Protein 2BE7 (pdb70)

InterPro domains:
  IPR002082 Aspartate carbamoyltransferase [MF_00001] (7-306)
  IPR002082 Aspartate carbamoyltransferase [TIGR00670] (8-304)
  IPR006130 Aspartate/ornithine carbamoyltransferase [PR00100] (49-68)
  IPR006130 Aspartate/ornithine carbamoyltransferase [PR00100] (134-145)
  IPR006130 Aspartate/ornithine carbamoyltransferase [PR00100] (259-268)
  IPR006130 Aspartate/ornithine carbamoyltransferase [PR00100] (269-292)
  IPR006130 Aspartate/ornithine carbamoyltransferase [PS00097] (49-56)
  IPR006131 Aspartate/ornithine carbamoyltransferase, Asp/Orn-binding domain [PF00185] (154-302)
  IPR006132 Aspartate/ornithine carbamoyltransferase, carbamoyl-P binding [PF02729] (8-147)
  IPR036901 Aspartate/ornithine carbamoyltransferase superfamily [G3DSA:3.40.50.1370] (9-301)
  IPR036901 Aspartate/ornithine carbamoyltransferase superfamily [G3DSA:3.40.50.1370] (134-291)
  IPR036901 Aspartate/ornithine carbamoyltransferase superfamily [SSF53671] (4-306)

Organism: Moritella profunda (NCBI:txid111291)

Structure (mmCIF, N/CA/C/O backbone):
data_2BE7
#
_entry.id   2BE7
#
_cell.length_a   129.238
_cell.length_b   129.238
_cell.length_c   207.232
_cell.angle_alpha   90.00
_cell.angle_beta   90.00
_cell.angle_gamma   120.00
#
_symmetry.space_group_name_H-M   'P 32 2 1'
#
loop_
_entity.id
_entity.type
_entity.pdbx_description
1 polymer 'Aspartate Carbamoyltransferase Catalytic Chain'
2 polymer 'Aspartate Carbamoyltransferase Regulatory Chain'
3 non-polymer 'SULFATE ION'
4 non-polymer 'ZINC ION'
5 water water
#
loop_
_atom_site.group_PDB
_atom_site.id
_atom_site.type_symbol
_atom_site.label_atom_id
_atom_site.label_alt_id
_atom_site.label_comp_id
_atom_site.label_asym_id
_atom_site.label_entity_id
_atom_site.label_seq_id
_atom_site.pdbx_PDB_ins_code
_atom_site.Cartn_x
_atom_site.Cartn_y
_atom_site.Cartn_z
_atom_site.occupancy
_atom_site.B_iso_or_equiv
_atom_site.auth_seq_id
_atom_site.auth_comp_id
_atom_site.auth_asym_id
_atom_site.auth_atom_id
_atom_site.pdbx_PDB_model_num
ATOM 1 N N . ALA A 1 18 ? 13.827 -62.655 8.531 1.00 52.37 2 ALA A N 1
ATOM 2 C CA . ALA A 1 18 ? 14.674 -62.861 7.306 1.00 52.60 2 ALA A CA 1
ATOM 3 C C . ALA A 1 18 ? 14.858 -61.584 6.467 1.00 52.79 2 ALA A C 1
ATOM 4 O O . ALA A 1 18 ? 13.875 -60.923 6.123 1.00 53.05 2 ALA A O 1
ATOM 6 N N . ASN A 1 19 ? 16.108 -61.247 6.123 1.00 52.75 3 ASN A N 1
ATOM 7 C CA . ASN A 1 19 ? 16.389 -60.081 5.260 1.00 52.52 3 ASN A CA 1
ATOM 8 C C . ASN A 1 19 ? 15.734 -60.291 3.896 1.00 52.35 3 ASN A C 1
ATOM 9 O O . ASN A 1 19 ? 15.599 -61.421 3.437 1.00 52.40 3 ASN A O 1
ATOM 14 N N . PRO A 1 20 ? 15.344 -59.202 3.229 1.00 52.22 4 PRO A N 1
ATOM 15 C CA . PRO A 1 20 ? 14.444 -59.356 2.083 1.00 51.98 4 PRO A CA 1
ATOM 16 C C . PRO A 1 20 ? 15.075 -60.054 0.856 1.00 52.09 4 PRO A C 1
ATOM 17 O O . PRO A 1 20 ? 14.341 -60.522 -0.024 1.00 52.11 4 PRO A O 1
ATOM 21 N N . LEU A 1 21 ? 16.406 -60.117 0.798 1.00 51.87 5 LEU A N 1
ATOM 22 C CA . LEU A 1 21 ? 17.106 -60.783 -0.301 1.00 51.74 5 LEU A CA 1
ATOM 23 C C . LEU A 1 21 ? 17.418 -62.251 0.032 1.00 51.77 5 LEU A C 1
ATOM 24 O O . LEU A 1 21 ? 17.965 -62.979 -0.795 1.00 52.01 5 LEU A O 1
ATOM 29 N N . PHE A 1 22 ? 17.075 -62.687 1.241 1.00 51.67 6 PHE A N 1
ATOM 30 C CA . PHE A 1 22 ? 17.336 -64.063 1.655 1.00 51.64 6 PHE A CA 1
ATOM 31 C C . PHE A 1 22 ? 16.646 -65.013 0.720 1.00 51.81 6 PHE A C 1
ATOM 32 O O . PHE A 1 22 ? 15.435 -64.927 0.547 1.00 52.07 6 PHE A O 1
ATOM 40 N N . ARG A 1 23 ? 17.432 -65.897 0.104 1.00 52.12 7 ARG A N 1
ATOM 41 C CA . ARG A 1 23 ? 16.942 -66.940 -0.809 1.00 52.40 7 ARG A CA 1
ATOM 42 C C . ARG A 1 23 ? 16.476 -66.397 -2.146 1.00 52.35 7 ARG A C 1
ATOM 43 O O . ARG A 1 23 ? 16.047 -67.168 -3.000 1.00 52.75 7 ARG A O 1
ATOM 51 N N . LYS A 1 24 ? 16.571 -65.089 -2.343 1.00 52.20 8 LYS A N 1
ATOM 52 C CA . LYS A 1 24 ? 16.140 -64.492 -3.596 1.00 52.36 8 LYS A CA 1
ATOM 53 C C . LYS A 1 24 ? 17.180 -64.660 -4.711 1.00 51.97 8 LYS A C 1
ATOM 54 O O . LYS A 1 24 ? 18.387 -64.855 -4.475 1.00 51.47 8 LYS A O 1
ATOM 60 N N . HIS A 1 25 ? 16.677 -64.596 -5.933 1.00 51.71 9 HIS A N 1
ATOM 61 C CA . HIS A 1 25 ? 17.507 -64.624 -7.119 1.00 51.71 9 HIS A CA 1
ATOM 62 C C . HIS A 1 25 ? 17.946 -63.206 -7.435 1.00 51.53 9 HIS A C 1
ATOM 63 O O . HIS A 1 25 ? 17.158 -62.290 -7.282 1.00 51.71 9 HIS A O 1
ATOM 70 N N . ILE A 1 26 ? 19.202 -63.037 -7.858 1.00 51.45 10 ILE A N 1
ATOM 71 C CA . ILE A 1 26 ? 19.730 -61.729 -8.284 1.00 51.40 10 ILE A CA 1
ATOM 72 C C . ILE A 1 26 ? 19.962 -61.742 -9.784 1.00 51.12 10 ILE A C 1
ATOM 73 O O . ILE A 1 26 ? 20.956 -62.284 -10.258 1.00 51.00 10 ILE A O 1
ATOM 78 N N . VAL A 1 27 ? 19.035 -61.126 -10.514 1.00 50.86 11 VAL A N 1
ATOM 79 C CA . VAL A 1 27 ? 18.978 -61.226 -11.976 1.00 50.77 11 VAL A CA 1
ATOM 80 C C . VAL A 1 27 ? 19.076 -59.870 -12.670 1.00 50.99 11 VAL A C 1
ATOM 81 O O . VAL A 1 27 ? 19.786 -59.726 -13.658 1.00 51.32 11 VAL A O 1
ATOM 85 N N . SER A 1 28 ? 18.358 -58.887 -12.157 1.00 51.21 12 SER A N 1
ATOM 86 C CA . SER A 1 28 ? 18.248 -57.608 -12.800 1.00 51.39 12 SER A CA 1
ATOM 87 C C . SER A 1 28 ? 18.091 -56.498 -11.777 1.00 52.39 12 SER A C 1
ATOM 88 O O . SER A 1 28 ? 17.216 -56.565 -10.913 1.00 52.50 12 SER A O 1
ATOM 91 N N . ILE A 1 29 ? 18.920 -55.465 -11.902 1.00 53.21 13 ILE A N 1
ATOM 92 C CA . ILE A 1 29 ? 18.771 -54.235 -11.124 1.00 53.78 13 ILE A CA 1
ATOM 93 C C . ILE A 1 29 ? 17.337 -53.753 -11.065 1.00 53.89 13 ILE A C 1
ATOM 94 O O . ILE A 1 29 ? 16.894 -53.223 -10.054 1.00 53.55 13 ILE A O 1
ATOM 99 N N . ASN A 1 30 ? 16.629 -53.936 -12.162 1.00 54.59 14 ASN A N 1
ATOM 100 C CA . ASN A 1 30 ? 15.210 -53.583 -12.246 1.00 55.54 14 ASN A CA 1
ATOM 101 C C . ASN A 1 30 ? 14.306 -54.295 -11.215 1.00 55.50 14 ASN A C 1
ATOM 102 O O . ASN A 1 30 ? 13.253 -53.791 -10.879 1.00 55.51 14 ASN A O 1
ATOM 107 N N . ASP A 1 31 ? 14.728 -55.445 -10.702 1.00 55.85 15 ASP A N 1
ATOM 108 C CA . ASP A 1 31 ? 13.993 -56.129 -9.634 1.00 55.91 15 ASP A CA 1
ATOM 109 C C . ASP A 1 31 ? 14.459 -55.754 -8.230 1.00 55.52 15 ASP A C 1
ATOM 110 O O . ASP A 1 31 ? 14.002 -56.350 -7.260 1.00 56.06 15 ASP A O 1
ATOM 115 N N . ILE A 1 32 ? 15.367 -54.798 -8.090 1.00 54.84 16 ILE A N 1
ATOM 116 C CA . ILE A 1 32 ? 15.917 -54.511 -6.767 1.00 54.29 16 ILE A CA 1
ATOM 117 C C . ILE A 1 32 ? 15.486 -53.134 -6.307 1.00 53.63 16 ILE A C 1
ATOM 118 O O . ILE A 1 32 ? 15.665 -52.145 -7.007 1.00 53.75 16 ILE A O 1
ATOM 123 N N . SER A 1 33 ? 14.907 -53.077 -5.120 1.00 53.17 17 SER A N 1
ATOM 124 C CA . SER A 1 33 ? 14.381 -51.827 -4.592 1.00 52.73 17 SER A CA 1
ATOM 125 C C . SER A 1 33 ? 15.450 -50.941 -3.973 1.00 52.86 17 SER A C 1
ATOM 126 O O . SER A 1 33 ? 16.532 -51.382 -3.586 1.00 52.40 17 SER A O 1
ATOM 129 N N . ARG A 1 34 ? 15.109 -49.668 -3.876 1.00 53.46 18 ARG A N 1
ATOM 130 C CA . ARG A 1 34 ? 15.937 -48.692 -3.192 1.00 53.89 18 ARG A CA 1
ATOM 131 C C . ARG A 1 34 ? 16.389 -49.213 -1.835 1.00 53.57 18 ARG A C 1
ATOM 132 O O . ARG A 1 34 ? 17.575 -49.286 -1.568 1.00 53.91 18 ARG A O 1
ATOM 140 N N . ASN A 1 35 ? 15.437 -49.599 -0.999 1.00 53.45 19 ASN A N 1
ATOM 141 C CA . ASN A 1 35 ? 15.738 -50.233 0.278 1.00 53.28 19 ASN A CA 1
ATOM 142 C C . ASN A 1 35 ? 16.724 -51.387 0.116 1.00 53.13 19 ASN A C 1
ATOM 143 O O . ASN A 1 35 ? 17.602 -51.604 0.941 1.00 53.29 19 ASN A O 1
ATOM 148 N N . GLU A 1 36 ? 16.571 -52.143 -0.949 1.00 53.19 20 GLU A N 1
ATOM 149 C CA . GLU A 1 36 ? 17.365 -53.345 -1.096 1.00 53.43 20 GLU A CA 1
ATOM 150 C C . GLU A 1 36 ? 18.759 -53.005 -1.562 1.00 53.61 20 GLU A C 1
ATOM 151 O O . GLU A 1 36 ? 19.711 -53.583 -1.077 1.00 54.13 20 GLU A O 1
ATOM 157 N N . LEU A 1 37 ? 18.880 -52.064 -2.491 1.00 53.71 21 LEU A N 1
ATOM 158 C CA . LEU A 1 37 ? 20.198 -51.538 -2.871 1.00 53.73 21 LEU A CA 1
ATOM 159 C C . LEU A 1 37 ? 20.900 -50.943 -1.642 1.00 54.00 21 LEU A C 1
ATOM 160 O O . LEU A 1 37 ? 22.079 -51.199 -1.383 1.00 53.84 21 LEU A O 1
ATOM 165 N N . GLU A 1 38 ? 20.147 -50.166 -0.873 1.00 54.43 22 GLU A N 1
ATOM 166 C CA . GLU A 1 38 ? 20.633 -49.591 0.377 1.00 54.88 22 GLU A CA 1
ATOM 167 C C . GLU A 1 38 ? 21.188 -50.668 1.338 1.00 54.78 22 GLU A C 1
ATOM 168 O O . GLU A 1 38 ? 22.285 -50.513 1.901 1.00 54.50 22 GLU A O 1
ATOM 174 N N . LEU A 1 39 ? 20.452 -51.769 1.495 1.00 54.49 23 LEU A N 1
ATOM 175 C CA . LEU A 1 39 ? 20.878 -52.832 2.400 1.00 54.51 23 LEU A CA 1
ATOM 176 C C . LEU A 1 39 ? 22.184 -53.445 1.935 1.00 54.72 23 LEU A C 1
ATOM 177 O O . LEU A 1 39 ? 23.074 -53.732 2.728 1.00 54.56 23 LEU A O 1
ATOM 182 N N . ILE A 1 40 ? 22.275 -53.674 0.638 1.00 54.98 24 ILE A N 1
ATOM 183 C CA . ILE A 1 40 ? 23.443 -54.314 0.074 1.00 55.20 24 ILE A CA 1
ATOM 184 C C . ILE A 1 40 ? 24.676 -53.441 0.312 1.00 55.31 24 ILE A C 1
ATOM 185 O O . ILE A 1 40 ? 25.679 -53.922 0.844 1.00 55.93 24 ILE A O 1
ATOM 190 N N . VAL A 1 41 ? 24.615 -52.163 -0.027 1.00 55.00 25 VAL A N 1
ATOM 191 C CA . VAL A 1 41 ? 25.814 -51.353 0.144 1.00 55.08 25 VAL A CA 1
ATOM 192 C C . VAL A 1 41 ? 26.231 -51.290 1.612 1.00 54.98 25 VAL A C 1
ATOM 193 O O . VAL A 1 41 ? 27.421 -51.343 1.910 1.00 55.01 25 VAL A O 1
ATOM 197 N N . LYS A 1 42 ? 25.268 -51.229 2.530 1.00 54.95 26 LYS A N 1
ATOM 198 C CA . LYS A 1 42 ? 25.609 -51.113 3.962 1.00 54.86 26 LYS A CA 1
ATOM 199 C C . LYS A 1 42 ? 26.245 -52.392 4.476 1.00 54.99 26 LYS A C 1
ATOM 200 O O . LYS A 1 42 ? 27.062 -52.380 5.394 1.00 55.39 26 LYS A O 1
ATOM 206 N N . THR A 1 43 ? 25.861 -53.498 3.868 1.00 55.07 27 THR A N 1
ATOM 207 C CA . THR A 1 43 ? 26.382 -54.793 4.235 1.00 55.20 27 THR A CA 1
ATOM 208 C C . THR A 1 43 ? 27.821 -54.909 3.730 1.00 55.02 27 THR A C 1
ATOM 209 O O . THR A 1 43 ? 28.752 -55.233 4.498 1.00 54.78 27 THR A O 1
ATOM 213 N N . ALA A 1 44 ? 28.003 -54.630 2.439 1.00 54.47 28 ALA A N 1
ATOM 214 C CA . ALA A 1 44 ? 29.342 -54.512 1.872 1.00 54.19 28 ALA A CA 1
ATOM 215 C C . ALA A 1 44 ? 30.257 -53.674 2.791 1.00 54.00 28 ALA A C 1
ATOM 216 O O . ALA A 1 44 ? 31.352 -54.104 3.142 1.00 53.97 28 ALA A O 1
ATOM 218 N N . ALA A 1 45 ? 29.782 -52.504 3.211 1.00 53.73 29 ALA A N 1
ATOM 219 C CA . ALA A 1 45 ? 30.532 -51.664 4.138 1.00 53.65 29 ALA A CA 1
ATOM 220 C C . ALA A 1 45 ? 30.837 -52.394 5.456 1.00 54.01 29 ALA A C 1
ATOM 221 O O . ALA A 1 45 ? 31.972 -52.379 5.924 1.00 54.00 29 ALA A O 1
ATOM 223 N N . LYS A 1 46 ? 29.839 -53.066 6.027 1.00 54.54 30 LYS A N 1
ATOM 224 C CA . LYS A 1 46 ? 30.040 -53.885 7.239 1.00 54.84 30 LYS A CA 1
ATOM 225 C C . LYS A 1 46 ? 31.119 -54.946 7.067 1.00 54.49 30 LYS A C 1
ATOM 226 O O . LYS A 1 46 ? 32.012 -55.069 7.896 1.00 54.30 30 LYS A O 1
ATOM 232 N N . LEU A 1 47 ? 31.019 -55.724 5.996 1.00 54.52 31 LEU A N 1
ATOM 233 C CA . LEU A 1 47 ? 31.964 -56.817 5.774 1.00 54.79 31 LEU A CA 1
ATOM 234 C C . LEU A 1 47 ? 33.362 -56.322 5.455 1.00 54.97 31 LEU A C 1
ATOM 235 O O . LEU A 1 47 ? 34.339 -56.908 5.900 1.00 54.87 31 LEU A O 1
ATOM 240 N N . LYS A 1 48 ? 33.456 -55.235 4.698 1.00 55.36 32 LYS A N 1
ATOM 241 C CA . LYS A 1 48 ? 34.747 -54.581 4.470 1.00 55.53 32 LYS A CA 1
ATOM 242 C C . LYS A 1 48 ? 35.431 -54.206 5.779 1.00 56.19 32 LYS A C 1
ATOM 243 O O . LYS A 1 48 ? 36.633 -54.387 5.934 1.00 56.07 32 LYS A O 1
ATOM 249 N N . GLU A 1 49 ? 34.659 -53.695 6.725 1.00 57.05 33 GLU A N 1
ATOM 250 C CA . GLU A 1 49 ? 35.236 -53.197 7.962 1.00 57.91 33 GLU A CA 1
ATOM 251 C C . GLU A 1 49 ? 35.466 -54.268 9.003 1.00 58.12 33 GLU A C 1
ATOM 252 O O . GLU A 1 49 ? 36.457 -54.205 9.744 1.00 58.19 33 GLU A O 1
ATOM 258 N N . GLN A 1 50 ? 34.524 -55.211 9.086 1.00 58.21 34 GLN A N 1
ATOM 259 C CA . GLN A 1 50 ? 34.600 -56.330 10.018 1.00 58.12 34 GLN A CA 1
ATOM 260 C C . GLN A 1 50 ? 34.359 -57.601 9.207 1.00 58.25 34 GLN A C 1
ATOM 261 O O . GLN A 1 50 ? 33.215 -57.973 8.954 1.00 58.93 34 GLN A O 1
ATOM 264 N N . PRO A 1 51 ? 35.436 -58.244 8.727 1.00 57.91 35 PRO A N 1
ATOM 265 C CA . PRO A 1 51 ? 35.250 -59.467 7.941 1.00 57.51 35 PRO A CA 1
ATOM 266 C C . PRO A 1 51 ? 34.620 -60.614 8.730 1.00 57.19 35 PRO A C 1
ATOM 267 O O . PRO A 1 51 ? 34.891 -60.770 9.921 1.00 57.13 35 PRO A O 1
ATOM 271 N N . GLN A 1 52 ? 33.782 -61.390 8.046 1.00 56.73 36 GLN A N 1
ATOM 272 C CA . GLN A 1 52 ? 33.147 -62.572 8.598 1.00 56.48 36 GLN A CA 1
ATOM 273 C C . GLN A 1 52 ? 33.571 -63.751 7.739 1.00 56.20 36 GLN A C 1
ATOM 274 O O . GLN A 1 52 ? 32.885 -64.119 6.790 1.00 55.85 36 GLN A O 1
ATOM 280 N N . PRO A 1 53 ? 34.736 -64.329 8.053 1.00 56.25 37 PRO A N 1
ATOM 281 C CA . PRO A 1 53 ? 35.332 -65.387 7.240 1.00 56.45 37 PRO A CA 1
ATOM 282 C C . PRO A 1 53 ? 34.728 -66.786 7.341 1.00 56.76 37 PRO A C 1
ATOM 283 O O . PRO A 1 53 ? 35.260 -67.711 6.722 1.00 57.31 37 PRO A O 1
ATOM 287 N N . GLU A 1 54 ? 33.653 -66.967 8.100 1.00 56.85 38 GLU A N 1
ATOM 288 C CA . GLU A 1 54 ? 33.016 -68.288 8.183 1.00 56.90 38 GLU A CA 1
ATOM 289 C C . GLU A 1 54 ? 31.518 -68.230 7.913 1.00 56.51 38 GLU A C 1
ATOM 290 O O . GLU A 1 54 ? 30.783 -69.170 8.204 1.00 56.69 38 GLU A O 1
ATOM 296 N N . LEU A 1 55 ? 31.077 -67.147 7.297 1.00 55.89 39 LEU A N 1
ATOM 297 C CA . LEU A 1 55 ? 29.671 -66.968 7.024 1.00 55.71 39 LEU A CA 1
ATOM 298 C C . LEU A 1 55 ? 29.173 -68.010 6.030 1.00 55.58 39 LEU A C 1
ATOM 299 O O . LEU A 1 55 ? 28.133 -68.633 6.248 1.00 56.23 39 LEU A O 1
ATOM 304 N N . LEU A 1 56 ? 29.920 -68.204 4.943 1.00 55.05 40 LEU A N 1
ATOM 305 C CA . LEU A 1 56 ? 29.625 -69.266 3.972 1.00 54.12 40 LEU A CA 1
ATOM 306 C C . LEU A 1 56 ? 30.397 -70.550 4.253 1.00 53.33 40 LEU A C 1
ATOM 307 O O . LEU A 1 56 ? 30.647 -71.337 3.350 1.00 53.05 40 LEU A O 1
ATOM 312 N N . LYS A 1 57 ? 30.747 -70.776 5.512 1.00 52.53 41 LYS A N 1
ATOM 313 C CA . LYS A 1 57 ? 31.403 -72.016 5.905 1.00 51.75 41 LYS A CA 1
ATOM 314 C C . LYS A 1 57 ? 30.528 -73.155 5.434 1.00 50.71 41 LYS A C 1
ATOM 315 O O . LYS A 1 57 ? 29.300 -73.018 5.414 1.00 49.88 41 LYS A O 1
ATOM 321 N N . ASN A 1 58 ? 31.178 -74.253 5.031 1.00 49.86 42 ASN A N 1
ATOM 322 C CA . ASN A 1 58 ? 30.535 -75.445 4.416 1.00 48.96 42 ASN A CA 1
ATOM 323 C C . ASN A 1 58 ? 29.638 -75.221 3.192 1.00 48.61 42 ASN A C 1
ATOM 324 O O . ASN A 1 58 ? 28.966 -76.155 2.739 1.00 48.78 42 ASN A O 1
ATOM 329 N N . LYS A 1 59 ? 29.634 -74.006 2.650 1.00 47.99 43 LYS A N 1
ATOM 330 C CA . LYS A 1 59 ? 28.799 -73.688 1.498 1.00 47.69 43 LYS A CA 1
ATOM 331 C C . LYS A 1 59 ? 29.618 -73.876 0.204 1.00 47.31 43 LYS A C 1
ATOM 332 O O . LYS A 1 59 ? 30.795 -73.517 0.143 1.00 47.36 43 LYS A O 1
ATOM 338 N N . VAL A 1 60 ? 29.021 -74.484 -0.813 1.00 46.87 44 VAL A N 1
ATOM 339 C CA . VAL A 1 60 ? 29.716 -74.659 -2.091 1.00 46.79 44 VAL A CA 1
ATOM 340 C C . VAL A 1 60 ? 28.984 -73.844 -3.112 1.00 46.92 44 VAL A C 1
ATOM 341 O O . VAL A 1 60 ? 27.763 -73.956 -3.236 1.00 46.69 44 VAL A O 1
ATOM 345 N N . ILE A 1 61 ? 29.721 -73.019 -3.847 1.00 47.24 45 ILE A N 1
ATOM 346 C CA . ILE A 1 61 ? 29.082 -72.094 -4.774 1.00 47.76 45 ILE A CA 1
ATOM 347 C C . ILE A 1 61 ? 29.639 -72.265 -6.179 1.00 47.78 45 ILE A C 1
ATOM 348 O O . ILE A 1 61 ? 30.854 -72.256 -6.389 1.00 47.16 45 ILE A O 1
ATOM 353 N N . ALA A 1 62 ? 28.719 -72.445 -7.119 1.00 47.79 46 ALA A N 1
ATOM 354 C CA . ALA A 1 62 ? 29.047 -72.583 -8.522 1.00 48.24 46 ALA A CA 1
ATOM 355 C C . ALA A 1 62 ? 29.381 -71.227 -9.152 1.00 48.64 46 ALA A C 1
ATOM 356 O O . ALA A 1 62 ? 28.683 -70.238 -8.947 1.00 48.68 46 ALA A O 1
ATOM 358 N N . SER A 1 63 ? 30.452 -71.204 -9.930 1.00 49.07 47 SER A N 1
ATOM 359 C CA . SER A 1 63 ? 30.888 -70.018 -10.635 1.00 49.31 47 SER A CA 1
ATOM 360 C C . SER A 1 63 ? 31.132 -70.445 -12.070 1.00 49.33 47 SER A C 1
ATOM 361 O O . SER A 1 63 ? 32.216 -70.879 -12.430 1.00 49.50 47 SER A O 1
ATOM 364 N N . CYS A 1 64 ? 30.087 -70.340 -12.865 1.00 49.84 48 CYS A N 1
ATOM 365 C CA . CYS A 1 64 ? 30.072 -70.826 -14.233 1.00 50.77 48 CYS A CA 1
ATOM 366 C C . CYS A 1 64 ? 30.081 -69.666 -15.212 1.00 50.51 48 CYS A C 1
ATOM 367 O O . CYS A 1 64 ? 29.048 -69.060 -15.500 1.00 50.41 48 CYS A O 1
ATOM 370 N N . PHE A 1 65 ? 31.259 -69.379 -15.736 1.00 50.60 49 PHE A N 1
ATOM 371 C CA . PHE A 1 65 ? 31.427 -68.343 -16.737 1.00 50.34 49 PHE A CA 1
ATOM 372 C C . PHE A 1 65 ? 31.466 -68.970 -18.119 1.00 50.81 49 PHE A C 1
ATOM 373 O O . PHE A 1 65 ? 32.452 -69.584 -18.521 1.00 50.47 49 PHE A O 1
ATOM 381 N N . PHE A 1 66 ? 30.334 -68.863 -18.804 1.00 51.63 50 PHE A N 1
ATOM 382 C CA . PHE A 1 66 ? 30.187 -69.397 -20.147 1.00 52.34 50 PHE A CA 1
ATOM 383 C C . PHE A 1 66 ? 30.914 -68.428 -21.044 1.00 53.12 50 PHE A C 1
ATOM 384 O O . PHE A 1 66 ? 31.590 -68.818 -21.972 1.00 53.33 50 PHE A O 1
ATOM 392 N N . GLU A 1 67 ? 30.773 -67.152 -20.723 1.00 54.41 51 GLU A N 1
ATOM 393 C CA . GLU A 1 67 ? 31.504 -66.070 -21.369 1.00 55.34 51 GLU A CA 1
ATOM 394 C C . GLU A 1 67 ? 32.628 -65.679 -20.426 1.00 55.10 51 GLU A C 1
ATOM 395 O O . GLU A 1 67 ? 32.376 -65.286 -19.284 1.00 54.85 51 GLU A O 1
ATOM 401 N N . ALA A 1 68 ? 33.867 -65.798 -20.886 1.00 54.94 52 ALA A N 1
ATOM 402 C CA . ALA A 1 68 ? 35.015 -65.410 -20.068 1.00 54.79 52 ALA A CA 1
ATOM 403 C C . ALA A 1 68 ? 34.885 -63.974 -19.563 1.00 55.02 52 ALA A C 1
ATOM 404 O O . ALA A 1 68 ? 34.527 -63.067 -20.313 1.00 55.56 52 ALA A O 1
ATOM 406 N N . SER A 1 69 ? 35.154 -63.783 -18.278 1.00 54.93 53 SER A N 1
ATOM 407 C CA . SER A 1 69 ? 35.323 -62.451 -17.704 1.00 54.59 53 SER A CA 1
ATOM 408 C C . SER A 1 69 ? 36.158 -62.587 -16.423 1.00 54.21 53 SER A C 1
ATOM 409 O O . SER A 1 69 ? 35.647 -62.718 -15.312 1.00 53.97 53 SER A O 1
ATOM 412 N N . THR A 1 70 ? 37.468 -62.584 -16.627 1.00 54.22 54 THR A N 1
ATOM 413 C CA . THR A 1 70 ? 38.468 -62.841 -15.584 1.00 53.69 54 THR A CA 1
ATOM 414 C C . THR A 1 70 ? 38.396 -61.907 -14.375 1.00 53.51 54 THR A C 1
ATOM 415 O O . THR A 1 70 ? 38.384 -62.347 -13.236 1.00 53.66 54 THR A O 1
ATOM 419 N N . ARG A 1 71 ? 38.375 -60.617 -14.625 1.00 53.27 55 ARG A N 1
ATOM 420 C CA . ARG A 1 71 ? 38.211 -59.660 -13.541 1.00 53.67 55 ARG A CA 1
ATOM 421 C C . ARG A 1 71 ? 36.985 -59.988 -12.684 1.00 52.86 55 ARG A C 1
ATOM 422 O O . ARG A 1 71 ? 37.093 -60.127 -11.479 1.00 53.16 55 ARG A O 1
ATOM 430 N N . THR A 1 72 ? 35.826 -60.126 -13.321 1.00 52.35 56 THR A N 1
ATOM 431 C CA . THR A 1 72 ? 34.549 -60.407 -12.634 1.00 51.50 56 THR A CA 1
ATOM 432 C C . THR A 1 72 ? 34.519 -61.761 -11.947 1.00 50.83 56 THR A C 1
ATOM 433 O O . THR A 1 72 ? 34.030 -61.889 -10.828 1.00 50.22 56 THR A O 1
ATOM 437 N N . ARG A 1 73 ? 35.034 -62.774 -12.628 1.00 50.67 57 ARG A N 1
ATOM 438 C CA . ARG A 1 73 ? 35.054 -64.119 -12.067 1.00 50.77 57 ARG A CA 1
ATOM 439 C C . ARG A 1 73 ? 35.899 -64.205 -10.799 1.00 50.69 57 ARG A C 1
ATOM 440 O O . ARG A 1 73 ? 35.468 -64.783 -9.807 1.00 50.98 57 ARG A O 1
ATOM 448 N N . LEU A 1 74 ? 37.085 -63.623 -10.835 1.00 50.46 58 LEU A N 1
ATOM 449 C CA . LEU A 1 74 ? 37.968 -63.623 -9.675 1.00 50.61 58 LEU A CA 1
ATOM 450 C C . LEU A 1 74 ? 37.388 -62.800 -8.530 1.00 50.52 58 LEU A C 1
ATOM 451 O O . LEU A 1 74 ? 37.562 -63.142 -7.362 1.00 50.60 58 LEU A O 1
ATOM 456 N N . SER A 1 75 ? 36.705 -61.714 -8.878 1.00 50.45 59 SER A N 1
ATOM 457 C CA . SER A 1 75 ? 35.994 -60.876 -7.913 1.00 50.20 59 SER A CA 1
ATOM 458 C C . SER A 1 75 ? 35.031 -61.743 -7.113 1.00 49.59 59 SER A C 1
ATOM 459 O O . SER A 1 75 ? 35.028 -61.709 -5.897 1.00 49.21 59 SER A O 1
ATOM 462 N N . PHE A 1 76 ? 34.224 -62.530 -7.816 1.00 49.31 60 PHE A N 1
ATOM 463 C CA . PHE A 1 76 ? 33.295 -63.481 -7.168 1.00 49.20 60 PHE A CA 1
ATOM 464 C C . PHE A 1 76 ? 33.955 -64.579 -6.331 1.00 48.67 60 PHE A C 1
ATOM 465 O O . PHE A 1 76 ? 33.480 -64.927 -5.253 1.00 47.92 60 PHE A O 1
ATOM 473 N N . GLU A 1 77 ? 35.030 -65.139 -6.857 1.00 48.74 61 GLU A N 1
ATOM 474 C CA . GLU A 1 77 ? 35.674 -66.299 -6.238 1.00 49.17 61 GLU A CA 1
ATOM 475 C C . GLU A 1 77 ? 36.445 -65.933 -4.976 1.00 48.86 61 GLU A C 1
ATOM 476 O O . GLU A 1 77 ? 36.419 -66.670 -3.989 1.00 48.34 61 GLU A O 1
ATOM 482 N N . THR A 1 78 ? 37.111 -64.786 -5.025 1.00 48.94 62 THR A N 1
ATOM 483 C CA . THR A 1 78 ? 37.674 -64.147 -3.836 1.00 49.07 62 THR A CA 1
ATOM 484 C C . THR A 1 78 ? 36.580 -63.958 -2.766 1.00 49.15 62 THR A C 1
ATOM 485 O O . THR A 1 78 ? 36.743 -64.383 -1.620 1.00 48.89 62 THR A O 1
ATOM 489 N N . ALA A 1 79 ? 35.474 -63.326 -3.159 1.00 49.10 63 ALA A N 1
ATOM 490 C CA . ALA A 1 79 ? 34.350 -63.086 -2.259 1.00 49.31 63 ALA A CA 1
ATOM 491 C C . ALA A 1 79 ? 33.890 -64.381 -1.559 1.00 49.36 63 ALA A C 1
ATOM 492 O O . ALA A 1 79 ? 33.851 -64.464 -0.332 1.00 49.18 63 ALA A O 1
ATOM 494 N N . ILE A 1 80 ? 33.562 -65.388 -2.361 1.00 49.21 64 ILE A N 1
ATOM 495 C CA . ILE A 1 80 ? 33.161 -66.696 -1.854 1.00 48.92 64 ILE A CA 1
ATOM 496 C C . ILE A 1 80 ? 34.133 -67.221 -0.809 1.00 49.05 64 ILE A C 1
ATOM 497 O O . ILE A 1 80 ? 33.733 -67.563 0.307 1.00 49.65 64 ILE A O 1
ATOM 502 N N . GLN A 1 81 ? 35.405 -67.290 -1.179 1.00 48.85 65 GLN A N 1
ATOM 503 C CA . GLN A 1 81 ? 36.432 -67.882 -0.323 1.00 48.67 65 GLN A CA 1
ATOM 504 C C . GLN A 1 81 ? 36.745 -67.024 0.913 1.00 48.18 65 GLN A C 1
ATOM 505 O O . GLN A 1 81 ? 36.880 -67.536 2.015 1.00 48.44 65 GLN A O 1
ATOM 511 N N . ARG A 1 82 ? 36.843 -65.720 0.718 1.00 47.79 66 ARG A N 1
ATOM 512 C CA . ARG A 1 82 ? 36.920 -64.751 1.814 1.00 47.23 66 ARG A CA 1
ATOM 513 C C . ARG A 1 82 ? 35.853 -65.015 2.898 1.00 46.55 66 ARG A C 1
ATOM 514 O O . ARG A 1 82 ? 36.081 -64.751 4.078 1.00 45.98 66 ARG A O 1
ATOM 522 N N . LEU A 1 83 ? 34.684 -65.517 2.488 1.00 46.18 67 LEU A N 1
ATOM 523 C CA . LEU A 1 83 ? 33.582 -65.842 3.421 1.00 45.81 67 LEU A CA 1
ATOM 524 C C . LEU A 1 83 ? 33.615 -67.286 3.947 1.00 45.78 67 LEU A C 1
ATOM 525 O O . LEU A 1 83 ? 32.693 -67.712 4.655 1.00 45.78 67 LEU A O 1
ATOM 530 N N . GLY A 1 84 ? 34.661 -68.035 3.595 1.00 45.49 68 GLY A N 1
ATOM 531 C CA . GLY A 1 84 ? 34.810 -69.446 4.020 1.00 45.33 68 GLY A CA 1
ATOM 532 C C . GLY A 1 84 ? 34.189 -70.499 3.110 1.00 44.80 68 GLY A C 1
ATOM 533 O O . GLY A 1 84 ? 34.215 -71.697 3.408 1.00 43.22 68 GLY A O 1
ATOM 534 N N . GLY A 1 85 ? 33.628 -70.045 1.997 1.00 45.09 69 GLY A N 1
ATOM 535 C CA . GLY A 1 85 ? 33.040 -70.956 1.022 1.00 45.54 69 GLY A CA 1
ATOM 536 C C . GLY A 1 85 ? 34.100 -71.554 0.112 1.00 45.74 69 GLY A C 1
ATOM 537 O O . GLY A 1 85 ? 35.277 -71.180 0.155 1.00 46.05 69 GLY A O 1
ATOM 538 N N . SER A 1 86 ? 33.670 -72.487 -0.721 1.00 45.71 70 SER A N 1
ATOM 539 C CA . SER A 1 86 ? 34.524 -73.053 -1.744 1.00 45.66 70 SER A CA 1
ATOM 540 C C . SER A 1 86 ? 33.794 -72.970 -3.098 1.00 45.75 70 SER A C 1
ATOM 541 O O . SER A 1 86 ? 32.590 -72.674 -3.163 1.00 46.06 70 SER A O 1
ATOM 544 N N . VAL A 1 87 ? 34.531 -73.240 -4.169 1.00 45.68 71 VAL A N 1
ATOM 545 C CA . VAL A 1 87 ? 34.116 -72.877 -5.518 1.00 45.34 71 VAL A CA 1
ATOM 546 C C . VAL A 1 87 ? 34.236 -74.051 -6.463 1.00 45.43 71 VAL A C 1
ATOM 547 O O . VAL A 1 87 ? 35.227 -74.760 -6.455 1.00 45.58 71 VAL A O 1
ATOM 551 N N . ILE A 1 88 ? 33.230 -74.224 -7.296 1.00 45.91 72 ILE A N 1
ATOM 552 C CA . ILE A 1 88 ? 33.308 -75.119 -8.435 1.00 46.65 72 ILE A CA 1
ATOM 553 C C . ILE A 1 88 ? 32.916 -74.348 -9.712 1.00 47.45 72 ILE A C 1
ATOM 554 O O . ILE A 1 88 ? 32.356 -73.254 -9.639 1.00 47.33 72 ILE A O 1
ATOM 559 N N . GLY A 1 89 ? 33.234 -74.900 -10.878 1.00 48.44 73 GLY A N 1
ATOM 560 C CA . GLY A 1 89 ? 32.733 -74.329 -12.133 1.00 49.17 73 GLY A CA 1
ATOM 561 C C . GLY A 1 89 ? 33.764 -74.228 -13.228 1.00 49.95 73 GLY A C 1
ATOM 562 O O . GLY A 1 89 ? 34.550 -75.126 -13.419 1.00 49.99 73 GLY A O 1
ATOM 563 N N . PHE A 1 90 ? 33.740 -73.133 -13.966 1.00 51.31 74 PHE A N 1
ATOM 564 C CA . PHE A 1 90 ? 34.560 -72.991 -15.171 1.00 52.45 74 PHE A CA 1
ATOM 565 C C . PHE A 1 90 ? 34.566 -71.544 -15.607 1.00 53.98 74 PHE A C 1
ATOM 566 O O . PHE A 1 90 ? 33.690 -70.773 -15.249 1.00 53.65 74 PHE A O 1
ATOM 574 N N . ASP A 1 91 ? 35.552 -71.181 -16.400 1.00 56.16 75 ASP A N 1
ATOM 575 C CA . ASP A 1 91 ? 35.780 -69.773 -16.697 1.00 58.18 75 ASP A CA 1
ATOM 576 C C . ASP A 1 91 ? 35.498 -69.386 -18.139 1.00 59.16 75 ASP A C 1
ATOM 577 O O . ASP A 1 91 ? 35.440 -68.199 -18.462 1.00 59.46 75 ASP A O 1
ATOM 582 N N . ASN A 1 92 ? 35.323 -70.382 -18.991 1.00 60.31 76 ASN A N 1
ATOM 583 C CA . ASN A 1 92 ? 34.803 -70.159 -20.326 1.00 61.49 76 ASN A CA 1
ATOM 584 C C . ASN A 1 92 ? 34.186 -71.443 -20.871 1.00 62.24 76 ASN A C 1
ATOM 585 O O . ASN A 1 92 ? 34.530 -72.535 -20.432 1.00 62.33 76 ASN A O 1
ATOM 590 N N . ALA A 1 93 ? 33.255 -71.299 -21.807 1.00 63.35 77 ALA A N 1
ATOM 591 C CA . ALA A 1 93 ? 32.484 -72.428 -22.312 1.00 64.09 77 ALA A CA 1
ATOM 592 C C . ALA A 1 93 ? 33.249 -73.222 -23.355 1.00 65.30 77 ALA A C 1
ATOM 593 O O . ALA A 1 93 ? 32.840 -74.316 -23.712 1.00 65.46 77 ALA A O 1
ATOM 595 N N . GLY A 1 94 ? 34.355 -72.668 -23.848 1.00 66.97 78 GLY A N 1
ATOM 596 C CA . GLY A 1 94 ? 35.239 -73.381 -24.771 1.00 68.19 78 GLY A CA 1
ATOM 597 C C . GLY A 1 94 ? 35.902 -74.570 -24.099 1.00 69.45 78 GLY A C 1
ATOM 598 O O . GLY A 1 94 ? 36.114 -75.606 -24.728 1.00 69.92 78 GLY A O 1
ATOM 599 N N . ASN A 1 95 ? 36.230 -74.409 -22.818 1.00 70.88 79 ASN A N 1
ATOM 600 C CA . ASN A 1 95 ? 36.746 -75.505 -21.978 1.00 72.05 79 ASN A CA 1
ATOM 601 C C . ASN A 1 95 ? 35.748 -76.653 -21.720 1.00 72.61 79 ASN A C 1
ATOM 602 O O . ASN A 1 95 ? 36.131 -77.839 -21.725 1.00 72.75 79 ASN A O 1
ATOM 607 N N . THR A 1 96 ? 34.481 -76.290 -21.501 1.00 73.01 80 THR A N 1
ATOM 608 C CA . THR A 1 96 ? 33.455 -77.235 -21.033 1.00 73.06 80 THR A CA 1
ATOM 609 C C . THR A 1 96 ? 33.039 -78.223 -22.114 1.00 73.33 80 THR A C 1
ATOM 610 O O . THR A 1 96 ? 33.250 -77.969 -23.298 1.00 73.34 80 THR A O 1
ATOM 614 N N . SER A 1 97 ? 32.463 -79.349 -21.683 1.00 73.70 81 SER A N 1
ATOM 615 C CA . SER A 1 97 ? 31.775 -80.296 -22.570 1.00 73.98 81 SER A CA 1
ATOM 616 C C . SER A 1 97 ? 30.267 -80.127 -22.366 1.00 74.51 81 SER A C 1
ATOM 617 O O . SER A 1 97 ? 29.513 -81.099 -22.219 1.00 74.78 81 SER A O 1
ATOM 620 N N . LEU A 1 98 ? 29.855 -78.860 -22.376 1.00 75.00 82 LEU A N 1
ATOM 621 C CA . LEU A 1 98 ? 28.521 -78.413 -21.970 1.00 75.29 82 LEU A CA 1
ATOM 622 C C . LEU A 1 98 ? 27.757 -77.912 -23.193 1.00 75.42 82 LEU A C 1
ATOM 623 O O . LEU A 1 98 ? 28.378 -77.456 -24.171 1.00 75.74 82 LEU A O 1
ATOM 628 N N . ALA A 1 99 ? 26.423 -77.978 -23.139 1.00 75.28 83 ALA A N 1
ATOM 629 C CA . ALA A 1 99 ? 25.586 -77.652 -24.311 1.00 75.07 83 ALA A CA 1
ATOM 630 C C . ALA A 1 99 ? 26.247 -78.176 -25.611 1.00 74.64 83 ALA A C 1
ATOM 631 O O . ALA A 1 99 ? 26.636 -77.404 -26.495 1.00 74.71 83 ALA A O 1
ATOM 633 N N . LYS A 1 100 ? 26.376 -79.499 -25.696 1.00 73.94 84 LYS A N 1
ATOM 634 C CA . LYS A 1 100 ? 27.177 -80.155 -26.743 1.00 73.31 84 LYS A CA 1
ATOM 635 C C . LYS A 1 100 ? 26.571 -80.008 -28.157 1.00 72.18 84 LYS A C 1
ATOM 636 O O . LYS A 1 100 ? 27.300 -79.807 -29.128 1.00 72.57 84 LYS A O 1
ATOM 642 N N . LYS A 1 101 ? 25.249 -80.146 -28.254 1.00 70.56 85 LYS A N 1
ATOM 643 C CA . LYS A 1 101 ? 24.441 -79.915 -29.490 1.00 69.04 85 LYS A CA 1
ATOM 644 C C . LYS A 1 101 ? 23.108 -80.643 -29.313 1.00 67.35 85 LYS A C 1
ATOM 645 O O . LYS A 1 101 ? 23.044 -81.883 -29.355 1.00 66.98 85 LYS A O 1
ATOM 649 N N . GLY A 1 102 ? 22.058 -79.849 -29.119 1.00 65.08 86 GLY A N 1
ATOM 650 C CA . GLY A 1 102 ? 20.783 -80.336 -28.624 1.00 63.18 86 GLY A CA 1
ATOM 651 C C . GLY A 1 102 ? 20.686 -80.066 -27.138 1.00 61.24 86 GLY A C 1
ATOM 652 O O . GLY A 1 102 ? 19.619 -79.748 -26.636 1.00 61.13 86 GLY A O 1
ATOM 653 N N . GLU A 1 103 ? 21.814 -80.168 -26.446 1.00 58.94 87 GLU A N 1
ATOM 654 C CA . GLU A 1 103 ? 21.838 -80.065 -24.997 1.00 57.65 87 GLU A CA 1
ATOM 655 C C . GLU A 1 103 ? 21.419 -78.659 -24.552 1.00 55.59 87 GLU A C 1
ATOM 656 O O . GLU A 1 103 ? 22.118 -77.695 -24.817 1.00 55.82 87 GLU A O 1
ATOM 662 N N . THR A 1 104 ? 20.271 -78.542 -23.892 1.00 53.45 88 THR A N 1
ATOM 663 C CA . THR A 1 104 ? 19.748 -77.222 -23.511 1.00 51.56 88 THR A CA 1
ATOM 664 C C . THR A 1 104 ? 20.506 -76.647 -22.333 1.00 50.32 88 THR A C 1
ATOM 665 O O . THR A 1 104 ? 21.127 -77.376 -21.552 1.00 50.02 88 THR A O 1
ATOM 669 N N . LEU A 1 105 ? 20.456 -75.328 -22.226 1.00 48.92 89 LEU A N 1
ATOM 670 C CA . LEU A 1 105 ? 21.002 -74.645 -21.078 1.00 48.24 89 LEU A CA 1
ATOM 671 C C . LEU A 1 105 ? 20.211 -75.054 -19.852 1.00 47.76 89 LEU A C 1
ATOM 672 O O . LEU A 1 105 ? 20.787 -75.308 -18.809 1.00 48.11 89 LEU A O 1
ATOM 677 N N . ALA A 1 106 ? 18.890 -75.142 -19.989 1.00 47.11 90 ALA A N 1
ATOM 678 C CA . ALA A 1 106 ? 18.028 -75.531 -18.878 1.00 46.30 90 ALA A CA 1
ATOM 679 C C . ALA A 1 106 ? 18.578 -76.764 -18.194 1.00 45.67 90 ALA A C 1
ATOM 680 O O . ALA A 1 106 ? 18.880 -76.730 -17.016 1.00 45.45 90 ALA A O 1
ATOM 682 N N . ASP A 1 107 ? 18.749 -77.834 -18.953 1.00 45.59 91 ASP A N 1
ATOM 683 C CA . ASP A 1 107 ? 19.366 -79.060 -18.443 1.00 45.64 91 ASP A CA 1
ATOM 684 C C . ASP A 1 107 ? 20.707 -78.828 -17.749 1.00 46.37 91 ASP A C 1
ATOM 685 O O . ASP A 1 107 ? 20.965 -79.430 -16.706 1.00 47.01 91 ASP A O 1
ATOM 690 N N . SER A 1 108 ? 21.581 -78.013 -18.335 1.00 46.50 92 SER A N 1
ATOM 691 C CA . SER A 1 108 ? 22.902 -77.824 -17.742 1.00 47.24 92 SER A CA 1
ATOM 692 C C . SER A 1 108 ? 22.819 -77.153 -16.370 1.00 47.32 92 SER A C 1
ATOM 693 O O . SER A 1 108 ? 23.577 -77.479 -15.454 1.00 47.40 92 SER A O 1
ATOM 696 N N . ILE A 1 109 ? 21.892 -76.211 -16.249 1.00 47.47 93 ILE A N 1
ATOM 697 C CA . ILE A 1 109 ? 21.679 -75.456 -15.020 1.00 47.55 93 ILE A CA 1
ATOM 698 C C . ILE A 1 109 ? 21.070 -76.390 -13.969 1.00 47.50 93 ILE A C 1
ATOM 699 O O . ILE A 1 109 ? 21.545 -76.449 -12.818 1.00 47.50 93 ILE A O 1
ATOM 704 N N . SER A 1 110 ? 20.010 -77.097 -14.377 1.00 46.74 94 SER A N 1
ATOM 705 C CA . SER A 1 110 ? 19.365 -78.110 -13.546 1.00 46.06 94 SER A CA 1
ATOM 706 C C . SER A 1 110 ? 20.383 -79.038 -12.895 1.00 45.58 94 SER A C 1
ATOM 707 O O . SER A 1 110 ? 20.267 -79.343 -11.714 1.00 45.91 94 SER A O 1
ATOM 710 N N . VAL A 1 111 ? 21.389 -79.477 -13.647 1.00 44.87 95 VAL A N 1
ATOM 711 C CA . VAL A 1 111 ? 22.426 -80.354 -13.083 1.00 44.29 95 VAL A CA 1
ATOM 712 C C . VAL A 1 111 ? 23.419 -79.601 -12.212 1.00 44.31 95 VAL A C 1
ATOM 713 O O . VAL A 1 111 ? 23.522 -79.866 -11.020 1.00 44.96 95 VAL A O 1
ATOM 717 N N . ILE A 1 112 ? 24.146 -78.652 -12.788 1.00 44.02 96 ILE A N 1
ATOM 718 C CA . ILE A 1 112 ? 25.234 -78.008 -12.050 1.00 43.78 96 ILE A CA 1
ATOM 719 C C . ILE A 1 112 ? 24.731 -77.262 -10.819 1.00 43.67 96 ILE A C 1
ATOM 720 O O . ILE A 1 112 ? 25.294 -77.385 -9.744 1.00 43.40 96 ILE A O 1
ATOM 725 N N . SER A 1 113 ? 23.659 -76.501 -10.965 1.00 43.99 97 SER A N 1
ATOM 726 C CA . SER A 1 113 ? 23.111 -75.766 -9.824 1.00 44.13 97 SER A CA 1
ATOM 727 C C . SER A 1 113 ? 22.769 -76.684 -8.652 1.00 44.32 97 SER A C 1
ATOM 728 O O . SER A 1 113 ? 22.805 -76.247 -7.502 1.00 44.37 97 SER A O 1
ATOM 731 N N . SER A 1 114 ? 22.433 -77.944 -8.936 1.00 44.36 98 SER A N 1
ATOM 732 C CA . SER A 1 114 ? 22.154 -78.911 -7.867 1.00 44.35 98 SER A CA 1
ATOM 733 C C . SER A 1 114 ? 23.423 -79.338 -7.121 1.00 44.28 98 SER A C 1
ATOM 734 O O . SER A 1 114 ? 23.351 -79.790 -5.983 1.00 45.29 98 SER A O 1
ATOM 737 N N . TYR A 1 115 ? 24.589 -79.203 -7.731 1.00 43.55 99 TYR A N 1
ATOM 738 C CA . TYR A 1 115 ? 25.796 -79.444 -6.972 1.00 43.06 99 TYR A CA 1
ATOM 739 C C . TYR A 1 115 ? 25.946 -78.411 -5.881 1.00 43.28 99 TYR A C 1
ATOM 740 O O . TYR A 1 115 ? 26.429 -78.729 -4.818 1.00 44.11 99 TYR A O 1
ATOM 749 N N . ALA A 1 116 ? 25.542 -77.172 -6.137 1.00 43.44 100 ALA A N 1
ATOM 750 C CA . ALA A 1 116 ? 25.937 -76.049 -5.274 1.00 43.24 100 ALA A CA 1
ATOM 751 C C . ALA A 1 116 ? 24.800 -75.498 -4.394 1.00 43.50 100 ALA A C 1
ATOM 752 O O . ALA A 1 116 ? 23.640 -75.896 -4.508 1.00 43.24 100 ALA A O 1
ATOM 754 N N . ASP A 1 117 ? 25.170 -74.582 -3.507 1.00 43.61 101 ASP A N 1
ATOM 755 C CA . ASP A 1 117 ? 24.235 -73.876 -2.673 1.00 43.60 101 ASP A CA 1
ATOM 756 C C . ASP A 1 117 ? 23.798 -72.576 -3.289 1.00 44.60 101 ASP A C 1
ATOM 757 O O . ASP A 1 117 ? 22.847 -71.956 -2.811 1.00 45.13 101 ASP A O 1
ATOM 762 N N . ALA A 1 118 ? 24.515 -72.147 -4.320 1.00 45.40 102 ALA A N 1
ATOM 763 C CA . ALA A 1 118 ? 24.131 -70.986 -5.106 1.00 45.96 102 ALA A CA 1
ATOM 764 C C . ALA A 1 118 ? 24.852 -71.046 -6.450 1.00 46.58 102 ALA A C 1
ATOM 765 O O . ALA A 1 118 ? 25.889 -71.696 -6.569 1.00 47.25 102 ALA A O 1
ATOM 767 N N . PHE A 1 119 ? 24.309 -70.361 -7.451 1.00 47.06 103 PHE A N 1
ATOM 768 C CA . PHE A 1 119 ? 24.788 -70.496 -8.816 1.00 47.34 103 PHE A CA 1
ATOM 769 C C . PHE A 1 119 ? 25.133 -69.141 -9.447 1.00 47.52 103 PHE A C 1
ATOM 770 O O . PHE A 1 119 ? 24.249 -68.395 -9.894 1.00 47.13 103 PHE A O 1
ATOM 778 N N . VAL A 1 120 ? 26.423 -68.810 -9.465 1.00 47.69 104 VAL A N 1
ATOM 779 C CA . VAL A 1 120 ? 26.887 -67.611 -10.164 1.00 47.82 104 VAL A CA 1
ATOM 780 C C . VAL A 1 120 ? 27.160 -67.991 -11.603 1.00 48.42 104 VAL A C 1
ATOM 781 O O . VAL A 1 120 ? 27.832 -68.982 -11.875 1.00 48.53 104 VAL A O 1
ATOM 785 N N . MET A 1 121 ? 26.602 -67.230 -12.533 1.00 49.03 105 MET A N 1
ATOM 786 C CA . MET A 1 121 ? 26.838 -67.513 -13.936 1.00 49.45 105 MET A CA 1
ATOM 787 C C . MET A 1 121 ? 26.961 -66.250 -14.748 1.00 49.12 105 MET A C 1
ATOM 788 O O . MET A 1 121 ? 26.394 -65.219 -14.401 1.00 48.91 105 MET A O 1
ATOM 793 N N . ARG A 1 122 ? 27.738 -66.351 -15.816 1.00 48.82 106 ARG A N 1
ATOM 794 C CA . ARG A 1 122 ? 27.771 -65.339 -16.854 1.00 48.75 106 ARG A CA 1
ATOM 795 C C . ARG A 1 122 ? 27.583 -66.070 -18.157 1.00 47.73 106 ARG A C 1
ATOM 796 O O . ARG A 1 122 ? 28.128 -67.165 -18.326 1.00 47.30 106 ARG A O 1
ATOM 804 N N . HIS A 1 123 ? 26.826 -65.449 -19.064 1.00 47.02 107 HIS A N 1
ATOM 805 C CA . HIS A 1 123 ? 26.381 -66.087 -20.318 1.00 46.85 107 HIS A CA 1
ATOM 806 C C . HIS A 1 123 ? 26.233 -65.009 -21.399 1.00 46.88 107 HIS A C 1
ATOM 807 O O . HIS A 1 123 ? 25.790 -63.901 -21.099 1.00 47.53 107 HIS A O 1
ATOM 814 N N . PRO A 1 124 ? 26.589 -65.322 -22.658 1.00 46.59 108 PRO A N 1
ATOM 815 C CA . PRO A 1 124 ? 26.458 -64.350 -23.755 1.00 46.36 108 PRO A CA 1
ATOM 816 C C . PRO A 1 124 ? 25.015 -63.995 -24.193 1.00 46.24 108 PRO A C 1
ATOM 817 O O . PRO A 1 124 ? 24.779 -62.891 -24.671 1.00 46.31 108 PRO A O 1
ATOM 821 N N . GLN A 1 125 ? 24.088 -64.940 -24.086 1.00 46.07 109 GLN A N 1
ATOM 822 C CA . GLN A 1 125 ? 22.665 -64.693 -24.353 1.00 46.12 109 GLN A CA 1
ATOM 823 C C . GLN A 1 125 ? 21.934 -63.980 -23.230 1.00 46.23 109 GLN A C 1
ATOM 824 O O . GLN A 1 125 ? 22.163 -64.236 -22.053 1.00 46.53 109 GLN A O 1
ATOM 830 N N . GLU A 1 126 ? 21.044 -63.077 -23.612 1.00 46.41 110 GLU A N 1
ATOM 831 C CA . GLU A 1 126 ? 20.251 -62.325 -22.656 1.00 46.48 110 GLU A CA 1
ATOM 832 C C . GLU A 1 126 ? 19.097 -63.195 -22.177 1.00 46.54 110 GLU A C 1
ATOM 833 O O . GLU A 1 126 ? 18.598 -64.029 -22.917 1.00 46.65 110 GLU A O 1
ATOM 839 N N . GLY A 1 127 ? 18.681 -62.988 -20.934 1.00 46.71 111 GLY A N 1
ATOM 840 C CA . GLY A 1 127 ? 17.678 -63.833 -20.290 1.00 46.65 111 GLY A CA 1
ATOM 841 C C . GLY A 1 127 ? 18.268 -65.057 -19.608 1.00 46.68 111 GLY A C 1
ATOM 842 O O . GLY A 1 127 ? 17.581 -65.712 -18.828 1.00 47.12 111 GLY A O 1
ATOM 843 N N . ALA A 1 128 ? 19.536 -65.363 -19.889 1.00 46.39 112 ALA A N 1
ATOM 844 C CA . ALA A 1 128 ? 20.183 -66.588 -19.388 1.00 46.30 112 ALA A CA 1
ATOM 845 C C . ALA A 1 128 ? 20.123 -66.774 -17.864 1.00 46.10 112 ALA A C 1
ATOM 846 O O . ALA A 1 128 ? 19.991 -67.886 -17.377 1.00 45.89 112 ALA A O 1
ATOM 848 N N . ALA A 1 129 ? 20.219 -65.695 -17.111 1.00 46.36 113 ALA A N 1
ATOM 849 C CA . ALA A 1 129 ? 20.153 -65.806 -15.658 1.00 46.74 113 ALA A CA 1
ATOM 850 C C . ALA A 1 129 ? 18.708 -66.018 -15.156 1.00 47.16 113 ALA A C 1
ATOM 851 O O . ALA A 1 129 ? 18.497 -66.646 -14.118 1.00 46.84 113 ALA A O 1
ATOM 853 N N . ARG A 1 130 ? 17.730 -65.482 -15.884 1.00 47.68 114 ARG A N 1
ATOM 854 C CA . ARG A 1 130 ? 16.331 -65.592 -15.496 1.00 48.32 114 ARG A CA 1
ATOM 855 C C . ARG A 1 130 ? 15.868 -67.032 -15.714 1.00 48.65 114 ARG A C 1
ATOM 856 O O . ARG A 1 130 ? 15.258 -67.642 -14.826 1.00 48.91 114 ARG A O 1
ATOM 864 N N . LEU A 1 131 ? 16.164 -67.570 -16.898 1.00 48.45 115 LEU A N 1
ATOM 865 C CA . LEU A 1 131 ? 15.965 -68.987 -17.171 1.00 48.27 115 LEU A CA 1
ATOM 866 C C . LEU A 1 131 ? 16.634 -69.845 -16.105 1.00 48.70 115 LEU A C 1
ATOM 867 O O . LEU A 1 131 ? 16.037 -70.793 -15.606 1.00 48.76 115 LEU A O 1
ATOM 872 N N . ALA A 1 132 ? 17.870 -69.520 -15.760 1.00 49.21 116 ALA A N 1
ATOM 873 C CA . ALA A 1 132 ? 18.573 -70.282 -14.743 1.00 49.95 116 ALA A CA 1
ATOM 874 C C . ALA A 1 132 ? 17.808 -70.288 -13.402 1.00 50.55 116 ALA A C 1
ATOM 875 O O . ALA A 1 132 ? 17.748 -71.329 -12.735 1.00 50.73 116 ALA A O 1
ATOM 877 N N . SER A 1 133 ? 17.209 -69.151 -13.031 1.00 50.86 117 SER A N 1
ATOM 878 C CA . SER A 1 133 ? 16.280 -69.079 -11.877 1.00 51.50 117 SER A CA 1
ATOM 879 C C . SER A 1 133 ? 15.244 -70.174 -11.871 1.00 51.56 117 SER A C 1
ATOM 880 O O . SER A 1 133 ? 14.870 -70.695 -10.817 1.00 51.85 117 SER A O 1
ATOM 883 N N . GLU A 1 134 ? 14.747 -70.468 -13.062 1.00 51.39 118 GLU A N 1
ATOM 884 C CA . GLU A 1 134 ? 13.594 -71.320 -13.231 1.00 51.35 118 GLU A CA 1
ATOM 885 C C . GLU A 1 134 ? 13.970 -72.794 -13.274 1.00 51.44 118 GLU A C 1
ATOM 886 O O . GLU A 1 134 ? 13.092 -73.653 -13.307 1.00 51.66 118 GLU A O 1
ATOM 892 N N . PHE A 1 135 ? 15.269 -73.076 -13.261 1.00 51.35 119 PHE A N 1
ATOM 893 C CA . PHE A 1 135 ? 15.766 -74.441 -13.202 1.00 51.45 119 PHE A CA 1
ATOM 894 C C . PHE A 1 135 ? 16.814 -74.658 -12.099 1.00 52.10 119 PHE A C 1
ATOM 895 O O . PHE A 1 135 ? 17.521 -75.661 -12.103 1.00 52.45 119 PHE A O 1
ATOM 903 N N . SER A 1 136 ? 16.927 -73.720 -11.167 1.00 52.53 120 SER A N 1
ATOM 904 C CA . SER A 1 136 ? 17.789 -73.892 -10.016 1.00 52.70 120 SER A CA 1
ATOM 905 C C . SER A 1 136 ? 16.921 -73.902 -8.774 1.00 53.19 120 SER A C 1
ATOM 906 O O . SER A 1 136 ? 16.132 -72.985 -8.553 1.00 52.87 120 SER A O 1
ATOM 909 N N . ASN A 1 137 ? 17.088 -74.928 -7.947 1.00 53.75 121 ASN A N 1
ATOM 910 C CA . ASN A 1 137 ? 16.371 -75.008 -6.676 1.00 54.30 121 ASN A CA 1
ATOM 911 C C . ASN A 1 137 ? 17.140 -74.226 -5.617 1.00 54.22 121 ASN A C 1
ATOM 912 O O . ASN A 1 137 ? 16.799 -74.260 -4.434 1.00 54.83 121 ASN A O 1
ATOM 917 N N . VAL A 1 138 ? 18.150 -73.485 -6.072 1.00 53.57 122 VAL A N 1
ATOM 918 C CA . VAL A 1 138 ? 19.126 -72.836 -5.222 1.00 52.88 122 VAL A CA 1
ATOM 919 C C . VAL A 1 138 ? 19.403 -71.478 -5.886 1.00 52.22 122 VAL A C 1
ATOM 920 O O . VAL A 1 138 ? 19.281 -71.379 -7.092 1.00 52.35 122 VAL A O 1
ATOM 924 N N . PRO A 1 139 ? 19.764 -70.432 -5.123 1.00 51.63 123 PRO A N 1
ATOM 925 C CA . PRO A 1 139 ? 19.670 -69.102 -5.738 1.00 51.24 123 PRO A CA 1
ATOM 926 C C . PRO A 1 139 ? 20.711 -68.862 -6.804 1.00 50.90 123 PRO A C 1
ATOM 927 O O . PRO A 1 139 ? 21.814 -69.387 -6.732 1.00 50.40 123 PRO A O 1
ATOM 931 N N . VAL A 1 140 ? 20.346 -68.051 -7.786 1.00 50.89 124 VAL A N 1
ATOM 932 C CA . VAL A 1 140 ? 21.226 -67.741 -8.898 1.00 50.76 124 VAL A CA 1
ATOM 933 C C . VAL A 1 140 ? 21.536 -66.248 -8.924 1.00 50.22 124 VAL A C 1
ATOM 934 O O . VAL A 1 140 ? 20.659 -65.411 -8.699 1.00 49.38 124 VAL A O 1
ATOM 938 N N . ILE A 1 141 ? 22.810 -65.961 -9.201 1.00 50.01 125 ILE A N 1
ATOM 939 C CA . ILE A 1 141 ? 23.363 -64.605 -9.210 1.00 49.90 125 ILE A CA 1
ATOM 940 C C . ILE A 1 141 ? 23.915 -64.282 -10.602 1.00 49.31 125 ILE A C 1
ATOM 941 O O . ILE A 1 141 ? 24.894 -64.874 -11.042 1.00 49.38 125 ILE A O 1
ATOM 946 N N . ASN A 1 142 ? 23.252 -63.353 -11.289 1.00 48.93 126 ASN A N 1
ATOM 947 C CA . ASN A 1 142 ? 23.599 -62.933 -12.661 1.00 48.36 126 ASN A CA 1
ATOM 948 C C . ASN A 1 142 ? 24.957 -62.181 -12.709 1.00 48.47 126 ASN A C 1
ATOM 949 O O . ASN A 1 142 ? 25.092 -61.064 -12.222 1.00 48.01 126 ASN A O 1
ATOM 954 N N . GLY A 1 143 ? 25.963 -62.839 -13.275 1.00 48.78 127 GLY A N 1
ATOM 955 C CA . GLY A 1 143 ? 27.288 -62.261 -13.446 1.00 49.28 127 GLY A CA 1
ATOM 956 C C . GLY A 1 143 ? 27.411 -61.579 -14.793 1.00 49.83 127 GLY A C 1
ATOM 957 O O . GLY A 1 143 ? 28.494 -61.123 -15.176 1.00 50.30 127 GLY A O 1
ATOM 958 N N . GLY A 1 144 ? 26.290 -61.501 -15.507 1.00 49.92 128 GLY A N 1
ATOM 959 C CA . GLY A 1 144 ? 26.204 -60.791 -16.774 1.00 49.68 128 GLY A CA 1
ATOM 960 C C . GLY A 1 144 ? 25.514 -61.675 -17.788 1.00 49.66 128 GLY A C 1
ATOM 961 O O . GLY A 1 144 ? 25.914 -62.830 -17.981 1.00 49.98 128 GLY A O 1
ATOM 962 N N . ASP A 1 145 ? 24.470 -61.153 -18.427 1.00 49.04 129 ASP A N 1
ATOM 963 C CA . ASP A 1 145 ? 23.759 -61.921 -19.435 1.00 48.48 129 ASP A CA 1
ATOM 964 C C . ASP A 1 145 ? 23.637 -61.112 -20.706 1.00 48.31 129 ASP A C 1
ATOM 965 O O . ASP A 1 145 ? 22.624 -60.444 -20.950 1.00 47.93 129 ASP A O 1
ATOM 970 N N . GLY A 1 146 ? 24.697 -61.183 -21.512 1.00 47.97 130 GLY A N 1
ATOM 971 C CA . GLY A 1 146 ? 24.750 -60.494 -22.802 1.00 47.35 130 GLY A CA 1
ATOM 972 C C . GLY A 1 146 ? 24.654 -58.993 -22.632 1.00 46.94 130 GLY A C 1
ATOM 973 O O . GLY A 1 146 ? 25.278 -58.421 -21.753 1.00 46.57 130 GLY A O 1
ATOM 974 N N . SER A 1 147 ? 23.836 -58.362 -23.458 1.00 46.96 131 SER A N 1
ATOM 975 C CA . SER A 1 147 ? 23.641 -56.925 -23.389 1.00 47.21 131 SER A CA 1
ATOM 976 C C . SER A 1 147 ? 22.550 -56.496 -22.405 1.00 47.33 131 SER A C 1
ATOM 977 O O . SER A 1 147 ? 22.171 -55.324 -22.397 1.00 47.67 131 SER A O 1
ATOM 980 N N . ASN A 1 148 ? 22.021 -57.428 -21.608 1.00 47.22 132 ASN A N 1
ATOM 981 C CA . ASN A 1 148 ? 20.965 -57.100 -20.658 1.00 47.04 132 ASN A CA 1
ATOM 982 C C . ASN A 1 148 ? 21.527 -56.542 -19.354 1.00 47.22 132 ASN A C 1
ATOM 983 O O . ASN A 1 148 ? 21.841 -55.358 -19.286 1.00 47.60 132 ASN A O 1
ATOM 988 N N . GLN A 1 149 ? 21.674 -57.382 -18.334 1.00 47.29 133 GLN A N 1
ATOM 989 C CA . GLN A 1 149 ? 22.094 -56.921 -17.027 1.00 47.33 133 GLN A CA 1
ATOM 990 C C . GLN A 1 149 ? 23.486 -57.361 -16.671 1.00 47.88 133 GLN A C 1
ATOM 991 O O . GLN A 1 149 ? 24.038 -58.299 -17.242 1.00 47.53 133 GLN A O 1
ATOM 997 N N . HIS A 1 150 ? 24.013 -56.662 -15.675 1.00 48.91 134 HIS A N 1
ATOM 998 C CA . HIS A 1 150 ? 25.233 -57.011 -14.964 1.00 49.29 134 HIS A CA 1
ATOM 999 C C . HIS A 1 150 ? 25.030 -56.469 -13.531 1.00 50.09 134 HIS A C 1
ATOM 1000 O O . HIS A 1 150 ? 25.629 -55.464 -13.148 1.00 50.51 134 HIS A O 1
ATOM 1007 N N . PRO A 1 151 ? 24.126 -57.094 -12.750 1.00 50.84 135 PRO A N 1
ATOM 1008 C CA . PRO A 1 151 ? 23.735 -56.474 -11.464 1.00 51.37 135 PRO A CA 1
ATOM 1009 C C . PRO A 1 151 ? 24.912 -56.205 -10.504 1.00 52.15 135 PRO A C 1
ATOM 1010 O O . PRO A 1 151 ? 25.051 -55.088 -9.972 1.00 52.66 135 PRO A O 1
ATOM 1014 N N . THR A 1 152 ? 25.745 -57.214 -10.283 1.00 52.47 136 THR A N 1
ATOM 1015 C CA . THR A 1 152 ? 26.834 -57.094 -9.311 1.00 53.15 136 THR A CA 1
ATOM 1016 C C . THR A 1 152 ? 27.830 -55.977 -9.671 1.00 53.20 136 THR A C 1
ATOM 1017 O O . THR A 1 152 ? 28.368 -55.305 -8.793 1.00 52.55 136 THR A O 1
ATOM 1021 N N . GLN A 1 153 ? 28.043 -55.769 -10.966 1.00 53.66 137 GLN A N 1
ATOM 1022 C CA . GLN A 1 153 ? 28.808 -54.616 -11.434 1.00 54.12 137 GLN A CA 1
ATOM 1023 C C . GLN A 1 153 ? 28.202 -53.324 -10.927 1.00 54.28 137 GLN A C 1
ATOM 1024 O O . GLN A 1 153 ? 28.901 -52.464 -10.417 1.00 54.57 137 GLN A O 1
ATOM 1030 N N . THR A 1 154 ? 26.889 -53.202 -11.085 1.00 54.46 138 THR A N 1
ATOM 1031 C CA . THR A 1 154 ? 26.156 -52.005 -10.667 1.00 54.19 138 THR A CA 1
ATOM 1032 C C . THR A 1 154 ? 26.185 -51.830 -9.151 1.00 54.40 138 THR A C 1
ATOM 1033 O O . THR A 1 154 ? 26.213 -50.714 -8.636 1.00 54.74 138 THR A O 1
ATOM 1037 N N . LEU A 1 155 ? 26.180 -52.943 -8.443 1.00 54.50 139 LEU A N 1
ATOM 1038 C CA . LEU A 1 155 ? 26.234 -52.911 -7.001 1.00 54.78 139 LEU A CA 1
ATOM 1039 C C . LEU A 1 155 ? 27.605 -52.477 -6.450 1.00 54.39 139 LEU A C 1
ATOM 1040 O O . LEU A 1 155 ? 27.666 -51.799 -5.424 1.00 54.07 139 LEU A O 1
ATOM 1045 N N . LEU A 1 156 ? 28.701 -52.864 -7.104 1.00 53.86 140 LEU A N 1
ATOM 1046 C CA . LEU A 1 156 ? 30.012 -52.430 -6.620 1.00 53.56 140 LEU A CA 1
ATOM 1047 C C . LEU A 1 156 ? 30.214 -50.932 -6.987 1.00 53.25 140 LEU A C 1
ATOM 1048 O O . LEU A 1 156 ? 30.883 -50.182 -6.269 1.00 52.95 140 LEU A O 1
ATOM 1053 N N . ASP A 1 157 ? 29.613 -50.522 -8.101 1.00 52.50 141 ASP A N 1
ATOM 1054 C CA . ASP A 1 157 ? 29.533 -49.122 -8.469 1.00 52.38 141 ASP A CA 1
ATOM 1055 C C . ASP A 1 157 ? 28.748 -48.330 -7.400 1.00 52.40 141 ASP A C 1
ATOM 1056 O O . ASP A 1 157 ? 29.192 -47.259 -6.957 1.00 52.44 141 ASP A O 1
ATOM 1061 N N . LEU A 1 158 ? 27.598 -48.852 -6.973 1.00 52.17 142 LEU A N 1
ATOM 1062 C CA . LEU A 1 158 ? 26.814 -48.176 -5.952 1.00 52.04 142 LEU A CA 1
ATOM 1063 C C . LEU A 1 158 ? 27.550 -48.132 -4.633 1.00 52.28 142 LEU A C 1
ATOM 1064 O O . LEU A 1 158 ? 27.634 -47.083 -3.990 1.00 52.81 142 LEU A O 1
ATOM 1069 N N . PHE A 1 159 ? 28.093 -49.267 -4.224 1.00 52.48 143 PHE A N 1
ATOM 1070 C CA . PHE A 1 159 ? 28.833 -49.339 -2.967 1.00 52.40 143 PHE A CA 1
ATOM 1071 C C . PHE A 1 159 ? 29.986 -48.318 -2.948 1.00 52.24 143 PHE A C 1
ATOM 1072 O O . PHE A 1 159 ? 30.250 -47.699 -1.931 1.00 52.66 143 PHE A O 1
ATOM 1080 N N . SER A 1 160 ? 30.655 -48.125 -4.078 1.00 51.80 144 SER A N 1
ATOM 1081 C CA . SER A 1 160 ? 31.795 -47.226 -4.134 1.00 51.20 144 SER A CA 1
ATOM 1082 C C . SER A 1 160 ? 31.339 -45.788 -4.029 1.00 51.03 144 SER A C 1
ATOM 1083 O O . SER A 1 160 ? 31.947 -44.995 -3.301 1.00 51.19 144 SER A O 1
ATOM 1086 N N . ILE A 1 161 ? 30.276 -45.444 -4.749 1.00 50.58 145 ILE A N 1
ATOM 1087 C CA . ILE A 1 161 ? 29.645 -44.124 -4.579 1.00 50.32 145 ILE A CA 1
ATOM 1088 C C . ILE A 1 161 ? 29.321 -43.927 -3.099 1.00 49.88 145 ILE A C 1
ATOM 1089 O O . ILE A 1 161 ? 29.860 -43.025 -2.449 1.00 49.76 145 ILE A O 1
ATOM 1094 N N . TYR A 1 162 ? 28.476 -44.800 -2.565 1.00 49.32 146 TYR A N 1
ATOM 1095 C CA . TYR A 1 162 ? 28.086 -44.724 -1.155 1.00 49.39 146 TYR A CA 1
ATOM 1096 C C . TYR A 1 162 ? 29.294 -44.617 -0.212 1.00 49.02 146 TYR A C 1
ATOM 1097 O O . TYR A 1 162 ? 29.324 -43.757 0.673 1.00 48.98 146 TYR A O 1
ATOM 1106 N N . GLU A 1 163 ? 30.290 -45.470 -0.410 1.00 48.46 147 GLU A N 1
ATOM 1107 C CA . GLU A 1 163 ? 31.515 -45.408 0.395 1.00 48.51 147 GLU A CA 1
ATOM 1108 C C . GLU A 1 163 ? 32.130 -43.995 0.454 1.00 48.58 147 GLU A C 1
ATOM 1109 O O . GLU A 1 163 ? 32.411 -43.466 1.537 1.00 48.50 147 GLU A O 1
ATOM 1115 N N . THR A 1 164 ? 32.302 -43.391 -0.717 1.00 48.39 148 THR A N 1
ATOM 1116 C CA . THR A 1 164 ? 33.044 -42.148 -0.856 1.00 48.08 148 THR A CA 1
ATOM 1117 C C . THR A 1 164 ? 32.186 -40.899 -0.655 1.00 48.45 148 THR A C 1
ATOM 1118 O O . THR A 1 164 ? 32.660 -39.911 -0.075 1.00 48.71 148 THR A O 1
ATOM 1122 N N . GLN A 1 165 ? 30.950 -40.911 -1.161 1.00 48.35 149 GLN A N 1
ATOM 1123 C CA . GLN A 1 165 ? 30.039 -39.776 -0.933 1.00 48.27 149 GLN A CA 1
ATOM 1124 C C . GLN A 1 165 ? 29.219 -39.923 0.375 1.00 47.95 149 GLN A C 1
ATOM 1125 O O . GLN A 1 165 ? 28.646 -38.976 0.858 1.00 47.68 149 GLN A O 1
ATOM 1131 N N . GLY A 1 166 ? 29.181 -41.106 0.966 1.00 48.25 150 GLY A N 1
ATOM 1132 C CA . GLY A 1 166 ? 28.423 -41.302 2.215 1.00 48.38 150 GLY A CA 1
ATOM 1133 C C . GLY A 1 166 ? 26.913 -41.397 2.031 1.00 48.14 150 GLY A C 1
ATOM 1134 O O . GLY A 1 166 ? 26.168 -41.430 2.996 1.00 47.47 150 GLY A O 1
ATOM 1135 N N . ARG A 1 167 ? 26.469 -41.464 0.786 1.00 48.45 151 ARG A N 1
ATOM 1136 C CA . ARG A 1 167 ? 25.052 -41.525 0.481 1.00 48.97 151 ARG A CA 1
ATOM 1137 C C . ARG A 1 167 ? 24.808 -41.839 -0.980 1.00 49.19 151 ARG A C 1
ATOM 1138 O O . ARG A 1 167 ? 25.731 -41.874 -1.792 1.00 49.30 151 ARG A O 1
ATOM 1146 N N . LEU A 1 168 ? 23.545 -42.072 -1.302 1.00 49.56 152 LEU A N 1
ATOM 1147 C CA . LEU A 1 168 ? 23.137 -42.297 -2.685 1.00 49.75 152 LEU A CA 1
ATOM 1148 C C . LEU A 1 168 ? 22.106 -41.291 -3.190 1.00 49.47 152 LEU A C 1
ATOM 1149 O O . LEU A 1 168 ? 21.809 -41.289 -4.373 1.00 49.68 152 LEU A O 1
ATOM 1154 N N . ASP A 1 169 ? 21.569 -40.452 -2.309 1.00 49.02 153 ASP A N 1
ATOM 1155 C CA . ASP A 1 169 ? 20.695 -39.363 -2.716 1.00 48.65 153 ASP A CA 1
ATOM 1156 C C . ASP A 1 169 ? 21.484 -38.110 -3.017 1.00 48.54 153 ASP A C 1
ATOM 1157 O O . ASP A 1 169 ? 22.562 -37.914 -2.474 1.00 48.30 153 ASP A O 1
ATOM 1162 N N . ASN A 1 170 ? 20.917 -37.265 -3.881 1.00 48.38 154 ASN A N 1
ATOM 1163 C CA . ASN A 1 170 ? 21.395 -35.902 -4.115 1.00 48.20 154 ASN A CA 1
ATOM 1164 C C . ASN A 1 170 ? 22.854 -35.833 -4.461 1.00 48.35 154 ASN A C 1
ATOM 1165 O O . ASN A 1 170 ? 23.603 -35.114 -3.837 1.00 48.31 154 ASN A O 1
ATOM 1170 N N . LEU A 1 171 ? 23.252 -36.608 -5.451 1.00 48.87 155 LEU A N 1
ATOM 1171 C CA . LEU A 1 171 ? 24.609 -36.558 -5.967 1.00 49.08 155 LEU A CA 1
ATOM 1172 C C . LEU A 1 171 ? 24.572 -36.070 -7.390 1.00 49.31 155 LEU A C 1
ATOM 1173 O O . LEU A 1 171 ? 23.668 -36.415 -8.150 1.00 49.61 155 LEU A O 1
ATOM 1178 N N . ASN A 1 172 ? 25.573 -35.283 -7.748 1.00 49.56 156 ASN A N 1
ATOM 1179 C CA . ASN A 1 172 ? 25.812 -34.951 -9.131 1.00 49.63 156 ASN A CA 1
ATOM 1180 C C . ASN A 1 172 ? 26.718 -36.012 -9.775 1.00 49.96 156 ASN A C 1
ATOM 1181 O O . ASN A 1 172 ? 27.871 -36.201 -9.367 1.00 50.34 156 ASN A O 1
ATOM 1186 N N . ILE A 1 173 ? 26.161 -36.724 -10.754 1.00 50.02 157 ILE A N 1
ATOM 1187 C CA . ILE A 1 173 ? 26.859 -37.808 -11.426 1.00 50.33 157 ILE A CA 1
ATOM 1188 C C . ILE A 1 173 ? 27.106 -37.431 -12.869 1.00 50.27 157 ILE A C 1
ATOM 1189 O O . ILE A 1 173 ? 26.196 -36.991 -13.557 1.00 50.63 157 ILE A O 1
ATOM 1194 N N . ALA A 1 174 ? 28.335 -37.597 -13.332 1.00 50.02 158 ALA A N 1
ATOM 1195 C CA . ALA A 1 174 ? 28.603 -37.483 -14.751 1.00 49.87 158 ALA A CA 1
ATOM 1196 C C . ALA A 1 174 ? 28.850 -38.880 -15.287 1.00 49.58 158 ALA A C 1
ATOM 1197 O O . ALA A 1 174 ? 29.442 -39.714 -14.611 1.00 49.30 158 ALA A O 1
ATOM 1199 N N . PHE A 1 175 ? 28.354 -39.122 -16.491 1.00 49.59 159 PHE A N 1
ATOM 1200 C CA . PHE A 1 175 ? 28.616 -40.343 -17.233 1.00 49.73 159 PHE A CA 1
ATOM 1201 C C . PHE A 1 175 ? 29.314 -39.938 -18.512 1.00 50.23 159 PHE A C 1
ATOM 1202 O O . PHE A 1 175 ? 28.818 -39.080 -19.243 1.00 50.63 159 PHE A O 1
ATOM 1210 N N . VAL A 1 176 ? 30.466 -40.534 -18.783 1.00 50.82 160 VAL A N 1
ATOM 1211 C CA . VAL A 1 176 ? 31.258 -40.169 -19.957 1.00 51.34 160 VAL A CA 1
ATOM 1212 C C . VAL A 1 176 ? 31.524 -41.370 -20.841 1.00 51.77 160 VAL A C 1
ATOM 1213 O O . VAL A 1 176 ? 31.707 -42.477 -20.359 1.00 51.71 160 VAL A O 1
ATOM 1217 N N . GLY A 1 177 ? 31.541 -41.132 -22.145 1.00 52.54 161 GLY A N 1
ATOM 1218 C CA . GLY A 1 177 ? 31.957 -42.137 -23.115 1.00 53.16 161 GLY A CA 1
ATOM 1219 C C . GLY A 1 177 ? 30.819 -42.686 -23.942 1.00 53.64 161 GLY A C 1
ATOM 1220 O O . GLY A 1 177 ? 30.055 -41.941 -24.536 1.00 53.47 161 GLY A O 1
ATOM 1221 N N . ASP A 1 178 ? 30.711 -44.003 -23.980 1.00 54.76 162 ASP A N 1
ATOM 1222 C CA . ASP A 1 178 ? 29.729 -44.664 -24.825 1.00 55.66 162 ASP A CA 1
ATOM 1223 C C . ASP A 1 178 ? 28.471 -44.940 -24.008 1.00 55.86 162 ASP A C 1
ATOM 1224 O O . ASP A 1 178 ? 28.285 -46.026 -23.471 1.00 56.08 162 ASP A O 1
ATOM 1229 N N . LEU A 1 179 ? 27.612 -43.932 -23.918 1.00 56.42 163 LEU A N 1
ATOM 1230 C CA . LEU A 1 179 ? 26.375 -44.029 -23.130 1.00 56.84 163 LEU A CA 1
ATOM 1231 C C . LEU A 1 179 ? 25.262 -44.767 -23.870 1.00 57.17 163 LEU A C 1
ATOM 1232 O O . LEU A 1 179 ? 24.259 -45.129 -23.253 1.00 57.01 163 LEU A O 1
ATOM 1237 N N . LYS A 1 180 ? 25.422 -44.965 -25.179 1.00 57.60 164 LYS A N 1
ATOM 1238 C CA . LYS A 1 180 ? 24.391 -45.620 -25.969 1.00 58.14 164 LYS A CA 1
ATOM 1239 C C . LYS A 1 180 ? 24.420 -47.128 -25.775 1.00 58.52 164 LYS A C 1
ATOM 1240 O O . LYS A 1 180 ? 23.366 -47.742 -25.617 1.00 58.47 164 LYS A O 1
ATOM 1246 N N . TYR A 1 181 ? 25.613 -47.721 -25.780 1.00 58.96 165 TYR A N 1
ATOM 1247 C CA . TYR A 1 181 ? 25.739 -49.195 -25.692 1.00 59.35 165 TYR A CA 1
ATOM 1248 C C . TYR A 1 181 ? 26.339 -49.726 -24.365 1.00 59.59 165 TYR A C 1
ATOM 1249 O O . TYR A 1 181 ? 26.534 -50.937 -24.201 1.00 59.73 165 TYR A O 1
ATOM 1258 N N . GLY A 1 182 ? 26.607 -48.834 -23.417 1.00 59.49 166 GLY A N 1
ATOM 1259 C CA . GLY A 1 182 ? 27.101 -49.248 -22.116 1.00 59.49 166 GLY A CA 1
ATOM 1260 C C . GLY A 1 182 ? 25.999 -49.744 -21.192 1.00 59.57 166 GLY A C 1
ATOM 1261 O O . GLY A 1 182 ? 25.247 -48.943 -20.640 1.00 59.93 166 GLY A O 1
ATOM 1262 N N . ARG A 1 183 ? 25.911 -51.057 -21.007 1.00 59.38 167 ARG A N 1
ATOM 1263 C CA . ARG A 1 183 ? 25.019 -51.641 -19.996 1.00 59.36 167 ARG A CA 1
ATOM 1264 C C . ARG A 1 183 ? 25.273 -51.129 -18.559 1.00 59.17 167 ARG A C 1
ATOM 1265 O O . ARG A 1 183 ? 24.331 -50.880 -17.800 1.00 59.18 167 ARG A O 1
ATOM 1268 N N . THR A 1 184 ? 26.535 -50.990 -18.172 1.00 58.88 168 THR A N 1
ATOM 1269 C CA . THR A 1 184 ? 26.849 -50.587 -16.796 1.00 58.60 168 THR A CA 1
ATOM 1270 C C . THR A 1 184 ? 26.366 -49.144 -16.513 1.00 58.42 168 THR A C 1
ATOM 1271 O O . THR A 1 184 ? 26.010 -48.812 -15.382 1.00 58.83 168 THR A O 1
ATOM 1275 N N . VAL A 1 185 ? 26.353 -48.294 -17.537 1.00 57.88 169 VAL A N 1
ATOM 1276 C CA . VAL A 1 185 ? 25.769 -46.956 -17.427 1.00 57.44 169 VAL A CA 1
ATOM 1277 C C . VAL A 1 185 ? 24.243 -47.004 -17.230 1.00 56.95 169 VAL A C 1
ATOM 1278 O O . VAL A 1 185 ? 23.692 -46.322 -16.361 1.00 56.74 169 VAL A O 1
ATOM 1282 N N . HIS A 1 186 ? 23.568 -47.802 -18.050 1.00 56.30 170 HIS A N 1
ATOM 1283 C CA . HIS A 1 186 ? 22.105 -47.873 -18.020 1.00 55.80 170 HIS A CA 1
ATOM 1284 C C . HIS A 1 186 ? 21.580 -48.321 -16.654 1.00 55.60 170 HIS A C 1
ATOM 1285 O O . HIS A 1 186 ? 20.658 -47.716 -16.107 1.00 55.94 170 HIS A O 1
ATOM 1292 N N . SER A 1 187 ? 22.182 -49.368 -16.101 1.00 55.05 171 SER A N 1
ATOM 1293 C CA . SER A 1 187 ? 21.765 -49.906 -14.802 1.00 54.61 171 SER A CA 1
ATOM 1294 C C . SER A 1 187 ? 22.192 -49.011 -13.638 1.00 53.85 171 SER A C 1
ATOM 1295 O O . SER A 1 187 ? 21.492 -48.917 -12.634 1.00 53.78 171 SER A O 1
ATOM 1298 N N . LEU A 1 188 ? 23.346 -48.366 -13.760 1.00 53.05 172 LEU A N 1
ATOM 1299 C CA . LEU A 1 188 ? 23.779 -47.425 -12.727 1.00 52.35 172 LEU A CA 1
ATOM 1300 C C . LEU A 1 188 ? 22.875 -46.196 -12.748 1.00 51.66 172 LEU A C 1
ATOM 1301 O O . LEU A 1 188 ? 22.546 -45.640 -11.702 1.00 51.09 172 LEU A O 1
ATOM 1306 N N . ALA A 1 189 ? 22.462 -45.802 -13.944 1.00 51.45 173 ALA A N 1
ATOM 1307 C CA . ALA A 1 189 ? 21.506 -44.712 -14.110 1.00 51.67 173 ALA A CA 1
ATOM 1308 C C . ALA A 1 189 ? 20.163 -45.091 -13.533 1.00 51.72 173 ALA A C 1
ATOM 1309 O O . ALA A 1 189 ? 19.521 -44.283 -12.874 1.00 51.39 173 ALA A O 1
ATOM 1311 N N . GLN A 1 190 ? 19.738 -46.319 -13.810 1.00 52.14 174 GLN A N 1
ATOM 1312 C CA . GLN A 1 190 ? 18.449 -46.809 -13.337 1.00 52.61 174 GLN A CA 1
ATOM 1313 C C . GLN A 1 190 ? 18.484 -46.943 -11.815 1.00 52.69 174 GLN A C 1
ATOM 1314 O O . GLN A 1 190 ? 17.575 -46.490 -11.128 1.00 52.68 174 GLN A O 1
ATOM 1320 N N . ALA A 1 191 ? 19.555 -47.548 -11.305 1.00 52.66 175 ALA A N 1
ATOM 1321 C CA . ALA A 1 191 ? 19.726 -47.775 -9.872 1.00 52.43 175 ALA A CA 1
ATOM 1322 C C . ALA A 1 191 ? 19.635 -46.454 -9.123 1.00 52.39 175 ALA A C 1
ATOM 1323 O O . ALA A 1 191 ? 18.784 -46.284 -8.239 1.00 52.57 175 ALA A O 1
ATOM 1325 N N . LEU A 1 192 ? 20.494 -45.512 -9.503 1.00 51.90 176 LEU A N 1
ATOM 1326 C CA . LEU A 1 192 ? 20.524 -44.213 -8.857 1.00 51.49 176 LEU A CA 1
ATOM 1327 C C . LEU A 1 192 ? 19.205 -43.480 -9.039 1.00 51.50 176 LEU A C 1
ATOM 1328 O O . LEU A 1 192 ? 18.832 -42.664 -8.205 1.00 52.02 176 LEU A O 1
ATOM 1333 N N . ALA A 1 193 ? 18.476 -43.783 -10.103 1.00 51.44 177 ALA A N 1
ATOM 1334 C CA . ALA A 1 193 ? 17.158 -43.178 -10.293 1.00 51.42 177 ALA A CA 1
ATOM 1335 C C . ALA A 1 193 ? 16.169 -43.557 -9.196 1.00 51.52 177 ALA A C 1
ATOM 1336 O O . ALA A 1 193 ? 15.223 -42.824 -8.929 1.00 51.57 177 ALA A O 1
ATOM 1338 N N . LYS A 1 194 ? 16.401 -44.697 -8.551 1.00 51.63 178 LYS A N 1
ATOM 1339 C CA . LYS A 1 194 ? 15.532 -45.161 -7.472 1.00 51.58 178 LYS A CA 1
ATOM 1340 C C . LYS A 1 194 ? 15.689 -44.317 -6.201 1.00 51.66 178 LYS A C 1
ATOM 1341 O O . LYS A 1 194 ? 14.873 -44.404 -5.299 1.00 51.62 178 LYS A O 1
ATOM 1347 N N . PHE A 1 195 ? 16.726 -43.489 -6.159 1.00 51.91 179 PHE A N 1
ATOM 1348 C CA . PHE A 1 195 ? 16.995 -42.609 -5.037 1.00 52.21 179 PHE A CA 1
ATOM 1349 C C . PHE A 1 195 ? 16.472 -41.206 -5.347 1.00 52.56 179 PHE A C 1
ATOM 1350 O O . PHE A 1 195 ? 15.841 -41.019 -6.372 1.00 52.50 179 PHE A O 1
ATOM 1358 N N . ASP A 1 196 ? 16.726 -40.234 -4.468 1.00 53.02 180 ASP A N 1
ATOM 1359 C CA . ASP A 1 196 ? 16.214 -38.878 -4.646 1.00 53.53 180 ASP A CA 1
ATOM 1360 C C . ASP A 1 196 ? 17.263 -37.829 -4.962 1.00 53.45 180 ASP A C 1
ATOM 1361 O O . ASP A 1 196 ? 18.288 -37.743 -4.304 1.00 53.47 180 ASP A O 1
ATOM 1366 N N . GLY A 1 197 ? 16.972 -37.011 -5.963 1.00 53.47 181 GLY A N 1
ATOM 1367 C CA . GLY A 1 197 ? 17.623 -35.720 -6.119 1.00 53.62 181 GLY A CA 1
ATOM 1368 C C . GLY A 1 197 ? 18.926 -35.709 -6.859 1.00 53.93 181 GLY A C 1
ATOM 1369 O O . GLY A 1 197 ? 19.548 -34.649 -6.989 1.00 53.98 181 GLY A O 1
ATOM 1370 N N . CYS A 1 198 ? 19.353 -36.877 -7.327 1.00 54.32 182 CYS A N 1
ATOM 1371 C CA . CYS A 1 198 ? 20.552 -36.959 -8.139 1.00 54.93 182 CYS A CA 1
ATOM 1372 C C . CYS A 1 198 ? 20.300 -36.256 -9.436 1.00 54.72 182 CYS A C 1
ATOM 1373 O O . CYS A 1 198 ? 19.218 -36.380 -9.994 1.00 55.00 182 CYS A O 1
ATOM 1376 N N . LYS A 1 199 ? 21.290 -35.510 -9.906 1.00 54.61 183 LYS A N 1
ATOM 1377 C CA . LYS A 1 199 ? 21.217 -34.873 -11.211 1.00 54.54 183 LYS A CA 1
ATOM 1378 C C . LYS A 1 199 ? 22.378 -35.400 -12.063 1.00 54.40 183 LYS A C 1
ATOM 1379 O O . LYS A 1 199 ? 23.537 -35.239 -11.700 1.00 54.43 183 LYS A O 1
ATOM 1385 N N . PHE A 1 200 ? 22.035 -36.090 -13.157 1.00 54.00 184 PHE A N 1
ATOM 1386 C CA . PHE A 1 200 ? 23.012 -36.701 -14.067 1.00 53.35 184 PHE A CA 1
ATOM 1387 C C . PHE A 1 200 ? 23.499 -35.746 -15.152 1.00 52.80 184 PHE A C 1
ATOM 1388 O O . PHE A 1 200 ? 22.791 -34.826 -15.566 1.00 52.62 184 PHE A O 1
ATOM 1396 N N . HIS A 1 201 ? 24.709 -36.009 -15.635 1.00 52.07 185 HIS A N 1
ATOM 1397 C CA . HIS A 1 201 ? 25.341 -35.199 -16.673 1.00 51.29 185 HIS A CA 1
ATOM 1398 C C . HIS A 1 201 ? 25.929 -36.135 -17.721 1.00 50.90 185 HIS A C 1
ATOM 1399 O O . HIS A 1 201 ? 26.727 -37.018 -17.407 1.00 50.83 185 HIS A O 1
ATOM 1406 N N . PHE A 1 202 ? 25.520 -35.953 -18.965 1.00 50.44 186 PHE A N 1
ATOM 1407 C CA . PHE A 1 202 ? 25.897 -36.875 -20.017 1.00 50.23 186 PHE A CA 1
ATOM 1408 C C . PHE A 1 202 ? 26.904 -36.238 -20.956 1.00 50.79 186 PHE A C 1
ATOM 1409 O O . PHE A 1 202 ? 26.705 -35.119 -21.431 1.00 50.55 186 PHE A O 1
ATOM 1417 N N . ILE A 1 203 ? 27.991 -36.963 -21.212 1.00 51.41 187 ILE A N 1
ATOM 1418 C CA . ILE A 1 203 ? 29.051 -36.510 -22.116 1.00 51.76 187 ILE A CA 1
ATOM 1419 C C . ILE A 1 203 ? 29.395 -37.643 -23.077 1.00 51.91 187 ILE A C 1
ATOM 1420 O O . ILE A 1 203 ? 30.066 -38.595 -22.703 1.00 51.62 187 ILE A O 1
ATOM 1425 N N . ALA A 1 204 ? 28.913 -37.522 -24.311 1.00 52.39 188 ALA A N 1
ATOM 1426 C CA . ALA A 1 204 ? 29.145 -38.506 -25.364 1.00 52.73 188 ALA A CA 1
ATOM 1427 C C . ALA A 1 204 ? 29.037 -37.785 -26.695 1.00 53.49 188 ALA A C 1
ATOM 1428 O O . ALA A 1 204 ? 28.542 -36.660 -26.739 1.00 53.97 188 ALA A O 1
ATOM 1430 N N . PRO A 1 205 ? 29.515 -38.411 -27.789 1.00 54.17 189 PRO A N 1
ATOM 1431 C CA . PRO A 1 205 ? 29.162 -37.864 -29.104 1.00 54.47 189 PRO A CA 1
ATOM 1432 C C . PRO A 1 205 ? 27.668 -38.095 -29.369 1.00 55.04 189 PRO A C 1
ATOM 1433 O O . PRO A 1 205 ? 27.063 -38.926 -28.690 1.00 55.03 189 PRO A O 1
ATOM 1437 N N . ASP A 1 206 ? 27.075 -37.385 -30.331 1.00 55.70 190 ASP A N 1
ATOM 1438 C CA . ASP A 1 206 ? 25.652 -37.623 -30.691 1.00 56.28 190 ASP A CA 1
ATOM 1439 C C . ASP A 1 206 ? 25.466 -39.111 -31.001 1.00 56.45 190 ASP A C 1
ATOM 1440 O O . ASP A 1 206 ? 24.536 -39.776 -30.519 1.00 56.13 190 ASP A O 1
ATOM 1445 N N . ALA A 1 207 ? 26.389 -39.615 -31.813 1.00 56.81 191 ALA A N 1
ATOM 1446 C CA . ALA A 1 207 ? 26.460 -41.030 -32.163 1.00 57.06 191 ALA A CA 1
ATOM 1447 C C . ALA A 1 207 ? 26.191 -41.963 -30.981 1.00 57.10 191 ALA A C 1
ATOM 1448 O O . ALA A 1 207 ? 25.565 -43.011 -31.146 1.00 56.93 191 ALA A O 1
ATOM 1450 N N . LEU A 1 208 ? 26.664 -41.576 -29.798 1.00 57.32 192 LEU A N 1
ATOM 1451 C CA . LEU A 1 208 ? 26.566 -42.433 -28.610 1.00 57.57 192 LEU A CA 1
ATOM 1452 C C . LEU A 1 208 ? 25.791 -41.843 -27.418 1.00 57.17 192 LEU A C 1
ATOM 1453 O O . LEU A 1 208 ? 26.067 -42.192 -26.274 1.00 57.21 192 LEU A O 1
ATOM 1458 N N . ALA A 1 209 ? 24.799 -41.000 -27.689 1.00 56.84 193 ALA A N 1
ATOM 1459 C CA . ALA A 1 209 ? 23.967 -40.424 -26.629 1.00 56.84 193 ALA A CA 1
ATOM 1460 C C . ALA A 1 209 ? 23.237 -41.487 -25.805 1.00 56.85 193 ALA A C 1
ATOM 1461 O O . ALA A 1 209 ? 23.079 -42.621 -26.244 1.00 56.97 193 ALA A O 1
ATOM 1463 N N . MET A 1 210 ? 22.806 -41.113 -24.602 1.00 57.00 194 MET A N 1
ATOM 1464 C CA . MET A 1 210 ? 22.028 -42.015 -23.751 1.00 57.09 194 MET A CA 1
ATOM 1465 C C . MET A 1 210 ? 20.744 -42.392 -24.489 1.00 57.42 194 MET A C 1
ATOM 1466 O O . MET A 1 210 ? 20.136 -41.527 -25.122 1.00 57.34 194 MET A O 1
ATOM 1471 N N . PRO A 1 211 ? 20.338 -43.676 -24.436 1.00 57.85 195 PRO A N 1
ATOM 1472 C CA . PRO A 1 211 ? 19.171 -44.098 -25.192 1.00 58.41 195 PRO A CA 1
ATOM 1473 C C . PRO A 1 211 ? 17.884 -43.394 -24.775 1.00 59.09 195 PRO A C 1
ATOM 1474 O O . PRO A 1 211 ? 17.603 -43.252 -23.580 1.00 59.29 195 PRO A O 1
ATOM 1478 N N . GLU A 1 212 ? 17.148 -42.922 -25.775 1.00 59.80 196 GLU A N 1
ATOM 1479 C CA . GLU A 1 212 ? 15.782 -42.404 -25.622 1.00 60.46 196 GLU A CA 1
ATOM 1480 C C . GLU A 1 212 ? 15.020 -43.124 -24.496 1.00 60.77 196 GLU A C 1
ATOM 1481 O O . GLU A 1 212 ? 14.400 -42.486 -23.642 1.00 60.41 196 GLU A O 1
ATOM 1487 N N . TYR A 1 213 ? 15.071 -44.457 -24.513 1.00 61.33 197 TYR A N 1
ATOM 1488 C CA . TYR A 1 213 ? 14.281 -45.276 -23.591 1.00 61.89 197 TYR A CA 1
ATOM 1489 C C . TYR A 1 213 ? 14.711 -45.098 -22.128 1.00 62.39 197 TYR A C 1
ATOM 1490 O O . TYR A 1 213 ? 13.864 -45.148 -21.237 1.00 62.49 197 TYR A O 1
ATOM 1499 N N . ILE A 1 214 ? 16.007 -44.878 -21.884 1.00 62.97 198 ILE A N 1
ATOM 1500 C CA . ILE A 1 214 ? 16.495 -44.612 -20.522 1.00 63.32 198 ILE A CA 1
ATOM 1501 C C . ILE A 1 214 ? 15.962 -43.271 -20.038 1.00 63.84 198 ILE A C 1
ATOM 1502 O O . ILE A 1 214 ? 15.528 -43.152 -18.896 1.00 64.35 198 ILE A O 1
ATOM 1507 N N . CYS A 1 215 ? 15.993 -42.265 -20.901 1.00 64.22 199 CYS A N 1
ATOM 1508 C CA . CYS A 1 215 ? 15.572 -40.918 -20.512 1.00 64.55 199 CYS A CA 1
ATOM 1509 C C . CYS A 1 215 ? 14.109 -40.847 -20.119 1.00 64.97 199 CYS A C 1
ATOM 1510 O O . CYS A 1 215 ? 13.744 -40.112 -19.197 1.00 65.15 199 CYS A O 1
ATOM 1513 N N . ASP A 1 216 ? 13.272 -41.596 -20.827 1.00 65.31 200 ASP A N 1
ATOM 1514 C CA . ASP A 1 216 ? 11.855 -41.646 -20.499 1.00 65.52 200 ASP A CA 1
ATOM 1515 C C . ASP A 1 216 ? 11.702 -42.166 -19.083 1.00 65.81 200 ASP A C 1
ATOM 1516 O O . ASP A 1 216 ? 10.933 -41.619 -18.299 1.00 65.91 200 ASP A O 1
ATOM 1521 N N . GLU A 1 217 ? 12.468 -43.199 -18.752 1.00 66.10 201 GLU A N 1
ATOM 1522 C CA . GLU A 1 217 ? 12.441 -43.775 -17.406 1.00 66.35 201 GLU A CA 1
ATOM 1523 C C . GLU A 1 217 ? 12.944 -42.789 -16.324 1.00 66.30 201 GLU A C 1
ATOM 1524 O O . GLU A 1 217 ? 12.451 -42.810 -15.192 1.00 66.45 201 GLU A O 1
ATOM 1530 N N . LEU A 1 218 ? 13.901 -41.927 -16.664 1.00 66.00 202 LEU A N 1
ATOM 1531 C CA . LEU A 1 218 ? 14.391 -40.933 -15.700 1.00 66.01 202 LEU A CA 1
ATOM 1532 C C . LEU A 1 218 ? 13.366 -39.819 -15.519 1.00 65.94 202 LEU A C 1
ATOM 1533 O O . LEU A 1 218 ? 13.262 -39.239 -14.439 1.00 66.00 202 LEU A O 1
ATOM 1538 N N . ASP A 1 219 ? 12.616 -39.521 -16.579 1.00 65.84 203 ASP A N 1
ATOM 1539 C CA . ASP A 1 219 ? 11.584 -38.483 -16.526 1.00 65.70 203 ASP A CA 1
ATOM 1540 C C . ASP A 1 219 ? 10.475 -38.910 -15.566 1.00 65.74 203 ASP A C 1
ATOM 1541 O O . ASP A 1 219 ? 10.160 -38.184 -14.621 1.00 65.88 203 ASP A O 1
ATOM 1546 N N . GLU A 1 220 ? 9.906 -40.090 -15.806 1.00 65.58 204 GLU A N 1
ATOM 1547 C CA . GLU A 1 220 ? 8.976 -40.728 -14.873 1.00 65.48 204 GLU A CA 1
ATOM 1548 C C . GLU A 1 220 ? 9.465 -40.598 -13.444 1.00 64.93 204 GLU A C 1
ATOM 1549 O O . GLU A 1 220 ? 8.703 -40.266 -12.544 1.00 65.26 204 GLU A O 1
ATOM 1555 N N . GLN A 1 221 ? 10.753 -40.856 -13.252 1.00 64.11 205 GLN A N 1
ATOM 1556 C CA . GLN A 1 221 ? 11.360 -40.876 -11.926 1.00 63.48 205 GLN A CA 1
ATOM 1557 C C . GLN A 1 221 ? 11.773 -39.482 -11.405 1.00 62.71 205 GLN A C 1
ATOM 1558 O O . GLN A 1 221 ? 12.461 -39.385 -10.386 1.00 62.65 205 GLN A O 1
ATOM 1564 N N . ASN A 1 222 ? 11.362 -38.420 -12.104 1.00 61.70 206 ASN A N 1
ATOM 1565 C CA . ASN A 1 222 ? 11.632 -37.026 -11.701 1.00 60.90 206 ASN A CA 1
ATOM 1566 C C . ASN A 1 222 ? 13.126 -36.729 -11.427 1.00 59.93 206 ASN A C 1
ATOM 1567 O O . ASN A 1 222 ? 13.496 -36.299 -10.333 1.00 59.65 206 ASN A O 1
ATOM 1569 N N . ILE A 1 223 ? 13.965 -36.949 -12.442 1.00 58.81 207 ILE A N 1
ATOM 1570 C CA . ILE A 1 223 ? 15.425 -36.842 -12.309 1.00 58.10 207 ILE A CA 1
ATOM 1571 C C . ILE A 1 223 ? 16.039 -36.035 -13.428 1.00 57.57 207 ILE A C 1
ATOM 1572 O O . ILE A 1 223 ? 15.935 -36.417 -14.590 1.00 57.60 207 ILE A O 1
ATOM 1577 N N . SER A 1 224 ? 16.705 -34.937 -13.075 1.00 56.93 208 SER A N 1
ATOM 1578 C CA . SER A 1 224 ? 17.298 -34.061 -14.079 1.00 56.66 208 SER A CA 1
ATOM 1579 C C . SER A 1 224 ? 18.452 -34.756 -14.763 1.00 56.00 208 SER A C 1
ATOM 1580 O O . SER A 1 224 ? 19.303 -35.357 -14.098 1.00 56.15 208 SER A O 1
ATOM 1583 N N . TYR A 1 225 ? 18.475 -34.668 -16.087 1.00 55.06 209 TYR A N 1
ATOM 1584 C CA . TYR A 1 225 ? 19.653 -35.024 -16.865 1.00 54.51 209 TYR A CA 1
ATOM 1585 C C . TYR A 1 225 ? 19.925 -33.921 -17.866 1.00 54.01 209 TYR A C 1
ATOM 1586 O O . TYR A 1 225 ? 19.036 -33.137 -18.194 1.00 54.17 209 TYR A O 1
ATOM 1595 N N . ALA A 1 226 ? 21.162 -33.847 -18.342 1.00 53.35 210 ALA A N 1
ATOM 1596 C CA . ALA A 1 226 ? 21.507 -32.911 -19.403 1.00 52.57 210 ALA A CA 1
ATOM 1597 C C . ALA A 1 226 ? 22.764 -33.336 -20.120 1.00 52.07 210 ALA A C 1
ATOM 1598 O O . ALA A 1 226 ? 23.633 -33.972 -19.559 1.00 52.04 210 ALA A O 1
ATOM 1600 N N . THR A 1 227 ? 22.847 -32.972 -21.381 1.00 52.03 211 THR A N 1
ATOM 1601 C CA . THR A 1 227 ? 23.969 -33.341 -22.203 1.00 51.94 211 THR A CA 1
ATOM 1602 C C . THR A 1 227 ? 24.941 -32.192 -22.112 1.00 52.06 211 THR A C 1
ATOM 1603 O O . THR A 1 227 ? 24.519 -31.049 -22.124 1.00 52.42 211 THR A O 1
ATOM 1607 N N . TYR A 1 228 ? 26.230 -32.495 -21.985 1.00 52.23 212 TYR A N 1
ATOM 1608 C CA . TYR A 1 228 ? 27.271 -31.470 -22.024 1.00 52.37 212 TYR A CA 1
ATOM 1609 C C . TYR A 1 228 ? 28.319 -31.801 -23.084 1.00 52.66 212 TYR A C 1
ATOM 1610 O O . TYR A 1 228 ? 28.570 -32.970 -23.396 1.00 52.44 212 TYR A O 1
ATOM 1619 N N . ALA A 1 229 ? 28.920 -30.748 -23.639 1.00 52.97 213 ALA A N 1
ATOM 1620 C CA . ALA A 1 229 ? 29.891 -30.897 -24.717 1.00 52.86 213 ALA A CA 1
ATOM 1621 C C . ALA A 1 229 ? 31.173 -31.576 -24.232 1.00 53.01 213 ALA A C 1
ATOM 1622 O O . ALA A 1 229 ? 31.816 -32.280 -25.002 1.00 53.35 213 ALA A O 1
ATOM 1624 N N . SER A 1 230 ? 31.526 -31.398 -22.959 1.00 52.90 214 SER A N 1
ATOM 1625 C CA . SER A 1 230 ? 32.857 -31.796 -22.479 1.00 52.61 214 SER A CA 1
ATOM 1626 C C . SER A 1 230 ? 32.881 -32.179 -21.015 1.00 52.58 214 SER A C 1
ATOM 1627 O O . SER A 1 230 ? 31.968 -31.849 -20.263 1.00 52.35 214 SER A O 1
ATOM 1630 N N . ILE A 1 231 ? 33.949 -32.864 -20.625 1.00 52.59 215 ILE A N 1
ATOM 1631 C CA . ILE A 1 231 ? 34.131 -33.298 -19.245 1.00 52.75 215 ILE A CA 1
ATOM 1632 C C . ILE A 1 231 ? 34.406 -32.108 -18.356 1.00 52.90 215 ILE A C 1
ATOM 1633 O O . ILE A 1 231 ? 33.768 -31.923 -17.331 1.00 53.04 215 ILE A O 1
ATOM 1638 N N . GLU A 1 232 ? 35.369 -31.298 -18.767 1.00 53.19 216 GLU A N 1
ATOM 1639 C CA . GLU A 1 232 ? 35.914 -30.249 -17.901 1.00 53.32 216 GLU A CA 1
ATOM 1640 C C . GLU A 1 232 ? 34.868 -29.156 -17.663 1.00 52.82 216 GLU A C 1
ATOM 1641 O O . GLU A 1 232 ? 34.850 -28.478 -16.641 1.00 52.70 216 GLU A O 1
ATOM 1647 N N . GLU A 1 233 ? 33.961 -29.045 -18.609 1.00 52.60 217 GLU A N 1
ATOM 1648 C CA . GLU A 1 233 ? 32.753 -28.258 -18.456 1.00 52.52 217 GLU A CA 1
ATOM 1649 C C . GLU A 1 233 ? 31.986 -28.539 -17.170 1.00 52.33 217 GLU A C 1
ATOM 1650 O O . GLU A 1 233 ? 31.421 -27.622 -16.603 1.00 52.70 217 GLU A O 1
ATOM 1656 N N . VAL A 1 234 ? 31.939 -29.794 -16.726 1.00 52.12 218 VAL A N 1
ATOM 1657 C CA . VAL A 1 234 ? 31.129 -30.168 -15.549 1.00 51.89 218 VAL A CA 1
ATOM 1658 C C . VAL A 1 234 ? 31.938 -30.528 -14.295 1.00 52.11 218 VAL A C 1
ATOM 1659 O O . VAL A 1 234 ? 31.378 -30.603 -13.198 1.00 52.26 218 VAL A O 1
ATOM 1663 N N . VAL A 1 235 ? 33.240 -30.743 -14.446 1.00 51.98 219 VAL A N 1
ATOM 1664 C CA . VAL A 1 235 ? 34.047 -31.233 -13.334 1.00 52.10 219 VAL A CA 1
ATOM 1665 C C . VAL A 1 235 ? 33.790 -30.457 -12.017 1.00 52.29 219 VAL A C 1
ATOM 1666 O O . VAL A 1 235 ? 33.494 -31.074 -10.983 1.00 53.12 219 VAL A O 1
ATOM 1670 N N . PRO A 1 236 ? 33.871 -29.112 -12.047 1.00 52.02 220 PRO A N 1
ATOM 1671 C CA . PRO A 1 236 ? 33.491 -28.290 -10.893 1.00 51.62 220 PRO A CA 1
ATOM 1672 C C . PRO A 1 236 ? 32.239 -28.717 -10.117 1.00 51.36 220 PRO A C 1
ATOM 1673 O O . PRO A 1 236 ? 32.203 -28.576 -8.904 1.00 51.11 220 PRO A O 1
ATOM 1677 N N . GLU A 1 237 ? 31.222 -29.216 -10.810 1.00 51.28 221 GLU A N 1
ATOM 1678 C CA . GLU A 1 237 ? 29.910 -29.410 -10.202 1.00 51.46 221 GLU A CA 1
ATOM 1679 C C . GLU A 1 237 ? 29.550 -30.882 -10.008 1.00 51.53 221 GLU A C 1
ATOM 1680 O O . GLU A 1 237 ? 28.390 -31.225 -9.817 1.00 51.79 221 GLU A O 1
ATOM 1686 N N . ILE A 1 238 ? 30.561 -31.742 -10.009 1.00 51.45 222 ILE A N 1
ATOM 1687 C CA . ILE A 1 238 ? 30.371 -33.183 -10.105 1.00 51.18 222 ILE A CA 1
ATOM 1688 C C . ILE A 1 238 ? 30.913 -33.860 -8.857 1.00 50.84 222 ILE A C 1
ATOM 1689 O O . ILE A 1 238 ? 31.897 -33.420 -8.264 1.00 50.64 222 ILE A O 1
ATOM 1694 N N . ASP A 1 239 ? 30.230 -34.919 -8.454 1.00 50.62 223 ASP A N 1
ATOM 1695 C CA . ASP A 1 239 ? 30.611 -35.699 -7.289 1.00 50.43 223 ASP A CA 1
ATOM 1696 C C . ASP A 1 239 ? 31.205 -37.033 -7.703 1.00 50.25 223 ASP A C 1
ATOM 1697 O O . ASP A 1 239 ? 32.081 -37.568 -7.032 1.00 49.43 223 ASP A O 1
ATOM 1702 N N . VAL A 1 240 ? 30.711 -37.563 -8.817 1.00 50.65 224 VAL A N 1
ATOM 1703 C CA . VAL A 1 240 ? 31.167 -38.845 -9.339 1.00 50.80 224 VAL A CA 1
ATOM 1704 C C . VAL A 1 240 ? 31.297 -38.719 -10.819 1.00 50.74 224 VAL A C 1
ATOM 1705 O O . VAL A 1 240 ? 30.335 -38.353 -11.479 1.00 50.67 224 VAL A O 1
ATOM 1709 N N . LEU A 1 241 ? 32.486 -39.030 -11.321 1.00 51.10 225 LEU A N 1
ATOM 1710 C CA . LEU A 1 241 ? 32.753 -39.086 -12.748 1.00 51.68 225 LEU A CA 1
ATOM 1711 C C . LEU A 1 241 ? 32.885 -40.557 -13.178 1.00 52.33 225 LEU A C 1
ATOM 1712 O O . LEU A 1 241 ? 33.912 -41.205 -12.945 1.00 52.47 225 LEU A O 1
ATOM 1717 N N . TYR A 1 242 ? 31.830 -41.080 -13.798 1.00 52.83 226 TYR A N 1
ATOM 1718 C CA . TYR A 1 242 ? 31.793 -42.464 -14.232 1.00 53.07 226 TYR A CA 1
ATOM 1719 C C . TYR A 1 242 ? 32.215 -42.507 -15.683 1.00 53.82 226 TYR A C 1
ATOM 1720 O O . TYR A 1 242 ? 31.507 -42.026 -16.540 1.00 53.33 226 TYR A O 1
ATOM 1729 N N . MET A 1 243 ? 33.386 -43.069 -15.944 1.00 55.58 227 MET A N 1
ATOM 1730 C CA . MET A 1 243 ? 33.884 -43.254 -17.311 1.00 57.20 227 MET A CA 1
ATOM 1731 C C . MET A 1 243 ? 33.540 -44.647 -17.859 1.00 59.19 227 MET A C 1
ATOM 1732 O O . MET A 1 243 ? 33.472 -45.634 -17.115 1.00 59.05 227 MET A O 1
ATOM 1737 N N . THR A 1 244 ? 33.333 -44.706 -19.170 1.00 61.62 228 THR A N 1
ATOM 1738 C CA . THR A 1 244 ? 33.149 -45.956 -19.878 1.00 63.58 228 THR A CA 1
ATOM 1739 C C . THR A 1 244 ? 34.203 -46.137 -20.955 1.00 65.64 228 THR A C 1
ATOM 1740 O O . THR A 1 244 ? 34.942 -45.209 -21.333 1.00 65.62 228 THR A O 1
ATOM 1744 N N . ARG A 1 245 ? 34.208 -47.360 -21.466 1.00 67.98 229 ARG A N 1
ATOM 1745 C CA . ARG A 1 245 ? 35.077 -47.790 -22.546 1.00 69.82 229 ARG A CA 1
ATOM 1746 C C . ARG A 1 245 ? 34.485 -47.271 -23.850 1.00 70.59 229 ARG A C 1
ATOM 1747 O O . ARG A 1 245 ? 33.324 -47.528 -24.139 1.00 70.59 229 ARG A O 1
ATOM 1755 N N . VAL A 1 246 ? 35.259 -46.512 -24.617 1.00 71.96 230 VAL A N 1
ATOM 1756 C CA . VAL A 1 246 ? 34.756 -45.924 -25.870 1.00 72.97 230 VAL A CA 1
ATOM 1757 C C . VAL A 1 246 ? 35.356 -46.655 -27.071 1.00 73.71 230 VAL A C 1
ATOM 1758 O O . VAL A 1 246 ? 36.114 -46.068 -27.836 1.00 74.07 230 VAL A O 1
ATOM 1762 N N . GLN A 1 247 ? 34.994 -47.926 -27.241 1.00 74.56 231 GLN A N 1
ATOM 1763 C CA . GLN A 1 247 ? 35.556 -48.797 -28.301 1.00 75.14 231 GLN A CA 1
ATOM 1764 C C . GLN A 1 247 ? 35.519 -48.208 -29.731 1.00 75.45 231 GLN A C 1
ATOM 1765 O O . GLN A 1 247 ? 34.497 -47.665 -30.175 1.00 75.05 231 GLN A O 1
ATOM 1769 N N . LYS A 1 248 ? 36.646 -48.345 -30.439 1.00 76.11 232 LYS A N 1
ATOM 1770 C CA . LYS A 1 248 ? 36.810 -47.825 -31.821 1.00 76.72 232 LYS A CA 1
ATOM 1771 C C . LYS A 1 248 ? 35.970 -48.593 -32.859 1.00 77.17 232 LYS A C 1
ATOM 1772 O O . LYS A 1 248 ? 35.757 -48.126 -33.989 1.00 77.15 232 LYS A O 1
ATOM 1774 N N . GLU A 1 249 ? 35.495 -49.768 -32.454 1.00 77.51 233 GLU A N 1
ATOM 1775 C CA . GLU A 1 249 ? 34.555 -50.559 -33.232 1.00 77.68 233 GLU A CA 1
ATOM 1776 C C . GLU A 1 249 ? 33.301 -49.737 -33.581 1.00 77.80 233 GLU A C 1
ATOM 1777 O O . GLU A 1 249 ? 32.594 -50.057 -34.525 1.00 77.89 233 GLU A O 1
ATOM 1783 N N . ARG A 1 250 ? 33.038 -48.679 -32.815 1.00 78.08 234 ARG A N 1
ATOM 1784 C CA . ARG A 1 250 ? 31.928 -47.751 -33.082 1.00 78.17 234 ARG A CA 1
ATOM 1785 C C . ARG A 1 250 ? 31.970 -47.121 -34.495 1.00 78.08 234 ARG A C 1
ATOM 1786 O O . ARG A 1 250 ? 31.231 -47.545 -35.378 1.00 78.03 234 ARG A O 1
ATOM 1788 N N . PHE A 1 251 ? 32.839 -46.133 -34.710 1.00 78.08 235 PHE A N 1
ATOM 1789 C CA . PHE A 1 251 ? 32.805 -45.317 -35.945 1.00 77.99 235 PHE A CA 1
ATOM 1790 C C . PHE A 1 251 ? 33.992 -45.554 -36.892 1.00 77.57 235 PHE A C 1
ATOM 1791 O O . PHE A 1 251 ? 34.822 -46.442 -36.669 1.00 77.41 235 PHE A O 1
ATOM 1799 N N . ASP A 1 252 ? 34.059 -44.744 -37.953 1.00 77.14 236 ASP A N 1
ATOM 1800 C CA . ASP A 1 252 ? 35.226 -44.712 -38.833 1.00 76.73 236 ASP A CA 1
ATOM 1801 C C . ASP A 1 252 ? 36.419 -44.193 -38.035 1.00 76.34 236 ASP A C 1
ATOM 1802 O O . ASP A 1 252 ? 36.268 -43.473 -37.036 1.00 76.35 236 ASP A O 1
ATOM 1807 N N . GLU A 1 253 ? 37.603 -44.589 -38.481 1.00 75.74 237 GLU A N 1
ATOM 1808 C CA . GLU A 1 253 ? 38.853 -44.116 -37.910 1.00 75.08 237 GLU A CA 1
ATOM 1809 C C . GLU A 1 253 ? 38.864 -42.587 -37.841 1.00 74.46 237 GLU A C 1
ATOM 1810 O O . GLU A 1 253 ? 39.269 -42.021 -36.837 1.00 74.38 237 GLU A O 1
ATOM 1816 N N . THR A 1 254 ? 38.393 -41.934 -38.902 1.00 73.84 238 THR A N 1
ATOM 1817 C CA . THR A 1 254 ? 38.351 -40.462 -38.971 1.00 73.35 238 THR A CA 1
ATOM 1818 C C . THR A 1 254 ? 37.502 -39.816 -37.874 1.00 72.92 238 THR A C 1
ATOM 1819 O O . THR A 1 254 ? 37.898 -38.796 -37.306 1.00 72.93 238 THR A O 1
ATOM 1823 N N . GLU A 1 255 ? 36.337 -40.401 -37.595 1.00 72.30 239 GLU A N 1
ATOM 1824 C CA . GLU A 1 255 ? 35.475 -39.931 -36.502 1.00 71.79 239 GLU A CA 1
ATOM 1825 C C . GLU A 1 255 ? 36.146 -40.181 -35.163 1.00 70.64 239 GLU A C 1
ATOM 1826 O O . GLU A 1 255 ? 36.364 -39.248 -34.395 1.00 70.42 239 GLU A O 1
ATOM 1832 N N . TYR A 1 256 ? 36.460 -41.447 -34.899 1.00 69.34 240 TYR A N 1
ATOM 1833 C CA . TYR A 1 256 ? 37.106 -41.844 -33.653 1.00 68.30 240 TYR A CA 1
ATOM 1834 C C . TYR A 1 256 ? 38.269 -40.917 -33.297 1.00 67.60 240 TYR A C 1
ATOM 1835 O O . TYR A 1 256 ? 38.281 -40.326 -32.223 1.00 67.65 240 TYR A O 1
ATOM 1844 N N . GLN A 1 257 ? 39.245 -40.792 -34.194 1.00 66.51 241 GLN A N 1
ATOM 1845 C CA . GLN A 1 257 ? 40.363 -39.873 -33.965 1.00 65.64 241 GLN A CA 1
ATOM 1846 C C . GLN A 1 257 ? 39.822 -38.493 -33.610 1.00 65.32 241 GLN A C 1
ATOM 1847 O O . GLN A 1 257 ? 40.183 -37.941 -32.576 1.00 65.62 241 GLN A O 1
ATOM 1853 N N . HIS A 1 258 ? 38.937 -37.962 -34.453 1.00 64.75 242 HIS A N 1
ATOM 1854 C CA . HIS A 1 258 ? 38.330 -36.635 -34.234 1.00 64.13 242 HIS A CA 1
ATOM 1855 C C . HIS A 1 258 ? 37.520 -36.517 -32.924 1.00 63.66 242 HIS A C 1
ATOM 1856 O O . HIS A 1 258 ? 37.604 -35.495 -32.240 1.00 63.71 242 HIS A O 1
ATOM 1863 N N . MET A 1 259 ? 36.752 -37.552 -32.578 1.00 62.89 243 MET A N 1
ATOM 1864 C CA . MET A 1 259 ? 35.847 -37.498 -31.415 1.00 62.38 243 MET A CA 1
ATOM 1865 C C . MET A 1 259 ? 36.515 -37.956 -30.101 1.00 61.87 243 MET A C 1
ATOM 1866 O O . MET A 1 259 ? 35.946 -37.818 -29.025 1.00 61.89 243 MET A O 1
ATOM 1869 N N . LYS A 1 260 ? 37.730 -38.473 -30.201 1.00 60.99 244 LYS A N 1
ATOM 1870 C CA . LYS A 1 260 ? 38.426 -39.088 -29.073 1.00 60.09 244 LYS A CA 1
ATOM 1871 C C . LYS A 1 260 ? 38.837 -38.089 -27.990 1.00 59.66 244 LYS A C 1
ATOM 1872 O O . LYS A 1 260 ? 38.663 -38.368 -26.815 1.00 59.71 244 LYS A O 1
ATOM 1878 N N . ALA A 1 261 ? 39.384 -36.938 -28.384 1.00 59.31 245 ALA A N 1
ATOM 1879 C CA . ALA A 1 261 ? 39.819 -35.884 -27.435 1.00 58.75 245 ALA A CA 1
ATOM 1880 C C . ALA A 1 261 ? 38.766 -35.573 -26.362 1.00 58.48 245 ALA A C 1
ATOM 1881 O O . ALA A 1 261 ? 39.064 -35.510 -25.159 1.00 58.50 245 ALA A O 1
ATOM 1883 N N . GLY A 1 262 ? 37.528 -35.399 -26.810 1.00 58.05 246 GLY A N 1
ATOM 1884 C CA . GLY A 1 262 ? 36.447 -34.966 -25.938 1.00 57.76 246 GLY A CA 1
ATOM 1885 C C . GLY A 1 262 ? 35.845 -36.042 -25.066 1.00 57.47 246 GLY A C 1
ATOM 1886 O O . GLY A 1 262 ? 34.748 -35.856 -24.544 1.00 57.49 246 GLY A O 1
ATOM 1887 N N . PHE A 1 263 ? 36.544 -37.169 -24.923 1.00 57.10 247 PHE A N 1
ATOM 1888 C CA . PHE A 1 263 ? 36.111 -38.264 -24.042 1.00 56.78 247 PHE A CA 1
ATOM 1889 C C . PHE A 1 263 ? 37.266 -38.998 -23.367 1.00 55.85 247 PHE A C 1
ATOM 1890 O O . PHE A 1 263 ? 37.066 -40.050 -22.757 1.00 55.75 247 PHE A O 1
ATOM 1898 N N . ILE A 1 264 ? 38.462 -38.410 -23.455 1.00 54.99 248 ILE A N 1
ATOM 1899 C CA . ILE A 1 264 ? 39.607 -38.832 -22.656 1.00 54.52 248 ILE A CA 1
ATOM 1900 C C . ILE A 1 264 ? 39.744 -37.921 -21.437 1.00 54.02 248 ILE A C 1
ATOM 1901 O O . ILE A 1 264 ? 39.742 -36.697 -21.554 1.00 53.75 248 ILE A O 1
ATOM 1906 N N . LEU A 1 265 ? 39.874 -38.542 -20.275 1.00 53.35 249 LEU A N 1
ATOM 1907 C CA . LEU A 1 265 ? 40.147 -37.836 -19.036 1.00 53.20 249 LEU A CA 1
ATOM 1908 C C . LEU A 1 265 ? 41.656 -37.844 -18.715 1.00 53.00 249 LEU A C 1
ATOM 1909 O O . LEU A 1 265 ? 42.273 -38.899 -18.629 1.00 53.02 249 LEU A O 1
ATOM 1914 N N . SER A 1 266 ? 42.239 -36.671 -18.522 1.00 52.67 250 SER A N 1
ATOM 1915 C CA . SER A 1 266 ? 43.623 -36.572 -18.051 1.00 52.53 250 SER A CA 1
ATOM 1916 C C . SER A 1 266 ? 43.637 -35.862 -16.731 1.00 51.90 250 SER A C 1
ATOM 1917 O O . SER A 1 266 ? 42.654 -35.272 -16.342 1.00 52.08 250 SER A O 1
ATOM 1920 N N . ALA A 1 267 ? 44.776 -35.906 -16.060 1.00 51.46 251 ALA A N 1
ATOM 1921 C CA . ALA A 1 267 ? 44.994 -35.120 -14.850 1.00 51.00 251 ALA A CA 1
ATOM 1922 C C . ALA A 1 267 ? 44.573 -33.681 -15.072 1.00 50.47 251 ALA A C 1
ATOM 1923 O O . ALA A 1 267 ? 43.951 -33.077 -14.211 1.00 50.60 251 ALA A O 1
ATOM 1925 N N . SER A 1 268 ? 44.900 -33.143 -16.238 1.00 50.01 252 SER A N 1
ATOM 1926 C CA . SER A 1 268 ? 44.606 -31.752 -16.529 1.00 49.77 252 SER A CA 1
ATOM 1927 C C . SER A 1 268 ? 43.115 -31.523 -16.543 1.00 50.06 252 SER A C 1
ATOM 1928 O O . SER A 1 268 ? 42.670 -30.428 -16.216 1.00 50.69 252 SER A O 1
ATOM 1931 N N . SER A 1 269 ? 42.343 -32.546 -16.911 1.00 50.01 253 SER A N 1
ATOM 1932 C CA . SER A 1 269 ? 40.880 -32.448 -16.890 1.00 49.93 253 SER A CA 1
ATOM 1933 C C . SER A 1 269 ? 40.327 -32.121 -15.511 1.00 50.23 253 SER A C 1
ATOM 1934 O O . SER A 1 269 ? 39.251 -31.552 -15.399 1.00 50.03 253 SER A O 1
ATOM 1937 N N . LEU A 1 270 ? 41.060 -32.492 -14.469 1.00 50.99 254 LEU A N 1
ATOM 1938 C CA . LEU A 1 270 ? 40.571 -32.395 -13.092 1.00 51.84 254 LEU A CA 1
ATOM 1939 C C . LEU A 1 270 ? 41.111 -31.202 -12.309 1.00 52.05 254 LEU A C 1
ATOM 1940 O O . LEU A 1 270 ? 41.044 -31.164 -11.082 1.00 52.08 254 LEU A O 1
ATOM 1945 N N . VAL A 1 271 ? 41.617 -30.212 -13.027 1.00 52.53 255 VAL A N 1
ATOM 1946 C CA . VAL A 1 271 ? 42.261 -29.061 -12.397 1.00 52.92 255 VAL A CA 1
ATOM 1947 C C . VAL A 1 271 ? 41.284 -28.283 -11.486 1.00 52.92 255 VAL A C 1
ATOM 1948 O O . VAL A 1 271 ? 41.710 -27.670 -10.505 1.00 53.28 255 VAL A O 1
ATOM 1952 N N . HIS A 1 272 ? 39.990 -28.317 -11.810 1.00 52.70 256 HIS A N 1
ATOM 1953 C CA . HIS A 1 272 ? 38.966 -27.643 -11.013 1.00 52.50 256 HIS A CA 1
ATOM 1954 C C . HIS A 1 272 ? 38.070 -28.613 -10.242 1.00 52.72 256 HIS A C 1
ATOM 1955 O O . HIS A 1 272 ? 36.956 -28.270 -9.876 1.00 52.35 256 HIS A O 1
ATOM 1962 N N . ALA A 1 273 ? 38.564 -29.820 -9.979 1.00 53.29 257 ALA A N 1
ATOM 1963 C CA . ALA A 1 273 ? 37.778 -30.814 -9.253 1.00 53.74 257 ALA A CA 1
ATOM 1964 C C . ALA A 1 273 ? 37.573 -30.364 -7.811 1.00 54.27 257 ALA A C 1
ATOM 1965 O O . ALA A 1 273 ? 38.373 -29.622 -7.266 1.00 54.75 257 ALA A O 1
ATOM 1967 N N . LYS A 1 274 ? 36.469 -30.781 -7.213 1.00 54.96 258 LYS A N 1
ATOM 1968 C CA . LYS A 1 274 ? 36.248 -30.556 -5.797 1.00 55.19 258 LYS A CA 1
ATOM 1969 C C . LYS A 1 274 ? 36.742 -31.807 -5.081 1.00 54.92 258 LYS A C 1
ATOM 1970 O O . LYS A 1 274 ? 36.700 -32.900 -5.648 1.00 54.99 258 LYS A O 1
ATOM 1976 N N . PRO A 1 275 ? 37.184 -31.664 -3.821 1.00 54.51 259 PRO A N 1
ATOM 1977 C CA . PRO A 1 275 ? 37.904 -32.755 -3.162 1.00 53.88 259 PRO A CA 1
ATOM 1978 C C . PRO A 1 275 ? 37.094 -34.010 -2.853 1.00 53.64 259 PRO A C 1
ATOM 1979 O O . PRO A 1 275 ? 37.668 -34.982 -2.395 1.00 54.03 259 PRO A O 1
ATOM 1983 N N . ASN A 1 276 ? 35.783 -33.999 -3.063 1.00 53.12 260 ASN A N 1
ATOM 1984 C CA . ASN A 1 276 ? 35.010 -35.234 -2.954 1.00 52.67 260 ASN A CA 1
ATOM 1985 C C . ASN A 1 276 ? 34.871 -35.992 -4.287 1.00 52.66 260 ASN A C 1
ATOM 1986 O O . ASN A 1 276 ? 34.319 -37.100 -4.314 1.00 53.14 260 ASN A O 1
ATOM 1991 N N . LEU A 1 277 ? 35.355 -35.413 -5.387 1.00 52.20 261 LEU A N 1
ATOM 1992 C CA . LEU A 1 277 ? 35.229 -36.074 -6.684 1.00 51.95 261 LEU A CA 1
ATOM 1993 C C . LEU A 1 277 ? 35.920 -37.411 -6.652 1.00 51.89 261 LEU A C 1
ATOM 1994 O O . LEU A 1 277 ? 37.094 -37.492 -6.304 1.00 52.47 261 LEU A O 1
ATOM 1999 N N . LYS A 1 278 ? 35.184 -38.459 -6.992 1.00 51.40 262 LYS A N 1
ATOM 2000 C CA . LYS A 1 278 ? 35.796 -39.736 -7.280 1.00 50.74 262 LYS A CA 1
ATOM 2001 C C . LYS A 1 278 ? 35.542 -40.073 -8.740 1.00 50.60 262 LYS A C 1
ATOM 2002 O O . LYS A 1 278 ? 34.419 -39.983 -9.226 1.00 50.57 262 LYS A O 1
ATOM 2008 N N . VAL A 1 279 ? 36.626 -40.408 -9.429 1.00 50.37 263 VAL A N 1
ATOM 2009 C CA . VAL A 1 279 ? 36.586 -40.967 -10.777 1.00 50.21 263 VAL A CA 1
ATOM 2010 C C . VAL A 1 279 ? 36.455 -42.500 -10.729 1.00 49.66 263 VAL A C 1
ATOM 2011 O O . VAL A 1 279 ? 37.277 -43.206 -10.126 1.00 49.19 263 VAL A O 1
ATOM 2015 N N . LEU A 1 280 ? 35.404 -42.982 -11.377 1.00 49.35 264 LEU A N 1
ATOM 2016 C CA . LEU A 1 280 ? 35.085 -44.399 -11.445 1.00 49.36 264 LEU A CA 1
ATOM 2017 C C . LEU A 1 280 ? 35.176 -44.846 -12.874 1.00 49.30 264 LEU A C 1
ATOM 2018 O O . LEU A 1 280 ? 35.018 -44.042 -13.791 1.00 49.55 264 LEU A O 1
ATOM 2023 N N . HIS A 1 281 ? 35.428 -46.138 -13.051 1.00 49.41 265 HIS A N 1
ATOM 2024 C CA . HIS A 1 281 ? 35.476 -46.773 -14.371 1.00 49.22 265 HIS A CA 1
ATOM 2025 C C . HIS A 1 281 ? 35.369 -48.283 -14.143 1.00 49.03 265 HIS A C 1
ATOM 2026 O O . HIS A 1 281 ? 36.003 -48.803 -13.255 1.00 49.19 265 HIS A O 1
ATOM 2033 N N . PRO A 1 282 ? 34.543 -48.990 -14.920 1.00 49.47 266 PRO A N 1
ATOM 2034 C CA . PRO A 1 282 ? 34.347 -50.420 -14.641 1.00 49.72 266 PRO A CA 1
ATOM 2035 C C . PRO A 1 282 ? 35.523 -51.337 -15.046 1.00 49.74 266 PRO A C 1
ATOM 2036 O O . PRO A 1 282 ? 35.541 -52.504 -14.664 1.00 49.29 266 PRO A O 1
ATOM 2040 N N . LEU A 1 283 ? 36.480 -50.797 -15.795 1.00 50.11 267 LEU A N 1
ATOM 2041 C CA . LEU A 1 283 ? 37.647 -51.532 -16.308 1.00 50.83 267 LEU A CA 1
ATOM 2042 C C . LEU A 1 283 ? 37.245 -52.616 -17.313 1.00 51.32 267 LEU A C 1
ATOM 2043 O O . LEU A 1 283 ? 36.092 -53.023 -17.346 1.00 52.34 267 LEU A O 1
ATOM 2048 N N . PRO A 1 284 ? 38.165 -53.046 -18.183 1.00 51.71 268 PRO A N 1
ATOM 2049 C CA . PRO A 1 284 ? 39.506 -52.524 -18.395 1.00 52.12 268 PRO A CA 1
ATOM 2050 C C . PRO A 1 284 ? 39.500 -51.103 -18.934 1.00 52.29 268 PRO A C 1
ATOM 2051 O O . PRO A 1 284 ? 38.554 -50.652 -19.579 1.00 52.71 268 PRO A O 1
ATOM 2055 N N . ARG A 1 285 ? 40.587 -50.419 -18.662 1.00 52.32 269 ARG A N 1
ATOM 2056 C CA . ARG A 1 285 ? 40.793 -49.065 -19.106 1.00 52.02 269 ARG A CA 1
ATOM 2057 C C . ARG A 1 285 ? 41.883 -49.172 -20.179 1.00 52.00 269 ARG A C 1
ATOM 2058 O O . ARG A 1 285 ? 42.857 -49.921 -20.013 1.00 52.15 269 ARG A O 1
ATOM 2066 N N . VAL A 1 286 ? 41.699 -48.489 -21.301 1.00 51.73 270 VAL A N 1
ATOM 2067 C CA . VAL A 1 286 ? 42.752 -48.401 -22.296 1.00 51.61 270 VAL A CA 1
ATOM 2068 C C . VAL A 1 286 ? 43.249 -46.971 -22.265 1.00 51.58 270 VAL A C 1
ATOM 2069 O O . VAL A 1 286 ? 44.029 -46.643 -21.388 1.00 51.81 270 VAL A O 1
ATOM 2073 N N . ASP A 1 287 ? 42.813 -46.089 -23.150 1.00 51.65 271 ASP A N 1
ATOM 2074 C CA . ASP A 1 287 ? 43.376 -44.733 -23.092 1.00 51.96 271 ASP A CA 1
ATOM 2075 C C . ASP A 1 287 ? 42.347 -43.654 -22.775 1.00 51.89 271 ASP A C 1
ATOM 2076 O O . ASP A 1 287 ? 42.701 -42.475 -22.724 1.00 52.41 271 ASP A O 1
ATOM 2081 N N . GLU A 1 288 ? 41.105 -44.053 -22.493 1.00 51.42 272 GLU A N 1
ATOM 2082 C CA . GLU A 1 288 ? 40.071 -43.098 -22.064 1.00 51.17 272 GLU A CA 1
ATOM 2083 C C . GLU A 1 288 ? 40.379 -42.407 -20.732 1.00 50.69 272 GLU A C 1
ATOM 2084 O O . GLU A 1 288 ? 39.825 -41.347 -20.433 1.00 50.91 272 GLU A O 1
ATOM 2090 N N . ILE A 1 289 ? 41.234 -43.023 -19.925 1.00 49.99 273 ILE A N 1
ATOM 2091 C CA . ILE A 1 289 ? 41.752 -42.394 -18.711 1.00 49.17 273 ILE A CA 1
ATOM 2092 C C . ILE A 1 289 ? 43.259 -42.440 -18.773 1.00 48.52 273 ILE A C 1
ATOM 2093 O O . ILE A 1 289 ? 43.852 -43.500 -18.620 1.00 48.93 273 ILE A O 1
ATOM 2098 N N . ALA A 1 290 ? 43.876 -41.290 -18.984 1.00 47.56 274 ALA A N 1
ATOM 2099 C CA . ALA A 1 290 ? 45.323 -41.183 -18.987 1.00 46.74 274 ALA A CA 1
ATOM 2100 C C . ALA A 1 290 ? 45.956 -41.593 -17.648 1.00 46.46 274 ALA A C 1
ATOM 2101 O O . ALA A 1 290 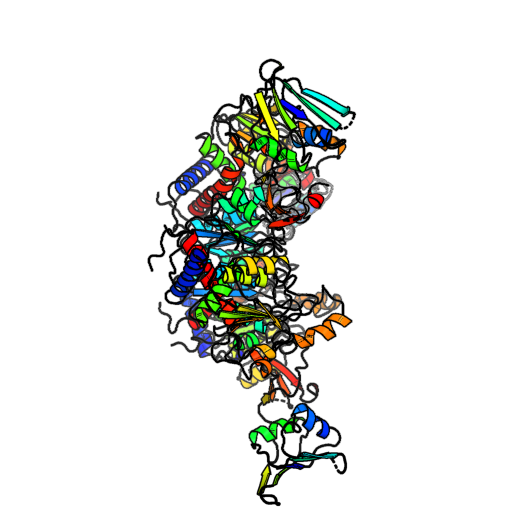? 45.551 -41.149 -16.578 1.00 46.51 274 ALA A O 1
ATOM 2103 N N . THR A 1 291 ? 46.968 -42.446 -17.735 1.00 46.01 275 THR A N 1
ATOM 2104 C CA . THR A 1 291 ? 47.825 -42.816 -16.609 1.00 45.32 275 THR A CA 1
ATOM 2105 C C . THR A 1 291 ? 48.064 -41.733 -15.559 1.00 45.37 275 THR A C 1
ATOM 2106 O O . THR A 1 291 ? 48.159 -42.027 -14.380 1.00 45.50 275 THR A O 1
ATOM 2110 N N . ASP A 1 292 ? 48.176 -40.479 -15.976 1.00 45.69 276 ASP A N 1
ATOM 2111 C CA . ASP A 1 292 ? 48.431 -39.396 -15.021 1.00 45.66 276 ASP A CA 1
ATOM 2112 C C . ASP A 1 292 ? 47.265 -39.161 -14.025 1.00 45.62 276 ASP A C 1
ATOM 2113 O O . ASP A 1 292 ? 47.430 -38.468 -13.021 1.00 46.10 276 ASP A O 1
ATOM 2118 N N . VAL A 1 293 ? 46.099 -39.734 -14.302 1.00 45.22 277 VAL A N 1
ATOM 2119 C CA . VAL A 1 293 ? 44.952 -39.615 -13.405 1.00 45.05 277 VAL A CA 1
ATOM 2120 C C . VAL A 1 293 ? 45.162 -40.498 -12.171 1.00 44.88 277 VAL A C 1
ATOM 2121 O O . VAL A 1 293 ? 44.660 -40.205 -11.080 1.00 44.51 277 VAL A O 1
ATOM 2125 N N . ASP A 1 294 ? 45.900 -41.585 -12.351 1.00 44.93 278 ASP A N 1
ATOM 2126 C CA . ASP A 1 294 ? 46.056 -42.603 -11.300 1.00 45.11 278 ASP A CA 1
ATOM 2127 C C . ASP A 1 294 ? 46.477 -42.052 -9.956 1.00 45.68 278 ASP A C 1
ATOM 2128 O O . ASP A 1 294 ? 45.968 -42.464 -8.918 1.00 45.69 278 ASP A O 1
ATOM 2133 N N . LYS A 1 295 ? 47.417 -41.118 -10.004 1.00 46.58 279 LYS A N 1
ATOM 2134 C CA . LYS A 1 295 ? 48.068 -40.582 -8.824 1.00 47.08 279 LYS A CA 1
ATOM 2135 C C . LYS A 1 295 ? 47.331 -39.383 -8.232 1.00 46.75 279 LYS A C 1
ATOM 2136 O O . LYS A 1 295 ? 47.639 -38.971 -7.126 1.00 46.68 279 LYS A O 1
ATOM 2142 N N . THR A 1 296 ? 46.342 -38.842 -8.942 1.00 46.52 280 THR A N 1
ATOM 2143 C CA . THR A 1 296 ? 45.524 -37.765 -8.386 1.00 46.41 280 THR A CA 1
ATOM 2144 C C . THR A 1 296 ? 44.655 -38.356 -7.291 1.00 46.78 280 THR A C 1
ATOM 2145 O O . THR A 1 296 ? 44.457 -39.571 -7.249 1.00 47.21 280 THR A O 1
ATOM 2149 N N . PRO A 1 297 ? 44.124 -37.506 -6.395 1.00 47.11 281 PRO A N 1
ATOM 2150 C CA . PRO A 1 297 ? 43.253 -38.033 -5.340 1.00 46.91 281 PRO A CA 1
ATOM 2151 C C . PRO A 1 297 ? 41.888 -38.522 -5.829 1.00 46.70 281 PRO A C 1
ATOM 2152 O O . PRO A 1 297 ? 41.229 -39.259 -5.113 1.00 47.12 281 PRO A O 1
ATOM 2156 N N . TYR A 1 298 ? 41.490 -38.134 -7.035 1.00 46.54 282 TYR A N 1
ATOM 2157 C CA . TYR A 1 298 ? 40.152 -38.419 -7.559 1.00 46.74 282 TYR A CA 1
ATOM 2158 C C . TYR A 1 298 ? 40.026 -39.839 -8.098 1.00 47.11 282 TYR A C 1
ATOM 2159 O O . TYR A 1 298 ? 38.931 -40.410 -8.126 1.00 46.88 282 TYR A O 1
ATOM 2168 N N . ALA A 1 299 ? 41.149 -40.422 -8.500 1.00 47.46 283 ALA A N 1
ATOM 2169 C CA . ALA A 1 299 ? 41.143 -41.760 -9.075 1.00 47.53 283 ALA A CA 1
ATOM 2170 C C . ALA A 1 299 ? 40.598 -42.753 -8.081 1.00 47.72 283 ALA A C 1
ATOM 2171 O O . ALA A 1 299 ? 41.129 -42.875 -7.003 1.00 47.87 283 ALA A O 1
ATOM 2173 N N . TYR A 1 300 ? 39.514 -43.439 -8.437 1.00 48.55 284 TYR A N 1
ATOM 2174 C CA . TYR A 1 300 ? 38.928 -44.481 -7.564 1.00 48.71 284 TYR A CA 1
ATOM 2175 C C . TYR A 1 300 ? 38.664 -45.826 -8.294 1.00 48.80 284 TYR A C 1
ATOM 2176 O O . TYR A 1 300 ? 38.184 -46.783 -7.689 1.00 48.29 284 TYR A O 1
ATOM 2185 N N . TYR A 1 301 ? 39.023 -45.908 -9.576 1.00 48.95 285 TYR A N 1
ATOM 2186 C CA . TYR A 1 301 ? 38.719 -47.099 -10.388 1.00 48.77 285 TYR A CA 1
ATOM 2187 C C . TYR A 1 301 ? 39.281 -48.413 -9.797 1.00 49.15 285 TYR A C 1
ATOM 2188 O O . TYR A 1 301 ? 38.578 -49.437 -9.785 1.00 50.06 285 TYR A O 1
ATOM 2197 N N . PHE A 1 302 ? 40.513 -48.390 -9.289 1.00 49.21 286 PHE A N 1
ATOM 2198 C CA . PHE A 1 302 ? 41.141 -49.591 -8.686 1.00 49.19 286 PHE A CA 1
ATOM 2199 C C . PHE A 1 302 ? 40.547 -50.024 -7.319 1.00 50.11 286 PHE A C 1
ATOM 2200 O O . PHE A 1 302 ? 40.430 -51.216 -7.033 1.00 50.71 286 PHE A O 1
ATOM 2208 N N . GLN A 1 303 ? 40.199 -49.058 -6.473 1.00 50.61 287 GLN A N 1
ATOM 2209 C CA . GLN A 1 303 ? 39.516 -49.329 -5.214 1.00 50.81 287 GLN A CA 1
ATOM 2210 C C . GLN A 1 303 ? 38.116 -49.819 -5.493 1.00 51.31 287 GLN A C 1
ATOM 2211 O O . GLN A 1 303 ? 37.554 -50.623 -4.747 1.00 51.90 287 GLN A O 1
ATOM 2217 N N . GLN A 1 304 ? 37.542 -49.291 -6.569 1.00 51.79 288 GLN A N 1
ATOM 2218 C CA . GLN A 1 304 ? 36.219 -49.682 -7.036 1.00 51.48 288 GLN A CA 1
ATOM 2219 C C . GLN A 1 304 ? 36.285 -51.149 -7.421 1.00 52.14 288 GLN A C 1
ATOM 2220 O O . GLN A 1 304 ? 35.406 -51.936 -7.051 1.00 52.44 288 GLN A O 1
ATOM 2226 N N . ALA A 1 305 ? 37.347 -51.514 -8.137 1.00 52.38 289 ALA A N 1
ATOM 2227 C CA . ALA A 1 305 ? 37.534 -52.894 -8.557 1.00 52.72 289 ALA A CA 1
ATOM 2228 C C . ALA A 1 305 ? 37.649 -53.780 -7.337 1.00 53.15 289 ALA A C 1
ATOM 2229 O O . ALA A 1 305 ? 36.940 -54.779 -7.231 1.00 53.73 289 ALA A O 1
ATOM 2231 N N . GLU A 1 306 ? 38.526 -53.407 -6.405 1.00 53.42 290 GLU A N 1
ATOM 2232 C CA . GLU A 1 306 ? 38.644 -54.136 -5.141 1.00 53.54 290 GLU A CA 1
ATOM 2233 C C . GLU A 1 306 ? 37.302 -54.190 -4.392 1.00 53.05 290 GLU A C 1
ATOM 2234 O O . GLU A 1 306 ? 36.963 -55.196 -3.769 1.00 52.35 290 GLU A O 1
ATOM 2240 N N . ASN A 1 307 ? 36.535 -53.112 -4.481 1.00 52.93 291 ASN A N 1
ATOM 2241 C CA . ASN A 1 307 ? 35.211 -53.068 -3.854 1.00 53.16 291 ASN A CA 1
ATOM 2242 C C . ASN A 1 307 ? 34.220 -54.117 -4.394 1.00 52.95 291 ASN A C 1
ATOM 2243 O O . ASN A 1 307 ? 33.189 -54.392 -3.772 1.00 52.83 291 ASN A O 1
ATOM 2248 N N . GLY A 1 308 ? 34.531 -54.709 -5.539 1.00 52.74 292 GLY A N 1
ATOM 2249 C CA . GLY A 1 308 ? 33.673 -55.750 -6.105 1.00 52.81 292 GLY A CA 1
ATOM 2250 C C . GLY A 1 308 ? 33.585 -56.976 -5.213 1.00 52.41 292 GLY A C 1
ATOM 2251 O O . GLY A 1 308 ? 32.558 -57.658 -5.176 1.00 52.02 292 GLY A O 1
ATOM 2252 N N . VAL A 1 309 ? 34.681 -57.242 -4.508 1.00 51.88 293 VAL A N 1
ATOM 2253 C CA . VAL A 1 309 ? 34.756 -58.326 -3.552 1.00 51.46 293 VAL A CA 1
ATOM 2254 C C . VAL A 1 309 ? 33.710 -58.096 -2.427 1.00 51.47 293 VAL A C 1
ATOM 2255 O O . VAL A 1 309 ? 32.919 -58.991 -2.128 1.00 51.59 293 VAL A O 1
ATOM 2259 N N . TYR A 1 310 ? 33.695 -56.907 -1.820 1.00 51.09 294 TYR A N 1
ATOM 2260 C CA . TYR A 1 310 ? 32.827 -56.650 -0.662 1.00 51.09 294 TYR A CA 1
ATOM 2261 C C . TYR A 1 310 ? 31.373 -56.548 -1.100 1.00 50.94 294 TYR A C 1
ATOM 2262 O O . TYR A 1 310 ? 30.469 -56.970 -0.391 1.00 50.90 294 TYR A O 1
ATOM 2271 N N . ALA A 1 311 ? 31.150 -55.998 -2.282 1.00 51.04 295 ALA A N 1
ATOM 2272 C CA . ALA A 1 311 ? 29.814 -55.949 -2.851 1.00 51.01 295 ALA A CA 1
ATOM 2273 C C . ALA A 1 311 ? 29.282 -57.362 -3.083 1.00 50.95 295 ALA A C 1
ATOM 2274 O O . ALA A 1 311 ? 28.176 -57.686 -2.677 1.00 50.90 295 ALA A O 1
ATOM 2276 N N . ARG A 1 312 ? 30.089 -58.211 -3.704 1.00 51.23 296 ARG A N 1
ATOM 2277 C CA . ARG A 1 312 ? 29.686 -59.598 -3.977 1.00 51.58 296 ARG A CA 1
ATOM 2278 C C . ARG A 1 312 ? 29.641 -60.460 -2.699 1.00 51.86 296 ARG A C 1
ATOM 2279 O O . ARG A 1 312 ? 28.779 -61.349 -2.560 1.00 51.39 296 ARG A O 1
ATOM 2287 N N . GLU A 1 313 ? 30.527 -60.157 -1.755 1.00 52.10 297 GLU A N 1
ATOM 2288 C CA . GLU A 1 313 ? 30.424 -60.722 -0.413 1.00 52.77 297 GLU A CA 1
ATOM 2289 C C . GLU A 1 313 ? 29.033 -60.477 0.138 1.00 52.94 297 GLU A C 1
ATOM 2290 O O . GLU A 1 313 ? 28.316 -61.420 0.478 1.00 52.98 297 GLU A O 1
ATOM 2296 N N . ALA A 1 314 ? 28.661 -59.202 0.186 1.00 53.16 298 ALA A N 1
ATOM 2297 C CA . ALA A 1 314 ? 27.407 -58.751 0.793 1.00 53.41 298 ALA A CA 1
ATOM 2298 C C . ALA A 1 314 ? 26.199 -59.442 0.192 1.00 53.39 298 ALA A C 1
ATOM 2299 O O . ALA A 1 314 ? 25.286 -59.875 0.869 1.00 53.59 298 ALA A O 1
ATOM 2301 N N . LEU A 1 315 ? 26.207 -59.521 -1.112 1.00 53.42 299 LEU A N 1
ATOM 2302 C CA . LEU A 1 315 ? 25.107 -60.096 -1.835 1.00 53.44 299 LEU A CA 1
ATOM 2303 C C . LEU A 1 315 ? 25.012 -61.604 -1.555 1.00 53.33 299 LEU A C 1
ATOM 2304 O O . LEU A 1 315 ? 23.932 -62.133 -1.268 1.00 53.26 299 LEU A O 1
ATOM 2309 N N . LEU A 1 316 ? 26.158 -62.281 -1.630 1.00 53.00 300 LEU A N 1
ATOM 2310 C CA . LEU A 1 316 ? 26.253 -63.706 -1.300 1.00 52.50 300 LEU A CA 1
ATOM 2311 C C . LEU A 1 316 ? 25.795 -64.031 0.121 1.00 52.23 300 LEU A C 1
ATOM 2312 O O . LEU A 1 316 ? 25.089 -65.011 0.341 1.00 52.00 300 LEU A O 1
ATOM 2317 N N . ALA A 1 317 ? 26.199 -63.205 1.074 1.00 52.13 301 ALA A N 1
ATOM 2318 C CA . ALA A 1 317 ? 25.812 -63.403 2.464 1.00 52.18 301 ALA A CA 1
ATOM 2319 C C . ALA A 1 317 ? 24.305 -63.171 2.674 1.00 52.30 301 ALA A C 1
ATOM 2320 O O . ALA A 1 317 ? 23.627 -63.981 3.327 1.00 51.84 301 ALA A O 1
ATOM 2322 N N . LEU A 1 318 ? 23.787 -62.082 2.103 1.00 52.20 302 LEU A N 1
ATOM 2323 C CA . LEU A 1 318 ? 22.365 -61.752 2.220 1.00 52.46 302 LEU A CA 1
ATOM 2324 C C . LEU A 1 318 ? 21.488 -62.776 1.518 1.00 53.03 302 LEU A C 1
ATOM 2325 O O . LEU A 1 318 ? 20.376 -63.059 1.965 1.00 53.37 302 LEU A O 1
ATOM 2330 N N . VAL A 1 319 ? 21.964 -63.329 0.415 1.00 53.42 303 VAL A N 1
ATOM 2331 C CA . VAL A 1 319 ? 21.200 -64.370 -0.255 1.00 53.83 303 VAL A CA 1
ATOM 2332 C C . VAL A 1 319 ? 21.155 -65.680 0.553 1.00 54.05 303 VAL A C 1
ATOM 2333 O O . VAL A 1 319 ? 20.127 -66.353 0.575 1.00 53.68 303 VAL A O 1
ATOM 2337 N N . LEU A 1 320 ? 22.245 -66.027 1.230 1.00 54.61 304 LEU A N 1
ATOM 2338 C CA . LEU A 1 320 ? 22.352 -67.344 1.880 1.00 54.96 304 LEU A CA 1
ATOM 2339 C C . LEU A 1 320 ? 22.117 -67.344 3.368 1.00 55.78 304 LEU A C 1
ATOM 2340 O O . LEU A 1 320 ? 21.926 -68.396 3.946 1.00 55.50 304 LEU A O 1
ATOM 2345 N N . ASN A 1 321 ? 22.152 -66.169 3.986 1.00 57.47 305 ASN A N 1
ATOM 2346 C CA . ASN A 1 321 ? 21.849 -66.026 5.410 1.00 58.36 305 ASN A CA 1
ATOM 2347 C C . ASN A 1 321 ? 20.650 -65.105 5.643 1.00 59.75 305 ASN A C 1
ATOM 2348 O O . ASN A 1 321 ? 20.544 -64.045 5.054 1.00 59.70 305 ASN A O 1
ATOM 2353 N N . GLU A 1 322 ? 19.744 -65.533 6.507 1.00 61.86 306 GLU A N 1
ATOM 2354 C CA . GLU A 1 322 ? 18.554 -64.746 6.854 1.00 63.60 306 GLU A CA 1
ATOM 2355 C C . GLU A 1 322 ? 18.964 -63.442 7.513 1.00 64.81 306 GLU A C 1
ATOM 2356 O O . GLU A 1 322 ? 18.439 -62.372 7.221 1.00 64.21 306 GLU A O 1
ATOM 2362 N N . THR A 1 323 ? 19.933 -63.572 8.404 1.00 66.97 307 THR A N 1
ATOM 2363 C CA . THR A 1 323 ? 20.384 -62.484 9.234 1.00 68.64 307 THR A CA 1
ATOM 2364 C C . THR A 1 323 ? 21.898 -62.550 9.372 1.00 70.19 307 THR A C 1
ATOM 2365 O O . THR A 1 323 ? 22.447 -63.595 9.741 1.00 70.52 307 THR A O 1
ATOM 2369 N N . ILE A 1 324 ? 22.556 -61.434 9.065 1.00 72.05 308 ILE A N 1
ATOM 2370 C CA . ILE A 1 324 ? 24.024 -61.290 9.190 1.00 73.53 308 ILE A CA 1
ATOM 2371 C C . ILE A 1 324 ? 24.450 -60.909 10.618 1.00 74.68 308 ILE A C 1
ATOM 2372 O O . ILE A 1 324 ? 23.871 -60.004 11.222 1.00 74.78 308 ILE A O 1
ATOM 2377 N N . GLY A 1 325 ? 25.491 -61.570 11.127 1.00 76.11 309 GLY A N 1
ATOM 2378 C CA . GLY A 1 325 ? 25.897 -61.443 12.537 1.00 77.24 309 GLY A CA 1
ATOM 2379 C C . GLY A 1 325 ? 26.871 -60.321 12.918 1.00 78.27 309 GLY A C 1
ATOM 2380 O O . GLY A 1 325 ? 27.802 -60.549 13.719 1.00 78.84 309 GLY A O 1
ATOM 2381 N N . GLU A 1 326 ? 26.662 -59.114 12.379 1.00 78.88 310 GLU A N 1
ATOM 2382 C CA . GLU A 1 326 ? 27.410 -57.914 12.829 1.00 79.22 310 GLU A CA 1
ATOM 2383 C C . GLU A 1 326 ? 26.878 -57.373 14.169 1.00 79.19 310 GLU A C 1
ATOM 2384 O O . GLU A 1 326 ? 27.263 -57.838 15.244 1.00 79.15 310 GLU A O 1
ATOM 2386 N N . ALA B 1 18 ? 60.911 -60.300 13.016 1.00 56.90 2 ALA B N 1
ATOM 2387 C CA . ALA B 1 18 ? 60.635 -60.731 11.608 1.00 56.84 2 ALA B CA 1
ATOM 2388 C C . ALA B 1 18 ? 61.808 -61.502 10.996 1.00 56.79 2 ALA B C 1
ATOM 2389 O O . ALA B 1 18 ? 62.973 -61.158 11.225 1.00 57.39 2 ALA B O 1
ATOM 2391 N N . ASN B 1 19 ? 61.492 -62.546 10.228 1.00 56.15 3 ASN B N 1
ATOM 2392 C CA . ASN B 1 19 ? 62.474 -63.215 9.377 1.00 55.44 3 ASN B CA 1
ATOM 2393 C C . ASN B 1 19 ? 62.860 -62.257 8.239 1.00 54.94 3 ASN B C 1
ATOM 2394 O O . ASN B 1 19 ? 62.101 -61.337 7.935 1.00 54.77 3 ASN B O 1
ATOM 2399 N N . PRO B 1 20 ? 64.018 -62.475 7.584 1.00 54.31 4 PRO B N 1
ATOM 2400 C CA . PRO B 1 20 ? 64.454 -61.520 6.550 1.00 53.91 4 PRO B CA 1
ATOM 2401 C C . PRO B 1 20 ? 63.529 -61.413 5.322 1.00 53.63 4 PRO B C 1
ATOM 2402 O O . PRO B 1 20 ? 63.550 -60.396 4.636 1.00 53.25 4 PRO B O 1
ATOM 2406 N N . LEU B 1 21 ? 62.741 -62.450 5.049 1.00 53.41 5 LEU B N 1
ATOM 2407 C CA . LEU B 1 21 ? 61.869 -62.467 3.870 1.00 53.73 5 LEU B CA 1
ATOM 2408 C C . LEU B 1 21 ? 60.442 -61.958 4.110 1.00 53.64 5 LEU B C 1
ATOM 2409 O O . LEU B 1 21 ? 59.674 -61.852 3.162 1.00 53.82 5 LEU B O 1
ATOM 2414 N N . PHE B 1 22 ? 60.082 -61.653 5.353 1.00 53.58 6 PHE B N 1
ATOM 2415 C CA . PHE B 1 22 ? 58.701 -61.291 5.679 1.00 53.55 6 PHE B CA 1
ATOM 2416 C C . PHE B 1 22 ? 58.308 -60.062 4.882 1.00 53.58 6 PHE B C 1
ATOM 2417 O O . PHE B 1 22 ? 59.012 -59.060 4.924 1.00 53.41 6 PHE B O 1
ATOM 2425 N N . ARG B 1 23 ? 57.205 -60.190 4.131 1.00 53.58 7 ARG B N 1
ATOM 2426 C CA . ARG B 1 23 ? 56.652 -59.157 3.234 1.00 53.46 7 ARG B CA 1
ATOM 2427 C C . ARG B 1 23 ? 57.501 -58.827 1.991 1.00 52.97 7 ARG B C 1
ATOM 2428 O O . ARG B 1 23 ? 57.174 -57.891 1.264 1.00 53.13 7 ARG B O 1
ATOM 2436 N N . LYS B 1 24 ? 58.567 -59.580 1.723 1.00 52.49 8 LYS B N 1
ATOM 2437 C CA . LYS B 1 24 ? 59.399 -59.321 0.542 1.00 52.07 8 LYS B CA 1
ATOM 2438 C C . LYS B 1 24 ? 58.823 -59.931 -0.744 1.00 52.05 8 LYS B C 1
ATOM 2439 O O . LYS B 1 24 ? 58.149 -60.981 -0.737 1.00 51.88 8 LYS B O 1
ATOM 2442 N N . HIS B 1 25 ? 59.089 -59.243 -1.850 1.00 51.99 9 HIS B N 1
ATOM 2443 C CA . HIS B 1 25 ? 58.803 -59.753 -3.187 1.00 51.79 9 HIS B CA 1
ATOM 2444 C C . HIS B 1 25 ? 59.878 -60.763 -3.544 1.00 51.81 9 HIS B C 1
ATOM 2445 O O . HIS B 1 25 ? 61.043 -60.581 -3.180 1.00 52.06 9 HIS B O 1
ATOM 2452 N N . ILE B 1 26 ? 59.486 -61.838 -4.223 1.00 51.62 10 ILE B N 1
ATOM 2453 C CA . ILE B 1 26 ? 60.432 -62.861 -4.663 1.00 51.39 10 ILE B CA 1
ATOM 2454 C C . ILE B 1 26 ? 60.489 -62.847 -6.187 1.00 51.51 10 ILE B C 1
ATOM 2455 O O . ILE B 1 26 ? 59.703 -63.508 -6.886 1.00 51.16 10 ILE B O 1
ATOM 2460 N N . VAL B 1 27 ? 61.428 -62.062 -6.691 1.00 51.78 11 VAL B N 1
ATOM 2461 C CA . VAL B 1 27 ? 61.535 -61.816 -8.120 1.00 52.09 11 VAL B CA 1
ATOM 2462 C C . VAL B 1 27 ? 62.716 -62.574 -8.751 1.00 52.35 11 VAL B C 1
ATOM 2463 O O . VAL B 1 27 ? 62.551 -63.280 -9.757 1.00 52.22 11 VAL B O 1
ATOM 2467 N N . SER B 1 28 ? 63.898 -62.429 -8.158 1.00 52.44 12 SER B N 1
ATOM 2468 C CA . SER B 1 28 ? 65.101 -63.003 -8.732 1.00 52.49 12 SER B CA 1
ATOM 2469 C C . SER B 1 28 ? 65.940 -63.704 -7.699 1.00 52.72 12 SER B C 1
ATOM 2470 O O . SER B 1 28 ? 65.972 -63.309 -6.545 1.00 52.66 12 SER B O 1
ATOM 2473 N N . ILE B 1 29 ? 66.638 -64.744 -8.148 1.00 53.27 13 ILE B N 1
ATOM 2474 C CA . ILE B 1 29 ? 67.593 -65.475 -7.326 1.00 53.51 13 ILE B CA 1
ATOM 2475 C C . ILE B 1 29 ? 68.816 -64.582 -7.065 1.00 53.76 13 ILE B C 1
ATOM 2476 O O . ILE B 1 29 ? 69.618 -64.814 -6.155 1.00 54.43 13 ILE B O 1
ATOM 2481 N N . ASN B 1 30 ? 68.953 -63.557 -7.881 1.00 53.57 14 ASN B N 1
ATOM 2482 C CA . ASN B 1 30 ? 69.986 -62.596 -7.678 1.00 53.80 14 ASN B CA 1
ATOM 2483 C C . ASN B 1 30 ? 69.830 -61.842 -6.359 1.00 53.37 14 ASN B C 1
ATOM 2484 O O . ASN B 1 30 ? 70.818 -61.581 -5.693 1.00 53.62 14 ASN B O 1
ATOM 2489 N N . ASP B 1 31 ? 68.602 -61.495 -5.975 1.00 52.99 15 ASP B N 1
ATOM 2490 C CA . ASP B 1 31 ? 68.385 -60.718 -4.735 1.00 52.40 15 ASP B CA 1
ATOM 2491 C C . ASP B 1 31 ? 68.053 -61.599 -3.532 1.00 52.08 15 ASP B C 1
ATOM 2492 O O . ASP B 1 31 ? 67.500 -61.112 -2.544 1.00 52.12 15 ASP B O 1
ATOM 2497 N N . ILE B 1 32 ? 68.381 -62.887 -3.598 1.00 51.82 16 ILE B N 1
ATOM 2498 C CA . ILE B 1 32 ? 68.243 -63.754 -2.422 1.00 51.41 16 ILE B CA 1
ATOM 2499 C C . ILE B 1 32 ? 69.613 -64.233 -1.970 1.00 50.89 16 ILE B C 1
ATOM 2500 O O . ILE B 1 32 ? 70.294 -64.957 -2.681 1.00 50.88 16 ILE B O 1
ATOM 2505 N N . SER B 1 33 ? 70.018 -63.793 -0.787 1.00 50.58 17 SER B N 1
ATOM 2506 C CA . SER B 1 33 ? 71.329 -64.108 -0.243 1.00 50.56 17 SER B CA 1
ATOM 2507 C C . SER B 1 33 ? 71.461 -65.556 0.214 1.00 51.15 17 SER B C 1
ATOM 2508 O O . SER B 1 33 ? 70.467 -66.255 0.440 1.00 51.54 17 SER B O 1
ATOM 2511 N N . ARG B 1 34 ? 72.709 -65.986 0.372 1.00 51.62 18 ARG B N 1
ATOM 2512 C CA . ARG B 1 34 ? 73.032 -67.285 0.944 1.00 51.93 18 ARG B CA 1
ATOM 2513 C C . ARG B 1 34 ? 72.202 -67.581 2.178 1.00 52.22 18 ARG B C 1
ATOM 2514 O O . ARG B 1 34 ? 71.629 -68.659 2.281 1.00 52.38 18 ARG B O 1
ATOM 2522 N N . ASN B 1 35 ? 72.125 -66.614 3.092 1.00 52.64 19 ASN B N 1
ATOM 2523 C CA . ASN B 1 35 ? 71.436 -66.797 4.368 1.00 52.90 19 ASN B CA 1
ATOM 2524 C C . ASN B 1 35 ? 69.949 -67.019 4.182 1.00 53.24 19 ASN B C 1
ATOM 2525 O O . ASN B 1 35 ? 69.330 -67.825 4.879 1.00 52.91 19 ASN B O 1
ATOM 2530 N N . GLU B 1 36 ? 69.385 -66.292 3.232 1.00 54.06 20 GLU B N 1
ATOM 2531 C CA . GLU B 1 36 ? 67.966 -66.417 2.904 1.00 54.65 20 GLU B CA 1
ATOM 2532 C C . GLU B 1 36 ? 67.663 -67.753 2.237 1.00 54.68 20 GLU B C 1
ATOM 2533 O O . GLU B 1 36 ? 66.664 -68.392 2.566 1.00 54.71 20 GLU B O 1
ATOM 2539 N N . LEU B 1 37 ? 68.532 -68.175 1.321 1.00 54.84 21 LEU B N 1
ATOM 2540 C CA . LEU B 1 37 ? 68.413 -69.496 0.686 1.00 55.15 21 LEU B CA 1
ATOM 2541 C C . LEU B 1 37 ? 68.413 -70.617 1.728 1.00 55.18 21 LEU B C 1
ATOM 2542 O O . LEU B 1 37 ? 67.585 -71.537 1.696 1.00 55.15 21 LEU B O 1
ATOM 2547 N N . GLU B 1 38 ? 69.344 -70.510 2.662 1.00 55.19 22 GLU B N 1
ATOM 2548 C CA . GLU B 1 38 ? 69.521 -71.511 3.709 1.00 55.30 22 GLU B CA 1
ATOM 2549 C C . GLU B 1 38 ? 68.288 -71.629 4.595 1.00 55.17 22 GLU B C 1
ATOM 2550 O O . GLU B 1 38 ? 67.865 -72.733 4.963 1.00 55.19 22 GLU B O 1
ATOM 2556 N N . LEU B 1 39 ? 67.734 -70.474 4.945 1.00 54.90 23 LEU B N 1
ATOM 2557 C CA . LEU B 1 39 ? 66.541 -70.403 5.766 1.00 54.48 23 LEU B CA 1
ATOM 2558 C C . LEU B 1 39 ? 65.344 -70.968 5.014 1.00 54.64 23 LEU B C 1
ATOM 2559 O O . LEU B 1 39 ? 64.491 -71.621 5.620 1.00 54.44 23 LEU B O 1
ATOM 2564 N N . ILE B 1 40 ? 65.275 -70.717 3.708 1.00 54.75 24 ILE B N 1
ATOM 2565 C CA . ILE B 1 40 ? 64.175 -71.250 2.907 1.00 55.37 24 ILE B CA 1
ATOM 2566 C C . ILE B 1 40 ? 64.228 -72.780 2.913 1.00 55.74 24 ILE B C 1
ATOM 2567 O O . ILE B 1 40 ? 63.237 -73.440 3.279 1.00 55.93 24 ILE B O 1
ATOM 2572 N N . VAL B 1 41 ? 65.378 -73.344 2.543 1.00 55.86 25 VAL B N 1
ATOM 2573 C CA . VAL B 1 41 ? 65.539 -74.811 2.575 1.00 55.96 25 VAL B CA 1
ATOM 2574 C C . VAL B 1 41 ? 65.345 -75.385 3.988 1.00 55.76 25 VAL B C 1
ATOM 2575 O O . VAL B 1 41 ? 64.760 -76.455 4.153 1.00 55.78 25 VAL B O 1
ATOM 2579 N N . LYS B 1 42 ? 65.823 -74.690 5.009 1.00 55.55 26 LYS B N 1
ATOM 2580 C CA . LYS B 1 42 ? 65.698 -75.239 6.356 1.00 55.67 26 LYS B CA 1
ATOM 2581 C C . LYS B 1 42 ? 64.218 -75.260 6.750 1.00 55.53 26 LYS B C 1
ATOM 2582 O O . LYS B 1 42 ? 63.750 -76.193 7.414 1.00 55.49 26 LYS B O 1
ATOM 2588 N N . THR B 1 43 ? 63.491 -74.244 6.293 1.00 55.07 27 THR B N 1
ATOM 2589 C CA . THR B 1 43 ? 62.058 -74.130 6.529 1.00 54.73 27 THR B CA 1
ATOM 2590 C C . THR B 1 43 ? 61.249 -75.181 5.747 1.00 54.34 27 THR B C 1
ATOM 2591 O O . THR B 1 43 ? 60.289 -75.755 6.271 1.00 54.52 27 THR B O 1
ATOM 2595 N N . ALA B 1 44 ? 61.626 -75.423 4.495 1.00 53.68 28 ALA B N 1
ATOM 2596 C CA . ALA B 1 44 ? 61.034 -76.508 3.716 1.00 52.89 28 ALA B CA 1
ATOM 2597 C C . ALA B 1 44 ? 61.143 -77.783 4.494 1.00 52.70 28 ALA B C 1
ATOM 2598 O O . ALA B 1 44 ? 60.158 -78.480 4.684 1.00 53.09 28 ALA B O 1
ATOM 2600 N N . ALA B 1 45 ? 62.355 -78.079 4.959 1.00 52.41 29 ALA B N 1
ATOM 2601 C CA . ALA B 1 45 ? 62.630 -79.338 5.664 1.00 51.85 29 ALA B CA 1
ATOM 2602 C C . ALA B 1 45 ? 61.765 -79.452 6.903 1.00 51.45 29 ALA B C 1
ATOM 2603 O O . ALA B 1 45 ? 61.267 -80.527 7.224 1.00 51.30 29 ALA B O 1
ATOM 2605 N N . LYS B 1 46 ? 61.583 -78.325 7.580 1.00 51.31 30 LYS B N 1
ATOM 2606 C CA . LYS B 1 46 ? 60.809 -78.266 8.815 1.00 51.24 30 LYS B CA 1
ATOM 2607 C C . LYS B 1 46 ? 59.347 -78.507 8.509 1.00 51.17 30 LYS B C 1
ATOM 2608 O O . LYS B 1 46 ? 58.674 -79.264 9.206 1.00 51.03 30 LYS B O 1
ATOM 2612 N N . LEU B 1 47 ? 58.858 -77.861 7.458 1.00 51.12 31 LEU B N 1
ATOM 2613 C CA . LEU B 1 47 ? 57.458 -77.992 7.100 1.00 51.60 31 LEU B CA 1
ATOM 2614 C C . LEU B 1 47 ? 57.089 -79.391 6.593 1.00 52.31 31 LEU B C 1
ATOM 2615 O O . LEU B 1 47 ? 56.035 -79.931 6.961 1.00 52.14 31 LEU B O 1
ATOM 2620 N N . LYS B 1 48 ? 57.963 -79.966 5.767 1.00 52.95 32 LYS B N 1
ATOM 2621 C CA . LYS B 1 48 ? 57.853 -81.373 5.332 1.00 53.38 32 LYS B CA 1
ATOM 2622 C C . LYS B 1 48 ? 57.852 -82.384 6.478 1.00 53.77 32 LYS B C 1
ATOM 2623 O O . LYS B 1 48 ? 57.222 -83.426 6.361 1.00 53.68 32 LYS B O 1
ATOM 2629 N N . GLU B 1 49 ? 58.560 -82.095 7.570 1.00 54.61 33 GLU B N 1
ATOM 2630 C CA . GLU B 1 49 ? 58.606 -83.024 8.710 1.00 55.41 33 GLU B CA 1
ATOM 2631 C C . GLU B 1 49 ? 57.350 -82.880 9.542 1.00 56.19 33 GLU B C 1
ATOM 2632 O O . GLU B 1 49 ? 56.792 -83.881 10.003 1.00 56.32 33 GLU B O 1
ATOM 2635 N N . GLN B 1 50 ? 56.926 -81.627 9.733 1.00 56.83 34 GLN B N 1
ATOM 2636 C CA . GLN B 1 50 ? 55.811 -81.289 10.616 1.00 57.08 34 GLN B CA 1
ATOM 2637 C C . GLN B 1 50 ? 54.971 -80.227 9.925 1.00 57.30 34 GLN B C 1
ATOM 2638 O O . GLN B 1 50 ? 55.193 -79.036 10.139 1.00 57.97 34 GLN B O 1
ATOM 2642 N N . PRO B 1 51 ? 54.025 -80.646 9.056 1.00 57.23 35 PRO B N 1
ATOM 2643 C CA . PRO B 1 51 ? 53.190 -79.657 8.363 1.00 56.97 35 PRO B CA 1
ATOM 2644 C C . PRO B 1 51 ? 52.494 -78.721 9.313 1.00 56.71 35 PRO B C 1
ATOM 2645 O O . PRO B 1 51 ? 52.229 -79.083 10.445 1.00 56.70 35 PRO B O 1
ATOM 2649 N N . GLN B 1 52 ? 52.241 -77.517 8.834 1.00 57.00 36 GLN B N 1
ATOM 2650 C CA . GLN B 1 52 ? 51.516 -76.484 9.559 1.00 57.23 36 GLN B CA 1
ATOM 2651 C C . GLN B 1 52 ? 50.294 -76.068 8.735 1.00 56.99 36 GLN B C 1
ATOM 2652 O O . GLN B 1 52 ? 50.299 -75.029 8.078 1.00 56.54 36 GLN B O 1
ATOM 2658 N N . PRO B 1 53 ? 49.237 -76.889 8.765 1.00 57.04 37 PRO B N 1
ATOM 2659 C CA . PRO B 1 53 ? 48.058 -76.711 7.913 1.00 57.06 37 PRO B CA 1
ATOM 2660 C C . PRO B 1 53 ? 47.161 -75.488 8.154 1.00 57.11 37 PRO B C 1
ATOM 2661 O O . PRO B 1 53 ? 46.116 -75.378 7.510 1.00 57.50 37 PRO B O 1
ATOM 2665 N N . GLU B 1 54 ? 47.543 -74.578 9.040 1.00 57.19 38 GLU B N 1
ATOM 2666 C CA . GLU B 1 54 ? 46.757 -73.350 9.241 1.00 57.39 38 GLU B CA 1
ATOM 2667 C C . GLU B 1 54 ? 47.587 -72.078 9.196 1.00 56.74 38 GLU B C 1
ATOM 2668 O O . GLU B 1 54 ? 47.116 -71.011 9.569 1.00 56.45 38 GLU B O 1
ATOM 2674 N N . LEU B 1 55 ? 48.807 -72.189 8.696 1.00 56.26 39 LEU B N 1
ATOM 2675 C CA . LEU B 1 55 ? 49.701 -71.051 8.624 1.00 56.05 39 LEU B CA 1
ATOM 2676 C C . LEU B 1 55 ? 49.093 -69.942 7.784 1.00 55.65 39 LEU B C 1
ATOM 2677 O O . LEU B 1 55 ? 49.146 -68.780 8.176 1.00 56.32 39 LEU B O 1
ATOM 2682 N N . LEU B 1 56 ? 48.523 -70.310 6.634 1.00 54.64 40 LEU B N 1
ATOM 2683 C CA . LEU B 1 56 ? 47.881 -69.365 5.737 1.00 53.81 40 LEU B CA 1
ATOM 2684 C C . LEU B 1 56 ? 46.354 -69.390 5.855 1.00 53.24 40 LEU B C 1
ATOM 2685 O O . LEU B 1 56 ? 45.653 -68.944 4.953 1.00 53.00 40 LEU B O 1
ATOM 2690 N N . LYS B 1 57 ? 45.835 -69.892 6.968 1.00 52.58 41 LYS B N 1
ATOM 2691 C CA . LYS B 1 57 ? 44.398 -69.798 7.253 1.00 52.00 41 LYS B CA 1
ATOM 2692 C C . LYS B 1 57 ? 43.882 -68.382 7.003 1.00 51.21 41 LYS B C 1
ATOM 2693 O O . LYS B 1 57 ? 44.554 -67.397 7.322 1.00 50.91 41 LYS B O 1
ATOM 2699 N N . ASN B 1 58 ? 42.699 -68.313 6.389 1.00 50.63 42 ASN B N 1
ATOM 2700 C CA . ASN B 1 58 ? 42.032 -67.058 5.976 1.00 50.17 42 ASN B CA 1
ATOM 2701 C C . ASN B 1 58 ? 42.856 -66.126 5.110 1.00 49.58 42 ASN B C 1
ATOM 2702 O O . ASN B 1 58 ? 42.604 -64.933 5.045 1.00 49.44 42 ASN B O 1
ATOM 2707 N N . LYS B 1 59 ? 43.821 -66.708 4.413 1.00 49.42 43 LYS B N 1
ATOM 2708 C CA . LYS B 1 59 ? 44.619 -66.010 3.424 1.00 48.92 43 LYS B CA 1
ATOM 2709 C C . LYS B 1 59 ? 44.209 -66.503 2.030 1.00 48.30 43 LYS B C 1
ATOM 2710 O O . LYS B 1 59 ? 44.080 -67.706 1.800 1.00 47.78 43 LYS B O 1
ATOM 2716 N N . VAL B 1 60 ? 43.967 -65.552 1.128 1.00 47.93 44 VAL B N 1
ATOM 2717 C CA . VAL B 1 60 ? 43.641 -65.833 -0.284 1.00 47.45 44 VAL B CA 1
ATOM 2718 C C . VAL B 1 60 ? 44.828 -65.522 -1.190 1.00 47.08 44 VAL B C 1
ATOM 2719 O O . VAL B 1 60 ? 45.304 -64.384 -1.226 1.00 46.86 44 VAL B O 1
ATOM 2723 N N . ILE B 1 61 ? 45.260 -66.523 -1.950 1.00 46.59 45 ILE B N 1
ATOM 2724 C CA . ILE B 1 61 ? 46.468 -66.410 -2.775 1.00 46.48 45 ILE B CA 1
ATOM 2725 C C . ILE B 1 61 ? 46.151 -66.451 -4.285 1.00 46.19 45 ILE B C 1
ATOM 2726 O O . ILE B 1 61 ? 45.658 -67.461 -4.816 1.00 45.51 45 ILE B O 1
ATOM 2731 N N . ALA B 1 62 ? 46.454 -65.351 -4.969 1.00 45.86 46 ALA B N 1
ATOM 2732 C CA . ALA B 1 62 ? 46.388 -65.320 -6.424 1.00 45.77 46 ALA B CA 1
ATOM 2733 C C . ALA B 1 62 ? 47.463 -66.219 -7.044 1.00 46.04 46 ALA B C 1
ATOM 2734 O O . ALA B 1 62 ? 48.644 -66.185 -6.643 1.00 46.13 46 ALA B O 1
ATOM 2736 N N . SER B 1 63 ? 47.037 -67.030 -8.011 1.00 46.08 47 SER B N 1
ATOM 2737 C CA . SER B 1 63 ? 47.926 -67.905 -8.777 1.00 46.00 47 SER B CA 1
ATOM 2738 C C . SER B 1 63 ? 47.608 -67.709 -10.252 1.00 46.31 47 SER B C 1
ATOM 2739 O O . SER B 1 63 ? 46.802 -68.426 -10.818 1.00 46.13 47 SER B O 1
ATOM 2742 N N . CYS B 1 64 ? 48.261 -66.715 -10.849 1.00 47.25 48 CYS B N 1
ATOM 2743 C CA . CYS B 1 64 ? 47.995 -66.259 -12.221 1.00 47.97 48 CYS B CA 1
ATOM 2744 C C . CYS B 1 64 ? 49.067 -66.696 -13.213 1.00 48.11 48 CYS B C 1
ATOM 2745 O O . CYS B 1 64 ? 50.117 -66.059 -13.337 1.00 47.82 48 CYS B O 1
ATOM 2748 N N . PHE B 1 65 ? 48.781 -67.770 -13.936 1.00 48.35 49 PHE B N 1
ATOM 2749 C CA . PHE B 1 65 ? 49.707 -68.303 -14.917 1.00 48.25 49 PHE B CA 1
ATOM 2750 C C . PHE B 1 65 ? 49.299 -67.859 -16.294 1.00 48.71 49 PHE B C 1
ATOM 2751 O O . PHE B 1 65 ? 48.464 -68.471 -16.943 1.00 48.46 49 PHE B O 1
ATOM 2759 N N . PHE B 1 66 ? 49.898 -66.759 -16.724 1.00 49.72 50 PHE B N 1
ATOM 2760 C CA . PHE B 1 66 ? 49.628 -66.196 -18.047 1.00 50.19 50 PHE B CA 1
ATOM 2761 C C . PHE B 1 66 ? 50.205 -67.128 -19.084 1.00 50.66 50 PHE B C 1
ATOM 2762 O O . PHE B 1 66 ? 49.799 -67.117 -20.233 1.00 51.13 50 PHE B O 1
ATOM 2770 N N . GLU B 1 67 ? 51.179 -67.914 -18.655 1.00 51.13 51 GLU B N 1
ATOM 2771 C CA . GLU B 1 67 ? 51.805 -68.918 -19.479 1.00 51.76 51 GLU B CA 1
ATOM 2772 C C . GLU B 1 67 ? 51.646 -70.240 -18.733 1.00 51.54 51 GLU B C 1
ATOM 2773 O O . GLU B 1 67 ? 51.969 -70.325 -17.543 1.00 51.20 51 GLU B O 1
ATOM 2779 N N . ALA B 1 68 ? 51.127 -71.260 -19.415 1.00 51.09 52 ALA B N 1
ATOM 2780 C CA . ALA B 1 68 ? 50.839 -72.528 -18.752 1.00 50.85 52 ALA B CA 1
ATOM 2781 C C . ALA B 1 68 ? 52.096 -73.128 -18.120 1.00 50.70 52 ALA B C 1
ATOM 2782 O O . ALA B 1 68 ? 53.168 -73.095 -18.706 1.00 50.73 52 ALA B O 1
ATOM 2784 N N . SER B 1 69 ? 51.962 -73.660 -16.913 1.00 50.60 53 SER B N 1
ATOM 2785 C CA . SER B 1 69 ? 53.038 -74.443 -16.310 1.00 50.57 53 SER B CA 1
ATOM 2786 C C . SER B 1 69 ? 52.469 -75.413 -15.274 1.00 50.25 53 SER B C 1
ATOM 2787 O O . SER B 1 69 ? 52.530 -75.189 -14.068 1.00 50.30 53 SER B O 1
ATOM 2790 N N . THR B 1 70 ? 51.916 -76.505 -15.773 1.00 50.41 54 THR B N 1
ATOM 2791 C CA . THR B 1 70 ? 51.128 -77.431 -14.961 1.00 50.68 54 THR B CA 1
ATOM 2792 C C . THR B 1 70 ? 51.868 -77.907 -13.721 1.00 51.26 54 THR B C 1
ATOM 2793 O O . THR B 1 70 ? 51.440 -77.665 -12.598 1.00 51.60 54 THR B O 1
ATOM 2797 N N . ARG B 1 71 ? 52.990 -78.574 -13.930 1.00 51.88 55 ARG B N 1
ATOM 2798 C CA . ARG B 1 71 ? 53.826 -79.000 -12.821 1.00 52.57 55 ARG B CA 1
ATOM 2799 C C . ARG B 1 71 ? 54.110 -77.888 -11.816 1.00 52.42 55 ARG B C 1
ATOM 2800 O O . ARG B 1 71 ? 54.078 -78.155 -10.621 1.00 53.37 55 ARG B O 1
ATOM 2808 N N . THR B 1 72 ? 54.386 -76.666 -12.281 1.00 51.69 56 THR B N 1
ATOM 2809 C CA . THR B 1 72 ? 54.636 -75.530 -11.377 1.00 51.29 56 THR B CA 1
ATOM 2810 C C . THR B 1 72 ? 53.355 -75.071 -10.703 1.00 51.03 56 THR B C 1
ATOM 2811 O O . THR B 1 72 ? 53.311 -74.890 -9.495 1.00 50.75 56 THR B O 1
ATOM 2815 N N . ARG B 1 73 ? 52.318 -74.858 -11.504 1.00 50.82 57 ARG B N 1
ATOM 2816 C CA . ARG B 1 73 ? 51.049 -74.346 -10.991 1.00 50.76 57 ARG B CA 1
ATOM 2817 C C . ARG B 1 73 ? 50.474 -75.250 -9.884 1.00 50.60 57 ARG B C 1
ATOM 2818 O O . ARG B 1 73 ? 50.087 -74.773 -8.816 1.00 51.01 57 ARG B O 1
ATOM 2826 N N . LEU B 1 74 ? 50.438 -76.550 -10.145 1.00 50.04 58 LEU B N 1
ATOM 2827 C CA . LEU B 1 74 ? 49.875 -77.509 -9.206 1.00 49.82 58 LEU B CA 1
ATOM 2828 C C . LEU B 1 74 ? 50.739 -77.619 -7.963 1.00 49.35 58 LEU B C 1
ATOM 2829 O O . LEU B 1 74 ? 50.261 -77.871 -6.869 1.00 48.91 58 LEU B O 1
ATOM 2834 N N . SER B 1 75 ? 52.026 -77.426 -8.166 1.00 49.20 59 SER B N 1
ATOM 2835 C CA . SER B 1 75 ? 53.002 -77.441 -7.107 1.00 49.01 59 SER B CA 1
ATOM 2836 C C . SER B 1 75 ? 52.711 -76.306 -6.133 1.00 48.68 59 SER B C 1
ATOM 2837 O O . SER B 1 75 ? 52.647 -76.502 -4.942 1.00 48.40 59 SER B O 1
ATOM 2840 N N . PHE B 1 76 ? 52.535 -75.112 -6.668 1.00 49.12 60 PHE B N 1
ATOM 2841 C CA . PHE B 1 76 ? 52.163 -73.922 -5.878 1.00 49.49 60 PHE B CA 1
ATOM 2842 C C . PHE B 1 76 ? 50.774 -74.042 -5.208 1.00 49.25 60 PHE B C 1
ATOM 2843 O O . PHE B 1 76 ? 50.605 -73.766 -4.000 1.00 48.86 60 PHE B O 1
ATOM 2851 N N . GLU B 1 77 ? 49.788 -74.424 -6.016 1.00 48.59 61 GLU B N 1
ATOM 2852 C CA . GLU B 1 77 ? 48.418 -74.526 -5.529 1.00 48.66 61 GLU B CA 1
ATOM 2853 C C . GLU B 1 77 ? 48.283 -75.550 -4.398 1.00 47.96 61 GLU B C 1
ATOM 2854 O O . GLU B 1 77 ? 47.561 -75.313 -3.422 1.00 47.75 61 GLU B O 1
ATOM 2860 N N . THR B 1 78 ? 49.006 -76.656 -4.513 1.00 47.26 62 THR B N 1
ATOM 2861 C CA . THR B 1 78 ? 49.093 -77.620 -3.420 1.00 46.58 62 THR B CA 1
ATOM 2862 C C . THR B 1 78 ? 49.693 -76.988 -2.165 1.00 46.44 62 THR B C 1
ATOM 2863 O O . THR B 1 78 ? 49.200 -77.203 -1.068 1.00 46.31 62 THR B O 1
ATOM 2867 N N . ALA B 1 79 ? 50.753 -76.209 -2.334 1.00 46.16 63 ALA B N 1
ATOM 2868 C CA . ALA B 1 79 ? 51.458 -75.624 -1.200 1.00 45.83 63 ALA B CA 1
ATOM 2869 C C . ALA B 1 79 ? 50.561 -74.660 -0.431 1.00 45.82 63 ALA B C 1
ATOM 2870 O O . ALA B 1 79 ? 50.488 -74.695 0.787 1.00 45.42 63 ALA B O 1
ATOM 2872 N N . ILE B 1 80 ? 49.889 -73.792 -1.176 1.00 46.28 64 ILE B N 1
ATOM 2873 C CA . ILE B 1 80 ? 48.946 -72.817 -0.625 1.00 46.15 64 ILE B CA 1
ATOM 2874 C C . ILE B 1 80 ? 47.906 -73.515 0.220 1.00 46.71 64 ILE B C 1
ATOM 2875 O O . ILE B 1 80 ? 47.685 -73.181 1.383 1.00 47.42 64 ILE B O 1
ATOM 2880 N N . GLN B 1 81 ? 47.268 -74.500 -0.385 1.00 47.10 65 GLN B N 1
ATOM 2881 C CA . GLN B 1 81 ? 46.174 -75.203 0.250 1.00 47.27 65 GLN B CA 1
ATOM 2882 C C . GLN B 1 81 ? 46.706 -76.084 1.370 1.00 46.99 65 GLN B C 1
ATOM 2883 O O . GLN B 1 81 ? 46.073 -76.218 2.398 1.00 46.98 65 GLN B O 1
ATOM 2889 N N . ARG B 1 82 ? 47.893 -76.638 1.185 1.00 47.32 66 ARG B N 1
ATOM 2890 C CA . ARG B 1 82 ? 48.584 -77.380 2.253 1.00 47.70 66 ARG B CA 1
ATOM 2891 C C . ARG B 1 82 ? 48.669 -76.569 3.546 1.00 47.52 66 ARG B C 1
ATOM 2892 O O . ARG B 1 82 ? 48.522 -77.132 4.619 1.00 47.65 66 ARG B O 1
ATOM 2900 N N . LEU B 1 83 ? 48.909 -75.258 3.422 1.00 47.44 67 LEU B N 1
ATOM 2901 C CA . LEU B 1 83 ? 49.024 -74.325 4.563 1.00 47.17 67 LEU B CA 1
ATOM 2902 C C . LEU B 1 83 ? 47.715 -73.692 5.001 1.00 47.08 67 LEU B C 1
ATOM 2903 O O . LEU B 1 83 ? 47.722 -72.770 5.801 1.00 47.28 67 LEU B O 1
ATOM 2908 N N . GLY B 1 84 ? 46.598 -74.153 4.462 1.00 47.12 68 GLY B N 1
ATOM 2909 C CA . GLY B 1 84 ? 45.288 -73.660 4.882 1.00 46.97 68 GLY B CA 1
ATOM 2910 C C . GLY B 1 84 ? 44.769 -72.472 4.095 1.00 46.76 68 GLY B C 1
ATOM 2911 O O . GLY B 1 84 ? 43.714 -71.956 4.413 1.00 46.39 68 GLY B O 1
ATOM 2912 N N . GLY B 1 85 ? 45.493 -72.050 3.062 1.00 46.99 69 GLY B N 1
ATOM 2913 C CA . GLY B 1 85 ? 45.085 -70.900 2.242 1.00 47.32 69 GLY B CA 1
ATOM 2914 C C . GLY B 1 85 ? 44.119 -71.267 1.125 1.00 47.54 69 GLY B C 1
ATOM 2915 O O . GLY B 1 85 ? 43.889 -72.440 0.881 1.00 48.06 69 GLY B O 1
ATOM 2916 N N . SER B 1 86 ? 43.537 -70.258 0.472 1.00 47.69 70 SER B N 1
ATOM 2917 C CA . SER B 1 86 ? 42.722 -70.447 -0.732 1.00 47.77 70 SER B CA 1
ATOM 2918 C C . SER B 1 86 ? 43.436 -69.861 -1.954 1.00 47.95 70 SER B C 1
ATOM 2919 O O . SER B 1 86 ? 44.372 -69.062 -1.846 1.00 48.22 70 SER B O 1
ATOM 2922 N N . VAL B 1 87 ? 42.900 -70.224 -3.112 1.00 47.78 71 VAL B N 1
ATOM 2923 C CA . VAL B 1 87 ? 43.484 -69.948 -4.392 1.00 47.55 71 VAL B CA 1
ATOM 2924 C C . VAL B 1 87 ? 42.435 -69.333 -5.321 1.00 47.41 71 VAL B C 1
ATOM 2925 O O . VAL B 1 87 ? 41.307 -69.783 -5.388 1.00 47.19 71 VAL B O 1
ATOM 2929 N N . ILE B 1 88 ? 42.829 -68.273 -6.011 1.00 47.59 72 ILE B N 1
ATOM 2930 C CA . ILE B 1 88 ? 42.069 -67.711 -7.100 1.00 47.79 72 ILE B CA 1
ATOM 2931 C C . ILE B 1 88 ? 43.045 -67.606 -8.255 1.00 48.16 72 ILE B C 1
ATOM 2932 O O . ILE B 1 88 ? 44.244 -67.640 -8.024 1.00 47.53 72 ILE B O 1
ATOM 2937 N N . GLY B 1 89 ? 42.543 -67.505 -9.485 1.00 49.10 73 GLY B N 1
ATOM 2938 C CA . GLY B 1 89 ? 43.402 -67.193 -10.636 1.00 50.03 73 GLY B CA 1
ATOM 2939 C C . GLY B 1 89 ? 43.082 -67.884 -11.951 1.00 50.66 73 GLY B C 1
ATOM 2940 O O . GLY B 1 89 ? 41.933 -68.016 -12.313 1.00 50.79 73 GLY B O 1
ATOM 2941 N N . PHE B 1 90 ? 44.120 -68.296 -12.673 1.00 51.62 74 PHE B N 1
ATOM 2942 C CA . PHE B 1 90 ? 43.981 -68.960 -13.974 1.00 52.33 74 PHE B CA 1
ATOM 2943 C C . PHE B 1 90 ? 45.245 -69.720 -14.352 1.00 53.22 74 PHE B C 1
ATOM 2944 O O . PHE B 1 90 ? 46.288 -69.542 -13.736 1.00 52.61 74 PHE B O 1
ATOM 2952 N N . ASP B 1 91 ? 45.146 -70.573 -15.365 1.00 55.09 75 ASP B N 1
ATOM 2953 C CA . ASP B 1 91 ? 46.274 -71.466 -15.720 1.00 56.57 75 ASP B CA 1
ATOM 2954 C C . ASP B 1 91 ? 46.875 -71.286 -17.103 1.00 57.35 75 ASP B C 1
ATOM 2955 O O . ASP B 1 91 ? 47.966 -71.782 -17.362 1.00 56.79 75 ASP B O 1
ATOM 2960 N N . ASN B 1 92 ? 46.169 -70.603 -17.986 1.00 58.95 76 ASN B N 1
ATOM 2961 C CA . ASN B 1 92 ? 46.783 -70.121 -19.217 1.00 60.71 76 ASN B CA 1
ATOM 2962 C C . ASN B 1 92 ? 46.084 -68.842 -19.594 1.00 61.85 76 ASN B C 1
ATOM 2963 O O . ASN B 1 92 ? 44.913 -68.685 -19.292 1.00 62.28 76 ASN B O 1
ATOM 2968 N N . ALA B 1 93 ? 46.793 -67.921 -20.239 1.00 63.29 77 ALA B N 1
ATOM 2969 C CA . ALA B 1 93 ? 46.179 -66.670 -20.691 1.00 64.08 77 ALA B CA 1
ATOM 2970 C C . ALA B 1 93 ? 45.260 -66.916 -21.895 1.00 65.16 77 ALA B C 1
ATOM 2971 O O . ALA B 1 93 ? 44.613 -65.994 -22.382 1.00 65.32 77 ALA B O 1
ATOM 2973 N N . GLY B 1 94 ? 45.222 -68.158 -22.375 1.00 66.48 78 GLY B N 1
ATOM 2974 C CA . GLY B 1 94 ? 44.266 -68.581 -23.396 1.00 67.55 78 GLY B CA 1
ATOM 2975 C C . GLY B 1 94 ? 42.839 -68.247 -23.012 1.00 68.60 78 GLY B C 1
ATOM 2976 O O . GLY B 1 94 ? 42.135 -67.568 -23.767 1.00 68.75 78 GLY B O 1
ATOM 2977 N N . ASN B 1 95 ? 42.416 -68.692 -21.826 1.00 69.70 79 ASN B N 1
ATOM 2978 C CA . ASN B 1 95 ? 41.026 -68.462 -21.380 1.00 70.49 79 ASN B CA 1
ATOM 2979 C C . ASN B 1 95 ? 40.742 -67.001 -20.931 1.00 70.75 79 ASN B C 1
ATOM 2980 O O . ASN B 1 95 ? 39.676 -66.441 -21.246 1.00 70.35 79 ASN B O 1
ATOM 2985 N N . THR B 1 96 ? 41.713 -66.386 -20.247 1.00 71.04 80 THR B N 1
ATOM 2986 C CA . THR B 1 96 ? 41.549 -65.037 -19.693 1.00 71.29 80 THR B CA 1
ATOM 2987 C C . THR B 1 96 ? 41.052 -64.007 -20.704 1.00 71.10 80 THR B C 1
ATOM 2988 O O . THR B 1 96 ? 41.308 -64.112 -21.904 1.00 71.52 80 THR B O 1
ATOM 2992 N N . SER B 1 97 ? 40.327 -63.024 -20.182 1.00 70.87 81 SER B N 1
ATOM 2993 C CA . SER B 1 97 ? 39.975 -61.812 -20.903 1.00 70.52 81 SER B CA 1
ATOM 2994 C C . SER B 1 97 ? 40.966 -60.695 -20.546 1.00 70.49 81 SER B C 1
ATOM 2995 O O . SER B 1 97 ? 40.836 -59.567 -21.014 1.00 70.57 81 SER B O 1
ATOM 2998 N N . LEU B 1 98 ? 41.951 -61.018 -19.714 1.00 70.45 82 LEU B N 1
ATOM 2999 C CA . LEU B 1 98 ? 42.959 -60.055 -19.280 1.00 70.47 82 LEU B CA 1
ATOM 3000 C C . LEU B 1 98 ? 43.924 -59.636 -20.368 1.00 70.27 82 LEU B C 1
ATOM 3001 O O . LEU B 1 98 ? 44.121 -60.353 -21.349 1.00 69.96 82 LEU B O 1
ATOM 3006 N N . ALA B 1 99 ? 44.540 -58.474 -20.143 1.00 70.15 83 ALA B N 1
ATOM 3007 C CA . ALA B 1 99 ? 45.543 -57.894 -21.044 1.00 70.19 83 ALA B CA 1
ATOM 3008 C C . ALA B 1 99 ? 45.265 -58.192 -22.533 1.00 69.82 83 ALA B C 1
ATOM 3009 O O . ALA B 1 99 ? 46.131 -58.690 -23.253 1.00 69.85 83 ALA B O 1
ATOM 3011 N N . LYS B 1 100 ? 44.033 -57.894 -22.957 1.00 69.35 84 LYS B N 1
ATOM 3012 C CA . LYS B 1 100 ? 43.607 -58.000 -24.359 1.00 68.65 84 LYS B CA 1
ATOM 3013 C C . LYS B 1 100 ? 44.007 -56.703 -25.067 1.00 68.21 84 LYS B C 1
ATOM 3014 O O . LYS B 1 100 ? 45.014 -56.093 -24.697 1.00 68.58 84 LYS B O 1
ATOM 3017 N N . LYS B 1 101 ? 43.228 -56.271 -26.059 1.00 67.36 85 LYS B N 1
ATOM 3018 C CA . LYS B 1 101 ? 43.677 -55.242 -27.007 1.00 66.65 85 LYS B CA 1
ATOM 3019 C C . LYS B 1 101 ? 43.725 -53.828 -26.387 1.00 65.75 85 LYS B C 1
ATOM 3020 O O . LYS B 1 101 ? 42.730 -53.089 -26.388 1.00 65.43 85 LYS B O 1
ATOM 3022 N N . GLY B 1 102 ? 44.901 -53.480 -25.861 1.00 64.57 86 GLY B N 1
ATOM 3023 C CA . GLY B 1 102 ? 45.159 -52.163 -25.281 1.00 63.56 86 GLY B CA 1
ATOM 3024 C C . GLY B 1 102 ? 45.481 -52.164 -23.792 1.00 62.70 86 GLY B C 1
ATOM 3025 O O . GLY B 1 102 ? 46.240 -51.307 -23.332 1.00 62.51 86 GLY B O 1
ATOM 3026 N N . GLU B 1 103 ? 44.913 -53.117 -23.042 1.00 61.48 87 GLU B N 1
ATOM 3027 C CA . GLU B 1 103 ? 44.982 -53.085 -21.577 1.00 60.60 87 GLU B CA 1
ATOM 3028 C C . GLU B 1 103 ? 46.321 -53.525 -21.017 1.00 59.11 87 GLU B C 1
ATOM 3029 O O . GLU B 1 103 ? 46.824 -54.585 -21.377 1.00 59.11 87 GLU B O 1
ATOM 3035 N N . THR B 1 104 ? 46.857 -52.732 -20.090 1.00 57.47 88 THR B N 1
ATOM 3036 C CA . THR B 1 104 ? 48.183 -52.995 -19.527 1.00 56.15 88 THR B CA 1
ATOM 3037 C C . THR B 1 104 ? 48.184 -54.148 -18.542 1.00 54.81 88 THR B C 1
ATOM 3038 O O . THR B 1 104 ? 47.174 -54.420 -17.881 1.00 54.70 88 THR B O 1
ATOM 3042 N N . LEU B 1 105 ? 49.328 -54.825 -18.473 1.00 53.05 89 LEU B N 1
ATOM 3043 C CA . LEU B 1 105 ? 49.569 -55.821 -17.447 1.00 52.10 89 LEU B CA 1
ATOM 3044 C C . LEU B 1 105 ? 49.513 -55.106 -16.097 1.00 51.00 89 LEU B C 1
ATOM 3045 O O . LEU B 1 105 ? 48.876 -55.573 -15.171 1.00 50.89 89 LEU B O 1
ATOM 3050 N N . ALA B 1 106 ? 50.163 -53.949 -16.019 1.00 49.92 90 ALA B N 1
ATOM 3051 C CA . ALA B 1 106 ? 50.124 -53.093 -14.834 1.00 48.71 90 ALA B CA 1
ATOM 3052 C C . ALA B 1 106 ? 48.719 -52.972 -14.257 1.00 47.63 90 ALA B C 1
ATOM 3053 O O . ALA B 1 106 ? 48.514 -53.324 -13.105 1.00 47.89 90 ALA B O 1
ATOM 3055 N N . ASP B 1 107 ? 47.758 -52.501 -15.050 1.00 46.51 91 ASP B N 1
ATOM 3056 C CA . ASP B 1 107 ? 46.349 -52.441 -14.609 1.00 45.68 91 ASP B CA 1
ATOM 3057 C C . ASP B 1 107 ? 45.852 -53.792 -14.134 1.00 45.77 91 ASP B C 1
ATOM 3058 O O . ASP B 1 107 ? 45.202 -53.891 -13.112 1.00 45.29 91 ASP B O 1
ATOM 3063 N N . SER B 1 108 ? 46.146 -54.838 -14.897 1.00 46.37 92 SER B N 1
ATOM 3064 C CA . SER B 1 108 ? 45.622 -56.172 -14.586 1.00 46.63 92 SER B CA 1
ATOM 3065 C C . SER B 1 108 ? 46.088 -56.628 -13.211 1.00 46.75 92 SER B C 1
ATOM 3066 O O . SER B 1 108 ? 45.294 -57.158 -12.413 1.00 46.99 92 SER B O 1
ATOM 3069 N N . ILE B 1 109 ? 47.370 -56.397 -12.950 1.00 46.70 93 ILE B N 1
ATOM 3070 C CA . ILE B 1 109 ? 48.003 -56.783 -11.703 1.00 47.21 93 ILE B CA 1
ATOM 3071 C C . ILE B 1 109 ? 47.434 -55.931 -10.581 1.00 47.01 93 ILE B C 1
ATOM 3072 O O . ILE B 1 109 ? 47.145 -56.441 -9.503 1.00 47.26 93 ILE B O 1
ATOM 3077 N N . SER B 1 110 ? 47.295 -54.631 -10.821 1.00 46.80 94 SER B N 1
ATOM 3078 C CA . SER B 1 110 ? 46.718 -53.736 -9.817 1.00 46.59 94 SER B CA 1
ATOM 3079 C C . SER B 1 110 ? 45.376 -54.286 -9.339 1.00 46.57 94 SER B C 1
ATOM 3080 O O . SER B 1 110 ? 45.150 -54.396 -8.149 1.00 47.00 94 SER B O 1
ATOM 3083 N N . VAL B 1 111 ? 44.497 -54.653 -10.265 1.00 46.49 95 VAL B N 1
ATOM 3084 C CA . VAL B 1 111 ? 43.198 -55.228 -9.891 1.00 46.44 95 VAL B CA 1
ATOM 3085 C C . VAL B 1 111 ? 43.327 -56.580 -9.179 1.00 46.88 95 VAL B C 1
ATOM 3086 O O . VAL B 1 111 ? 42.720 -56.786 -8.124 1.00 47.24 95 VAL B O 1
ATOM 3090 N N . ILE B 1 112 ? 44.073 -57.519 -9.747 1.00 47.01 96 ILE B N 1
ATOM 3091 C CA . ILE B 1 112 ? 43.975 -58.868 -9.220 1.00 47.42 96 ILE B CA 1
ATOM 3092 C C . ILE B 1 112 ? 44.724 -58.994 -7.887 1.00 47.31 96 ILE B C 1
ATOM 3093 O O . ILE B 1 112 ? 44.223 -59.637 -6.952 1.00 47.04 96 ILE B O 1
ATOM 3098 N N . SER B 1 113 ? 45.896 -58.370 -7.787 1.00 47.02 97 SER B N 1
ATOM 3099 C CA . SER B 1 113 ? 46.633 -58.407 -6.541 1.00 46.88 97 SER B CA 1
ATOM 3100 C C . SER B 1 113 ? 45.768 -57.837 -5.408 1.00 46.68 97 SER B C 1
ATOM 3101 O O . SER B 1 113 ? 45.764 -58.374 -4.299 1.00 46.85 97 SER B O 1
ATOM 3104 N N . SER B 1 114 ? 44.997 -56.793 -5.703 1.00 46.42 98 SER B N 1
ATOM 3105 C CA . SER B 1 114 ? 44.109 -56.161 -4.700 1.00 46.34 98 SER B CA 1
ATOM 3106 C C . SER B 1 114 ? 42.990 -57.076 -4.202 1.00 45.86 98 SER B C 1
ATOM 3107 O O . SER B 1 114 ? 42.361 -56.789 -3.197 1.00 46.11 98 SER B O 1
ATOM 3110 N N . TYR B 1 115 ? 42.721 -58.154 -4.924 1.00 45.32 99 TYR B N 1
ATOM 3111 C CA . TYR B 1 115 ? 41.828 -59.185 -4.433 1.00 44.89 99 TYR B CA 1
ATOM 3112 C C . TYR B 1 115 ? 42.497 -60.031 -3.364 1.00 44.83 99 TYR B C 1
ATOM 3113 O O . TYR B 1 115 ? 41.820 -60.687 -2.593 1.00 44.72 99 TYR B O 1
ATOM 3122 N N . ALA B 1 116 ? 43.823 -60.034 -3.315 1.00 45.29 100 ALA B N 1
ATOM 3123 C CA . ALA B 1 116 ? 44.539 -61.135 -2.664 1.00 45.71 100 ALA B CA 1
ATOM 3124 C C . ALA B 1 116 ? 45.631 -60.694 -1.708 1.00 45.89 100 ALA B C 1
ATOM 3125 O O . ALA B 1 116 ? 45.978 -59.535 -1.668 1.00 46.44 100 ALA B O 1
ATOM 3127 N N . ASP B 1 117 ? 46.157 -61.639 -0.937 1.00 46.33 101 ASP B N 1
ATOM 3128 C CA . ASP B 1 117 ? 47.188 -61.374 0.079 1.00 46.70 101 ASP B CA 1
ATOM 3129 C C . ASP B 1 117 ? 48.613 -61.631 -0.392 1.00 46.76 101 ASP B C 1
ATOM 3130 O O . ASP B 1 117 ? 49.569 -61.202 0.253 1.00 46.57 101 ASP B O 1
ATOM 3135 N N . ALA B 1 118 ? 48.731 -62.371 -1.490 1.00 47.21 102 ALA B N 1
ATOM 3136 C CA . ALA B 1 118 ? 49.995 -62.611 -2.199 1.00 47.23 102 ALA B CA 1
ATOM 3137 C C . ALA B 1 118 ? 49.641 -62.905 -3.651 1.00 47.63 102 ALA B C 1
ATOM 3138 O O . ALA B 1 118 ? 48.490 -63.263 -3.968 1.00 47.40 102 ALA B O 1
ATOM 3140 N N . PHE B 1 119 ? 50.629 -62.742 -4.523 1.00 48.27 103 PHE B N 1
ATOM 3141 C CA . PHE B 1 119 ? 50.414 -62.783 -5.974 1.00 48.80 103 PHE B CA 1
ATOM 3142 C C . PHE B 1 119 ? 51.465 -63.642 -6.673 1.00 48.96 103 PHE B C 1
ATOM 3143 O O . PHE B 1 119 ? 52.522 -63.143 -7.069 1.00 48.76 103 PHE B O 1
ATOM 3151 N N . VAL B 1 120 ? 51.165 -64.932 -6.819 1.00 49.26 104 VAL B N 1
ATOM 3152 C CA . VAL B 1 120 ? 52.011 -65.847 -7.589 1.00 49.56 104 VAL B CA 1
ATOM 3153 C C . VAL B 1 120 ? 51.698 -65.701 -9.082 1.00 50.15 104 VAL B C 1
ATOM 3154 O O . VAL B 1 120 ? 50.565 -65.952 -9.500 1.00 50.52 104 VAL B O 1
ATOM 3158 N N . MET B 1 121 ? 52.680 -65.289 -9.886 1.00 50.39 105 MET B N 1
ATOM 3159 C CA . MET B 1 121 ? 52.477 -65.248 -11.333 1.00 50.56 105 MET B CA 1
ATOM 3160 C C . MET B 1 121 ? 53.545 -65.954 -12.154 1.00 50.10 105 MET B C 1
ATOM 3161 O O . MET B 1 121 ? 54.668 -66.138 -11.715 1.00 49.78 105 MET B O 1
ATOM 3166 N N . ARG B 1 122 ? 53.150 -66.345 -13.364 1.00 49.78 106 ARG B N 1
ATOM 3167 C CA . ARG B 1 122 ? 54.069 -66.791 -14.399 1.00 49.16 106 ARG B CA 1
ATOM 3168 C C . ARG B 1 122 ? 53.684 -66.118 -15.705 1.00 47.94 106 ARG B C 1
ATOM 3169 O O . ARG B 1 122 ? 52.504 -66.046 -16.033 1.00 47.30 106 ARG B O 1
ATOM 3177 N N . HIS B 1 123 ? 54.694 -65.678 -16.458 1.00 47.10 107 HIS B N 1
ATOM 3178 C CA . HIS B 1 123 ? 54.495 -64.810 -17.631 1.00 46.57 107 HIS B CA 1
ATOM 3179 C C . HIS B 1 123 ? 55.508 -65.081 -18.737 1.00 45.93 107 HIS B C 1
ATOM 3180 O O . HIS B 1 123 ? 56.626 -65.462 -18.444 1.00 46.42 107 HIS B O 1
ATOM 3187 N N . PRO B 1 124 ? 55.128 -64.886 -20.012 1.00 45.32 108 PRO B N 1
ATOM 3188 C CA . PRO B 1 124 ? 56.121 -65.097 -21.072 1.00 44.91 108 PRO B CA 1
ATOM 3189 C C . PRO B 1 124 ? 57.084 -63.940 -21.335 1.00 44.44 108 PRO B C 1
ATOM 3190 O O . PRO B 1 124 ? 58.019 -64.115 -22.089 1.00 44.60 108 PRO B O 1
ATOM 3194 N N . GLN B 1 125 ? 56.853 -62.771 -20.757 1.00 44.34 109 GLN B N 1
ATOM 3195 C CA . GLN B 1 125 ? 57.753 -61.618 -20.972 1.00 44.33 109 GLN B CA 1
ATOM 3196 C C . GLN B 1 125 ? 58.649 -61.409 -19.763 1.00 44.30 109 GLN B C 1
ATOM 3197 O O . GLN B 1 125 ? 58.177 -61.358 -18.621 1.00 44.30 109 GLN B O 1
ATOM 3203 N N . GLU B 1 126 ? 59.940 -61.282 -20.027 1.00 44.31 110 GLU B N 1
ATOM 3204 C CA . GLU B 1 126 ? 60.920 -61.044 -18.983 1.00 44.68 110 GLU B CA 1
ATOM 3205 C C . GLU B 1 126 ? 60.647 -59.691 -18.340 1.00 44.55 110 GLU B C 1
ATOM 3206 O O . GLU B 1 126 ? 60.151 -58.779 -19.003 1.00 44.58 110 GLU B O 1
ATOM 3212 N N . GLY B 1 127 ? 60.968 -59.579 -17.051 1.00 44.41 111 GLY B N 1
ATOM 3213 C CA . GLY B 1 127 ? 60.712 -58.365 -16.272 1.00 44.26 111 GLY B CA 1
ATOM 3214 C C . GLY B 1 127 ? 59.308 -58.304 -15.682 1.00 44.50 111 GLY B C 1
ATOM 3215 O O . GLY B 1 127 ? 59.006 -57.403 -14.876 1.00 45.08 111 GLY B O 1
ATOM 3216 N N . ALA B 1 128 ? 58.451 -59.264 -16.036 1.00 44.08 112 ALA B N 1
ATOM 3217 C CA . ALA B 1 128 ? 57.030 -59.187 -15.675 1.00 43.82 112 ALA B CA 1
ATOM 3218 C C . ALA B 1 128 ? 56.745 -59.344 -14.188 1.00 43.71 112 ALA B C 1
ATOM 3219 O O . ALA B 1 128 ? 55.711 -58.899 -13.715 1.00 43.77 112 ALA B O 1
ATOM 3221 N N . ALA B 1 129 ? 57.643 -59.969 -13.446 1.00 43.78 113 ALA B N 1
ATOM 3222 C CA . ALA B 1 129 ? 57.440 -60.101 -12.001 1.00 44.05 113 ALA B CA 1
ATOM 3223 C C . ALA B 1 129 ? 57.886 -58.851 -11.270 1.00 44.26 113 ALA B C 1
ATOM 3224 O O . ALA B 1 129 ? 57.344 -58.512 -10.230 1.00 43.76 113 ALA B O 1
ATOM 3226 N N . ARG B 1 130 ? 58.902 -58.188 -11.811 1.00 45.08 114 ARG B N 1
ATOM 3227 C CA . ARG B 1 130 ? 59.391 -56.938 -11.250 1.00 45.80 114 ARG B CA 1
ATOM 3228 C C . ARG B 1 130 ? 58.318 -55.850 -11.419 1.00 46.12 114 ARG B C 1
ATOM 3229 O O . ARG B 1 130 ? 57.988 -55.146 -10.455 1.00 45.96 114 ARG B O 1
ATOM 3237 N N . LEU B 1 131 ? 57.769 -55.737 -12.636 1.00 45.91 115 LEU B N 1
ATOM 3238 C CA . LEU B 1 131 ? 56.659 -54.825 -12.898 1.00 45.90 115 LEU B CA 1
ATOM 3239 C C . LEU B 1 131 ? 55.485 -55.120 -11.975 1.00 46.11 115 LEU B C 1
ATOM 3240 O O . LEU B 1 131 ? 54.946 -54.226 -11.332 1.00 46.17 115 LEU B O 1
ATOM 3245 N N . ALA B 1 132 ? 55.090 -56.379 -11.906 1.00 46.31 116 ALA B N 1
ATOM 3246 C CA . ALA B 1 132 ? 54.049 -56.781 -10.973 1.00 46.68 116 ALA B CA 1
ATOM 3247 C C . ALA B 1 132 ? 54.282 -56.214 -9.570 1.00 46.73 116 ALA B C 1
ATOM 3248 O O . ALA B 1 132 ? 53.377 -55.646 -8.977 1.00 46.41 116 ALA B O 1
ATOM 3250 N N . SER B 1 133 ? 55.506 -56.365 -9.063 1.00 47.00 117 SER B N 1
ATOM 3251 C CA . SER B 1 133 ? 55.869 -55.950 -7.686 1.00 47.04 117 SER B CA 1
ATOM 3252 C C . SER B 1 133 ? 55.761 -54.429 -7.443 1.00 47.16 117 SER B C 1
ATOM 3253 O O . SER B 1 133 ? 55.661 -53.975 -6.302 1.00 47.35 117 SER B O 1
ATOM 3256 N N . GLU B 1 134 ? 55.782 -53.657 -8.523 1.00 46.78 118 GLU B N 1
ATOM 3257 C CA . GLU B 1 134 ? 55.624 -52.217 -8.458 1.00 46.22 118 GLU B CA 1
ATOM 3258 C C . GLU B 1 134 ? 54.171 -51.760 -8.610 1.00 46.43 118 GLU B C 1
ATOM 3259 O O . GLU B 1 134 ? 53.898 -50.556 -8.535 1.00 46.36 118 GLU B O 1
ATOM 3265 N N . PHE B 1 135 ? 53.260 -52.709 -8.836 1.00 46.45 119 PHE B N 1
ATOM 3266 C CA . PHE B 1 135 ? 51.818 -52.427 -8.950 1.00 46.82 119 PHE B CA 1
ATOM 3267 C C . PHE B 1 135 ? 50.918 -53.254 -8.014 1.00 47.70 119 PHE B C 1
ATOM 3268 O O . PHE B 1 135 ? 49.711 -53.013 -7.923 1.00 47.62 119 PHE B O 1
ATOM 3276 N N . SER B 1 136 ? 51.517 -54.215 -7.329 1.00 48.92 120 SER B N 1
ATOM 3277 C CA . SER B 1 136 ? 50.873 -54.974 -6.275 1.00 49.94 120 SER B CA 1
ATOM 3278 C C . SER B 1 136 ? 51.237 -54.375 -4.905 1.00 50.82 120 SER B C 1
ATOM 3279 O O . SER B 1 136 ? 52.420 -54.153 -4.611 1.00 51.39 120 SER B O 1
ATOM 3282 N N . ASN B 1 137 ? 50.226 -54.151 -4.059 1.00 51.43 121 ASN B N 1
ATOM 3283 C CA . ASN B 1 137 ? 50.439 -53.725 -2.663 1.00 51.61 121 ASN B CA 1
ATOM 3284 C C . ASN B 1 137 ? 50.649 -54.933 -1.753 1.00 51.54 121 ASN B C 1
ATOM 3285 O O . ASN B 1 137 ? 50.619 -54.820 -0.524 1.00 52.05 121 ASN B O 1
ATOM 3287 N N . VAL B 1 138 ? 50.912 -56.073 -2.375 1.00 51.18 122 VAL B N 1
ATOM 3288 C CA . VAL B 1 138 ? 50.907 -57.364 -1.723 1.00 50.88 122 VAL B CA 1
ATOM 3289 C C . VAL B 1 138 ? 52.053 -58.204 -2.328 1.00 50.64 122 VAL B C 1
ATOM 3290 O O . VAL B 1 138 ? 52.335 -58.081 -3.516 1.00 50.90 122 VAL B O 1
ATOM 3294 N N . PRO B 1 139 ? 52.742 -59.032 -1.527 1.00 50.54 123 PRO B N 1
ATOM 3295 C CA . PRO B 1 139 ? 53.980 -59.617 -2.075 1.00 50.71 123 PRO B CA 1
ATOM 3296 C C . PRO B 1 139 ? 53.750 -60.488 -3.305 1.00 50.95 123 PRO B C 1
ATOM 3297 O O . PRO B 1 139 ? 52.774 -61.226 -3.356 1.00 50.97 123 PRO B O 1
ATOM 3301 N N . VAL B 1 140 ? 54.637 -60.381 -4.290 1.00 51.16 124 VAL B N 1
ATOM 3302 C CA . VAL B 1 140 ? 54.542 -61.190 -5.505 1.00 51.15 124 VAL B CA 1
ATOM 3303 C C . VAL B 1 140 ? 55.701 -62.189 -5.566 1.00 50.96 124 VAL B C 1
ATOM 3304 O O . VAL B 1 140 ? 56.843 -61.885 -5.198 1.00 50.35 124 VAL B O 1
ATOM 3308 N N . ILE B 1 141 ? 55.343 -63.388 -6.026 1.00 50.87 125 ILE B N 1
ATOM 3309 C CA . ILE B 1 141 ? 56.243 -64.517 -6.180 1.00 50.37 125 ILE B CA 1
ATOM 3310 C C . ILE B 1 141 ? 56.330 -64.848 -7.678 1.00 49.89 125 ILE B C 1
ATOM 3311 O O . ILE B 1 141 ? 55.351 -65.227 -8.308 1.00 48.98 125 ILE B O 1
ATOM 3316 N N . ASN B 1 142 ? 57.523 -64.637 -8.229 1.00 49.82 126 ASN B N 1
ATOM 3317 C CA . ASN B 1 142 ? 57.820 -64.894 -9.636 1.00 49.36 126 ASN B CA 1
ATOM 3318 C C . ASN B 1 142 ? 57.828 -66.391 -9.877 1.00 49.26 126 ASN B C 1
ATOM 3319 O O . ASN B 1 142 ? 58.781 -67.084 -9.528 1.00 49.61 126 ASN B O 1
ATOM 3324 N N . GLY B 1 143 ? 56.741 -66.886 -10.447 1.00 49.08 127 GLY B N 1
ATOM 3325 C CA . GLY B 1 143 ? 56.606 -68.298 -10.792 1.00 48.80 127 GLY B CA 1
ATOM 3326 C C . GLY B 1 143 ? 57.295 -68.581 -12.106 1.00 48.63 127 GLY B C 1
ATOM 3327 O O . GLY B 1 143 ? 57.422 -69.744 -12.500 1.00 49.03 127 GLY B O 1
ATOM 3328 N N . GLY B 1 144 ? 57.719 -67.506 -12.782 1.00 48.04 128 GLY B N 1
ATOM 3329 C CA . GLY B 1 144 ? 58.541 -67.574 -13.990 1.00 47.32 128 GLY B CA 1
ATOM 3330 C C . GLY B 1 144 ? 58.257 -66.412 -14.920 1.00 46.91 128 GLY B C 1
ATOM 3331 O O . GLY B 1 144 ? 57.097 -66.120 -15.218 1.00 47.14 128 GLY B O 1
ATOM 3332 N N . ASP B 1 145 ? 59.303 -65.746 -15.390 1.00 46.19 129 ASP B N 1
ATOM 3333 C CA . ASP B 1 145 ? 59.131 -64.616 -16.295 1.00 45.76 129 ASP B CA 1
ATOM 3334 C C . ASP B 1 145 ? 60.011 -64.722 -17.538 1.00 45.84 129 ASP B C 1
ATOM 3335 O O . ASP B 1 145 ? 61.106 -64.162 -17.590 1.00 45.37 129 ASP B O 1
ATOM 3340 N N . GLY B 1 146 ? 59.497 -65.428 -18.550 1.00 45.88 130 GLY B N 1
ATOM 3341 C CA . GLY B 1 146 ? 60.223 -65.682 -19.801 1.00 45.42 130 GLY B CA 1
ATOM 3342 C C . GLY B 1 146 ? 61.532 -66.410 -19.541 1.00 45.29 130 GLY B C 1
ATOM 3343 O O . GLY B 1 146 ? 61.630 -67.260 -18.643 1.00 45.04 130 GLY B O 1
ATOM 3344 N N . SER B 1 147 ? 62.555 -66.040 -20.295 1.00 45.36 131 SER B N 1
ATOM 3345 C CA . SER B 1 147 ? 63.877 -66.616 -20.119 1.00 45.76 131 SER B CA 1
ATOM 3346 C C . SER B 1 147 ? 64.692 -66.005 -18.960 1.00 46.19 131 SER B C 1
ATOM 3347 O O . SER B 1 147 ? 65.852 -66.361 -18.798 1.00 46.77 131 SER B O 1
ATOM 3350 N N . ASN B 1 148 ? 64.108 -65.097 -18.175 1.00 46.39 132 ASN B N 1
ATOM 3351 C CA . ASN B 1 148 ? 64.791 -64.434 -17.057 1.00 46.33 132 ASN B CA 1
ATOM 3352 C C . ASN B 1 148 ? 64.814 -65.346 -15.813 1.00 46.94 132 ASN B C 1
ATOM 3353 O O . ASN B 1 148 ? 65.762 -66.085 -15.647 1.00 47.34 132 ASN B O 1
ATOM 3358 N N . GLN B 1 149 ? 63.801 -65.335 -14.945 1.00 47.33 133 GLN B N 1
ATOM 3359 C CA . GLN B 1 149 ? 63.912 -66.100 -13.688 1.00 47.61 133 GLN B CA 1
ATOM 3360 C C . GLN B 1 149 ? 62.761 -67.066 -13.383 1.00 48.17 133 GLN B C 1
ATOM 3361 O O . GLN B 1 149 ? 61.643 -66.896 -13.832 1.00 48.18 133 GLN B O 1
ATOM 3367 N N . HIS B 1 150 ? 63.088 -68.079 -12.590 1.00 49.07 134 HIS B N 1
ATOM 3368 C CA . HIS B 1 150 ? 62.150 -69.072 -12.069 1.00 49.60 134 HIS B CA 1
ATOM 3369 C C . HIS B 1 150 ? 62.676 -69.447 -10.670 1.00 49.85 134 HIS B C 1
ATOM 3370 O O . HIS B 1 150 ? 63.164 -70.554 -10.465 1.00 49.69 134 HIS B O 1
ATOM 3377 N N . PRO B 1 151 ? 62.625 -68.499 -9.708 1.00 50.12 135 PRO B N 1
ATOM 3378 C CA . PRO B 1 151 ? 63.311 -68.740 -8.432 1.00 50.15 135 PRO B CA 1
ATOM 3379 C C . PRO B 1 151 ? 62.870 -70.002 -7.701 1.00 50.43 135 PRO B C 1
ATOM 3380 O O . PRO B 1 151 ? 63.716 -70.734 -7.172 1.00 51.03 135 PRO B O 1
ATOM 3384 N N . 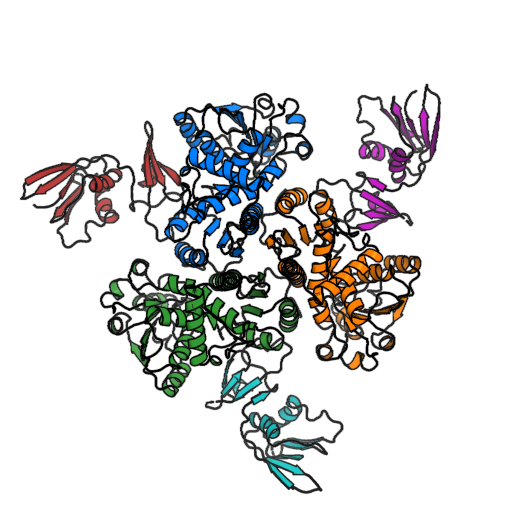THR B 1 152 ? 61.577 -70.281 -7.674 1.00 50.36 136 THR B N 1
ATOM 3385 C CA . THR B 1 152 ? 61.105 -71.420 -6.870 1.00 50.69 136 THR B CA 1
ATOM 3386 C C . THR B 1 152 ? 61.613 -72.775 -7.392 1.00 50.31 136 THR B C 1
ATOM 3387 O O . THR B 1 152 ? 61.791 -73.714 -6.612 1.00 49.75 136 THR B O 1
ATOM 3391 N N . GLN B 1 153 ? 61.873 -72.862 -8.695 1.00 50.21 137 GLN B N 1
ATOM 3392 C CA . GLN B 1 153 ? 62.562 -74.030 -9.259 1.00 50.39 137 GLN B CA 1
ATOM 3393 C C . GLN B 1 153 ? 63.946 -74.203 -8.632 1.00 50.31 137 GLN B C 1
ATOM 3394 O O . GLN B 1 153 ? 64.290 -75.292 -8.174 1.00 50.61 137 GLN B O 1
ATOM 3400 N N . THR B 1 154 ? 64.730 -73.124 -8.603 1.00 50.03 138 THR B N 1
ATOM 3401 C CA . THR B 1 154 ? 66.064 -73.155 -8.008 1.00 49.75 138 THR B CA 1
ATOM 3402 C C . THR B 1 154 ? 65.961 -73.475 -6.528 1.00 49.83 138 THR B C 1
ATOM 3403 O O . THR B 1 154 ? 66.727 -74.266 -6.005 1.00 49.35 138 THR B O 1
ATOM 3407 N N . LEU B 1 155 ? 64.997 -72.858 -5.860 1.00 50.50 139 LEU B N 1
ATOM 3408 C CA . LEU B 1 155 ? 64.767 -73.131 -4.445 1.00 51.11 139 LEU B CA 1
ATOM 3409 C C . LEU B 1 155 ? 64.399 -74.602 -4.196 1.00 51.16 139 LEU B C 1
ATOM 3410 O O . LEU B 1 155 ? 64.960 -75.229 -3.293 1.00 51.12 139 LEU B O 1
ATOM 3415 N N . LEU B 1 156 ? 63.498 -75.167 -5.005 1.00 51.04 140 LEU B N 1
ATOM 3416 C CA . LEU B 1 156 ? 63.182 -76.599 -4.871 1.00 50.89 140 LEU B CA 1
ATOM 3417 C C . LEU B 1 156 ? 64.423 -77.470 -5.204 1.00 50.61 140 LEU B C 1
ATOM 3418 O O . LEU B 1 156 ? 64.648 -78.509 -4.578 1.00 50.00 140 LEU B O 1
ATOM 3423 N N . ASP B 1 157 ? 65.244 -77.016 -6.150 1.00 50.47 141 ASP B N 1
ATOM 3424 C CA . ASP B 1 157 ? 66.512 -77.702 -6.439 1.00 50.56 141 ASP B CA 1
ATOM 3425 C C . ASP B 1 157 ? 67.517 -77.600 -5.259 1.00 50.65 141 ASP B C 1
ATOM 3426 O O . ASP B 1 157 ? 68.156 -78.586 -4.903 1.00 50.78 141 ASP B O 1
ATOM 3431 N N . LEU B 1 158 ? 67.635 -76.435 -4.633 1.00 50.42 142 LEU B N 1
ATOM 3432 C CA . LEU B 1 158 ? 68.498 -76.310 -3.455 1.00 50.43 142 LEU B CA 1
ATOM 3433 C C . LEU B 1 158 ? 68.038 -77.180 -2.297 1.00 50.45 142 LEU B C 1
ATOM 3434 O O . LEU B 1 158 ? 68.851 -77.851 -1.640 1.00 50.30 142 LEU B O 1
ATOM 3439 N N . PHE B 1 159 ? 66.733 -77.156 -2.042 1.00 50.46 143 PHE B N 1
ATOM 3440 C CA . PHE B 1 159 ? 66.135 -77.976 -0.980 1.00 49.97 143 PHE B CA 1
ATOM 3441 C C . PHE B 1 159 ? 66.478 -79.434 -1.173 1.00 49.66 143 PHE B C 1
ATOM 3442 O O . PHE B 1 159 ? 66.942 -80.070 -0.245 1.00 49.74 143 PHE B O 1
ATOM 3450 N N . SER B 1 160 ? 66.279 -79.944 -2.381 1.00 49.37 144 SER B N 1
ATOM 3451 C CA . SER B 1 160 ? 66.507 -81.366 -2.655 1.00 49.65 144 SER B CA 1
ATOM 3452 C C . SER B 1 160 ? 67.982 -81.769 -2.467 1.00 49.55 144 SER B C 1
ATOM 3453 O O . SER B 1 160 ? 68.305 -82.856 -1.949 1.00 49.05 144 SER B O 1
ATOM 3456 N N . ILE B 1 161 ? 68.877 -80.879 -2.867 1.00 49.26 145 ILE B N 1
ATOM 3457 C CA . ILE B 1 161 ? 70.283 -81.064 -2.560 1.00 49.11 145 ILE B CA 1
ATOM 3458 C C . ILE B 1 161 ? 70.457 -81.161 -1.031 1.00 49.35 145 ILE B C 1
ATOM 3459 O O . ILE B 1 161 ? 70.958 -82.159 -0.522 1.00 49.41 145 ILE B O 1
ATOM 3464 N N . TYR B 1 162 ? 70.001 -80.139 -0.309 1.00 49.50 146 TYR B N 1
ATOM 3465 C CA . TYR B 1 162 ? 70.151 -80.086 1.155 1.00 49.24 146 TYR B CA 1
ATOM 3466 C C . TYR B 1 162 ? 69.609 -81.327 1.819 1.00 49.00 146 TYR B C 1
ATOM 3467 O O . TYR B 1 162 ? 70.243 -81.910 2.696 1.00 48.55 146 TYR B O 1
ATOM 3476 N N . GLU B 1 163 ? 68.414 -81.705 1.395 1.00 49.10 147 GLU B N 1
ATOM 3477 C CA . GLU B 1 163 ? 67.731 -82.866 1.944 1.00 49.09 147 GLU B CA 1
ATOM 3478 C C . GLU B 1 163 ? 68.592 -84.106 1.798 1.00 49.16 147 GLU B C 1
ATOM 3479 O O . GLU B 1 163 ? 68.655 -84.894 2.718 1.00 49.66 147 GLU B O 1
ATOM 3485 N N . THR B 1 164 ? 69.265 -84.269 0.660 1.00 49.06 148 THR B N 1
ATOM 3486 C CA . THR B 1 164 ? 70.007 -85.506 0.388 1.00 48.95 148 THR B CA 1
ATOM 3487 C C . THR B 1 164 ? 71.510 -85.434 0.665 1.00 49.23 148 THR B C 1
ATOM 3488 O O . THR B 1 164 ? 72.175 -86.464 0.745 1.00 49.74 148 THR B O 1
ATOM 3492 N N . GLN B 1 165 ? 72.053 -84.238 0.808 1.00 49.60 149 GLN B N 1
ATOM 3493 C CA . GLN B 1 165 ? 73.470 -84.089 1.143 1.00 49.91 149 GLN B CA 1
ATOM 3494 C C . GLN B 1 165 ? 73.710 -83.496 2.545 1.00 49.96 149 GLN B C 1
ATOM 3495 O O . GLN B 1 165 ? 74.847 -83.354 2.971 1.00 50.55 149 GLN B O 1
ATOM 3501 N N . GLY B 1 166 ? 72.654 -83.127 3.256 1.00 50.28 150 GLY B N 1
ATOM 3502 C CA . GLY B 1 166 ? 72.793 -82.515 4.587 1.00 50.32 150 GLY B CA 1
ATOM 3503 C C . GLY B 1 166 ? 73.455 -81.145 4.634 1.00 50.29 150 GLY B C 1
ATOM 3504 O O . GLY B 1 166 ? 73.745 -80.642 5.712 1.00 50.47 150 GLY B O 1
ATOM 3505 N N . ARG B 1 167 ? 73.702 -80.547 3.475 1.00 50.54 151 ARG B N 1
ATOM 3506 C CA . ARG B 1 167 ? 74.310 -79.218 3.396 1.00 50.92 151 ARG B CA 1
ATOM 3507 C C . ARG B 1 167 ? 74.232 -78.640 1.993 1.00 50.88 151 ARG B C 1
ATOM 3508 O O . ARG B 1 167 ? 73.752 -79.295 1.077 1.00 51.01 151 ARG B O 1
ATOM 3516 N N . LEU B 1 168 ? 74.703 -77.410 1.836 1.00 51.14 152 LEU B N 1
ATOM 3517 C CA . LEU B 1 168 ? 74.851 -76.804 0.504 1.00 51.66 152 LEU B CA 1
ATOM 3518 C C . LEU B 1 168 ? 76.264 -76.316 0.198 1.00 52.10 152 LEU B C 1
ATOM 3519 O O . LEU B 1 168 ? 76.561 -75.985 -0.942 1.00 52.18 152 LEU B O 1
ATOM 3524 N N . ASP B 1 169 ? 77.125 -76.236 1.207 1.00 52.61 153 ASP B N 1
ATOM 3525 C CA . ASP B 1 169 ? 78.532 -75.916 0.975 1.00 52.79 153 ASP B CA 1
ATOM 3526 C C . ASP B 1 169 ? 79.272 -77.189 0.599 1.00 52.88 153 ASP B C 1
ATOM 3527 O O . ASP B 1 169 ? 78.784 -78.292 0.864 1.00 52.55 153 ASP B O 1
ATOM 3532 N N . ASN B 1 170 ? 80.437 -77.018 -0.030 1.00 52.88 154 ASN B N 1
ATOM 3533 C CA . ASN B 1 170 ? 81.421 -78.099 -0.237 1.00 52.79 154 ASN B CA 1
ATOM 3534 C C . ASN B 1 170 ? 80.881 -79.360 -0.930 1.00 52.44 154 ASN B C 1
ATOM 3535 O O . ASN B 1 170 ? 81.140 -80.488 -0.491 1.00 52.65 154 ASN B O 1
ATOM 3540 N N . LEU B 1 171 ? 80.149 -79.145 -2.023 1.00 51.89 155 LEU B N 1
ATOM 3541 C CA . LEU B 1 171 ? 79.560 -80.220 -2.814 1.00 51.61 155 LEU B CA 1
ATOM 3542 C C . LEU B 1 171 ? 80.124 -80.250 -4.233 1.00 51.15 155 LEU B C 1
ATOM 3543 O O . LEU B 1 171 ? 80.361 -79.201 -4.855 1.00 50.96 155 LEU B O 1
ATOM 3548 N N . ASN B 1 172 ? 80.327 -81.463 -4.739 1.00 50.45 156 ASN B N 1
ATOM 3549 C CA . ASN B 1 172 ? 80.665 -81.676 -6.145 1.00 49.89 156 ASN B CA 1
ATOM 3550 C C . ASN B 1 172 ? 79.394 -81.890 -6.957 1.00 50.00 156 ASN B C 1
ATOM 3551 O O . ASN B 1 172 ? 78.764 -82.958 -6.897 1.00 49.80 156 ASN B O 1
ATOM 3556 N N . ILE B 1 173 ? 79.027 -80.859 -7.715 1.00 50.18 157 ILE B N 1
ATOM 3557 C CA . ILE B 1 173 ? 77.826 -80.882 -8.556 1.00 50.28 157 ILE B CA 1
ATOM 3558 C C . ILE B 1 173 ? 78.213 -80.959 -10.023 1.00 49.57 157 ILE B C 1
ATOM 3559 O O . ILE B 1 173 ? 79.092 -80.242 -10.466 1.00 49.43 157 ILE B O 1
ATOM 3564 N N . ALA B 1 174 ? 77.555 -81.829 -10.769 1.00 49.06 158 ALA B N 1
ATOM 3565 C CA . ALA B 1 174 ? 77.702 -81.842 -12.216 1.00 49.06 158 ALA B CA 1
ATOM 3566 C C . ALA B 1 174 ? 76.433 -81.304 -12.857 1.00 49.10 158 ALA B C 1
ATOM 3567 O O . ALA B 1 174 ? 75.339 -81.498 -12.340 1.00 48.97 158 ALA B O 1
ATOM 3569 N N . PHE B 1 175 ? 76.588 -80.621 -13.981 1.00 49.40 159 PHE B N 1
ATOM 3570 C CA . PHE B 1 175 ? 75.449 -80.128 -14.763 1.00 49.86 159 PHE B CA 1
ATOM 3571 C C . PHE B 1 175 ? 75.572 -80.682 -16.166 1.00 50.22 159 PHE B C 1
ATOM 3572 O O . PHE B 1 175 ? 76.612 -80.523 -16.803 1.00 50.41 159 PHE B O 1
ATOM 3580 N N . VAL B 1 176 ? 74.521 -81.325 -16.657 1.00 50.73 160 VAL B N 1
ATOM 3581 C CA . VAL B 1 176 ? 74.586 -81.969 -17.968 1.00 50.98 160 VAL B CA 1
ATOM 3582 C C . VAL B 1 176 ? 73.528 -81.425 -18.925 1.00 51.60 160 VAL B C 1
ATOM 3583 O O . VAL B 1 176 ? 72.433 -81.055 -18.504 1.00 51.42 160 VAL B O 1
ATOM 3587 N N . GLY B 1 177 ? 73.886 -81.353 -20.206 1.00 52.40 161 GLY B N 1
ATOM 3588 C CA . GLY B 1 177 ? 72.936 -81.046 -21.275 1.00 53.12 161 GLY B CA 1
ATOM 3589 C C . GLY B 1 177 ? 73.116 -79.702 -21.958 1.00 53.77 161 GLY B C 1
ATOM 3590 O O . GLY B 1 177 ? 74.175 -79.398 -22.500 1.00 53.93 161 GLY B O 1
ATOM 3591 N N . ASP B 1 178 ? 72.054 -78.910 -21.960 1.00 54.57 162 ASP B N 1
ATOM 3592 C CA . ASP B 1 178 ? 72.087 -77.579 -22.545 1.00 55.21 162 ASP B CA 1
ATOM 3593 C C . ASP B 1 178 ? 72.480 -76.555 -21.484 1.00 55.25 162 ASP B C 1
ATOM 3594 O O . ASP B 1 178 ? 71.621 -76.005 -20.791 1.00 55.36 162 ASP B O 1
ATOM 3599 N N . LEU B 1 179 ? 73.770 -76.279 -21.370 1.00 55.19 163 LEU B N 1
ATOM 3600 C CA . LEU B 1 179 ? 74.214 -75.281 -20.405 1.00 55.50 163 LEU B CA 1
ATOM 3601 C C . LEU B 1 179 ? 74.282 -73.868 -20.982 1.00 55.56 163 LEU B C 1
ATOM 3602 O O . LEU B 1 179 ? 74.492 -72.923 -20.237 1.00 55.39 163 LEU B O 1
ATOM 3607 N N . LYS B 1 180 ? 74.114 -73.714 -22.295 1.00 55.74 164 LYS B N 1
ATOM 3608 C CA . LYS B 1 180 ? 74.134 -72.377 -22.899 1.00 55.94 164 LYS B CA 1
ATOM 3609 C C . LYS B 1 180 ? 72.808 -71.632 -22.683 1.00 56.15 164 LYS B C 1
ATOM 3610 O O . LYS B 1 180 ? 72.799 -70.458 -22.301 1.00 55.91 164 LYS B O 1
ATOM 3616 N N . TYR B 1 181 ? 71.694 -72.310 -22.928 1.00 56.35 165 TYR B N 1
ATOM 3617 C CA . TYR B 1 181 ? 70.386 -71.661 -22.851 1.00 56.60 165 TYR B CA 1
ATOM 3618 C C . TYR B 1 181 ? 69.558 -72.118 -21.654 1.00 57.06 165 TYR B C 1
ATOM 3619 O O . TYR B 1 181 ? 68.540 -71.499 -21.328 1.00 56.94 165 TYR B O 1
ATOM 3628 N N . GLY B 1 182 ? 70.011 -73.185 -20.993 1.00 57.75 166 GLY B N 1
ATOM 3629 C CA . GLY B 1 182 ? 69.360 -73.699 -19.775 1.00 57.95 166 GLY B CA 1
ATOM 3630 C C . GLY B 1 182 ? 69.393 -72.715 -18.614 1.00 58.13 166 GLY B C 1
ATOM 3631 O O . GLY B 1 182 ? 70.390 -72.605 -17.902 1.00 57.99 166 GLY B O 1
ATOM 3632 N N . ARG B 1 183 ? 68.296 -71.993 -18.434 1.00 58.46 167 ARG B N 1
ATOM 3633 C CA . ARG B 1 183 ? 68.202 -70.994 -17.380 1.00 58.84 167 ARG B CA 1
ATOM 3634 C C . ARG B 1 183 ? 68.164 -71.618 -15.979 1.00 58.91 167 ARG B C 1
ATOM 3635 O O . ARG B 1 183 ? 68.632 -71.001 -15.018 1.00 59.26 167 ARG B O 1
ATOM 3643 N N . THR B 1 184 ? 67.629 -72.835 -15.860 1.00 58.75 168 THR B N 1
ATOM 3644 C CA . THR B 1 184 ? 67.576 -73.526 -14.563 1.00 58.80 168 THR B CA 1
ATOM 3645 C C . THR B 1 184 ? 68.967 -73.859 -14.031 1.00 58.40 168 THR B C 1
ATOM 3646 O O . THR B 1 184 ? 69.177 -73.778 -12.813 1.00 58.40 168 THR B O 1
ATOM 3650 N N . VAL B 1 185 ? 69.902 -74.246 -14.911 1.00 57.56 169 VAL B N 1
ATOM 3651 C CA . VAL B 1 185 ? 71.273 -74.493 -14.445 1.00 57.21 169 VA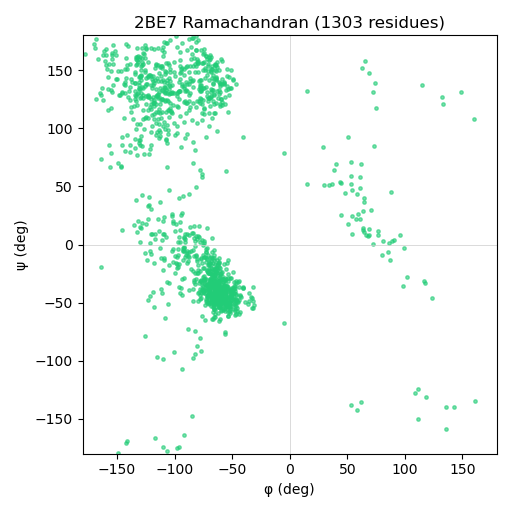L B CA 1
ATOM 3652 C C . VAL B 1 185 ? 71.951 -73.187 -14.048 1.00 56.50 169 VAL B C 1
ATOM 3653 O O . VAL B 1 185 ? 72.646 -73.130 -13.035 1.00 56.52 169 VAL B O 1
ATOM 3657 N N . HIS B 1 186 ? 71.714 -72.131 -14.818 1.00 55.82 170 HIS B N 1
ATOM 3658 C CA . HIS B 1 186 ? 72.331 -70.829 -14.541 1.00 55.10 170 HIS B CA 1
ATOM 3659 C C . HIS B 1 186 ? 71.999 -70.307 -13.151 1.00 55.03 170 HIS B C 1
ATOM 3660 O O . HIS B 1 186 ? 72.896 -69.998 -12.375 1.00 55.05 170 HIS B O 1
ATOM 3667 N N . SER B 1 187 ? 70.715 -70.208 -12.834 1.00 54.95 171 SER B N 1
ATOM 3668 C CA . SER B 1 187 ? 70.310 -69.760 -11.494 1.00 55.06 171 SER B CA 1
ATOM 3669 C C . SER B 1 187 ? 70.789 -70.713 -10.394 1.00 54.83 171 SER B C 1
ATOM 3670 O O . SER B 1 187 ? 71.176 -70.255 -9.318 1.00 55.25 171 SER B O 1
ATOM 3673 N N . LEU B 1 188 ? 70.791 -72.020 -10.657 1.00 54.46 172 LEU B N 1
ATOM 3674 C CA . LEU B 1 188 ? 71.273 -72.987 -9.658 1.00 54.14 172 LEU B CA 1
ATOM 3675 C C . LEU B 1 188 ? 72.776 -72.830 -9.400 1.00 53.76 172 LEU B C 1
ATOM 3676 O O . LEU B 1 188 ? 73.214 -72.719 -8.255 1.00 53.90 172 LEU B O 1
ATOM 3681 N N . ALA B 1 189 ? 73.561 -72.806 -10.468 1.00 53.26 173 ALA B N 1
ATOM 3682 C CA . ALA B 1 189 ? 74.976 -72.518 -10.353 1.00 52.85 173 ALA B CA 1
ATOM 3683 C C . ALA B 1 189 ? 75.165 -71.208 -9.590 1.00 52.88 173 ALA B C 1
ATOM 3684 O O . ALA B 1 189 ? 75.913 -71.163 -8.627 1.00 53.25 173 ALA B O 1
ATOM 3686 N N . GLN B 1 190 ? 74.460 -70.155 -10.010 1.00 53.01 174 GLN B N 1
ATOM 3687 C CA . GLN B 1 190 ? 74.452 -68.847 -9.310 1.00 52.84 174 GLN B CA 1
ATOM 3688 C C . GLN B 1 190 ? 74.097 -68.908 -7.813 1.00 52.62 174 GLN B C 1
ATOM 3689 O O . GLN B 1 190 ? 74.718 -68.221 -7.008 1.00 52.83 174 GLN B O 1
ATOM 3695 N N . ALA B 1 191 ? 73.088 -69.704 -7.456 1.00 52.05 175 ALA B N 1
ATOM 3696 C CA . ALA B 1 191 ? 72.686 -69.895 -6.046 1.00 51.60 175 ALA B CA 1
ATOM 3697 C C . ALA B 1 191 ? 73.743 -70.623 -5.221 1.00 51.22 175 ALA B C 1
ATOM 3698 O O . ALA B 1 191 ? 74.129 -70.171 -4.140 1.00 50.88 175 ALA B O 1
ATOM 3700 N N . LEU B 1 192 ? 74.183 -71.767 -5.737 1.00 50.78 176 LEU B N 1
ATOM 3701 C CA . LEU B 1 192 ? 75.210 -72.574 -5.093 1.00 50.53 176 LEU B CA 1
ATOM 3702 C C . LEU B 1 192 ? 76.532 -71.811 -4.954 1.00 50.62 176 LEU B C 1
ATOM 3703 O O . LEU B 1 192 ? 77.299 -72.015 -3.996 1.00 50.38 176 LEU B O 1
ATOM 3708 N N . ALA B 1 193 ? 76.776 -70.912 -5.905 1.00 50.56 177 ALA B N 1
ATOM 3709 C CA . ALA B 1 193 ? 77.984 -70.090 -5.904 1.00 50.38 177 ALA B CA 1
ATOM 3710 C C . ALA B 1 193 ? 78.043 -69.061 -4.777 1.00 50.28 177 ALA B C 1
ATOM 3711 O O . ALA B 1 193 ? 79.091 -68.490 -4.536 1.00 50.40 177 ALA B O 1
ATOM 3713 N N . LYS B 1 194 ? 76.918 -68.818 -4.108 1.00 50.52 178 LYS B N 1
ATOM 3714 C CA . LYS B 1 194 ? 76.851 -67.930 -2.938 1.00 50.66 178 LYS B CA 1
ATOM 3715 C C . LYS B 1 194 ? 77.258 -68.696 -1.673 1.00 50.84 178 LYS B C 1
ATOM 3716 O O . LYS B 1 194 ? 77.420 -68.097 -0.611 1.00 50.51 178 LYS B O 1
ATOM 3722 N N . PHE B 1 195 ? 77.382 -70.022 -1.802 1.00 51.14 179 PHE B N 1
ATOM 3723 C CA . PHE B 1 195 ? 77.854 -70.907 -0.736 1.00 51.12 179 PHE B CA 1
ATOM 3724 C C . PHE B 1 195 ? 79.340 -71.221 -0.936 1.00 51.35 179 PHE B C 1
ATOM 3725 O O . PHE B 1 195 ? 79.950 -70.786 -1.913 1.00 51.78 179 PHE B O 1
ATOM 3733 N N . ASP B 1 196 ? 79.901 -72.005 -0.020 1.00 51.38 180 ASP B N 1
ATOM 3734 C CA . ASP B 1 196 ? 81.338 -72.237 0.062 1.00 51.22 180 ASP B CA 1
ATOM 3735 C C . ASP B 1 196 ? 81.813 -73.520 -0.581 1.00 51.18 180 ASP B C 1
ATOM 3736 O O . ASP B 1 196 ? 81.449 -74.614 -0.139 1.00 51.30 180 ASP B O 1
ATOM 3741 N N . GLY B 1 197 ? 82.671 -73.377 -1.584 1.00 50.90 181 GLY B N 1
ATOM 3742 C CA . GLY B 1 197 ? 83.516 -74.470 -2.024 1.00 50.88 181 GLY B CA 1
ATOM 3743 C C . GLY B 1 197 ? 82.840 -75.621 -2.737 1.00 51.05 181 GLY B C 1
ATOM 3744 O O . GLY B 1 197 ? 83.318 -76.767 -2.648 1.00 51.14 181 GLY B O 1
ATOM 3745 N N . CYS B 1 198 ? 81.739 -75.337 -3.439 1.00 50.96 182 CYS B N 1
ATOM 3746 C CA . CYS B 1 198 ? 81.202 -76.291 -4.407 1.00 51.09 182 CYS B CA 1
ATOM 3747 C C . CYS B 1 198 ? 82.096 -76.237 -5.622 1.00 50.68 182 CYS B C 1
ATOM 3748 O O . CYS B 1 198 ? 82.466 -75.145 -6.048 1.00 50.68 182 CYS B O 1
ATOM 3751 N N . LYS B 1 199 ? 82.465 -77.401 -6.157 1.00 50.19 183 LYS B N 1
ATOM 3752 C CA . LYS B 1 199 ? 83.193 -77.468 -7.424 1.00 50.07 183 LYS B CA 1
ATOM 3753 C C . LYS B 1 199 ? 82.208 -77.972 -8.469 1.00 49.86 183 LYS B C 1
ATOM 3754 O O . LYS B 1 199 ? 81.602 -79.037 -8.287 1.00 50.01 183 LYS B O 1
ATOM 3760 N N . PHE B 1 200 ? 82.039 -77.199 -9.544 1.00 49.25 184 PHE B N 1
ATOM 3761 C CA . PHE B 1 200 ? 81.093 -77.546 -10.590 1.00 48.93 184 PHE B CA 1
ATOM 3762 C C . PHE B 1 200 ? 81.783 -78.290 -11.721 1.00 48.35 184 PHE B C 1
ATOM 3763 O O . PHE B 1 200 ? 82.946 -78.053 -12.007 1.00 47.74 184 PHE B O 1
ATOM 3771 N N . HIS B 1 201 ? 81.025 -79.198 -12.341 1.00 48.01 185 HIS B N 1
ATOM 3772 C CA . HIS B 1 201 ? 81.472 -80.051 -13.438 1.00 47.77 185 HIS B CA 1
ATOM 3773 C C . HIS B 1 201 ? 80.491 -79.921 -14.625 1.00 47.75 185 HIS B C 1
ATOM 3774 O O . HIS B 1 201 ? 79.315 -80.250 -14.515 1.00 47.99 185 HIS B O 1
ATOM 3781 N N . PHE B 1 202 ? 80.971 -79.407 -15.750 1.00 47.59 186 PHE B N 1
ATOM 3782 C CA . PHE B 1 202 ? 80.103 -79.080 -16.869 1.00 47.41 186 PHE B CA 1
ATOM 3783 C C . PHE B 1 202 ? 80.252 -80.091 -17.989 1.00 47.60 186 PHE B C 1
ATOM 3784 O O . PHE B 1 202 ? 81.319 -80.215 -18.602 1.00 47.39 186 PHE B O 1
ATOM 3792 N N . ILE B 1 203 ? 79.178 -80.811 -18.266 1.00 47.90 187 ILE B N 1
ATOM 3793 C CA . ILE B 1 203 ? 79.199 -81.816 -19.321 1.00 48.32 187 ILE B CA 1
ATOM 3794 C C . ILE B 1 203 ? 78.103 -81.489 -20.326 1.00 48.47 187 ILE B C 1
ATOM 3795 O O . ILE B 1 203 ? 76.917 -81.635 -20.042 1.00 48.47 187 ILE B O 1
ATOM 3800 N N . ALA B 1 204 ? 78.515 -81.036 -21.501 1.00 48.54 188 ALA B N 1
ATOM 3801 C CA . ALA B 1 204 ? 77.583 -80.524 -22.487 1.00 48.68 188 ALA B CA 1
ATOM 3802 C C . ALA B 1 204 ? 78.253 -80.486 -23.840 1.00 48.92 188 ALA B C 1
ATOM 3803 O O . ALA B 1 204 ? 79.479 -80.552 -23.919 1.00 49.30 188 ALA B O 1
ATOM 3805 N N . PRO B 1 205 ? 77.458 -80.369 -24.914 1.00 49.09 189 PRO B N 1
ATOM 3806 C CA . PRO B 1 205 ? 78.106 -80.236 -26.204 1.00 49.18 189 PRO B CA 1
ATOM 3807 C C . PRO B 1 205 ? 78.910 -78.946 -26.249 1.00 49.53 189 PRO B C 1
ATOM 3808 O O . PRO B 1 205 ? 78.505 -77.940 -25.659 1.00 49.56 189 PRO B O 1
ATOM 3812 N N . ASP B 1 206 ? 80.058 -78.995 -26.908 1.00 50.06 190 ASP B N 1
ATOM 3813 C CA . ASP B 1 206 ? 80.820 -77.788 -27.249 1.00 50.74 190 ASP B CA 1
ATOM 3814 C C . ASP B 1 206 ? 79.903 -76.606 -27.583 1.00 50.92 190 ASP B C 1
ATOM 3815 O O . ASP B 1 206 ? 80.066 -75.508 -27.041 1.00 50.83 190 ASP B O 1
ATOM 3820 N N . ALA B 1 207 ? 78.916 -76.856 -28.444 1.00 51.21 191 ALA B N 1
ATOM 3821 C CA . ALA B 1 207 ? 77.964 -75.824 -28.881 1.00 51.31 191 ALA B CA 1
ATOM 3822 C C . ALA B 1 207 ? 76.996 -75.328 -27.799 1.00 51.50 191 ALA B C 1
ATOM 3823 O O . ALA B 1 207 ? 76.293 -74.343 -28.025 1.00 51.41 191 ALA B O 1
ATOM 3825 N N . LEU B 1 208 ? 76.945 -76.002 -26.648 1.00 51.55 192 LEU B N 1
ATOM 3826 C CA . LEU B 1 208 ? 76.149 -75.528 -25.516 1.00 51.82 192 LEU B CA 1
ATOM 3827 C C . LEU B 1 208 ? 76.959 -75.454 -24.214 1.00 51.72 192 LEU B C 1
ATOM 3828 O O . LEU B 1 208 ? 76.475 -75.818 -23.136 1.00 51.86 192 LEU B O 1
ATOM 3833 N N . ALA B 1 209 ? 78.184 -74.954 -24.304 1.00 51.50 193 ALA B N 1
ATOM 3834 C CA . ALA B 1 209 ? 79.008 -74.756 -23.113 1.00 51.14 193 ALA B CA 1
ATOM 3835 C C . ALA B 1 209 ? 78.353 -73.749 -22.205 1.00 50.79 193 ALA B C 1
ATOM 3836 O O . ALA B 1 209 ? 77.555 -72.946 -22.642 1.00 50.89 193 ALA B O 1
ATOM 3838 N N . MET B 1 210 ? 78.703 -73.802 -20.934 1.00 50.82 194 MET B N 1
ATOM 3839 C CA . MET B 1 210 ? 78.248 -72.820 -19.970 1.00 50.79 194 MET B CA 1
ATOM 3840 C C . MET B 1 210 ? 78.687 -71.442 -20.471 1.00 50.98 194 MET B C 1
ATOM 3841 O O . MET B 1 210 ? 79.806 -71.293 -20.964 1.00 50.64 194 MET B O 1
ATOM 3846 N N . PRO B 1 211 ? 77.808 -70.430 -20.362 1.00 51.50 195 PRO B N 1
ATOM 3847 C CA . PRO B 1 211 ? 78.133 -69.146 -20.952 1.00 51.95 195 PRO B CA 1
ATOM 3848 C C . PRO B 1 211 ? 79.255 -68.403 -20.240 1.00 52.85 195 PRO B C 1
ATOM 3849 O O . PRO B 1 211 ? 79.360 -68.427 -19.008 1.00 52.74 195 PRO B O 1
ATOM 3853 N N . GLU B 1 212 ? 80.086 -67.761 -21.054 1.00 53.94 196 GLU B N 1
ATOM 3854 C CA . GLU B 1 212 ? 81.138 -66.838 -20.625 1.00 54.71 196 GLU B CA 1
ATOM 3855 C C . GLU B 1 212 ? 80.833 -66.051 -19.335 1.00 55.19 196 GLU B C 1
ATOM 3856 O O . GLU B 1 212 ? 81.620 -66.074 -18.399 1.00 54.87 196 GLU B O 1
ATOM 3862 N N . TYR B 1 213 ? 79.681 -65.391 -19.275 1.00 56.08 197 TYR B N 1
ATOM 3863 C CA . TYR B 1 213 ? 79.361 -64.505 -18.145 1.00 56.90 197 TYR B CA 1
ATOM 3864 C C . TYR B 1 213 ? 79.069 -65.248 -16.824 1.00 57.16 197 TYR B C 1
ATOM 3865 O O . TYR B 1 213 ? 79.386 -64.738 -15.751 1.00 57.48 197 TYR B O 1
ATOM 3874 N N . ILE B 1 214 ? 78.461 -66.434 -16.898 1.00 57.13 198 ILE B N 1
ATOM 3875 C CA . ILE B 1 214 ? 78.261 -67.266 -15.714 1.00 57.13 198 ILE B CA 1
ATOM 3876 C C . ILE B 1 214 ? 79.618 -67.615 -15.118 1.00 57.12 198 ILE B C 1
ATOM 3877 O O . ILE B 1 214 ? 79.847 -67.445 -13.930 1.00 57.01 198 ILE B O 1
ATOM 3882 N N . CYS B 1 215 ? 80.513 -68.090 -15.974 1.00 57.25 199 CYS B N 1
ATOM 3883 C CA . CYS B 1 215 ? 81.895 -68.422 -15.594 1.00 57.19 199 CYS B CA 1
ATOM 3884 C C . CYS B 1 215 ? 82.713 -67.318 -14.921 1.00 57.56 199 CYS B C 1
ATOM 3885 O O . CYS B 1 215 ? 83.560 -67.604 -14.063 1.00 57.43 199 CYS B O 1
ATOM 3888 N N . ASP B 1 216 ? 82.498 -66.079 -15.351 1.00 57.84 200 ASP B N 1
ATOM 3889 C CA . ASP B 1 216 ? 83.153 -64.934 -14.732 1.00 57.98 200 ASP B CA 1
ATOM 3890 C C . ASP B 1 216 ? 82.603 -64.777 -13.320 1.00 58.24 200 ASP B C 1
ATOM 3891 O O . ASP B 1 216 ? 83.365 -64.645 -12.358 1.00 58.09 200 ASP B O 1
ATOM 3896 N N . GLU B 1 217 ? 81.280 -64.840 -13.193 1.00 58.62 201 GLU B N 1
ATOM 3897 C CA . GLU B 1 217 ? 80.642 -64.750 -11.878 1.00 59.14 201 GLU B CA 1
ATOM 3898 C C . GLU B 1 217 ? 81.208 -65.826 -10.922 1.00 59.03 201 GLU B C 1
ATOM 3899 O O . GLU B 1 217 ? 81.428 -65.567 -9.735 1.00 59.09 201 GLU B O 1
ATOM 3905 N N . LEU B 1 218 ? 81.466 -67.016 -11.457 1.00 58.73 202 LEU B N 1
ATOM 3906 C CA . LEU B 1 218 ? 82.021 -68.107 -10.665 1.00 58.55 202 LEU B CA 1
ATOM 3907 C C . LEU B 1 218 ? 83.458 -67.810 -10.220 1.00 58.71 202 LEU B C 1
ATOM 3908 O O . LEU B 1 218 ? 83.825 -68.062 -9.069 1.00 58.57 202 LEU B O 1
ATOM 3913 N N . ASP B 1 219 ? 84.266 -67.270 -11.127 1.00 59.00 203 ASP B N 1
ATOM 3914 C CA . ASP B 1 219 ? 85.617 -66.825 -10.779 1.00 59.05 203 ASP B CA 1
ATOM 3915 C C . ASP B 1 219 ? 85.540 -65.817 -9.632 1.00 59.35 203 ASP B C 1
ATOM 3916 O O . ASP B 1 219 ? 86.246 -65.949 -8.631 1.00 59.30 203 ASP B O 1
ATOM 3921 N N . GLU B 1 220 ? 84.648 -64.835 -9.781 1.00 59.57 204 GLU B N 1
ATOM 3922 C CA . GLU B 1 220 ? 84.456 -63.784 -8.775 1.00 59.71 204 GLU B CA 1
ATOM 3923 C C . GLU B 1 220 ? 83.918 -64.324 -7.444 1.00 59.65 204 GLU B C 1
ATOM 3924 O O . GLU B 1 220 ? 84.090 -63.688 -6.406 1.00 60.09 204 GLU B O 1
ATOM 3928 N N . GLN B 1 221 ? 83.253 -65.474 -7.475 1.00 59.28 205 GLN B N 1
ATOM 3929 C CA . GLN B 1 221 ? 82.793 -66.124 -6.246 1.00 59.02 205 GLN B CA 1
ATOM 3930 C C . GLN B 1 221 ? 83.758 -67.249 -5.808 1.00 58.84 205 GLN B C 1
ATOM 3931 O O . GLN B 1 221 ? 83.397 -68.109 -4.994 1.00 58.67 205 GLN B O 1
ATOM 3937 N N . ASN B 1 222 ? 84.980 -67.225 -6.342 1.00 58.52 206 ASN B N 1
ATOM 3938 C CA . ASN B 1 222 ? 85.999 -68.257 -6.084 1.00 58.48 206 ASN B CA 1
ATOM 3939 C C . ASN B 1 222 ? 85.461 -69.685 -6.046 1.00 57.84 206 ASN B C 1
ATOM 3940 O O . ASN B 1 222 ? 85.447 -70.329 -5.008 1.00 58.00 206 ASN B O 1
ATOM 3945 N N . ILE B 1 223 ? 85.050 -70.170 -7.209 1.00 57.21 207 ILE B N 1
ATOM 3946 C CA . ILE B 1 223 ? 84.365 -71.434 -7.323 1.00 56.70 207 ILE B CA 1
ATOM 3947 C C . ILE B 1 223 ? 84.867 -72.233 -8.515 1.00 56.38 207 ILE B C 1
ATOM 3948 O O . ILE B 1 223 ? 84.685 -71.832 -9.652 1.00 56.35 207 ILE B O 1
ATOM 3953 N N . SER B 1 224 ? 85.501 -73.368 -8.231 1.00 56.15 208 SER B N 1
ATOM 3954 C CA . SER B 1 224 ? 86.141 -74.182 -9.259 1.00 56.09 208 SER B CA 1
ATOM 3955 C C . SER B 1 224 ? 85.117 -74.806 -10.164 1.00 55.70 208 SER B C 1
ATOM 3956 O O . SER B 1 224 ? 84.152 -75.388 -9.690 1.00 55.77 208 SER B O 1
ATOM 3959 N N . TYR B 1 225 ? 85.339 -74.686 -11.464 1.00 55.25 209 TYR B N 1
ATOM 3960 C CA . TYR B 1 225 ? 84.569 -75.421 -12.440 1.00 55.14 209 TYR B CA 1
ATOM 3961 C C . TYR B 1 225 ? 85.508 -76.077 -13.444 1.00 55.30 209 TYR B C 1
ATOM 3962 O O . TYR B 1 225 ? 86.676 -75.711 -13.555 1.00 55.63 209 TYR B O 1
ATOM 3971 N N . ALA B 1 226 ? 85.000 -77.058 -14.175 1.00 55.44 210 ALA B N 1
ATOM 3972 C CA . ALA B 1 226 ? 85.767 -77.658 -15.253 1.00 55.60 210 ALA B CA 1
ATOM 3973 C C . ALA B 1 226 ? 84.834 -78.250 -16.281 1.00 55.79 210 ALA B C 1
ATOM 3974 O O . ALA B 1 226 ? 83.663 -78.463 -16.002 1.00 55.95 210 ALA B O 1
ATOM 3976 N N . THR B 1 227 ? 85.365 -78.518 -17.466 1.00 56.03 211 THR B N 1
ATOM 3977 C CA . THR B 1 227 ? 84.604 -79.172 -18.516 1.00 56.35 211 THR B CA 1
ATOM 3978 C C . THR B 1 227 ? 85.050 -80.619 -18.686 1.00 56.28 211 THR B C 1
ATOM 3979 O O . THR B 1 227 ? 86.246 -80.919 -18.661 1.00 56.54 211 THR B O 1
ATOM 3983 N N . TYR B 1 228 ? 84.074 -81.502 -18.877 1.00 55.86 212 TYR B N 1
ATOM 3984 C CA . TYR B 1 228 ? 84.331 -82.904 -19.126 1.00 55.53 212 TYR B CA 1
ATOM 3985 C C . TYR B 1 228 ? 83.585 -83.356 -20.372 1.00 55.40 212 TYR B C 1
ATOM 3986 O O . TYR B 1 228 ? 82.567 -82.780 -20.741 1.00 55.54 212 TYR B O 1
ATOM 3995 N N . ALA B 1 229 ? 84.095 -84.396 -21.014 1.00 55.27 213 ALA B N 1
ATOM 3996 C CA . ALA B 1 229 ? 83.529 -84.873 -22.270 1.00 55.24 213 ALA B CA 1
ATOM 3997 C C . ALA B 1 229 ? 82.269 -85.688 -22.034 1.00 55.36 213 ALA B C 1
ATOM 3998 O O . ALA B 1 229 ? 81.311 -85.593 -22.803 1.00 55.44 213 ALA B O 1
ATOM 4000 N N . SER B 1 230 ? 82.276 -86.486 -20.970 1.00 55.30 214 SER B N 1
ATOM 4001 C CA . SER B 1 230 ? 81.233 -87.481 -20.760 1.00 55.31 214 SER B CA 1
ATOM 4002 C C . SER B 1 230 ? 80.678 -87.443 -19.343 1.00 55.37 214 SER B C 1
ATOM 4003 O O . SER B 1 230 ? 81.332 -86.964 -18.414 1.00 55.33 214 SER B O 1
ATOM 4006 N N . ILE B 1 231 ? 79.460 -87.950 -19.186 1.00 55.30 215 ILE B N 1
ATOM 4007 C CA . ILE B 1 231 ? 78.871 -88.094 -17.861 1.00 55.25 215 ILE B CA 1
ATOM 4008 C C . ILE B 1 231 ? 79.711 -89.070 -17.053 1.00 55.39 215 ILE B C 1
ATOM 4009 O O . ILE B 1 231 ? 80.095 -88.791 -15.920 1.00 55.60 215 ILE B O 1
ATOM 4014 N N . GLU B 1 232 ? 80.005 -90.207 -17.672 1.00 55.41 216 GLU B N 1
ATOM 4015 C CA . GLU B 1 232 ? 80.560 -91.369 -16.973 1.00 55.26 216 GLU B CA 1
ATOM 4016 C C . GLU B 1 232 ? 81.901 -91.005 -16.296 1.00 54.68 216 GLU B C 1
ATOM 4017 O O . GLU B 1 232 ? 82.132 -91.368 -15.144 1.00 54.67 216 GLU B O 1
ATOM 4023 N N . GLU B 1 233 ? 82.747 -90.258 -17.008 1.00 54.07 217 GLU B N 1
ATOM 4024 C CA . GLU B 1 233 ? 84.019 -89.693 -16.479 1.00 53.50 217 GLU B CA 1
ATOM 4025 C C . GLU B 1 233 ? 84.019 -89.226 -15.030 1.00 53.29 217 GLU B C 1
ATOM 4026 O O . GLU B 1 233 ? 84.916 -89.553 -14.277 1.00 53.49 217 GLU B O 1
ATOM 4032 N N . VAL B 1 234 ? 83.037 -88.400 -14.681 1.00 53.08 218 VAL B N 1
ATOM 4033 C CA . VAL B 1 234 ? 83.004 -87.676 -13.398 1.00 52.73 218 VAL B CA 1
ATOM 4034 C C . VAL B 1 234 ? 82.131 -88.342 -12.323 1.00 52.67 218 VAL B C 1
ATOM 4035 O O . VAL B 1 234 ? 82.154 -87.944 -11.157 1.00 52.60 218 VAL B O 1
ATOM 4039 N N . VAL B 1 235 ? 81.352 -89.345 -12.717 1.00 52.53 219 VAL B N 1
ATOM 4040 C CA . VAL B 1 235 ? 80.344 -89.934 -11.836 1.00 52.29 219 VAL B CA 1
ATOM 4041 C C . VAL B 1 235 ? 80.868 -90.288 -10.438 1.00 52.15 219 VAL B C 1
ATOM 4042 O O . VAL B 1 235 ? 80.231 -89.930 -9.440 1.00 52.35 219 VAL B O 1
ATOM 4046 N N . PRO B 1 236 ? 82.028 -90.971 -10.355 1.00 52.01 220 PRO B N 1
ATOM 4047 C CA . PRO B 1 236 ? 82.503 -91.376 -9.023 1.00 51.76 220 PRO B CA 1
ATOM 4048 C C . PRO B 1 236 ? 82.921 -90.232 -8.110 1.00 51.61 220 PRO B C 1
ATOM 4049 O O . PRO B 1 236 ? 83.101 -90.457 -6.918 1.00 52.07 220 PRO B O 1
ATOM 4053 N N . GLU B 1 237 ? 83.059 -89.023 -8.645 1.00 51.33 221 GLU B N 1
ATOM 4054 C CA . GLU B 1 237 ? 83.497 -87.882 -7.844 1.00 51.20 221 GLU B CA 1
ATOM 4055 C C . GLU B 1 237 ? 82.410 -86.816 -7.702 1.00 51.04 221 GLU B C 1
ATOM 4056 O O . GLU B 1 237 ? 82.695 -85.657 -7.381 1.00 51.36 221 GLU B O 1
ATOM 4062 N N . ILE B 1 238 ? 81.162 -87.230 -7.889 1.00 50.66 222 ILE B N 1
ATOM 4063 C CA . ILE B 1 238 ? 80.041 -86.310 -7.978 1.00 50.56 222 ILE B CA 1
ATOM 4064 C C . ILE B 1 238 ? 78.971 -86.695 -6.938 1.00 50.16 222 ILE B C 1
ATOM 4065 O O . ILE B 1 238 ? 78.760 -87.881 -6.667 1.00 49.84 222 ILE B O 1
ATOM 4070 N N . ASP B 1 239 ? 78.332 -85.681 -6.356 1.00 49.82 223 ASP B N 1
ATOM 4071 C CA . ASP B 1 239 ? 77.250 -85.855 -5.377 1.00 49.78 223 ASP B CA 1
ATOM 4072 C C . ASP B 1 239 ? 75.885 -85.557 -5.966 1.00 49.50 223 ASP B C 1
ATOM 4073 O O . ASP B 1 239 ? 74.882 -86.106 -5.532 1.00 49.09 223 ASP B O 1
ATOM 4078 N N . VAL B 1 240 ? 75.847 -84.614 -6.899 1.00 49.50 224 VAL B N 1
ATOM 4079 C CA . VAL B 1 240 ? 74.611 -84.214 -7.542 1.00 49.26 224 VAL B CA 1
ATOM 4080 C C . VAL B 1 240 ? 74.844 -84.111 -9.039 1.00 49.31 224 VAL B C 1
ATOM 4081 O O . VAL B 1 240 ? 75.756 -83.419 -9.502 1.00 48.92 224 VAL B O 1
ATOM 4085 N N . LEU B 1 241 ? 74.013 -84.836 -9.777 1.00 49.63 225 LEU B N 1
ATOM 4086 C CA . LEU B 1 241 ? 74.016 -84.817 -11.229 1.00 50.28 225 LEU B CA 1
ATOM 4087 C C . LEU B 1 241 ? 72.702 -84.176 -11.719 1.00 50.71 225 LEU B C 1
ATOM 4088 O O . LEU B 1 241 ? 71.658 -84.827 -11.808 1.00 50.38 225 LEU B O 1
ATOM 4093 N N . TYR B 1 242 ? 72.777 -82.885 -12.012 1.00 51.45 226 TYR B N 1
ATOM 4094 C CA . TYR B 1 242 ? 71.643 -82.120 -12.503 1.00 52.21 226 TYR B CA 1
ATOM 4095 C C . TYR B 1 242 ? 71.561 -82.307 -14.016 1.00 52.88 226 TYR B C 1
ATOM 4096 O O . TYR B 1 242 ? 72.398 -81.804 -14.753 1.00 52.65 226 TYR B O 1
ATOM 4105 N N . MET B 1 243 ? 70.578 -83.080 -14.461 1.00 54.14 227 MET B N 1
ATOM 4106 C CA . MET B 1 243 ? 70.357 -83.332 -15.881 1.00 55.33 227 MET B CA 1
ATOM 4107 C C . MET B 1 243 ? 69.381 -82.309 -16.441 1.00 57.02 227 MET B C 1
ATOM 4108 O O . MET B 1 243 ? 68.370 -82.003 -15.813 1.00 57.05 227 MET B O 1
ATOM 4113 N N . THR B 1 244 ? 69.685 -81.774 -17.618 1.00 59.08 228 THR B N 1
ATOM 4114 C CA . THR B 1 244 ? 68.708 -81.000 -18.364 1.00 60.62 228 THR B CA 1
ATOM 4115 C C . THR B 1 244 ? 68.590 -81.584 -19.746 1.00 62.77 228 THR B C 1
ATOM 4116 O O . THR B 1 244 ? 69.376 -82.440 -20.154 1.00 62.92 228 THR B O 1
ATOM 4120 N N . ARG B 1 245 ? 67.602 -81.073 -20.458 1.00 65.37 229 ARG B N 1
ATOM 4121 C CA . ARG B 1 245 ? 67.182 -81.592 -21.749 1.00 67.59 229 ARG B CA 1
ATOM 4122 C C . ARG B 1 245 ? 68.045 -80.981 -22.825 1.00 68.45 229 ARG B C 1
ATOM 4123 O O . ARG B 1 245 ? 68.395 -79.803 -22.755 1.00 68.57 229 ARG B O 1
ATOM 4131 N N . VAL B 1 246 ? 68.397 -81.796 -23.808 1.00 69.54 230 VAL B N 1
ATOM 4132 C CA . VAL B 1 246 ? 69.105 -81.330 -24.988 1.00 70.35 230 VAL B CA 1
ATOM 4133 C C . VAL B 1 246 ? 68.048 -81.125 -26.088 1.00 71.12 230 VAL B C 1
ATOM 4134 O O . VAL B 1 246 ? 67.652 -82.085 -26.753 1.00 71.29 230 VAL B O 1
ATOM 4138 N N . GLN B 1 247 ? 67.581 -79.878 -26.245 1.00 71.97 231 GLN B N 1
ATOM 4139 C CA . GLN B 1 247 ? 66.556 -79.510 -27.249 1.00 72.46 231 GLN B CA 1
ATOM 4140 C C . GLN B 1 247 ? 67.151 -79.397 -28.655 1.00 73.05 231 GLN B C 1
ATOM 4141 O O . GLN B 1 247 ? 68.236 -78.837 -28.841 1.00 72.86 231 GLN B O 1
ATOM 4143 N N . LYS B 1 248 ? 66.427 -79.928 -29.640 1.00 74.11 232 LYS B N 1
ATOM 4144 C CA . LYS B 1 248 ? 66.911 -79.998 -31.037 1.00 74.91 232 LYS B CA 1
ATOM 4145 C C . LYS B 1 248 ? 66.846 -78.673 -31.812 1.00 75.58 232 LYS B C 1
ATOM 4146 O O . LYS B 1 248 ? 67.411 -78.572 -32.895 1.00 75.55 232 LYS B O 1
ATOM 4148 N N . GLU B 1 249 ? 66.146 -77.676 -31.269 1.00 76.60 233 GLU B N 1
ATOM 4149 C CA . GLU B 1 249 ? 66.039 -76.345 -31.893 1.00 77.34 233 GLU B CA 1
ATOM 4150 C C . GLU B 1 249 ? 67.404 -75.727 -32.235 1.00 77.69 233 GLU B C 1
ATOM 4151 O O . GLU B 1 249 ? 67.657 -75.348 -33.386 1.00 77.81 233 GLU B O 1
ATOM 4157 N N . ARG B 1 250 ? 68.294 -75.676 -31.245 1.00 78.05 234 ARG B N 1
ATOM 4158 C CA . ARG B 1 250 ? 69.631 -75.075 -31.404 1.00 78.31 234 ARG B CA 1
ATOM 4159 C C . ARG B 1 250 ? 70.586 -75.933 -32.271 1.00 78.32 234 ARG B C 1
ATOM 4160 O O . ARG B 1 250 ? 71.806 -75.726 -32.275 1.00 78.18 234 ARG B O 1
ATOM 4162 N N . PHE B 1 251 ? 70.011 -76.899 -32.985 1.00 78.21 235 PHE B N 1
ATOM 4163 C CA . PHE B 1 251 ? 70.730 -77.759 -33.910 1.00 78.19 235 PHE B CA 1
ATOM 4164 C C . PHE B 1 251 ? 69.807 -78.006 -35.117 1.00 77.90 235 PHE B C 1
ATOM 4165 O O . PHE B 1 251 ? 68.771 -77.354 -35.243 1.00 77.98 235 PHE B O 1
ATOM 4173 N N . ASP B 1 252 ? 70.188 -78.923 -36.004 1.00 77.50 236 ASP B N 1
ATOM 4174 C CA . ASP B 1 252 ? 69.244 -79.515 -36.952 1.00 77.29 236 ASP B CA 1
ATOM 4175 C C . ASP B 1 252 ? 69.154 -81.016 -36.663 1.00 77.10 236 ASP B C 1
ATOM 4176 O O . ASP B 1 252 ? 69.594 -81.465 -35.610 1.00 76.96 236 ASP B O 1
ATOM 4181 N N . GLU B 1 253 ? 68.561 -81.784 -37.572 1.00 77.03 237 GLU B N 1
ATOM 4182 C CA . GLU B 1 253 ? 68.384 -83.225 -37.363 1.00 76.88 237 GLU B CA 1
ATOM 4183 C C . GLU B 1 253 ? 69.710 -83.966 -37.316 1.00 76.83 237 GLU B C 1
ATOM 4184 O O . GLU B 1 253 ? 69.957 -84.741 -36.395 1.00 76.82 237 GLU B O 1
ATOM 4190 N N . THR B 1 254 ? 70.564 -83.723 -38.302 1.00 76.82 238 THR B N 1
ATOM 4191 C CA . THR B 1 254 ? 71.865 -84.393 -38.369 1.00 76.87 238 THR B CA 1
ATOM 4192 C C . THR B 1 254 ? 72.701 -84.139 -37.096 1.00 76.81 238 THR B C 1
ATOM 4193 O O . THR B 1 254 ? 73.325 -85.061 -36.561 1.00 76.84 238 THR B O 1
ATOM 4197 N N . GLU B 1 255 ? 72.678 -82.903 -36.600 1.00 76.60 239 GLU B N 1
ATOM 4198 C CA . GLU B 1 255 ? 73.443 -82.534 -35.407 1.00 76.35 239 GLU B CA 1
ATOM 4199 C C . GLU B 1 255 ? 72.934 -83.275 -34.185 1.00 76.21 239 GLU B C 1
ATOM 4200 O O . GLU B 1 255 ? 73.667 -84.052 -33.584 1.00 76.26 239 GLU B O 1
ATOM 4206 N N . TYR B 1 256 ? 71.678 -83.027 -33.831 1.00 76.13 240 TYR B N 1
ATOM 4207 C CA . TYR B 1 256 ? 71.045 -83.651 -32.665 1.00 76.07 240 TYR B CA 1
ATOM 4208 C C . TYR B 1 256 ? 71.355 -85.151 -32.562 1.00 75.83 240 TYR B C 1
ATOM 4209 O O . TYR B 1 256 ? 71.951 -85.604 -31.593 1.00 75.85 240 TYR B O 1
ATOM 4218 N N . GLN B 1 257 ? 70.964 -85.903 -33.586 1.00 75.56 241 GLN B N 1
ATOM 4219 C CA . GLN B 1 257 ? 71.115 -87.368 -33.611 1.00 75.26 241 GLN B CA 1
ATOM 4220 C C . GLN B 1 257 ? 72.550 -87.841 -33.345 1.00 74.75 241 GLN B C 1
ATOM 4221 O O . GLN B 1 257 ? 72.760 -88.975 -32.905 1.00 74.89 241 GLN B O 1
ATOM 4227 N N . HIS B 1 258 ? 73.529 -86.989 -33.646 1.00 74.04 242 HIS B N 1
ATOM 4228 C CA . HIS B 1 258 ? 74.929 -87.251 -33.288 1.00 73.42 242 HIS B CA 1
ATOM 4229 C C . HIS B 1 258 ? 75.226 -86.805 -31.841 1.00 72.91 242 HIS B C 1
ATOM 4230 O O . HIS B 1 258 ? 75.787 -87.568 -31.049 1.00 73.22 242 HIS B O 1
ATOM 4237 N N . MET B 1 259 ? 74.829 -85.585 -31.492 1.00 71.93 243 MET B N 1
ATOM 4238 C CA . MET B 1 259 ? 75.252 -84.981 -30.233 1.00 71.26 243 MET B CA 1
ATOM 4239 C C . MET B 1 259 ? 74.448 -85.470 -29.020 1.00 70.96 243 MET B C 1
ATOM 4240 O O . MET B 1 259 ? 74.902 -85.327 -27.886 1.00 71.07 243 MET B O 1
ATOM 4243 N N . LYS B 1 260 ? 73.276 -86.063 -29.252 1.00 70.35 244 LYS B N 1
ATOM 4244 C CA . LYS B 1 260 ? 72.411 -86.547 -28.157 1.00 69.50 244 LYS B CA 1
ATOM 4245 C C . LYS B 1 260 ? 73.069 -87.684 -27.377 1.00 68.74 244 LYS B C 1
ATOM 4246 O O . LYS B 1 260 ? 73.062 -87.677 -26.149 1.00 68.65 244 LYS B O 1
ATOM 4252 N N . ALA B 1 261 ? 73.642 -88.644 -28.102 1.00 67.82 245 ALA B N 1
ATOM 4253 C CA . ALA B 1 261 ? 74.113 -89.897 -27.510 1.00 67.07 245 ALA B CA 1
ATOM 4254 C C . ALA B 1 261 ? 75.031 -89.652 -26.309 1.00 66.34 245 ALA B C 1
ATOM 4255 O O . ALA B 1 261 ? 74.935 -90.349 -25.304 1.00 66.41 245 ALA B O 1
ATOM 4257 N N . GLY B 1 262 ? 75.887 -88.639 -26.403 1.00 65.32 246 GLY B N 1
ATOM 4258 C CA . GLY B 1 262 ? 76.858 -88.349 -25.358 1.00 64.51 246 GLY B CA 1
ATOM 4259 C C . GLY B 1 262 ? 76.257 -87.906 -24.042 1.00 64.11 246 GLY B C 1
ATOM 4260 O O . GLY B 1 262 ? 76.893 -88.043 -22.984 1.00 64.58 246 GLY B O 1
ATOM 4261 N N . PHE B 1 263 ? 75.024 -87.397 -24.089 1.00 63.16 247 PHE B N 1
ATOM 4262 C CA . PHE B 1 263 ? 74.405 -86.756 -22.920 1.00 62.20 247 PHE B CA 1
ATOM 4263 C C . PHE B 1 263 ? 73.085 -87.397 -22.483 1.00 61.14 247 PHE B C 1
ATOM 4264 O O . PHE B 1 263 ? 72.181 -86.720 -21.990 1.00 61.05 247 PHE B O 1
ATOM 4272 N N . ILE B 1 264 ? 73.006 -88.716 -22.647 1.00 59.94 248 ILE B N 1
ATOM 4273 C CA . ILE B 1 264 ? 71.889 -89.514 -22.137 1.00 59.20 248 ILE B CA 1
ATOM 4274 C C . ILE B 1 264 ? 72.389 -90.326 -20.935 1.00 58.40 248 ILE B C 1
ATOM 4275 O O . ILE B 1 264 ? 73.433 -90.954 -20.989 1.00 58.24 248 ILE B O 1
ATOM 4280 N N . LEU B 1 265 ? 71.625 -90.307 -19.854 1.00 57.56 249 LEU B N 1
ATOM 4281 C CA . LEU B 1 265 ? 72.008 -90.944 -18.612 1.00 56.88 249 LEU B CA 1
ATOM 4282 C C . LEU B 1 265 ? 71.237 -92.269 -18.451 1.00 56.75 249 LEU B C 1
ATOM 4283 O O . LEU B 1 265 ? 70.010 -92.269 -18.346 1.00 56.65 249 LEU B O 1
ATOM 4288 N N . SER B 1 266 ? 71.954 -93.391 -18.464 1.00 56.52 250 SER B N 1
ATOM 4289 C CA . SER B 1 266 ? 71.348 -94.724 -18.266 1.00 56.56 250 SER B CA 1
ATOM 4290 C C . SER B 1 266 ? 71.730 -95.311 -16.905 1.00 56.43 250 SER B C 1
ATOM 4291 O O . SER B 1 266 ? 72.542 -94.736 -16.175 1.00 56.94 250 SER B O 1
ATOM 4294 N N . ALA B 1 267 ? 71.153 -96.462 -16.567 1.00 55.98 251 ALA B N 1
ATOM 4295 C CA . ALA B 1 267 ? 71.545 -97.180 -15.347 1.00 55.50 251 ALA B CA 1
ATOM 4296 C C . ALA B 1 267 ? 73.025 -97.557 -15.414 1.00 55.13 251 ALA B C 1
ATOM 4297 O O . ALA B 1 267 ? 73.750 -97.463 -14.422 1.00 55.09 251 ALA B O 1
ATOM 4299 N N . SER B 1 268 ? 73.463 -97.976 -16.598 1.00 54.63 252 SER B N 1
ATOM 4300 C CA . SER B 1 268 ? 74.859 -98.327 -16.827 1.00 54.19 252 SER B CA 1
ATOM 4301 C C . SER B 1 268 ? 75.826 -97.199 -16.480 1.00 53.81 252 SER B C 1
ATOM 4302 O O . SER B 1 268 ? 76.947 -97.472 -16.088 1.00 54.15 252 SER B O 1
ATOM 4305 N N . SER B 1 269 ? 75.402 -95.945 -16.627 1.00 53.36 253 SER B N 1
ATOM 4306 C CA . SER B 1 269 ? 76.289 -94.795 -16.388 1.00 52.93 253 SER B CA 1
ATOM 4307 C C . SER B 1 269 ? 76.649 -94.589 -14.932 1.00 52.70 253 SER B C 1
ATOM 4308 O O . SER B 1 269 ? 77.676 -93.985 -14.638 1.00 52.88 253 SER B O 1
ATOM 4311 N N . LEU B 1 270 ? 75.798 -95.073 -14.031 1.00 52.44 254 LEU B N 1
ATOM 4312 C CA . LEU B 1 270 ? 75.945 -94.829 -12.591 1.00 52.34 254 LEU B CA 1
ATOM 4313 C C . LEU B 1 270 ? 76.588 -95.994 -11.838 1.00 52.18 254 LEU B C 1
ATOM 4314 O O . LEU B 1 270 ? 76.588 -96.015 -10.607 1.00 52.35 254 LEU B O 1
ATOM 4319 N N . VAL B 1 271 ? 77.139 -96.951 -12.577 1.00 51.84 255 VAL B N 1
ATOM 4320 C CA . VAL B 1 271 ? 77.744 -98.144 -11.989 1.00 51.43 255 VAL B CA 1
ATOM 4321 C C . VAL B 1 271 ? 78.833 -97.800 -10.952 1.00 50.70 255 VAL B C 1
ATOM 4322 O O . VAL B 1 271 ? 78.959 -98.485 -9.940 1.00 50.42 255 VAL B O 1
ATOM 4326 N N . HIS B 1 272 ? 79.601 -96.739 -11.207 1.00 50.12 256 HIS B N 1
ATOM 4327 C CA . HIS B 1 272 ? 80.657 -96.283 -10.278 1.00 49.63 256 HIS B CA 1
ATOM 4328 C C . HIS B 1 272 ? 80.236 -95.056 -9.458 1.00 49.75 256 HIS B C 1
ATOM 4329 O O . HIS B 1 272 ? 81.072 -94.274 -9.005 1.00 49.14 256 HIS B O 1
ATOM 4336 N N . ALA B 1 273 ? 78.935 -94.897 -9.250 1.00 49.94 257 ALA B N 1
ATOM 4337 C CA . ALA B 1 273 ? 78.450 -93.793 -8.436 1.00 50.17 257 ALA B CA 1
ATOM 4338 C C . ALA B 1 273 ? 78.855 -94.004 -6.971 1.00 50.10 257 ALA B C 1
ATOM 4339 O O . ALA B 1 273 ? 79.014 -95.139 -6.522 1.00 50.04 257 ALA B O 1
ATOM 4341 N N . LYS B 1 274 ? 79.032 -92.912 -6.235 1.00 50.01 258 LYS B N 1
ATOM 4342 C CA . LYS B 1 274 ? 79.103 -93.014 -4.796 1.00 50.05 258 LYS B CA 1
ATOM 4343 C C . LYS B 1 274 ? 77.656 -93.106 -4.269 1.00 50.00 258 LYS B C 1
ATOM 4344 O O . LYS B 1 274 ? 76.705 -92.692 -4.951 1.00 49.82 258 LYS B O 1
ATOM 4350 N N . PRO B 1 275 ? 77.479 -93.671 -3.060 1.00 49.70 259 PRO B N 1
ATOM 4351 C CA . PRO B 1 275 ? 76.153 -93.875 -2.448 1.00 49.36 259 PRO B CA 1
ATOM 4352 C C . PRO B 1 275 ? 75.262 -92.638 -2.320 1.00 49.46 259 PRO B C 1
ATOM 4353 O O . PRO B 1 275 ? 74.057 -92.742 -2.452 1.00 50.21 259 PRO B O 1
ATOM 4357 N N . ASN B 1 276 ? 75.847 -91.484 -2.039 1.00 49.55 260 ASN B N 1
ATOM 4358 C CA . ASN B 1 276 ? 75.082 -90.245 -1.830 1.00 49.54 260 ASN B CA 1
ATOM 4359 C C . ASN B 1 276 ? 74.704 -89.517 -3.119 1.00 49.78 260 ASN B C 1
ATOM 4360 O O . ASN B 1 276 ? 74.193 -88.392 -3.071 1.00 50.03 260 ASN B O 1
ATOM 4365 N N . LEU B 1 277 ? 75.005 -90.124 -4.264 1.00 49.83 261 LEU B N 1
ATOM 4366 C CA . LEU B 1 277 ? 74.748 -89.511 -5.564 1.00 49.97 261 LEU B CA 1
ATOM 4367 C C . LEU B 1 277 ? 73.245 -89.401 -5.767 1.00 49.98 261 LEU B C 1
ATOM 4368 O O . LEU B 1 277 ? 72.504 -90.346 -5.486 1.00 50.32 261 LEU B O 1
ATOM 4373 N N . LYS B 1 278 ? 72.802 -88.232 -6.206 1.00 49.83 262 LYS B N 1
ATOM 4374 C CA . LYS B 1 278 ? 71.411 -88.022 -6.565 1.00 49.87 262 LYS B CA 1
ATOM 4375 C C . LYS B 1 278 ? 71.289 -87.373 -7.933 1.00 50.15 262 LYS B C 1
ATOM 4376 O O . LYS B 1 278 ? 71.992 -86.400 -8.255 1.00 49.81 262 LYS B O 1
ATOM 4382 N N . VAL B 1 279 ? 70.383 -87.931 -8.731 1.00 50.45 263 VAL B N 1
ATOM 4383 C CA . VAL B 1 279 ? 70.137 -87.456 -10.075 1.00 50.60 263 VAL B CA 1
ATOM 4384 C C . VAL B 1 279 ? 68.943 -86.526 -10.019 1.00 50.75 263 VAL B C 1
ATOM 4385 O O . VAL B 1 279 ? 67.840 -86.943 -9.629 1.00 50.84 263 VAL B O 1
ATOM 4389 N N . LEU B 1 280 ? 69.179 -85.269 -10.392 1.00 50.68 264 LEU B N 1
ATOM 4390 C CA . LEU B 1 280 ? 68.130 -84.257 -10.485 1.00 50.51 264 LEU B CA 1
ATOM 4391 C C . LEU B 1 280 ? 67.819 -83.917 -11.947 1.00 50.56 264 LEU B C 1
ATOM 4392 O O . LEU B 1 280 ? 68.681 -84.017 -12.814 1.00 50.21 264 LEU B O 1
ATOM 4397 N N . HIS B 1 281 ? 66.567 -83.552 -12.209 1.00 51.08 265 HIS B N 1
ATOM 4398 C CA . HIS B 1 281 ? 66.111 -83.074 -13.529 1.00 51.36 265 HIS B CA 1
ATOM 4399 C C . HIS B 1 281 ? 64.909 -82.204 -13.224 1.00 51.71 265 HIS B C 1
ATOM 4400 O O . HIS B 1 281 ? 64.038 -82.619 -12.458 1.00 51.23 265 HIS B O 1
ATOM 4407 N N . PRO B 1 282 ? 64.863 -80.979 -13.789 1.00 52.55 266 PRO B N 1
ATOM 4408 C CA . PRO B 1 282 ? 63.733 -80.100 -13.479 1.00 52.95 266 PRO B CA 1
ATOM 4409 C C . PRO B 1 282 ? 62.446 -80.553 -14.154 1.00 52.99 266 PRO B C 1
ATOM 4410 O O . PRO B 1 282 ? 61.398 -79.979 -13.914 1.00 53.36 266 PRO B O 1
ATOM 4414 N N . LEU B 1 283 ? 62.537 -81.562 -15.005 1.00 53.18 267 LEU B N 1
ATOM 4415 C CA . LEU B 1 283 ? 61.377 -82.119 -15.696 1.00 53.25 267 LEU B CA 1
ATOM 4416 C C . LEU B 1 283 ? 60.676 -81.119 -16.627 1.00 53.46 267 LEU B C 1
ATOM 4417 O O . LEU B 1 283 ? 60.699 -79.905 -16.403 1.00 53.27 267 LEU B O 1
ATOM 4422 N N . PRO B 1 284 ? 60.033 -81.640 -17.680 1.00 53.89 268 PRO B N 1
ATOM 4423 C CA . PRO B 1 284 ? 60.008 -83.058 -18.031 1.00 53.87 268 PRO B CA 1
ATOM 4424 C C . PRO B 1 284 ? 61.294 -83.612 -18.615 1.00 53.81 268 PRO B C 1
ATOM 4425 O O . PRO B 1 284 ? 62.056 -82.912 -19.271 1.00 53.94 268 PRO B O 1
ATOM 4429 N N . ARG B 1 285 ? 61.503 -84.890 -18.369 1.00 53.88 269 ARG B N 1
ATOM 4430 C CA . ARG B 1 285 ? 62.521 -85.633 -19.049 1.00 53.99 269 ARG B CA 1
ATOM 4431 C C . ARG B 1 285 ? 61.828 -86.089 -20.315 1.00 53.75 269 ARG B C 1
ATOM 4432 O O . ARG B 1 285 ? 60.599 -86.126 -20.361 1.00 53.99 269 ARG B O 1
ATOM 4440 N N . VAL B 1 286 ? 62.588 -86.442 -21.337 1.00 53.40 270 VAL B N 1
ATOM 4441 C CA . VAL B 1 286 ? 62.022 -87.237 -22.418 1.00 53.44 270 VAL B CA 1
ATOM 4442 C C . VAL B 1 286 ? 62.916 -88.472 -22.586 1.00 53.15 270 VAL B C 1
ATOM 4443 O O . VAL B 1 286 ? 62.571 -89.518 -22.048 1.00 53.49 270 VAL B O 1
ATOM 4447 N N . ASP B 1 287 ? 64.072 -88.373 -23.234 1.00 52.81 271 ASP B N 1
ATOM 4448 C CA . ASP B 1 287 ? 64.993 -89.535 -23.261 1.00 52.73 271 ASP B CA 1
ATOM 4449 C C . ASP B 1 287 ? 66.403 -89.287 -22.686 1.00 52.20 271 ASP B C 1
ATOM 4450 O O . ASP B 1 287 ? 67.212 -90.204 -22.649 1.00 52.13 271 ASP B O 1
ATOM 4455 N N . GLU B 1 288 ? 66.664 -88.079 -22.189 1.00 51.76 272 GLU B N 1
ATOM 4456 C CA . GLU B 1 288 ? 67.947 -87.752 -21.550 1.00 51.44 272 GLU B CA 1
ATOM 4457 C C . GLU B 1 288 ? 68.212 -88.514 -20.240 1.00 50.92 272 GLU B C 1
ATOM 4458 O O . GLU B 1 288 ? 69.366 -88.631 -19.813 1.00 51.02 272 GLU B O 1
ATOM 4464 N N . ILE B 1 289 ? 67.162 -89.023 -19.604 1.00 50.04 273 ILE B N 1
ATOM 4465 C CA . ILE B 1 289 ? 67.340 -90.005 -18.536 1.00 49.34 273 ILE B CA 1
ATOM 4466 C C . ILE B 1 289 ? 66.559 -91.237 -18.933 1.00 48.73 273 ILE B C 1
ATOM 4467 O O . ILE B 1 289 ? 65.339 -91.200 -19.061 1.00 48.69 273 ILE B O 1
ATOM 4472 N N . ALA B 1 290 ? 67.273 -92.330 -19.142 1.00 48.09 274 ALA B N 1
ATOM 4473 C CA . ALA B 1 290 ? 66.629 -93.566 -19.525 1.00 47.48 274 ALA B CA 1
ATOM 4474 C C . ALA B 1 290 ? 65.755 -94.056 -18.389 1.00 47.13 274 ALA B C 1
ATOM 4475 O O . ALA B 1 290 ? 66.088 -93.915 -17.216 1.00 47.21 274 ALA B O 1
ATOM 4477 N N . THR B 1 291 ? 64.619 -94.619 -18.771 1.00 46.78 275 THR B N 1
ATOM 4478 C CA . THR B 1 291 ? 63.715 -95.347 -17.876 1.00 46.18 275 THR B CA 1
ATOM 4479 C C . THR B 1 291 ? 64.395 -96.151 -16.769 1.00 45.94 275 THR B C 1
ATOM 4480 O O . THR B 1 291 ? 63.930 -96.135 -15.628 1.00 46.15 275 THR B O 1
ATOM 4484 N N . ASP B 1 292 ? 65.488 -96.838 -17.104 1.00 45.57 276 ASP B N 1
ATOM 4485 C CA . ASP B 1 292 ? 66.137 -97.775 -16.183 1.00 45.35 276 ASP B CA 1
ATOM 4486 C C . ASP B 1 292 ? 66.872 -97.118 -15.031 1.00 45.54 276 ASP B C 1
ATOM 4487 O O . ASP B 1 292 ? 67.417 -97.819 -14.192 1.00 45.85 276 ASP B O 1
ATOM 4492 N N . VAL B 1 293 ? 66.904 -95.788 -15.005 1.00 45.85 277 VAL B N 1
ATOM 4493 C CA . VAL B 1 293 ? 67.506 -95.025 -13.901 1.00 45.84 277 VAL B CA 1
ATOM 4494 C C . VAL B 1 293 ? 66.495 -94.881 -12.777 1.00 46.39 277 VAL B C 1
ATOM 4495 O O . VAL B 1 293 ? 66.863 -94.662 -11.618 1.00 46.45 277 VAL B O 1
ATOM 4499 N N . ASP B 1 294 ? 65.218 -94.998 -13.124 1.00 47.00 278 ASP B N 1
ATOM 4500 C CA . ASP B 1 294 ? 64.150 -94.706 -12.176 1.00 47.50 278 ASP B CA 1
ATOM 4501 C C . ASP B 1 294 ? 64.305 -95.523 -10.923 1.00 48.33 278 ASP B C 1
ATOM 4502 O O . ASP B 1 294 ? 64.351 -94.961 -9.843 1.00 48.69 278 ASP B O 1
ATOM 4507 N N . LYS B 1 295 ? 64.438 -96.841 -11.084 1.00 49.31 279 LYS B N 1
ATOM 4508 C CA . LYS B 1 295 ? 64.575 -97.777 -9.952 1.00 49.66 279 LYS B CA 1
ATOM 4509 C C . LYS B 1 295 ? 65.929 -97.745 -9.235 1.00 49.54 279 LYS B C 1
ATOM 4510 O O . LYS B 1 295 ? 66.052 -98.265 -8.122 1.00 49.97 279 LYS B O 1
ATOM 4516 N N . THR B 1 296 ? 66.942 -97.143 -9.847 1.00 49.20 280 THR B N 1
ATOM 4517 C CA . THR B 1 296 ? 68.260 -97.095 -9.216 1.00 48.74 280 THR B CA 1
ATOM 4518 C C . THR B 1 296 ? 68.193 -96.206 -7.965 1.00 48.86 280 THR B C 1
ATOM 4519 O O . THR B 1 296 ? 67.351 -95.292 -7.872 1.00 48.72 280 THR B O 1
ATOM 4523 N N . PRO B 1 297 ? 69.084 -96.460 -6.994 1.00 48.70 281 PRO B N 1
ATOM 4524 C CA . PRO B 1 297 ? 69.028 -95.668 -5.757 1.00 48.43 281 PRO B CA 1
ATOM 4525 C C . PRO B 1 297 ? 69.358 -94.189 -5.926 1.00 47.95 281 PRO B C 1
ATOM 4526 O O . PRO B 1 297 ? 69.101 -93.417 -5.022 1.00 48.03 281 PRO B O 1
ATOM 4530 N N . TYR B 1 298 ? 69.880 -93.795 -7.076 1.00 47.82 282 TYR B N 1
ATOM 4531 C CA . TYR B 1 298 ? 70.345 -92.420 -7.281 1.00 47.93 282 TYR B CA 1
ATOM 4532 C C . TYR B 1 298 ? 69.269 -91.463 -7.808 1.00 47.83 282 TYR B C 1
ATOM 4533 O O . TYR B 1 298 ? 69.443 -90.248 -7.740 1.00 47.71 282 TYR B O 1
ATOM 4542 N N . ALA B 1 299 ? 68.162 -91.998 -8.321 1.00 47.71 283 ALA B N 1
ATOM 4543 C CA . ALA B 1 299 ? 67.150 -91.154 -8.949 1.00 47.64 283 ALA B CA 1
ATOM 4544 C C . ALA B 1 299 ? 66.439 -90.322 -7.907 1.00 47.78 283 ALA B C 1
ATOM 4545 O O . ALA B 1 299 ? 65.923 -90.869 -6.936 1.00 48.13 283 ALA B O 1
ATOM 4547 N N . TYR B 1 300 ? 66.417 -89.000 -8.097 1.00 47.78 284 TYR B N 1
ATOM 4548 C CA . TYR B 1 300 ? 65.708 -88.109 -7.168 1.00 47.54 284 TYR B CA 1
ATOM 4549 C C . TYR B 1 300 ? 64.868 -87.035 -7.844 1.00 47.62 284 TYR B C 1
ATOM 4550 O O . TYR B 1 300 ? 64.467 -86.080 -7.184 1.00 47.85 284 TYR B O 1
ATOM 4559 N N . TYR B 1 301 ? 64.570 -87.209 -9.132 1.00 47.48 285 TYR B N 1
ATOM 4560 C CA . TYR B 1 301 ? 63.850 -86.186 -9.896 1.00 47.23 285 TYR B CA 1
ATOM 4561 C C . TYR B 1 301 ? 62.378 -86.124 -9.500 1.00 47.18 285 TYR B C 1
ATOM 4562 O O . TYR B 1 301 ? 61.782 -85.041 -9.458 1.00 47.54 285 TYR B O 1
ATOM 4571 N N . PHE B 1 302 ? 61.798 -87.281 -9.200 1.00 47.10 286 PHE B N 1
ATOM 4572 C CA . PHE B 1 302 ? 60.398 -87.363 -8.776 1.00 46.75 286 PHE B CA 1
ATOM 4573 C C . PHE B 1 302 ? 60.249 -86.839 -7.353 1.00 47.31 286 PHE B C 1
ATOM 4574 O O . PHE B 1 302 ? 59.326 -86.103 -7.039 1.00 47.93 286 PHE B O 1
ATOM 4582 N N . GLN B 1 303 ? 61.182 -87.192 -6.492 1.00 47.64 287 GLN B N 1
ATOM 4583 C CA . GLN B 1 303 ? 61.230 -86.599 -5.175 1.00 48.03 287 GLN B CA 1
ATOM 4584 C C . GLN B 1 303 ? 61.481 -85.078 -5.272 1.00 48.49 287 GLN B C 1
ATOM 4585 O O . GLN B 1 303 ? 60.956 -84.289 -4.472 1.00 48.72 287 GLN B O 1
ATOM 4591 N N . GLN B 1 304 ? 62.292 -84.684 -6.251 1.00 48.61 288 GLN B N 1
ATOM 4592 C CA . GLN B 1 304 ? 62.610 -83.281 -6.496 1.00 48.74 288 GLN B CA 1
ATOM 4593 C C . GLN B 1 304 ? 61.309 -82.553 -6.839 1.00 49.58 288 GLN B C 1
ATOM 4594 O O . GLN B 1 304 ? 60.943 -81.579 -6.191 1.00 49.95 288 GLN B O 1
ATOM 4600 N N . ALA B 1 305 ? 60.580 -83.060 -7.827 1.00 50.13 289 ALA B N 1
ATOM 4601 C CA . ALA B 1 305 ? 59.246 -82.529 -8.135 1.00 50.21 289 ALA B CA 1
ATOM 4602 C C . ALA B 1 305 ? 58.350 -82.438 -6.888 1.00 50.56 289 ALA B C 1
ATOM 4603 O O . ALA B 1 305 ? 57.685 -81.433 -6.673 1.00 51.06 289 ALA B O 1
ATOM 4605 N N . GLU B 1 306 ? 58.324 -83.479 -6.069 1.00 50.72 290 GLU B N 1
ATOM 4606 C CA . GLU B 1 306 ? 57.488 -83.452 -4.885 1.00 51.12 290 GLU B CA 1
ATOM 4607 C C . GLU B 1 306 ? 57.937 -82.353 -3.903 1.00 51.75 290 GLU B C 1
ATOM 4608 O O . GLU B 1 306 ? 57.111 -81.672 -3.264 1.00 51.42 290 GLU B O 1
ATOM 4614 N N . ASN B 1 307 ? 59.257 -82.202 -3.784 1.00 52.13 291 ASN B N 1
ATOM 4615 C CA . ASN B 1 307 ? 59.843 -81.164 -2.950 1.00 52.44 291 ASN B CA 1
ATOM 4616 C C . ASN B 1 307 ? 59.558 -79.733 -3.439 1.00 52.57 291 ASN B C 1
ATOM 4617 O O . ASN B 1 307 ? 59.857 -78.773 -2.741 1.00 52.33 291 ASN B O 1
ATOM 4622 N N . GLY B 1 308 ? 58.985 -79.602 -4.632 1.00 52.71 292 GLY B N 1
ATOM 4623 C CA . GLY B 1 308 ? 58.477 -78.320 -5.115 1.00 53.09 292 GLY B CA 1
ATOM 4624 C C . GLY B 1 308 ? 57.392 -77.755 -4.210 1.00 53.31 292 GLY B C 1
ATOM 4625 O O . GLY B 1 308 ? 57.307 -76.536 -3.983 1.00 53.33 292 GLY B O 1
ATOM 4626 N N . VAL B 1 309 ? 56.558 -78.644 -3.689 1.00 53.36 293 VAL B N 1
ATOM 4627 C CA . VAL B 1 309 ? 55.495 -78.241 -2.780 1.00 53.43 293 VAL B CA 1
ATOM 4628 C C . VAL B 1 309 ? 56.061 -77.621 -1.494 1.00 53.55 293 VAL B C 1
ATOM 4629 O O . VAL B 1 309 ? 55.607 -76.568 -1.060 1.00 53.50 293 VAL B O 1
ATOM 4633 N N . TYR B 1 310 ? 57.061 -78.266 -0.900 1.00 53.81 294 TYR B N 1
ATOM 4634 C CA . TYR B 1 310 ? 57.598 -77.833 0.401 1.00 53.60 294 TYR B CA 1
ATOM 4635 C C . TYR B 1 310 ? 58.467 -76.594 0.253 1.00 53.14 294 TYR B C 1
ATOM 4636 O O . TYR B 1 310 ? 58.473 -75.724 1.121 1.00 53.41 294 TYR B O 1
ATOM 4645 N N . ALA B 1 311 ? 59.195 -76.503 -0.848 1.00 52.45 295 ALA B N 1
ATOM 4646 C CA . ALA B 1 311 ? 59.954 -75.300 -1.133 1.00 52.12 295 ALA B CA 1
ATOM 4647 C C . ALA B 1 311 ? 59.013 -74.099 -1.255 1.00 51.86 295 ALA B C 1
ATOM 4648 O O . ALA B 1 311 ? 59.263 -73.029 -0.711 1.00 51.95 295 ALA B O 1
ATOM 4650 N N . ARG B 1 312 ? 57.914 -74.285 -1.964 1.00 51.65 296 ARG B N 1
ATOM 4651 C CA . ARG B 1 312 ? 56.984 -73.197 -2.186 1.00 51.38 296 ARG B CA 1
ATOM 4652 C C . ARG B 1 312 ? 56.160 -72.936 -0.915 1.00 51.74 296 ARG B C 1
ATOM 4653 O O . ARG B 1 312 ? 55.843 -71.780 -0.602 1.00 51.94 296 ARG B O 1
ATOM 4661 N N . GLU B 1 313 ? 55.879 -73.988 -0.142 1.00 51.84 297 GLU B N 1
ATOM 4662 C CA . GLU B 1 313 ? 55.271 -73.812 1.182 1.00 52.00 297 GLU B CA 1
ATOM 4663 C C . GLU B 1 313 ? 56.092 -72.847 2.021 1.00 52.14 297 GLU B C 1
ATOM 4664 O O . GLU B 1 313 ? 55.557 -71.886 2.568 1.00 52.13 297 GLU B O 1
ATOM 4670 N N . ALA B 1 314 ? 57.395 -73.116 2.106 1.00 52.16 298 ALA B N 1
ATOM 4671 C CA . ALA B 1 314 ? 58.304 -72.360 2.968 1.00 52.21 298 ALA B CA 1
ATOM 4672 C C . ALA B 1 314 ? 58.457 -70.904 2.530 1.00 52.10 298 ALA B C 1
ATOM 4673 O O . ALA B 1 314 ? 58.545 -69.995 3.349 1.00 52.26 298 ALA B O 1
ATOM 4675 N N . LEU B 1 315 ? 58.514 -70.684 1.234 1.00 51.92 299 LEU B N 1
ATOM 4676 C CA . LEU B 1 315 ? 58.640 -69.331 0.734 1.00 51.89 299 LEU B CA 1
ATOM 4677 C C . LEU B 1 315 ? 57.364 -68.563 1.091 1.00 51.95 299 LEU B C 1
ATOM 4678 O O . LEU B 1 315 ? 57.438 -67.525 1.742 1.00 51.59 299 LEU B O 1
ATOM 4683 N N . LEU B 1 316 ? 56.206 -69.096 0.682 1.00 51.87 300 LEU B N 1
ATOM 4684 C CA . LEU B 1 316 ? 54.919 -68.488 0.989 1.00 52.11 300 LEU B CA 1
ATOM 4685 C C . LEU B 1 316 ? 54.790 -68.201 2.484 1.00 52.82 300 LEU B C 1
ATOM 4686 O O . LEU B 1 316 ? 54.326 -67.128 2.891 1.00 53.00 300 LEU B O 1
ATOM 4691 N N . ALA B 1 317 ? 55.201 -69.168 3.297 1.00 53.15 301 ALA B N 1
ATOM 4692 C CA . ALA B 1 317 ? 55.127 -69.037 4.741 1.00 53.59 301 ALA B CA 1
ATOM 4693 C C . ALA B 1 317 ? 55.978 -67.860 5.225 1.00 54.18 301 ALA B C 1
ATOM 4694 O O . ALA B 1 317 ? 55.509 -66.983 5.961 1.00 53.93 301 ALA B O 1
ATOM 4696 N N . LEU B 1 318 ? 57.237 -67.862 4.800 1.00 54.63 302 LEU B N 1
ATOM 4697 C CA . LEU B 1 318 ? 58.216 -66.884 5.264 1.00 54.80 302 LEU B CA 1
ATOM 4698 C C . LEU B 1 318 ? 57.870 -65.507 4.777 1.00 55.18 302 LEU B C 1
ATOM 4699 O O . LEU B 1 318 ? 58.136 -64.523 5.472 1.00 55.72 302 LEU B O 1
ATOM 4704 N N . VAL B 1 319 ? 57.278 -65.436 3.591 1.00 55.55 303 VAL B N 1
ATOM 4705 C CA . VAL B 1 319 ? 56.886 -64.154 3.006 1.00 56.05 303 VAL B CA 1
ATOM 4706 C C . VAL B 1 319 ? 55.728 -63.549 3.780 1.00 56.45 303 VAL B C 1
ATOM 4707 O O . VAL B 1 319 ? 55.721 -62.348 4.039 1.00 56.40 303 VAL B O 1
ATOM 4711 N N . LEU B 1 320 ? 54.767 -64.380 4.168 1.00 57.06 304 LEU B N 1
ATOM 4712 C CA . LEU B 1 320 ? 53.542 -63.877 4.781 1.00 57.62 304 LEU B CA 1
ATOM 4713 C C . LEU B 1 320 ? 53.508 -63.926 6.296 1.00 58.55 304 LEU B C 1
ATOM 4714 O O . LEU B 1 320 ? 52.713 -63.227 6.885 1.00 58.60 304 LEU B O 1
ATOM 4719 N N . ASN B 1 321 ? 54.337 -64.757 6.919 1.00 60.04 305 ASN B N 1
ATOM 4720 C CA . ASN B 1 321 ? 54.366 -64.874 8.386 1.00 60.98 305 ASN B CA 1
ATOM 4721 C C . ASN B 1 321 ? 55.649 -64.328 8.989 1.00 61.95 305 ASN B C 1
ATOM 4722 O O . ASN B 1 321 ? 56.743 -64.742 8.626 1.00 61.80 305 ASN B O 1
ATOM 4727 N N . GLU B 1 322 ? 55.500 -63.406 9.929 1.00 63.52 306 GLU B N 1
ATOM 4728 C CA . GLU B 1 322 ? 56.644 -62.749 10.537 1.00 64.80 306 GLU B CA 1
ATOM 4729 C C . GLU B 1 322 ? 57.594 -63.773 11.138 1.00 65.79 306 GLU B C 1
ATOM 4730 O O . GLU B 1 322 ? 58.809 -63.666 10.998 1.00 65.84 306 GLU B O 1
ATOM 4736 N N . THR B 1 323 ? 57.025 -64.777 11.789 1.00 67.26 307 THR B N 1
ATOM 4737 C CA . THR B 1 323 ? 57.792 -65.928 12.258 1.00 68.37 307 THR B CA 1
ATOM 4738 C C . THR B 1 323 ? 57.106 -67.232 11.890 1.00 69.46 307 THR B C 1
ATOM 4739 O O . THR B 1 323 ? 55.895 -67.271 11.681 1.00 69.48 307 THR B O 1
ATOM 4743 N N . ILE B 1 324 ? 57.895 -68.295 11.800 1.00 70.94 308 ILE B N 1
ATOM 4744 C CA . ILE B 1 324 ? 57.358 -69.649 11.756 1.00 72.07 308 ILE B CA 1
ATOM 4745 C C . ILE B 1 324 ? 57.519 -70.210 13.169 1.00 73.09 308 ILE B C 1
ATOM 4746 O O . ILE B 1 324 ? 58.621 -70.561 13.603 1.00 73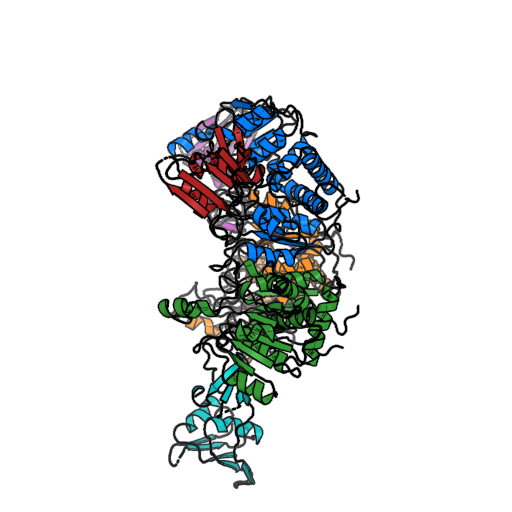.12 308 ILE B O 1
ATOM 4751 N N . GLY B 1 325 ? 56.407 -70.271 13.891 1.00 74.37 309 GLY B N 1
ATOM 4752 C CA . GLY B 1 325 ? 56.406 -70.698 15.283 1.00 75.31 309 GLY B CA 1
ATOM 4753 C C . GLY B 1 325 ? 56.422 -72.209 15.374 1.00 76.25 309 GLY B C 1
ATOM 4754 O O . GLY B 1 325 ? 55.624 -72.804 16.119 1.00 76.93 309 GLY B O 1
ATOM 4755 N N . GLU B 1 326 ? 57.350 -72.818 14.630 1.00 76.81 310 GLU B N 1
ATOM 4756 C CA . GLU B 1 326 ? 57.495 -74.275 14.538 1.00 77.07 310 GLU B CA 1
ATOM 4757 C C . GLU B 1 326 ? 57.929 -74.889 15.876 1.00 77.20 310 GLU B C 1
ATOM 4758 O O . GLU B 1 326 ? 57.186 -75.660 16.486 1.00 77.51 310 GLU B O 1
ATOM 4760 N N . ALA C 1 18 ? 38.761 -101.866 9.307 1.00 51.80 2 ALA C N 1
ATOM 4761 C CA . ALA C 1 18 ? 38.919 -100.984 8.104 1.00 51.89 2 ALA C CA 1
ATOM 4762 C C . ALA C 1 18 ? 38.081 -101.516 6.954 1.00 51.98 2 ALA C C 1
ATOM 4763 O O . ALA C 1 18 ? 38.038 -102.720 6.734 1.00 52.21 2 ALA C O 1
ATOM 4765 N N . ASN C 1 19 ? 37.420 -100.619 6.223 1.00 52.02 3 ASN C N 1
ATOM 4766 C CA . ASN C 1 19 ? 36.522 -101.014 5.141 1.00 51.83 3 ASN C CA 1
ATOM 4767 C C . ASN C 1 19 ? 37.368 -101.540 4.002 1.00 51.71 3 ASN C C 1
ATOM 4768 O O . ASN C 1 19 ? 38.514 -101.135 3.872 1.00 50.99 3 ASN C O 1
ATOM 4773 N N . PRO C 1 20 ? 36.800 -102.434 3.168 1.00 51.98 4 PRO C N 1
ATOM 4774 C CA . PRO C 1 20 ? 37.587 -103.146 2.148 1.00 52.06 4 PRO C CA 1
ATOM 4775 C C . PRO C 1 20 ? 38.210 -102.245 1.076 1.00 52.41 4 PRO C C 1
ATOM 4776 O O . PRO C 1 20 ? 39.173 -102.654 0.430 1.00 52.26 4 PRO C O 1
ATOM 4780 N N . LEU C 1 21 ? 37.683 -101.033 0.901 1.00 52.74 5 LEU C N 1
ATOM 4781 C CA . LEU C 1 21 ? 38.203 -100.128 -0.115 1.00 53.03 5 LEU C CA 1
ATOM 4782 C C . LEU C 1 21 ? 39.323 -99.243 0.397 1.00 53.29 5 LEU C C 1
ATOM 4783 O O . LEU C 1 21 ? 39.932 -98.503 -0.376 1.00 53.77 5 LEU C O 1
ATOM 4788 N N . PHE C 1 22 ? 39.610 -99.311 1.691 1.00 53.56 6 PHE C N 1
ATOM 4789 C CA . PHE C 1 22 ? 40.606 -98.421 2.281 1.00 53.64 6 PHE C CA 1
ATOM 4790 C C . PHE C 1 22 ? 41.910 -98.569 1.559 1.00 53.87 6 PHE C C 1
ATOM 4791 O O . PHE C 1 22 ? 42.396 -99.671 1.407 1.00 54.17 6 PHE C O 1
ATOM 4799 N N . ARG C 1 23 ? 42.448 -97.442 1.104 1.00 54.29 7 ARG C N 1
ATOM 4800 C CA . ARG C 1 23 ? 43.708 -97.374 0.361 1.00 54.29 7 ARG C CA 1
ATOM 4801 C C . ARG C 1 23 ? 43.679 -98.163 -0.955 1.00 54.05 7 ARG C C 1
ATOM 4802 O O . ARG C 1 23 ? 44.735 -98.509 -1.492 1.00 53.98 7 ARG C O 1
ATOM 4810 N N . LYS C 1 24 ? 42.483 -98.423 -1.490 1.00 53.57 8 LYS C N 1
ATOM 4811 C CA . LYS C 1 24 ? 42.368 -99.122 -2.780 1.00 53.43 8 LYS C CA 1
ATOM 4812 C C . LYS C 1 24 ? 42.226 -98.179 -3.968 1.00 52.83 8 LYS C C 1
ATOM 4813 O O . LYS C 1 24 ? 41.730 -97.061 -3.842 1.00 52.72 8 LYS C O 1
ATOM 4819 N N . HIS C 1 25 ? 42.661 -98.675 -5.122 1.00 52.20 9 HIS C N 1
ATOM 4820 C CA . HIS C 1 25 ? 42.452 -98.025 -6.400 1.00 51.65 9 HIS C CA 1
ATOM 4821 C C . HIS C 1 25 ? 41.097 -98.393 -6.925 1.00 51.42 9 HIS C C 1
ATOM 4822 O O . HIS C 1 25 ? 40.680 -99.529 -6.782 1.00 51.85 9 HIS C O 1
ATOM 4829 N N . ILE C 1 26 ? 40.421 -97.430 -7.542 1.00 51.34 10 ILE C N 1
ATOM 4830 C CA . ILE C 1 26 ? 39.108 -97.635 -8.115 1.00 51.41 10 ILE C CA 1
ATOM 4831 C C . ILE C 1 26 ? 39.180 -97.431 -9.625 1.00 51.98 10 ILE C C 1
ATOM 4832 O O . ILE C 1 26 ? 39.076 -96.311 -10.141 1.00 52.02 10 ILE C O 1
ATOM 4837 N N . VAL C 1 27 ? 39.358 -98.539 -10.333 1.00 52.38 11 VAL C N 1
ATOM 4838 C CA . VAL C 1 27 ? 39.615 -98.508 -11.765 1.00 52.52 11 VAL C CA 1
ATOM 4839 C C . VAL C 1 27 ? 38.473 -99.080 -12.590 1.00 52.71 11 VAL C C 1
ATOM 4840 O O . VAL C 1 27 ? 38.169 -98.574 -13.667 1.00 52.35 11 VAL C O 1
ATOM 4844 N N . SER C 1 28 ? 37.859 -100.142 -12.080 1.00 53.44 12 SER C N 1
ATOM 4845 C CA . SER C 1 28 ? 36.900 -100.933 -12.837 1.00 53.87 12 SER C CA 1
ATOM 4846 C C . SER C 1 28 ? 35.793 -101.467 -11.949 1.00 54.67 12 SER C C 1
ATOM 4847 O O . SER C 1 28 ? 36.035 -102.056 -10.892 1.00 54.11 12 SER C O 1
ATOM 4850 N N . ILE C 1 29 ? 34.566 -101.241 -12.412 1.00 56.00 13 ILE C N 1
ATOM 4851 C CA . ILE C 1 29 ? 33.366 -101.846 -11.835 1.00 56.69 13 ILE C CA 1
ATOM 4852 C C . ILE C 1 29 ? 33.502 -103.362 -11.689 1.00 56.90 13 ILE C C 1
ATOM 4853 O O . ILE C 1 29 ? 32.897 -103.940 -10.796 1.00 57.15 13 ILE C O 1
ATOM 4858 N N . ASN C 1 30 ? 34.295 -103.994 -12.552 1.00 57.34 14 ASN C N 1
ATOM 4859 C CA . ASN C 1 30 ? 34.483 -105.459 -12.504 1.00 57.91 14 ASN C CA 1
ATOM 4860 C C . ASN C 1 30 ? 35.304 -105.903 -11.287 1.00 57.65 14 ASN C C 1
ATOM 4861 O O . ASN C 1 30 ? 35.177 -107.037 -10.836 1.00 57.62 14 ASN C O 1
ATOM 4866 N N . ASP C 1 31 ? 36.115 -104.995 -10.741 1.00 57.43 15 ASP C N 1
ATOM 4867 C CA . ASP C 1 31 ? 36.849 -105.247 -9.492 1.00 57.01 15 ASP C CA 1
ATOM 4868 C C . ASP C 1 31 ? 36.116 -104.822 -8.228 1.00 56.52 15 ASP C C 1
ATOM 4869 O O . ASP C 1 31 ? 36.672 -104.941 -7.154 1.00 56.73 15 ASP C O 1
ATOM 4874 N N . ILE C 1 32 ? 34.888 -104.320 -8.340 1.00 56.23 16 ILE C N 1
ATOM 4875 C CA . ILE C 1 32 ? 34.084 -103.992 -7.153 1.00 55.78 16 ILE C CA 1
ATOM 4876 C C . ILE C 1 32 ? 33.008 -105.038 -6.915 1.00 55.22 16 ILE C C 1
ATOM 4877 O O . ILE C 1 32 ? 32.167 -105.256 -7.772 1.00 55.54 16 ILE C O 1
ATOM 4882 N N . SER C 1 33 ? 33.031 -105.664 -5.744 1.00 54.52 17 SER C N 1
ATOM 4883 C CA . SER C 1 33 ? 32.083 -106.723 -5.391 1.00 53.96 17 SER C CA 1
ATOM 4884 C C . SER C 1 33 ? 30.739 -106.199 -4.913 1.00 53.77 17 SER C C 1
ATOM 4885 O O . SER C 1 33 ? 30.596 -105.024 -4.587 1.00 53.61 17 SER C O 1
ATOM 4888 N N . ARG C 1 34 ? 29.773 -107.108 -4.830 1.00 53.81 18 ARG C N 1
ATOM 4889 C CA . ARG C 1 34 ? 28.415 -106.805 -4.360 1.00 53.90 18 ARG C CA 1
ATOM 4890 C C . ARG C 1 34 ? 28.434 -106.104 -3.000 1.00 54.20 18 ARG C C 1
ATOM 4891 O O . ARG C 1 34 ? 27.786 -105.072 -2.817 1.00 54.10 18 ARG C O 1
ATOM 4896 N N . ASN C 1 35 ? 29.164 -106.678 -2.045 1.00 54.54 19 ASN C N 1
ATOM 4897 C CA . ASN C 1 35 ? 29.332 -106.049 -0.731 1.00 54.65 19 ASN C CA 1
ATOM 4898 C C . ASN C 1 35 ? 29.914 -104.650 -0.838 1.00 54.37 19 ASN C C 1
ATOM 4899 O O . ASN C 1 35 ? 29.424 -103.714 -0.205 1.00 54.87 19 ASN C O 1
ATOM 4904 N N . GLU C 1 36 ? 30.954 -104.512 -1.648 1.00 53.68 20 GLU C N 1
ATOM 4905 C CA . GLU C 1 36 ? 31.600 -103.230 -1.829 1.00 53.20 20 GLU C CA 1
ATOM 4906 C C . GLU C 1 36 ? 30.633 -102.218 -2.447 1.00 52.79 20 GLU C C 1
ATOM 4907 O O . GLU C 1 36 ? 30.548 -101.083 -1.993 1.00 52.70 20 GLU C O 1
ATOM 4913 N N . LEU C 1 37 ? 29.881 -102.648 -3.453 1.00 52.64 21 LEU C N 1
ATOM 4914 C CA . LEU C 1 37 ? 28.849 -101.810 -4.088 1.00 52.58 21 LEU C CA 1
ATOM 4915 C C . LEU C 1 37 ? 27.775 -101.351 -3.105 1.00 52.58 21 LEU C C 1
ATOM 4916 O O . LEU C 1 37 ? 27.285 -100.221 -3.178 1.00 52.42 21 LEU C O 1
ATOM 4921 N N . GLU C 1 38 ? 27.409 -102.243 -2.197 1.00 52.54 22 GLU C N 1
ATOM 4922 C CA . GLU C 1 38 ? 26.441 -101.938 -1.159 1.00 52.76 22 GLU C CA 1
ATOM 4923 C C . GLU C 1 38 ? 27.010 -100.969 -0.141 1.00 52.13 22 GLU C C 1
ATOM 4924 O O . GLU C 1 38 ? 26.322 -100.062 0.334 1.00 51.83 22 GLU C O 1
ATOM 4930 N N . LEU C 1 39 ? 28.262 -101.203 0.219 1.00 51.63 23 LEU C N 1
ATOM 4931 C CA . LEU C 1 39 ? 28.978 -100.314 1.124 1.00 51.71 23 LEU C CA 1
ATOM 4932 C C . LEU C 1 39 ? 29.076 -98.896 0.542 1.00 51.72 23 LEU C C 1
ATOM 4933 O O . LEU C 1 39 ? 28.908 -97.909 1.257 1.00 51.54 23 LEU C O 1
ATOM 4938 N N . ILE C 1 40 ? 29.344 -98.801 -0.753 1.00 51.69 24 ILE C N 1
ATOM 4939 C CA . ILE C 1 40 ? 29.432 -97.507 -1.391 1.00 52.09 24 ILE C CA 1
ATOM 4940 C C . ILE C 1 40 ? 28.081 -96.756 -1.372 1.00 52.63 24 ILE C C 1
ATOM 4941 O O . ILE C 1 40 ? 28.023 -95.590 -0.977 1.00 53.15 24 ILE C O 1
ATOM 4946 N N . VAL C 1 41 ? 27.006 -97.410 -1.787 1.00 52.98 25 VAL C N 1
ATOM 4947 C CA . VAL C 1 41 ? 25.677 -96.758 -1.799 1.00 53.28 25 VAL C CA 1
ATOM 4948 C C . VAL C 1 41 ? 25.169 -96.409 -0.386 1.00 53.60 25 VAL C C 1
ATOM 4949 O O . VAL C 1 41 ? 24.449 -95.417 -0.190 1.00 53.50 25 VAL C O 1
ATOM 4953 N N . LYS C 1 42 ? 25.554 -97.210 0.599 1.00 53.74 26 LYS C N 1
ATOM 4954 C CA . LYS C 1 42 ? 25.195 -96.913 1.984 1.00 53.98 26 LYS C CA 1
ATOM 4955 C C . LYS C 1 42 ? 25.952 -95.679 2.507 1.00 53.40 26 LYS C C 1
ATOM 4956 O O . LYS C 1 42 ? 25.364 -94.737 3.045 1.00 53.00 26 LYS C O 1
ATOM 4962 N N . THR C 1 43 ? 27.263 -95.683 2.323 1.00 52.89 27 THR C N 1
ATOM 4963 C CA . THR C 1 43 ? 28.078 -94.513 2.627 1.00 52.23 27 THR C CA 1
ATOM 4964 C C . THR C 1 43 ? 27.587 -93.270 1.880 1.00 51.59 27 THR C C 1
ATOM 4965 O O . THR C 1 43 ? 27.495 -92.192 2.456 1.00 51.35 27 THR C O 1
ATOM 4969 N N . ALA C 1 44 ? 27.265 -93.421 0.601 1.00 51.08 28 ALA C N 1
ATOM 4970 C CA . ALA C 1 44 ? 26.756 -92.300 -0.183 1.00 50.78 28 ALA C CA 1
ATOM 4971 C C . ALA C 1 44 ? 25.449 -91.737 0.404 1.00 50.72 28 ALA C C 1
ATOM 4972 O O . ALA C 1 44 ? 25.172 -90.543 0.311 1.00 51.37 28 ALA C O 1
ATOM 4974 N N . ALA C 1 45 ? 24.661 -92.596 1.035 1.00 50.10 29 ALA C N 1
ATOM 4975 C CA . ALA C 1 45 ? 23.412 -92.174 1.638 1.00 49.02 29 ALA C CA 1
ATOM 4976 C C . ALA C 1 45 ? 23.635 -91.353 2.901 1.00 48.62 29 ALA C C 1
ATOM 4977 O O . ALA C 1 45 ? 22.992 -90.318 3.055 1.00 48.21 29 ALA C O 1
ATOM 4979 N N . LYS C 1 46 ? 24.511 -91.811 3.811 1.00 48.65 30 LYS C N 1
ATOM 4980 C CA . LYS C 1 46 ? 24.825 -91.031 5.042 1.00 48.53 30 LYS C CA 1
ATOM 4981 C C . LYS C 1 46 ? 25.433 -89.661 4.704 1.00 49.33 30 LYS C C 1
ATOM 4982 O O . LYS C 1 46 ? 24.946 -88.628 5.177 1.00 49.06 30 LYS C O 1
ATOM 4988 N N . LEU C 1 47 ? 26.467 -89.649 3.862 1.00 50.19 31 LEU C N 1
ATOM 4989 C CA . LEU C 1 47 ? 27.093 -88.388 3.445 1.00 51.08 31 LEU C CA 1
ATOM 4990 C C . LEU C 1 47 ? 26.101 -87.411 2.757 1.00 51.80 31 LEU C C 1
ATOM 4991 O O . LEU C 1 47 ? 26.242 -86.185 2.895 1.00 52.25 31 LEU C O 1
ATOM 4996 N N . LYS C 1 48 ? 25.105 -87.940 2.038 1.00 52.11 32 LYS C N 1
ATOM 4997 C CA . LYS C 1 48 ? 24.051 -87.102 1.445 1.00 52.29 32 LYS C CA 1
ATOM 4998 C C . LYS C 1 48 ? 23.104 -86.548 2.498 1.00 52.89 32 LYS C C 1
ATOM 4999 O O . LYS C 1 48 ? 22.743 -85.374 2.459 1.00 53.13 32 LYS C O 1
ATOM 5005 N N . GLU C 1 49 ? 22.691 -87.401 3.428 1.00 53.66 33 GLU C N 1
ATOM 5006 C CA . GLU C 1 49 ? 21.589 -87.084 4.339 1.00 54.01 33 GLU C CA 1
ATOM 5007 C C . GLU C 1 49 ? 22.084 -86.485 5.660 1.00 54.35 33 GLU C C 1
ATOM 5008 O O . GLU C 1 49 ? 21.525 -85.509 6.150 1.00 54.90 33 GLU C O 1
ATOM 5010 N N . GLN C 1 50 ? 23.139 -87.053 6.237 1.00 54.78 34 GLN C N 1
ATOM 5011 C CA . GLN C 1 50 ? 23.823 -86.429 7.384 1.00 54.37 34 GLN C CA 1
ATOM 5012 C C . GLN C 1 50 ? 25.294 -86.196 7.021 1.00 54.21 34 GLN C C 1
ATOM 5013 O O . GLN C 1 50 ? 26.125 -87.016 7.367 1.00 54.09 34 GLN C O 1
ATOM 5016 N N . PRO C 1 51 ? 25.609 -85.080 6.305 1.00 54.49 35 PRO C N 1
ATOM 5017 C CA . PRO C 1 51 ? 26.962 -84.752 5.776 1.00 54.61 35 PRO C CA 1
ATOM 5018 C C . PRO C 1 51 ? 28.053 -84.649 6.814 1.00 54.81 35 PRO C C 1
ATOM 5019 O O . PRO C 1 51 ? 27.762 -84.396 7.975 1.00 55.21 35 PRO C O 1
ATOM 5023 N N . GLN C 1 52 ? 29.298 -84.811 6.370 1.00 55.23 36 GLN C N 1
ATOM 5024 C CA . GLN C 1 52 ? 30.471 -84.876 7.250 1.00 55.33 36 GLN C CA 1
ATOM 5025 C C . GLN C 1 52 ? 31.590 -84.090 6.631 1.00 55.59 36 GLN C C 1
ATOM 5026 O O . GLN C 1 52 ? 32.506 -84.665 6.032 1.00 55.34 36 GLN C O 1
ATOM 5032 N N . PRO C 1 53 ? 31.529 -82.763 6.786 1.00 56.23 37 PRO C N 1
ATOM 5033 C CA . PRO C 1 53 ? 32.342 -81.816 6.032 1.00 56.52 37 PRO C CA 1
ATOM 5034 C C . PRO C 1 53 ? 33.797 -81.748 6.448 1.00 56.90 37 PRO C C 1
ATOM 5035 O O . PRO C 1 53 ? 34.532 -80.932 5.905 1.00 57.09 37 PRO C O 1
ATOM 5039 N N . GLU C 1 54 ? 34.210 -82.588 7.394 1.00 57.36 38 GLU C N 1
ATOM 5040 C CA . GLU C 1 54 ? 35.612 -82.655 7.807 1.00 57.46 38 GLU C CA 1
ATOM 5041 C C . GLU C 1 54 ? 36.276 -84.000 7.548 1.00 56.62 38 GLU C C 1
ATOM 5042 O O . GLU C 1 54 ? 37.399 -84.233 7.969 1.00 56.24 38 GLU C O 1
ATOM 5048 N N . LEU C 1 55 ? 35.599 -84.876 6.826 1.00 56.09 39 LEU C N 1
ATOM 5049 C CA . LEU C 1 55 ? 36.130 -86.208 6.570 1.00 55.68 39 LEU C CA 1
ATOM 5050 C C . LEU C 1 55 ? 37.430 -86.191 5.737 1.00 55.70 39 LEU C C 1
ATOM 5051 O O . LEU C 1 55 ? 38.204 -87.145 5.772 1.00 56.30 39 LEU C O 1
ATOM 5056 N N . LEU C 1 56 ? 37.660 -85.123 4.978 1.00 55.27 40 LEU C N 1
ATOM 5057 C CA . LEU C 1 56 ? 38.902 -84.959 4.238 1.00 54.83 40 LEU C CA 1
ATOM 5058 C C . LEU C 1 56 ? 39.577 -83.654 4.622 1.00 54.34 40 LEU C C 1
ATOM 5059 O O . LEU C 1 56 ? 40.223 -83.044 3.784 1.00 54.38 40 LEU C O 1
ATOM 5064 N N . LYS C 1 57 ? 39.440 -83.227 5.878 1.00 53.78 41 LYS C N 1
ATOM 5065 C CA . LYS C 1 57 ? 40.159 -82.048 6.374 1.00 53.33 41 LYS C CA 1
ATOM 5066 C C . LYS C 1 57 ? 41.634 -82.267 6.115 1.00 53.01 41 LYS C C 1
ATOM 5067 O O . LYS C 1 57 ? 42.144 -83.374 6.305 1.00 53.15 41 LYS C O 1
ATOM 5073 N N . ASN C 1 58 ? 42.311 -81.229 5.635 1.00 52.49 42 ASN C N 1
ATOM 5074 C CA . ASN C 1 58 ? 43.744 -81.292 5.358 1.00 52.03 42 ASN C CA 1
ATOM 5075 C C . ASN C 1 58 ? 44.178 -82.392 4.373 1.00 51.83 42 ASN C C 1
ATOM 5076 O O . ASN C 1 58 ? 45.340 -82.792 4.355 1.00 51.97 42 ASN C O 1
ATOM 5081 N N . LYS C 1 59 ? 43.244 -82.859 3.550 1.00 51.40 43 LYS C N 1
ATOM 5082 C CA . LYS C 1 59 ? 43.560 -83.732 2.427 1.00 51.15 43 LYS C CA 1
ATOM 5083 C C . LYS C 1 59 ? 43.489 -82.887 1.145 1.00 50.61 43 LYS C C 1
ATOM 5084 O O . LYS C 1 59 ? 42.635 -82.001 1.029 1.00 49.91 43 LYS C O 1
ATOM 5090 N N . VAL C 1 60 ? 44.425 -83.135 0.221 1.00 49.79 44 VAL C N 1
ATOM 5091 C CA . VAL C 1 60 ? 44.496 -82.423 -1.065 1.00 48.71 44 VAL C CA 1
ATOM 5092 C C . VAL C 1 60 ? 44.256 -83.466 -2.140 1.00 48.39 44 VAL C C 1
ATOM 5093 O O . VAL C 1 60 ? 45.002 -84.452 -2.227 1.00 48.22 44 VAL C O 1
ATOM 5097 N N . ILE C 1 61 ? 43.219 -83.248 -2.946 1.00 47.90 45 ILE C N 1
ATOM 5098 C CA . ILE C 1 61 ? 42.796 -84.223 -3.959 1.00 47.93 45 ILE C CA 1
ATOM 5099 C C . ILE C 1 61 ? 43.073 -83.688 -5.358 1.00 48.02 45 ILE C C 1
ATOM 5100 O O . ILE C 1 61 ? 42.597 -82.609 -5.725 1.00 48.03 45 ILE C O 1
ATOM 5105 N N . ALA C 1 62 ? 43.814 -84.466 -6.141 1.00 47.88 46 ALA C N 1
ATOM 5106 C CA . ALA C 1 62 ? 44.154 -84.075 -7.498 1.00 48.06 46 ALA C CA 1
ATOM 5107 C C . ALA C 1 62 ? 43.023 -84.452 -8.449 1.00 48.01 46 ALA C C 1
ATOM 5108 O O . ALA C 1 62 ? 42.638 -85.619 -8.533 1.00 47.47 46 ALA C O 1
ATOM 5110 N N . SER C 1 63 ? 42.487 -83.446 -9.141 1.00 48.22 47 SER C N 1
ATOM 5111 C CA . SER C 1 63 ? 41.454 -83.646 -10.172 1.00 48.49 47 SER C CA 1
ATOM 5112 C C . SER C 1 63 ? 41.977 -83.293 -11.564 1.00 48.29 47 SER C C 1
ATOM 5113 O O . SER C 1 63 ? 41.994 -82.132 -11.948 1.00 47.60 47 SER C O 1
ATOM 5116 N N . CYS C 1 64 ? 42.371 -84.329 -12.298 1.00 48.52 48 CYS C N 1
ATOM 5117 C CA . CYS C 1 64 ? 43.019 -84.204 -13.602 1.00 48.90 48 CYS C CA 1
ATOM 5118 C C . CYS C 1 64 ? 42.153 -84.747 -14.739 1.00 48.95 48 CYS C C 1
ATOM 5119 O O . CYS C 1 64 ? 42.045 -85.961 -14.947 1.00 48.76 48 CYS C O 1
ATOM 5122 N N . PHE C 1 65 ? 41.553 -83.835 -15.484 1.00 48.83 49 PHE C N 1
ATOM 5123 C CA . PHE C 1 65 ? 40.725 -84.215 -16.590 1.00 48.85 49 PHE C CA 1
ATOM 5124 C C . PHE C 1 65 ? 41.497 -83.923 -17.849 1.00 49.38 49 PHE C C 1
ATOM 5125 O O . PHE C 1 65 ? 41.536 -82.792 -18.314 1.00 49.08 49 PHE C O 1
ATOM 5133 N N . PHE C 1 66 ? 42.165 -84.957 -18.353 1.00 50.32 50 PHE C N 1
ATOM 5134 C CA . PHE C 1 66 ? 42.895 -84.880 -19.616 1.00 50.96 50 PHE C CA 1
ATOM 5135 C C . PHE C 1 66 ? 41.895 -84.676 -20.735 1.00 51.76 50 PHE C C 1
ATOM 5136 O O . PHE C 1 66 ? 42.121 -83.872 -21.634 1.00 51.85 50 PHE C O 1
ATOM 5144 N N . GLU C 1 67 ? 40.785 -85.400 -20.640 1.00 52.87 51 GLU C N 1
ATOM 5145 C CA . GLU C 1 67 ? 39.643 -85.253 -21.542 1.00 53.70 51 GLU C CA 1
ATOM 5146 C C . GLU C 1 67 ? 38.583 -84.494 -20.754 1.00 53.89 51 GLU C C 1
ATOM 5147 O O . GLU C 1 67 ? 38.285 -84.872 -19.620 1.00 53.81 51 GLU C O 1
ATOM 5153 N N . ALA C 1 68 ? 38.034 -83.433 -21.350 1.00 53.97 52 ALA C N 1
ATOM 5154 C CA . ALA C 1 68 ? 37.049 -82.571 -20.690 1.00 54.23 52 ALA C CA 1
ATOM 5155 C C . ALA C 1 68 ? 35.720 -83.260 -20.397 1.00 54.72 52 ALA C C 1
ATOM 5156 O O . ALA C 1 68 ? 35.062 -83.740 -21.304 1.00 55.43 52 ALA C O 1
ATOM 5158 N N . SER C 1 69 ? 35.308 -83.264 -19.134 1.00 55.07 53 SER C N 1
ATOM 5159 C CA . SER C 1 69 ? 33.997 -83.776 -18.748 1.00 55.24 53 SER C CA 1
ATOM 5160 C C . SER C 1 69 ? 33.423 -82.968 -17.566 1.00 55.31 53 SER C C 1
ATOM 5161 O O . SER C 1 69 ? 33.557 -83.348 -16.402 1.00 54.84 53 SER C O 1
ATOM 5164 N N . THR C 1 70 ? 32.772 -81.857 -17.911 1.00 55.78 54 THR C N 1
ATOM 5165 C CA . THR C 1 70 ? 32.208 -80.881 -16.959 1.00 56.14 54 THR C CA 1
ATOM 5166 C C . THR C 1 70 ? 31.268 -81.443 -15.894 1.00 56.50 54 THR C C 1
ATOM 5167 O O . THR C 1 70 ? 31.491 -81.254 -14.698 1.00 56.58 54 THR C O 1
ATOM 5171 N N . ARG C 1 71 ? 30.194 -82.091 -16.334 1.00 56.86 55 ARG C N 1
ATOM 5172 C CA . ARG C 1 71 ? 29.246 -82.736 -15.413 1.00 57.22 55 ARG C CA 1
ATOM 5173 C C . ARG C 1 71 ? 30.007 -83.553 -14.372 1.00 56.69 55 ARG C C 1
ATOM 5174 O O . ARG C 1 71 ? 29.819 -83.335 -13.189 1.00 57.00 55 ARG C O 1
ATOM 5182 N N . THR C 1 72 ? 30.899 -84.442 -14.827 1.00 56.21 56 THR C N 1
ATOM 5183 C CA . THR C 1 72 ? 31.712 -85.322 -13.951 1.00 55.71 56 THR C CA 1
ATOM 5184 C C . THR C 1 72 ? 32.692 -84.560 -13.063 1.00 55.44 56 THR C C 1
ATOM 5185 O O . THR C 1 72 ? 32.792 -84.843 -11.873 1.00 55.75 56 THR C O 1
ATOM 5189 N N . ARG C 1 73 ? 33.435 -83.621 -13.652 1.00 54.99 57 ARG C N 1
ATOM 5190 C CA . ARG C 1 73 ? 34.459 -82.853 -12.922 1.00 54.32 57 ARG C CA 1
ATOM 5191 C C . ARG C 1 73 ? 33.866 -81.959 -11.818 1.00 53.96 57 ARG C C 1
ATOM 5192 O O . ARG C 1 73 ? 34.370 -81.920 -10.699 1.00 53.85 57 ARG C O 1
ATOM 5200 N N . LEU C 1 74 ? 32.798 -81.239 -12.131 1.00 53.55 58 LEU C N 1
ATOM 5201 C CA . LEU C 1 74 ? 32.146 -80.416 -11.121 1.00 53.23 58 LEU C CA 1
ATOM 5202 C C . LEU C 1 74 ? 31.625 -81.327 -10.007 1.00 52.84 58 LEU C C 1
ATOM 5203 O O . LEU C 1 74 ? 31.662 -80.981 -8.828 1.00 52.77 58 LEU C O 1
ATOM 5208 N N . SER C 1 75 ? 31.179 -82.508 -10.388 1.00 52.20 59 SER C N 1
ATOM 5209 C CA . SER C 1 75 ? 30.678 -83.470 -9.439 1.00 52.12 59 SER C CA 1
ATOM 5210 C C . SER C 1 75 ? 31.745 -83.857 -8.413 1.00 51.84 59 SER C C 1
ATOM 5211 O O . SER C 1 75 ? 31.534 -83.753 -7.200 1.00 51.36 59 SER C O 1
ATOM 5214 N N . PHE C 1 76 ? 32.883 -84.331 -8.915 1.00 51.80 60 PHE C N 1
ATOM 5215 C CA . PHE C 1 76 ? 34.026 -84.717 -8.073 1.00 51.60 60 PHE C CA 1
ATOM 5216 C C . PHE C 1 76 ? 34.521 -83.545 -7.251 1.00 51.49 60 PHE C C 1
ATOM 5217 O O . PHE C 1 76 ? 34.712 -83.657 -6.040 1.00 51.77 60 PHE C O 1
ATOM 5225 N N . GLU C 1 77 ? 34.728 -82.417 -7.916 1.00 51.22 61 GLU C N 1
ATOM 5226 C CA . GLU C 1 77 ? 35.226 -81.232 -7.233 1.00 51.29 61 GLU C CA 1
ATOM 5227 C C . GLU C 1 77 ? 34.292 -80.769 -6.112 1.00 50.78 61 GLU C C 1
ATOM 5228 O O . GLU C 1 77 ? 34.769 -80.347 -5.060 1.00 50.47 61 GLU C O 1
ATOM 5234 N N . THR C 1 78 ? 32.981 -80.895 -6.327 1.00 50.53 62 THR C N 1
ATOM 5235 C CA . THR C 1 78 ? 31.985 -80.604 -5.289 1.00 50.19 62 THR C CA 1
ATOM 5236 C C . THR C 1 78 ? 32.122 -81.607 -4.152 1.00 50.24 62 THR C C 1
ATOM 5237 O O . THR C 1 78 ? 32.101 -81.212 -2.980 1.00 50.10 62 THR C O 1
ATOM 5241 N N . ALA C 1 79 ? 32.263 -82.891 -4.503 1.00 50.01 63 ALA C N 1
ATOM 5242 C CA . ALA C 1 79 ? 32.382 -83.967 -3.508 1.00 49.93 63 ALA C CA 1
ATOM 5243 C C . ALA C 1 79 ? 33.597 -83.750 -2.593 1.00 49.86 63 ALA C C 1
ATOM 5244 O O . ALA C 1 79 ? 33.477 -83.743 -1.365 1.00 49.38 63 ALA C O 1
ATOM 5246 N N . ILE C 1 80 ? 34.753 -83.561 -3.217 1.00 49.88 64 ILE C N 1
ATOM 5247 C CA . ILE C 1 80 ? 36.002 -83.208 -2.526 1.00 50.18 64 ILE C CA 1
ATOM 5248 C C . ILE C 1 80 ? 35.866 -82.090 -1.462 1.00 50.29 64 ILE C C 1
ATOM 5249 O O . ILE C 1 80 ? 36.317 -82.223 -0.324 1.00 50.40 64 ILE C O 1
ATOM 5254 N N . GLN C 1 81 ? 35.240 -80.991 -1.842 1.00 50.39 65 GLN C N 1
ATOM 5255 C CA . GLN C 1 81 ? 35.179 -79.806 -0.989 1.00 50.42 65 GLN C CA 1
ATOM 5256 C C . GLN C 1 81 ? 34.077 -79.899 0.052 1.00 49.84 65 GLN C C 1
ATOM 5257 O O . GLN C 1 81 ? 34.213 -79.391 1.161 1.00 49.53 65 GLN C O 1
ATOM 5263 N N . ARG C 1 82 ? 32.988 -80.551 -0.333 1.00 49.67 66 ARG C N 1
ATOM 5264 C CA . ARG C 1 82 ? 31.895 -80.946 0.575 1.00 49.40 66 ARG C CA 1
ATOM 5265 C C . ARG C 1 82 ? 32.413 -81.743 1.777 1.00 48.90 66 ARG C C 1
ATOM 5266 O O . ARG C 1 82 ? 31.831 -81.696 2.851 1.00 48.76 66 ARG C O 1
ATOM 5274 N N . LEU C 1 83 ? 33.493 -82.498 1.571 1.00 48.68 67 LEU C N 1
ATOM 5275 C CA . LEU C 1 83 ? 34.111 -83.324 2.617 1.00 48.59 67 LEU C CA 1
ATOM 5276 C C . LEU C 1 83 ? 35.278 -82.648 3.332 1.00 48.25 67 LEU C C 1
ATOM 5277 O O . LEU C 1 83 ? 35.921 -83.269 4.172 1.00 48.42 67 LEU C O 1
ATOM 5282 N N . GLY C 1 84 ? 35.573 -81.399 2.969 1.00 47.65 68 GLY C N 1
ATOM 5283 C CA . GLY C 1 84 ? 36.622 -80.613 3.617 1.00 46.75 68 GLY C CA 1
ATOM 5284 C C . GLY C 1 84 ? 37.958 -80.656 2.917 1.00 46.02 68 GLY C C 1
ATOM 5285 O O . GLY C 1 84 ? 38.952 -80.129 3.440 1.00 46.18 68 GLY C O 1
ATOM 5286 N N . GLY C 1 85 ? 37.979 -81.257 1.732 1.00 45.09 69 GLY C N 1
ATOM 5287 C CA . GLY C 1 85 ? 39.204 -81.412 0.968 1.00 44.81 69 GLY C CA 1
ATOM 5288 C C . GLY C 1 85 ? 39.535 -80.208 0.119 1.00 44.64 69 GLY C C 1
ATOM 5289 O O . GLY C 1 85 ? 38.695 -79.365 -0.107 1.00 44.51 69 GLY C O 1
ATOM 5290 N N . SER C 1 86 ? 40.776 -80.136 -0.349 1.00 44.96 70 SER C N 1
ATOM 5291 C CA . SER C 1 86 ? 41.171 -79.191 -1.394 1.00 45.12 70 SER C CA 1
ATOM 5292 C C . SER C 1 86 ? 41.343 -79.906 -2.743 1.00 45.32 70 SER C C 1
ATOM 5293 O O . SER C 1 86 ? 41.648 -81.106 -2.814 1.00 45.32 70 SER C O 1
ATOM 5296 N N . VAL C 1 87 ? 41.172 -79.112 -3.795 1.00 45.38 71 VAL C N 1
ATOM 5297 C CA . VAL C 1 87 ? 41.297 -79.523 -5.179 1.00 44.89 71 VAL C CA 1
ATOM 5298 C C . VAL C 1 87 ? 42.507 -78.855 -5.833 1.00 44.69 71 VAL C C 1
ATOM 5299 O O . VAL C 1 87 ? 42.743 -77.661 -5.678 1.00 44.06 71 VAL C O 1
ATOM 5303 N N . ILE C 1 88 ? 43.278 -79.651 -6.558 1.00 45.06 72 ILE C N 1
ATOM 5304 C CA . ILE C 1 88 ? 44.202 -79.136 -7.563 1.00 45.59 72 ILE C CA 1
ATOM 5305 C C . ILE C 1 88 ? 43.938 -79.923 -8.825 1.00 46.20 72 ILE C C 1
ATOM 5306 O O . ILE C 1 88 ? 43.353 -80.992 -8.749 1.00 46.47 72 ILE C O 1
ATOM 5311 N N . GLY C 1 89 ? 44.369 -79.390 -9.972 1.00 47.34 73 GLY C N 1
ATOM 5312 C CA . GLY C 1 89 ? 44.299 -80.082 -11.276 1.00 47.75 73 GLY C CA 1
ATOM 5313 C C . GLY C 1 89 ? 43.814 -79.220 -12.432 1.00 48.43 73 GLY C C 1
ATOM 5314 O O . GLY C 1 89 ? 43.855 -78.022 -12.358 1.00 48.16 73 GLY C O 1
ATOM 5315 N N . PHE C 1 90 ? 43.323 -79.843 -13.493 1.00 49.94 74 PHE C N 1
ATOM 5316 C CA . PHE C 1 90 ? 42.970 -79.130 -14.718 1.00 51.19 74 PHE C CA 1
ATOM 5317 C C . PHE C 1 90 ? 41.713 -79.705 -15.351 1.00 52.51 74 PHE C C 1
ATOM 5318 O O . PHE C 1 90 ? 41.213 -80.715 -14.898 1.00 52.37 74 PHE C O 1
ATOM 5326 N N . ASP C 1 91 ? 41.200 -79.050 -16.392 1.00 54.76 75 ASP C N 1
ATOM 5327 C CA . ASP C 1 91 ? 39.916 -79.452 -17.016 1.00 56.66 75 ASP C CA 1
ATOM 5328 C C . ASP C 1 91 ? 40.013 -80.048 -18.399 1.00 57.40 75 ASP C C 1
ATOM 5329 O O . ASP C 1 91 ? 39.079 -80.718 -18.829 1.00 57.46 75 ASP C O 1
ATOM 5334 N N . ASN C 1 92 ? 41.098 -79.761 -19.106 1.00 58.53 76 ASN C N 1
ATOM 5335 C CA . ASN C 1 92 ? 41.476 -80.540 -20.282 1.00 59.54 76 ASN C CA 1
ATOM 5336 C C . ASN C 1 92 ? 42.978 -80.465 -20.519 1.00 60.66 76 ASN C C 1
ATOM 5337 O O . ASN C 1 92 ? 43.668 -79.700 -19.864 1.00 61.31 76 ASN C O 1
ATOM 5342 N N . ALA C 1 93 ? 43.485 -81.261 -21.450 1.00 61.99 77 ALA C N 1
ATOM 5343 C CA . ALA C 1 93 ? 44.923 -81.300 -21.723 1.00 62.88 77 ALA C CA 1
ATOM 5344 C C . ALA C 1 93 ? 45.400 -80.175 -22.650 1.00 63.88 77 ALA C C 1
ATOM 5345 O O . ALA C 1 93 ? 46.573 -79.811 -22.616 1.00 64.11 77 ALA C O 1
ATOM 5347 N N . GLY C 1 94 ? 44.503 -79.640 -23.478 1.00 65.16 78 GLY C N 1
ATOM 5348 C CA . GLY C 1 94 ? 44.817 -78.487 -24.339 1.00 66.33 78 GLY C CA 1
ATOM 5349 C C . GLY C 1 94 ? 45.195 -77.217 -23.580 1.00 67.36 78 GLY C C 1
ATOM 5350 O O . GLY C 1 94 ? 46.043 -76.441 -24.031 1.00 67.50 78 GLY C O 1
ATOM 5351 N N . ASN C 1 95 ? 44.563 -77.020 -22.421 1.00 68.59 79 ASN C N 1
ATOM 5352 C CA . ASN C 1 95 ? 44.890 -75.924 -21.493 1.00 69.45 79 ASN C CA 1
ATOM 5353 C C . ASN C 1 95 ? 46.143 -76.188 -20.613 1.00 70.17 79 ASN C C 1
ATOM 5354 O O . ASN C 1 95 ? 46.458 -75.389 -19.718 1.00 70.49 79 ASN C O 1
ATOM 5356 N N . THR C 1 96 ? 46.855 -77.287 -20.898 1.00 70.66 80 THR C N 1
ATOM 5357 C CA . THR C 1 96 ? 47.954 -77.813 -20.067 1.00 70.61 80 THR C CA 1
ATOM 5358 C C . THR C 1 96 ? 49.295 -77.613 -20.789 1.00 70.66 80 THR C C 1
ATOM 5359 O O . THR C 1 96 ? 49.323 -77.195 -21.945 1.00 70.80 80 THR C O 1
ATOM 5363 N N . SER C 1 97 ? 50.394 -77.855 -20.077 1.00 70.63 81 SER C N 1
ATOM 5364 C CA . SER C 1 97 ? 51.742 -77.892 -20.651 1.00 70.47 81 SER C CA 1
ATOM 5365 C C . SER C 1 97 ? 52.293 -79.318 -20.570 1.00 70.78 81 SER C C 1
ATOM 5366 O O . SER C 1 97 ? 53.472 -79.572 -20.838 1.00 70.84 81 SER C O 1
ATOM 5369 N N . LEU C 1 98 ? 51.397 -80.244 -20.249 1.00 71.12 82 LEU C N 1
ATOM 5370 C CA . LEU C 1 98 ? 51.743 -81.584 -19.795 1.00 71.48 82 LEU C CA 1
ATOM 5371 C C . LEU C 1 98 ? 51.666 -82.602 -20.940 1.00 71.52 82 LEU C C 1
ATOM 5372 O O . LEU C 1 98 ? 51.181 -82.281 -22.034 1.00 71.78 82 LEU C O 1
ATOM 5377 N N . ALA C 1 99 ? 52.165 -83.817 -20.682 1.00 71.46 83 ALA C N 1
ATOM 5378 C CA . ALA C 1 99 ? 52.179 -84.924 -21.663 1.00 71.22 83 ALA C CA 1
ATOM 5379 C C . ALA C 1 99 ? 52.439 -84.400 -23.094 1.00 70.78 83 ALA C C 1
ATOM 5380 O O . ALA C 1 99 ? 51.687 -84.682 -24.034 1.00 70.82 83 ALA C O 1
ATOM 5382 N N . LYS C 1 100 ? 53.509 -83.621 -23.232 1.00 69.97 84 LYS C N 1
ATOM 5383 C CA . LYS C 1 100 ? 53.719 -82.812 -24.424 1.00 69.24 84 LYS C CA 1
ATOM 5384 C C . LYS C 1 100 ? 54.210 -83.678 -25.592 1.00 68.57 84 LYS C C 1
ATOM 5385 O O . LYS C 1 100 ? 53.391 -84.247 -26.308 1.00 69.04 84 LYS C O 1
ATOM 5389 N N . LYS C 1 101 ? 55.523 -83.811 -25.771 1.00 67.26 85 LYS C N 1
ATOM 5390 C CA . LYS C 1 101 ? 56.073 -84.471 -26.963 1.00 66.02 85 LYS C CA 1
ATOM 5391 C C . LYS C 1 101 ? 57.294 -85.316 -26.575 1.00 64.69 85 LYS C C 1
ATOM 5392 O O . LYS C 1 101 ? 58.431 -84.832 -26.494 1.00 64.47 85 LYS C O 1
ATOM 5394 N N . GLY C 1 102 ? 57.029 -86.595 -26.335 1.00 62.89 86 GLY C N 1
ATOM 5395 C CA . GLY C 1 102 ? 57.991 -87.482 -25.700 1.00 61.35 86 GLY C CA 1
ATOM 5396 C C . GLY C 1 102 ? 57.657 -87.703 -24.229 1.00 59.70 86 GLY C C 1
ATOM 5397 O O . GLY C 1 102 ? 57.987 -88.749 -23.682 1.00 59.63 86 GLY C O 1
ATOM 5398 N N . GLU C 1 103 ? 57.005 -86.725 -23.596 1.00 57.59 87 GLU C N 1
ATOM 5399 C CA . GLU C 1 103 ? 56.734 -86.771 -22.155 1.00 56.26 87 GLU C CA 1
ATOM 5400 C C . GLU C 1 103 ? 55.703 -87.865 -21.863 1.00 54.54 87 GLU C C 1
ATOM 5401 O O . GLU C 1 103 ? 54.585 -87.791 -22.368 1.00 54.71 87 GLU C O 1
ATOM 5407 N N . THR C 1 104 ? 56.052 -88.871 -21.062 1.00 52.31 88 THR C N 1
ATOM 5408 C CA . THR C 1 104 ? 55.090 -89.943 -20.783 1.00 50.80 88 THR C CA 1
ATOM 5409 C C . THR C 1 104 ? 53.927 -89.510 -19.885 1.00 49.40 88 THR C C 1
ATOM 5410 O O . THR C 1 104 ? 54.026 -88.552 -19.136 1.00 48.93 88 THR C O 1
ATOM 5414 N N . LEU C 1 105 ? 52.812 -90.217 -19.992 1.00 47.98 89 LEU C N 1
ATOM 5415 C CA . LEU C 1 105 ? 51.748 -90.081 -19.009 1.00 47.30 89 LEU C CA 1
ATOM 5416 C C . LEU C 1 105 ? 52.279 -90.534 -17.652 1.00 46.90 89 LEU C C 1
ATOM 5417 O O . LEU C 1 105 ? 52.080 -89.871 -16.644 1.00 46.47 89 LEU C O 1
ATOM 5422 N N . ALA C 1 106 ? 52.986 -91.659 -17.650 1.00 46.76 90 ALA C N 1
ATOM 5423 C CA . ALA C 1 106 ? 53.599 -92.193 -16.437 1.00 46.50 90 ALA C CA 1
ATOM 5424 C C . ALA C 1 106 ? 54.355 -91.113 -15.623 1.00 46.20 90 ALA C C 1
ATOM 5425 O O . ALA C 1 106 ? 54.000 -90.850 -14.477 1.00 46.34 90 ALA C O 1
ATOM 5427 N N . ASP C 1 107 ? 55.359 -90.476 -16.220 1.00 46.05 91 ASP C N 1
ATOM 5428 C CA . ASP C 1 107 ? 56.039 -89.326 -15.599 1.00 46.07 91 ASP C CA 1
ATOM 5429 C C . ASP C 1 107 ? 55.063 -88.286 -15.027 1.00 46.41 91 ASP C C 1
ATOM 5430 O O . ASP C 1 107 ? 55.234 -87.847 -13.897 1.00 46.09 91 ASP C O 1
ATOM 5435 N N . SER C 1 108 ? 54.043 -87.908 -15.802 1.00 46.94 92 SER C N 1
ATOM 5436 C CA . SER C 1 108 ? 53.051 -86.909 -15.375 1.00 47.43 92 SER C CA 1
ATOM 5437 C C . SER C 1 108 ? 52.268 -87.325 -14.127 1.00 47.68 92 SER C C 1
ATOM 5438 O O . SER C 1 108 ? 52.067 -86.505 -13.215 1.00 47.57 92 SER C O 1
ATOM 5441 N N . ILE C 1 109 ? 51.798 -88.578 -14.114 1.00 47.93 93 ILE C N 1
ATOM 5442 C CA . ILE C 1 109 ? 51.134 -89.171 -12.943 1.00 48.10 93 ILE C CA 1
ATOM 5443 C C . ILE C 1 109 ? 52.104 -89.161 -11.766 1.00 48.08 93 ILE C C 1
ATOM 5444 O O . ILE C 1 109 ? 51.790 -88.654 -10.699 1.00 47.89 93 ILE C O 1
ATOM 5449 N N . SER C 1 110 ? 53.289 -89.730 -11.966 1.00 47.96 94 SER C N 1
ATOM 5450 C CA . SER C 1 110 ? 54.286 -89.793 -10.900 1.00 48.13 94 SER C CA 1
ATOM 5451 C C . SER C 1 110 ? 54.499 -88.433 -10.199 1.00 48.40 94 SER C C 1
ATOM 5452 O O . SER C 1 110 ? 54.677 -88.386 -8.996 1.00 49.11 94 SER C O 1
ATOM 5455 N N . VAL C 1 111 ? 54.475 -87.336 -10.944 1.00 48.26 95 VAL C N 1
ATOM 5456 C CA . VAL C 1 111 ? 54.700 -86.023 -10.369 1.00 47.94 95 VAL C CA 1
ATOM 5457 C C . VAL C 1 111 ? 53.462 -85.478 -9.670 1.00 47.92 95 VAL C C 1
ATOM 5458 O O . VAL C 1 111 ? 53.542 -85.002 -8.552 1.00 48.19 95 VAL C O 1
ATOM 5462 N N . ILE C 1 112 ? 52.317 -85.523 -10.330 1.00 48.12 96 ILE C N 1
ATOM 5463 C CA . ILE C 1 112 ? 51.107 -84.921 -9.771 1.00 48.17 96 ILE C CA 1
ATOM 5464 C C . ILE C 1 112 ? 50.562 -85.721 -8.569 1.00 48.06 96 ILE C C 1
ATOM 5465 O O . ILE C 1 112 ? 50.155 -85.133 -7.583 1.00 47.80 96 ILE C O 1
ATOM 5470 N N . SER C 1 113 ? 50.539 -87.051 -8.681 1.00 48.22 97 SER C N 1
ATOM 5471 C CA . SER C 1 113 ? 50.474 -87.973 -7.534 1.00 48.25 97 SER C CA 1
ATOM 5472 C C . SER C 1 113 ? 51.197 -87.467 -6.286 1.00 48.14 97 SER C C 1
ATOM 5473 O O . SER C 1 113 ? 50.593 -87.434 -5.215 1.00 48.20 97 SER C O 1
ATOM 5476 N N . SER C 1 114 ? 52.489 -87.124 -6.428 1.00 47.89 98 SER C N 1
ATOM 5477 C CA . SER C 1 114 ? 53.324 -86.578 -5.325 1.00 48.04 98 SER C CA 1
ATOM 5478 C C . SER C 1 114 ? 52.632 -85.468 -4.563 1.00 47.91 98 SER C C 1
ATOM 5479 O O . SER C 1 114 ? 52.800 -85.322 -3.337 1.00 48.19 98 SER C O 1
ATOM 5482 N N . TYR C 1 115 ? 51.903 -84.653 -5.313 1.00 47.25 99 TYR C N 1
ATOM 5483 C CA . TYR C 1 115 ? 51.260 -83.492 -4.754 1.00 46.92 99 TYR C CA 1
ATOM 5484 C C . TYR C 1 115 ? 50.079 -83.849 -3.854 1.00 46.96 99 TYR C C 1
ATOM 5485 O O . TYR C 1 115 ? 49.733 -83.080 -2.952 1.00 47.48 99 TYR C O 1
ATOM 5494 N N . ALA C 1 116 ? 49.475 -85.013 -4.069 1.00 46.95 100 ALA C N 1
ATOM 5495 C CA . ALA C 1 116 ? 48.116 -85.247 -3.590 1.00 47.11 100 ALA C CA 1
ATOM 5496 C C . ALA C 1 116 ? 48.012 -86.456 -2.719 1.00 47.41 100 ALA C C 1
ATOM 5497 O O . ALA C 1 116 ? 48.929 -87.239 -2.640 1.00 47.46 100 ALA C O 1
ATOM 5499 N N . ASP C 1 117 ? 46.864 -86.592 -2.072 1.00 48.17 101 ASP C N 1
ATOM 5500 C CA . ASP C 1 117 ? 46.539 -87.759 -1.262 1.00 48.63 101 ASP C CA 1
ATOM 5501 C C . ASP C 1 117 ? 45.678 -88.768 -2.008 1.00 49.18 101 ASP C C 1
ATOM 5502 O O . ASP C 1 117 ? 45.554 -89.921 -1.596 1.00 49.60 101 ASP C O 1
ATOM 5507 N N . ALA C 1 118 ? 45.072 -88.321 -3.101 1.00 49.87 102 ALA C N 1
ATOM 5508 C CA . ALA C 1 118 ? 44.365 -89.192 -4.037 1.00 50.02 102 ALA C CA 1
ATOM 5509 C C . ALA C 1 118 ? 44.388 -88.519 -5.399 1.00 50.26 102 ALA C C 1
ATOM 5510 O O . ALA C 1 118 ? 44.484 -87.297 -5.493 1.00 51.03 102 ALA C O 1
ATOM 5512 N N . PHE C 1 119 ? 44.274 -89.318 -6.449 1.00 50.49 103 PHE C N 1
ATOM 5513 C CA . PHE C 1 119 ? 44.411 -88.840 -7.820 1.00 50.29 103 PHE C CA 1
ATOM 5514 C C . PHE C 1 119 ? 43.191 -89.272 -8.621 1.00 49.93 103 PHE C C 1
ATOM 5515 O O . PHE C 1 119 ? 43.019 -90.447 -8.910 1.00 49.80 103 PHE C O 1
ATOM 5523 N N . VAL C 1 120 ? 42.326 -88.318 -8.944 1.00 49.89 104 VAL C N 1
ATOM 5524 C CA . VAL C 1 120 ? 41.170 -88.565 -9.809 1.00 49.94 104 VAL C CA 1
ATOM 5525 C C . VAL C 1 120 ? 41.535 -88.183 -11.238 1.00 50.09 104 VAL C C 1
ATOM 5526 O O . VAL C 1 120 ? 42.070 -87.109 -11.474 1.00 50.42 104 VAL C O 1
ATOM 5530 N N . MET C 1 121 ? 41.251 -89.050 -12.196 1.00 50.18 105 MET C N 1
ATOM 5531 C CA . MET C 1 121 ? 41.639 -88.752 -13.560 1.00 50.86 105 MET C CA 1
ATOM 5532 C C . MET C 1 121 ? 40.632 -89.219 -14.589 1.00 50.60 105 MET C C 1
ATOM 5533 O O . MET C 1 121 ? 40.051 -90.278 -14.441 1.00 50.76 105 MET C O 1
ATOM 5538 N N . ARG C 1 122 ? 40.406 -88.398 -15.609 1.00 50.33 106 ARG C N 1
ATOM 5539 C CA . ARG C 1 122 ? 39.721 -88.837 -16.804 1.00 50.25 106 ARG C CA 1
ATOM 5540 C C . ARG C 1 122 ? 40.678 -88.642 -17.984 1.00 49.56 106 ARG C C 1
ATOM 5541 O O . ARG C 1 122 ? 41.442 -87.669 -18.029 1.00 48.73 106 ARG C O 1
ATOM 5549 N N . HIS C 1 123 ? 40.626 -89.590 -18.922 1.00 49.00 107 HIS C N 1
ATOM 5550 C CA . HIS C 1 123 ? 41.598 -89.673 -20.011 1.00 48.77 107 HIS C CA 1
ATOM 5551 C C . HIS C 1 123 ? 40.953 -90.302 -21.239 1.00 48.89 107 HIS C C 1
ATOM 5552 O O . HIS C 1 123 ? 40.142 -91.220 -21.106 1.00 48.55 107 HIS C O 1
ATOM 5559 N N . PRO C 1 124 ? 41.311 -89.804 -22.439 1.00 48.94 108 PRO C N 1
ATOM 5560 C CA . PRO C 1 124 ? 40.806 -90.378 -23.686 1.00 48.97 108 PRO C CA 1
ATOM 5561 C C . PRO C 1 124 ? 41.198 -91.838 -23.992 1.00 49.34 108 PRO C C 1
ATOM 5562 O O . PRO C 1 124 ? 40.595 -92.450 -24.866 1.00 49.76 108 PRO C O 1
ATOM 5566 N N . GLN C 1 125 ? 42.160 -92.405 -23.282 1.00 49.63 109 GLN C N 1
ATOM 5567 C CA . GLN C 1 125 ? 42.745 -93.685 -23.686 1.00 50.06 109 GLN C CA 1
ATOM 5568 C C . GLN C 1 125 ? 42.343 -94.790 -22.739 1.00 50.43 109 GLN C C 1
ATOM 5569 O O . GLN C 1 125 ? 42.268 -94.581 -21.535 1.00 51.15 109 GLN C O 1
ATOM 5575 N N . GLU C 1 126 ? 42.087 -95.976 -23.270 1.00 50.61 110 GLU C N 1
ATOM 5576 C CA . GLU C 1 126 ? 41.633 -97.062 -22.423 1.00 50.65 110 GLU C CA 1
ATOM 5577 C C . GLU C 1 126 ? 42.833 -97.612 -21.656 1.00 50.93 110 GLU C C 1
ATOM 5578 O O . GLU C 1 126 ? 43.883 -97.837 -22.226 1.00 50.54 110 GLU C O 1
ATOM 5584 N N . GLY C 1 127 ? 42.674 -97.796 -20.350 1.00 51.66 111 GLY C N 1
ATOM 5585 C CA . GLY C 1 127 ? 43.742 -98.335 -19.506 1.00 51.92 111 GLY C CA 1
ATOM 5586 C C . GLY C 1 127 ? 44.514 -97.271 -18.747 1.00 52.30 111 GLY C C 1
ATOM 5587 O O . GLY C 1 127 ? 45.396 -97.604 -17.945 1.00 53.20 111 GLY C O 1
ATOM 5588 N N . ALA C 1 128 ? 44.181 -95.999 -18.969 1.00 51.83 112 ALA C N 1
ATOM 5589 C CA . ALA C 1 128 ? 44.959 -94.903 -18.406 1.00 51.55 112 ALA C CA 1
ATOM 5590 C C . ALA C 1 128 ? 44.855 -94.840 -16.883 1.00 51.50 112 ALA C C 1
ATOM 5591 O O . ALA C 1 128 ? 45.754 -94.349 -16.204 1.00 51.09 112 ALA C O 1
ATOM 5593 N N . ALA C 1 129 ? 43.751 -95.327 -16.347 1.00 51.72 113 ALA C N 1
ATOM 5594 C CA . ALA C 1 129 ? 43.586 -95.332 -14.909 1.00 52.13 113 ALA C CA 1
ATOM 5595 C C . ALA C 1 129 ? 44.376 -96.498 -14.319 1.00 52.51 113 ALA C C 1
ATOM 5596 O O . ALA C 1 129 ? 44.901 -96.393 -13.214 1.00 52.40 113 ALA C O 1
ATOM 5598 N N . ARG C 1 130 ? 44.465 -97.606 -15.049 1.00 53.00 114 ARG C N 1
ATOM 5599 C CA . ARG C 1 130 ? 45.260 -98.732 -14.573 1.00 53.59 114 ARG C CA 1
ATOM 5600 C C . ARG C 1 130 ? 46.735 -98.338 -14.532 1.00 53.35 114 ARG C C 1
ATOM 5601 O O . ARG C 1 130 ? 47.403 -98.514 -13.506 1.00 53.09 114 ARG C O 1
ATOM 5609 N N . LEU C 1 131 ? 47.230 -97.814 -15.656 1.00 52.85 115 LEU C N 1
ATOM 5610 C CA . LEU C 1 131 ? 48.595 -97.297 -15.730 1.00 52.54 115 LEU C CA 1
ATOM 5611 C C . LEU C 1 131 ? 48.846 -96.333 -14.578 1.00 52.06 115 LEU C C 1
ATOM 5612 O O . LEU C 1 131 ? 49.796 -96.495 -13.833 1.00 52.01 115 LEU C O 1
ATOM 5617 N N . ALA C 1 132 ? 47.975 -95.345 -14.424 1.00 51.69 116 ALA C N 1
ATOM 5618 C CA . ALA C 1 132 ? 48.084 -94.385 -13.322 1.00 51.46 116 ALA C CA 1
ATOM 5619 C C . ALA C 1 132 ? 48.267 -95.062 -11.956 1.00 51.26 116 ALA C C 1
ATOM 5620 O O . ALA C 1 132 ? 49.126 -94.657 -11.167 1.00 51.34 116 ALA C O 1
ATOM 5622 N N . SER C 1 133 ? 47.477 -96.096 -11.689 1.00 50.82 117 SER C N 1
ATOM 5623 C CA . SER C 1 133 ? 47.541 -96.806 -10.403 1.00 50.68 117 SER C CA 1
ATOM 5624 C C . SER C 1 133 ? 48.899 -97.480 -10.148 1.00 50.57 117 SER C C 1
ATOM 5625 O O . SER C 1 133 ? 49.210 -97.856 -9.016 1.00 50.79 117 SER C O 1
ATOM 5628 N N . GLU C 1 134 ? 49.687 -97.655 -11.202 1.00 50.05 118 GLU C N 1
ATOM 5629 C CA . GLU C 1 134 ? 50.975 -98.317 -11.103 1.00 49.58 118 GLU C CA 1
ATOM 5630 C C . GLU C 1 134 ? 52.120 -97.331 -10.971 1.00 49.69 118 GLU C C 1
ATOM 5631 O O . GLU C 1 134 ? 53.245 -97.737 -10.707 1.00 50.22 118 GLU C O 1
ATOM 5637 N N . PHE C 1 135 ? 51.837 -96.047 -11.150 1.00 49.48 119 PHE C N 1
ATOM 5638 C CA . PHE C 1 135 ? 52.849 -95.015 -10.998 1.00 49.61 119 PHE C CA 1
ATOM 5639 C C . PHE C 1 135 ? 52.505 -93.995 -9.913 1.00 49.79 119 PHE C C 1
ATOM 5640 O O . PHE C 1 135 ? 53.193 -92.983 -9.775 1.00 50.02 119 PHE C O 1
ATOM 5648 N N . SER C 1 136 ? 51.461 -94.281 -9.138 1.00 50.00 120 SER C N 1
ATOM 5649 C CA . SER C 1 136 ? 51.016 -93.416 -8.059 1.00 50.26 120 SER C CA 1
ATOM 5650 C C . SER C 1 136 ? 51.061 -94.148 -6.713 1.00 50.94 120 SER C C 1
ATOM 5651 O O . SER C 1 136 ? 50.450 -95.202 -6.564 1.00 51.18 120 SER C O 1
ATOM 5654 N N . ASN C 1 137 ? 51.762 -93.570 -5.732 1.00 51.50 121 ASN C N 1
ATOM 5655 C CA . ASN C 1 137 ? 51.764 -94.067 -4.354 1.00 52.04 121 ASN C CA 1
ATOM 5656 C C . ASN C 1 137 ? 50.521 -93.656 -3.591 1.00 51.89 121 ASN C C 1
ATOM 5657 O O . ASN C 1 137 ? 50.393 -93.890 -2.402 1.00 52.59 121 ASN C O 1
ATOM 5662 N N . VAL C 1 138 ? 49.589 -93.051 -4.290 1.00 51.82 122 VAL C N 1
ATOM 5663 C CA . VAL C 1 138 ? 48.413 -92.488 -3.689 1.00 51.64 122 VAL C CA 1
ATOM 5664 C C . VAL C 1 138 ? 47.247 -93.049 -4.505 1.00 51.40 122 VAL C C 1
ATOM 5665 O O . VAL C 1 138 ? 47.406 -93.305 -5.704 1.00 51.60 122 VAL C O 1
ATOM 5669 N N . PRO C 1 139 ? 46.099 -93.302 -3.868 1.00 51.05 123 PRO C N 1
ATOM 5670 C CA . PRO C 1 139 ? 45.015 -93.988 -4.571 1.00 51.15 123 PRO C CA 1
ATOM 5671 C C . PRO C 1 139 ? 44.394 -93.207 -5.733 1.00 51.23 123 PRO C C 1
ATOM 5672 O O . PRO C 1 139 ? 43.883 -92.116 -5.550 1.00 50.83 123 PRO C O 1
ATOM 5676 N N . VAL C 1 140 ? 44.452 -93.776 -6.927 1.00 51.61 124 VAL C N 1
ATOM 5677 C CA . VAL C 1 140 ? 43.754 -93.200 -8.074 1.00 51.89 124 VAL C CA 1
ATOM 5678 C C . VAL C 1 140 ? 42.294 -93.672 -8.209 1.00 51.51 124 VAL C C 1
ATOM 5679 O O . VAL C 1 140 ? 41.984 -94.847 -8.008 1.00 50.22 124 VAL C O 1
ATOM 5683 N N . ILE C 1 141 ? 41.429 -92.708 -8.542 1.00 51.52 125 ILE C N 1
ATOM 5684 C CA . ILE C 1 141 ? 40.026 -92.955 -8.909 1.00 51.77 125 ILE C CA 1
ATOM 5685 C C . ILE C 1 141 ? 39.824 -92.721 -10.412 1.00 51.32 125 ILE C C 1
ATOM 5686 O O . ILE C 1 141 ? 40.103 -91.652 -10.929 1.00 51.51 125 ILE C O 1
ATOM 5691 N N . ASN C 1 142 ? 39.311 -93.731 -11.101 1.00 50.97 126 ASN C N 1
ATOM 5692 C CA . ASN C 1 142 ? 39.090 -93.653 -12.548 1.00 50.41 126 ASN C CA 1
ATOM 5693 C C . ASN C 1 142 ? 37.855 -92.803 -12.841 1.00 49.75 126 ASN C C 1
ATOM 5694 O O . ASN C 1 142 ? 36.722 -93.223 -12.598 1.00 49.75 126 ASN C O 1
ATOM 5699 N N . GLY C 1 143 ? 38.088 -91.600 -13.346 1.00 48.87 127 GLY C N 1
ATOM 5700 C CA . GLY C 1 143 ? 37.003 -90.717 -13.783 1.00 48.62 127 GLY C CA 1
ATOM 5701 C C . GLY C 1 143 ? 36.493 -91.020 -15.186 1.00 48.25 127 GLY C C 1
ATOM 5702 O O . GLY C 1 143 ? 35.572 -90.363 -15.672 1.00 48.25 127 GLY C O 1
ATOM 5703 N N . GLY C 1 144 ? 37.097 -92.017 -15.834 1.00 47.63 128 GLY C N 1
ATOM 5704 C CA . GLY C 1 144 ? 36.724 -92.426 -17.173 1.00 46.96 128 GLY C CA 1
ATOM 5705 C C . GLY C 1 144 ? 37.961 -92.596 -18.023 1.00 46.58 128 GLY C C 1
ATOM 5706 O O . GLY C 1 144 ? 38.728 -91.655 -18.195 1.00 46.48 128 GLY C O 1
ATOM 5707 N N . ASP C 1 145 ? 38.158 -93.796 -18.553 1.00 46.37 129 ASP C N 1
ATOM 5708 C CA . ASP C 1 145 ? 39.268 -94.057 -19.451 1.00 46.30 129 ASP C CA 1
ATOM 5709 C C . ASP C 1 145 ? 38.757 -94.546 -20.806 1.00 46.48 129 ASP C C 1
ATOM 5710 O O . ASP C 1 145 ? 38.449 -95.721 -20.985 1.00 46.65 129 ASP C O 1
ATOM 5715 N N . GLY C 1 146 ? 38.648 -93.619 -21.756 1.00 46.59 130 GLY C N 1
ATOM 5716 C CA . GLY C 1 146 ? 38.208 -93.939 -23.114 1.00 46.26 130 GLY C CA 1
ATOM 5717 C C . GLY C 1 146 ? 36.893 -94.691 -23.102 1.00 46.26 130 GLY C C 1
ATOM 5718 O O . GLY C 1 146 ? 35.988 -94.380 -22.323 1.00 46.04 130 GLY C O 1
ATOM 5719 N N . SER C 1 147 ? 36.801 -95.706 -23.947 1.00 46.37 131 SER C N 1
ATOM 5720 C CA . SER C 1 147 ? 35.620 -96.564 -24.000 1.00 46.86 131 SER C CA 1
ATOM 5721 C C . SER C 1 147 ? 35.601 -97.675 -22.946 1.00 46.85 131 SER C C 1
ATOM 5722 O O . SER C 1 147 ? 34.697 -98.483 -22.930 1.00 47.24 131 SER C O 1
ATOM 5725 N N . ASN C 1 148 ? 36.587 -97.722 -22.068 1.00 47.14 132 ASN C N 1
ATOM 5726 C CA . ASN C 1 148 ? 36.720 -98.834 -21.137 1.00 47.26 132 ASN C CA 1
ATOM 5727 C C . ASN C 1 148 ? 35.798 -98.633 -19.921 1.00 47.77 132 ASN C C 1
ATOM 5728 O O . ASN C 1 148 ? 34.624 -98.977 -20.001 1.00 47.93 132 ASN C O 1
ATOM 5733 N N . GLN C 1 149 ? 36.294 -98.050 -18.829 1.00 48.16 133 GLN C N 1
ATOM 5734 C CA . GLN C 1 149 ? 35.520 -97.951 -17.587 1.00 48.62 133 GLN C CA 1
ATOM 5735 C C . GLN C 1 149 ? 35.110 -96.510 -17.206 1.00 49.37 133 GLN C C 1
ATOM 5736 O O . GLN C 1 149 ? 35.805 -95.549 -17.542 1.00 49.15 133 GLN C O 1
ATOM 5742 N N . HIS C 1 150 ? 33.996 -96.388 -16.466 1.00 50.04 134 HIS C N 1
ATOM 5743 C CA . HIS C 1 150 ? 33.571 -95.111 -15.852 1.00 50.09 134 HIS C CA 1
ATOM 5744 C C . HIS C 1 150 ? 32.893 -95.442 -14.535 1.00 50.00 134 HIS C C 1
ATOM 5745 O O . HIS C 1 150 ? 31.700 -95.256 -14.396 1.00 49.76 134 HIS C O 1
ATOM 5752 N N . PRO C 1 151 ? 33.658 -95.968 -13.562 1.00 50.67 135 PRO C N 1
ATOM 5753 C CA . PRO C 1 151 ? 33.002 -96.608 -12.426 1.00 50.87 135 PRO C CA 1
ATOM 5754 C C . PRO C 1 151 ? 32.072 -95.703 -11.661 1.00 51.39 135 PRO C C 1
ATOM 5755 O O . PRO C 1 151 ? 30.967 -96.144 -11.318 1.00 52.29 135 PRO C O 1
ATOM 5759 N N . THR C 1 152 ? 32.479 -94.458 -11.406 1.00 51.31 136 THR C N 1
ATOM 5760 C CA . THR C 1 152 ? 31.648 -93.570 -10.576 1.00 51.27 136 THR C CA 1
ATOM 5761 C C . THR C 1 152 ? 30.303 -93.246 -11.230 1.00 50.90 136 THR C C 1
ATOM 5762 O O . THR C 1 152 ? 29.333 -92.978 -10.525 1.00 51.24 136 THR C O 1
ATOM 5766 N N . GLN C 1 153 ? 30.229 -93.298 -12.556 1.00 50.59 137 GLN C N 1
ATOM 5767 C CA . GLN C 1 153 ? 28.930 -93.211 -13.236 1.00 50.55 137 GLN C CA 1
ATOM 5768 C C . GLN C 1 153 ? 28.027 -94.362 -12.804 1.00 50.45 137 GLN C C 1
ATOM 5769 O O . GLN C 1 153 ? 26.883 -94.138 -12.436 1.00 50.92 137 GLN C O 1
ATOM 5775 N N . THR C 1 154 ? 28.531 -95.592 -12.849 1.00 50.13 138 THR C N 1
ATOM 5776 C CA . THR C 1 154 ? 27.753 -96.748 -12.401 1.00 49.86 138 THR C CA 1
ATOM 5777 C C . THR C 1 154 ? 27.404 -96.637 -10.924 1.00 50.16 138 THR C C 1
ATOM 5778 O O . THR C 1 154 ? 26.349 -97.080 -10.480 1.00 50.34 138 THR C O 1
ATOM 5782 N N . LEU C 1 155 ? 28.304 -96.050 -10.154 1.00 50.72 139 LEU C N 1
ATOM 5783 C CA . LEU C 1 155 ? 28.108 -95.953 -8.728 1.00 51.03 139 LEU C CA 1
ATOM 5784 C C . LEU C 1 155 ? 26.993 -94.970 -8.397 1.00 50.77 139 LEU C C 1
ATOM 5785 O O . LEU C 1 155 ? 26.175 -95.228 -7.517 1.00 50.42 139 LEU C O 1
ATOM 5790 N N . LEU C 1 156 ? 26.938 -93.853 -9.112 1.00 50.55 140 LEU C N 1
ATOM 5791 C CA . LEU C 1 156 ? 25.839 -92.921 -8.918 1.00 50.50 140 LEU C CA 1
ATOM 5792 C C . LEU C 1 156 ? 24.528 -93.499 -9.456 1.00 50.49 140 LEU C C 1
ATOM 5793 O O . LEU C 1 156 ? 23.468 -93.228 -8.905 1.00 50.42 140 LEU C O 1
ATOM 5798 N N . ASP C 1 157 ? 24.607 -94.294 -10.525 1.00 50.43 141 ASP C N 1
ATOM 5799 C CA . ASP C 1 157 ? 23.436 -95.006 -11.059 1.00 50.24 141 ASP C CA 1
ATOM 5800 C C . ASP C 1 157 ? 22.844 -95.992 -10.038 1.00 50.21 141 ASP C C 1
ATOM 5801 O O . ASP C 1 157 ? 21.645 -95.924 -9.747 1.00 49.99 141 ASP C O 1
ATOM 5806 N N . LEU C 1 158 ? 23.678 -96.889 -9.494 1.00 50.24 142 LEU C N 1
ATOM 5807 C CA . LEU C 1 158 ? 23.254 -97.803 -8.422 1.00 50.65 142 LEU C CA 1
ATOM 5808 C C . LEU C 1 158 ? 22.766 -97.110 -7.141 1.00 50.82 142 LEU C C 1
ATOM 5809 O O . LEU C 1 158 ? 21.824 -97.554 -6.505 1.00 50.89 142 LEU C O 1
ATOM 5814 N N . PHE C 1 159 ? 23.431 -96.040 -6.745 1.00 51.06 143 PHE C N 1
ATOM 5815 C CA . PHE C 1 159 ? 23.005 -95.293 -5.577 1.00 51.30 143 PHE C CA 1
ATOM 5816 C C . PHE C 1 159 ? 21.595 -94.761 -5.799 1.00 51.28 143 PHE C C 1
ATOM 5817 O O . PHE C 1 159 ? 20.735 -94.862 -4.920 1.00 51.38 143 PHE C O 1
ATOM 5825 N N . SER C 1 160 ? 21.350 -94.219 -6.985 1.00 51.22 144 SER C N 1
ATOM 5826 C CA . SER C 1 160 ? 20.044 -93.637 -7.288 1.00 51.13 144 SER C CA 1
ATOM 5827 C C . SER C 1 160 ? 18.959 -94.705 -7.293 1.00 51.24 144 SER C C 1
ATOM 5828 O O . SER C 1 160 ? 17.847 -94.468 -6.801 1.00 51.24 144 SER C O 1
ATOM 5831 N N . ILE C 1 161 ? 19.284 -95.880 -7.841 1.00 50.83 145 ILE C N 1
ATOM 5832 C CA . ILE C 1 161 ? 18.353 -96.997 -7.812 1.00 50.38 145 ILE C CA 1
ATOM 5833 C C . ILE C 1 161 ? 18.074 -97.358 -6.353 1.00 50.40 145 ILE C C 1
ATOM 5834 O O . ILE C 1 161 ? 16.933 -97.382 -5.918 1.00 50.59 145 ILE C O 1
ATOM 5839 N N . TYR C 1 162 ? 19.132 -97.604 -5.596 1.00 50.52 146 TYR C N 1
ATOM 5840 C CA . TYR C 1 162 ? 19.025 -97.966 -4.172 1.00 50.71 146 TYR C CA 1
ATOM 5841 C C . TYR C 1 162 ? 18.155 -96.969 -3.406 1.00 50.34 146 TYR C C 1
ATOM 5842 O O . TYR C 1 162 ? 17.124 -97.316 -2.805 1.00 49.97 146 TYR C O 1
ATOM 5851 N N . GLU C 1 163 ? 18.593 -95.723 -3.450 1.00 49.65 147 GLU C N 1
ATOM 5852 C CA . GLU C 1 163 ? 17.916 -94.646 -2.752 1.00 49.35 147 GLU C CA 1
ATOM 5853 C C . GLU C 1 163 ? 16.407 -94.605 -3.043 1.00 48.66 147 GLU C C 1
ATOM 5854 O O . GLU C 1 163 ? 15.621 -94.458 -2.125 1.00 48.49 147 GLU C O 1
ATOM 5860 N N . THR C 1 164 ? 16.019 -94.723 -4.312 1.00 47.88 148 THR C N 1
ATOM 5861 C CA . THR C 1 164 ? 14.612 -94.587 -4.700 1.00 47.32 148 THR C CA 1
ATOM 5862 C C . THR C 1 164 ? 13.839 -95.891 -4.514 1.00 47.46 148 THR C C 1
ATOM 5863 O O . THR C 1 164 ? 12.653 -95.862 -4.243 1.00 47.03 148 THR C O 1
ATOM 5867 N N . GLN C 1 165 ? 14.511 -97.029 -4.660 1.00 47.83 149 GLN C N 1
ATOM 5868 C CA . GLN C 1 165 ? 13.849 -98.351 -4.600 1.00 47.80 149 GLN C CA 1
ATOM 5869 C C . GLN C 1 165 ? 13.927 -99.045 -3.231 1.00 47.66 149 GLN C C 1
ATOM 5870 O O . GLN C 1 165 ? 13.147 -99.939 -2.939 1.00 47.95 149 GLN C O 1
ATOM 5876 N N . GLY C 1 166 ? 14.860 -98.627 -2.388 1.00 47.51 150 GLY C N 1
ATOM 5877 C CA . GLY C 1 166 ? 15.000 -99.216 -1.074 1.00 47.55 150 GLY C CA 1
ATOM 5878 C C . GLY C 1 166 ? 15.669 -100.565 -1.133 1.00 47.75 150 GLY C C 1
ATOM 5879 O O . GLY C 1 166 ? 15.694 -101.295 -0.152 1.00 48.03 150 GLY C O 1
ATOM 5880 N N . ARG C 1 167 ? 16.227 -100.881 -2.292 1.00 48.24 151 ARG C N 1
ATOM 5881 C CA . ARG C 1 167 ? 16.938 -102.116 -2.507 1.00 48.44 151 ARG C CA 1
ATOM 5882 C C . ARG C 1 167 ? 17.684 -102.064 -3.843 1.00 48.71 151 ARG C C 1
ATOM 5883 O O . ARG C 1 167 ? 17.487 -101.157 -4.645 1.00 48.76 151 ARG C O 1
ATOM 5891 N N . LEU C 1 168 ? 18.556 -103.046 -4.048 1.00 49.04 152 LEU C N 1
ATOM 5892 C CA . LEU C 1 168 ? 19.158 -103.323 -5.355 1.00 48.96 152 LEU C CA 1
ATOM 5893 C C . LEU C 1 168 ? 18.861 -104.767 -5.834 1.00 49.09 152 LEU C C 1
ATOM 5894 O O . LEU C 1 168 ? 19.200 -105.131 -6.968 1.00 49.19 152 LEU C O 1
ATOM 5899 N N . ASP C 1 169 ? 18.229 -105.568 -4.970 1.00 48.72 153 ASP C N 1
ATOM 5900 C CA . ASP C 1 169 ? 17.890 -106.956 -5.264 1.00 48.40 153 ASP C CA 1
ATOM 5901 C C . ASP C 1 169 ? 16.456 -107.042 -5.773 1.00 48.42 153 ASP C C 1
ATOM 5902 O O . ASP C 1 169 ? 15.590 -106.322 -5.307 1.00 48.48 153 ASP C O 1
ATOM 5907 N N . ASN C 1 170 ? 16.207 -107.922 -6.732 1.00 48.14 154 ASN C N 1
ATOM 5908 C CA . ASN C 1 170 ? 14.855 -108.165 -7.207 1.00 48.08 154 ASN C CA 1
ATOM 5909 C C . ASN C 1 170 ? 14.102 -106.954 -7.764 1.00 48.39 154 ASN C C 1
ATOM 5910 O O . ASN C 1 170 ? 12.922 -106.775 -7.486 1.00 48.60 154 ASN C O 1
ATOM 5915 N N . LEU C 1 171 ? 14.781 -106.147 -8.568 1.00 48.86 155 LEU C N 1
ATOM 5916 C CA . LEU C 1 171 ? 14.184 -104.991 -9.246 1.00 49.03 155 LEU C CA 1
ATOM 5917 C C . LEU C 1 171 ? 13.983 -105.300 -10.704 1.00 48.80 155 LEU C C 1
ATOM 5918 O O . LEU C 1 171 ? 14.828 -105.951 -11.311 1.00 48.16 155 LEU C O 1
ATOM 5923 N N . ASN C 1 172 ? 12.888 -104.794 -11.271 1.00 48.87 156 ASN C N 1
ATOM 5924 C CA . ASN C 1 172 ? 12.689 -104.830 -12.731 1.00 48.86 156 ASN C CA 1
ATOM 5925 C C . ASN C 1 172 ? 13.278 -103.578 -13.396 1.00 48.85 156 ASN C C 1
ATOM 5926 O O . ASN C 1 172 ? 12.909 -102.451 -13.062 1.00 48.50 156 ASN C O 1
ATOM 5931 N N . ILE C 1 173 ? 14.205 -103.806 -14.324 1.00 49.04 157 ILE C N 1
ATOM 5932 C CA . ILE C 1 173 ? 14.973 -102.745 -14.950 1.00 49.66 157 ILE C CA 1
ATOM 5933 C C . ILE C 1 173 ? 14.860 -102.767 -16.474 1.00 49.77 157 ILE C C 1
ATOM 5934 O O . ILE C 1 173 ? 15.219 -103.749 -17.122 1.00 49.67 157 ILE C O 1
ATOM 5939 N N . ALA C 1 174 ? 14.373 -101.669 -17.044 1.00 49.92 158 ALA C N 1
ATOM 5940 C CA . ALA C 1 174 ? 14.407 -101.500 -18.492 1.00 50.25 158 ALA C CA 1
ATOM 5941 C C . ALA C 1 174 ? 15.634 -100.672 -18.875 1.00 50.49 158 ALA C C 1
ATOM 5942 O O . ALA C 1 174 ? 15.915 -99.639 -18.247 1.00 50.47 158 ALA C O 1
ATOM 5944 N N . PHE C 1 175 ? 16.369 -101.158 -19.878 1.00 50.55 159 PHE C N 1
ATOM 5945 C CA . PHE C 1 175 ? 17.472 -100.426 -20.493 1.00 50.66 159 PHE C CA 1
ATOM 5946 C C . PHE C 1 175 ? 17.026 -100.080 -21.896 1.00 51.07 159 PHE C C 1
ATOM 5947 O O . PHE C 1 175 ? 16.647 -100.964 -22.657 1.00 51.50 159 PHE C O 1
ATOM 5955 N N . VAL C 1 176 ? 17.058 -98.799 -22.239 1.00 51.58 160 VAL C N 1
ATOM 5956 C CA . VAL C 1 176 ? 16.525 -98.324 -23.514 1.00 51.86 160 VAL C CA 1
ATOM 5957 C C . VAL C 1 176 ? 17.537 -97.493 -24.281 1.00 52.24 160 VAL C C 1
ATOM 5958 O O . VAL C 1 176 ? 18.188 -96.607 -23.715 1.00 51.71 160 VAL C O 1
ATOM 5962 N N . GLY C 1 177 ? 17.638 -97.781 -25.580 1.00 52.77 161 GLY C N 1
ATOM 5963 C CA . GLY C 1 177 ? 18.432 -96.976 -26.503 1.00 53.05 161 GLY C CA 1
ATOM 5964 C C . GLY C 1 177 ? 19.563 -97.756 -27.133 1.00 53.38 161 GLY C C 1
ATOM 5965 O O . GLY C 1 177 ? 19.357 -98.851 -27.635 1.00 53.42 161 GLY C O 1
ATOM 5966 N N . ASP C 1 178 ? 20.755 -97.171 -27.108 1.00 54.02 162 ASP C N 1
ATOM 5967 C CA . ASP C 1 178 ? 21.947 -97.771 -27.690 1.00 54.47 162 ASP C CA 1
ATOM 5968 C C . ASP C 1 178 ? 22.564 -98.731 -26.684 1.00 54.35 162 ASP C C 1
ATOM 5969 O O . ASP C 1 178 ? 23.421 -98.350 -25.891 1.00 54.73 162 ASP C O 1
ATOM 5974 N N . LEU C 1 179 ? 22.119 -99.977 -26.710 1.00 54.10 163 LEU C N 1
ATOM 5975 C CA . LEU C 1 179 ? 22.633 -100.954 -25.780 1.00 54.22 163 LEU C CA 1
ATOM 5976 C C . LEU C 1 179 ? 23.981 -101.502 -26.225 1.00 54.47 163 LEU C C 1
ATOM 5977 O O . LEU C 1 179 ? 24.749 -102.029 -25.404 1.00 54.85 163 LEU C O 1
ATOM 5982 N N . LYS C 1 180 ? 24.263 -101.391 -27.523 1.00 54.49 164 LYS C N 1
ATOM 5983 C CA . LYS C 1 180 ? 25.430 -102.036 -28.114 1.00 54.25 164 LYS C CA 1
ATOM 5984 C C . LYS C 1 180 ? 26.720 -101.336 -27.711 1.00 54.23 164 LYS C C 1
ATOM 5985 O O . LYS C 1 180 ? 27.678 -101.984 -27.293 1.00 54.37 164 LYS C O 1
ATOM 5991 N N . TYR C 1 181 ? 26.736 -100.014 -27.852 1.00 54.02 165 TYR C N 1
ATOM 5992 C CA . TYR C 1 181 ? 27.924 -99.208 -27.563 1.00 53.66 165 TYR C CA 1
ATOM 5993 C C . TYR C 1 181 ? 27.743 -98.367 -26.306 1.00 53.73 165 TYR C C 1
ATOM 5994 O O . TYR C 1 181 ? 28.569 -97.514 -26.021 1.00 53.89 165 TYR C O 1
ATOM 6003 N N . GLY C 1 182 ? 26.664 -98.602 -25.562 1.00 53.84 166 GLY C N 1
ATOM 6004 C CA . GLY C 1 182 ? 26.369 -97.838 -24.343 1.00 54.04 166 GLY C CA 1
ATOM 6005 C C . GLY C 1 182 ? 27.134 -98.369 -23.137 1.00 54.29 166 GLY C C 1
ATOM 6006 O O . GLY C 1 182 ? 26.593 -99.130 -22.324 1.00 54.17 166 GLY C O 1
ATOM 6007 N N . ARG C 1 183 ? 28.397 -97.961 -23.018 1.00 54.33 167 ARG C N 1
ATOM 6008 C CA . ARG C 1 183 ? 29.259 -98.492 -21.976 1.00 54.47 167 ARG C CA 1
ATOM 6009 C C . ARG C 1 183 ? 28.670 -98.321 -20.573 1.00 54.26 167 ARG C C 1
ATOM 6010 O O . ARG C 1 183 ? 28.936 -99.147 -19.703 1.00 53.91 167 ARG C O 1
ATOM 6018 N N . THR C 1 184 ? 27.869 -97.269 -20.365 1.00 54.20 168 THR C N 1
ATOM 6019 C CA . THR C 1 184 ? 27.146 -97.081 -19.099 1.00 54.24 168 THR C CA 1
ATOM 6020 C C . THR C 1 184 ? 26.160 -98.207 -18.819 1.00 54.01 168 THR C C 1
ATOM 6021 O O . THR C 1 184 ? 26.034 -98.611 -17.672 1.00 54.46 168 THR C O 1
ATOM 6025 N N . VAL C 1 185 ? 25.454 -98.726 -19.823 1.00 53.65 169 VAL C N 1
ATOM 6026 C CA . VAL C 1 185 ? 24.521 -99.809 -19.515 1.00 53.64 169 VAL C CA 1
ATOM 6027 C C . VAL C 1 185 ? 25.298 -101.094 -19.265 1.00 53.43 169 VAL C C 1
ATOM 6028 O O . VAL C 1 185 ? 24.977 -101.841 -18.347 1.00 53.77 169 VAL C O 1
ATOM 6032 N N . HIS C 1 186 ? 26.341 -101.339 -20.047 1.00 53.31 170 HIS C N 1
ATOM 6033 C CA . HIS C 1 186 ? 27.144 -102.545 -19.859 1.00 53.14 170 HIS C CA 1
ATOM 6034 C C . HIS C 1 186 ? 27.564 -102.709 -18.404 1.00 53.66 170 HIS C C 1
ATOM 6035 O O . HIS C 1 186 ? 27.511 -103.803 -17.866 1.00 54.06 170 HIS C O 1
ATOM 6042 N N . SER C 1 187 ? 27.967 -101.621 -17.760 1.00 53.93 171 SER C N 1
ATOM 6043 C CA . SER C 1 187 ? 28.425 -101.693 -16.376 1.00 54.23 171 SER C CA 1
ATOM 6044 C C . SER C 1 187 ? 27.260 -101.804 -15.412 1.00 54.34 171 SER C C 1
ATOM 6045 O O . SER C 1 187 ? 27.298 -102.608 -14.461 1.00 54.76 171 SER C O 1
ATOM 6048 N N . LEU C 1 188 ? 26.242 -100.975 -15.627 1.00 53.90 172 LEU C N 1
ATOM 6049 C CA . LEU C 1 188 ? 25.075 -101.022 -14.758 1.00 53.55 172 LEU C CA 1
ATOM 6050 C C . LEU C 1 188 ? 24.436 -102.408 -14.781 1.00 53.34 172 LEU C C 1
ATOM 6051 O O . LEU C 1 188 ? 24.131 -102.972 -13.725 1.00 53.23 172 LEU C O 1
ATOM 6056 N N . ALA C 1 189 ? 24.256 -102.951 -15.984 1.00 52.92 173 ALA C N 1
ATOM 6057 C CA . ALA C 1 189 ? 23.781 -104.319 -16.144 1.00 52.69 173 ALA C CA 1
ATOM 6058 C C . ALA C 1 189 ? 24.694 -105.289 -15.399 1.00 52.36 173 ALA C C 1
ATOM 6059 O O . ALA C 1 189 ? 24.242 -106.039 -14.553 1.00 52.60 173 ALA C O 1
ATOM 6061 N N . GLN C 1 190 ? 25.983 -105.247 -15.697 1.00 52.34 174 GLN C N 1
ATOM 6062 C CA . GLN C 1 190 ? 26.977 -106.086 -15.007 1.00 52.37 174 GLN C CA 1
ATOM 6063 C C . GLN C 1 190 ? 26.926 -105.991 -13.471 1.00 52.35 174 GLN C C 1
ATOM 6064 O O . GLN C 1 190 ? 26.994 -106.997 -12.773 1.00 52.36 174 GLN C O 1
ATOM 6070 N N . ALA C 1 191 ? 26.817 -104.765 -12.967 1.00 52.22 175 ALA C N 1
ATOM 6071 C CA . ALA C 1 191 ? 26.788 -104.487 -11.542 1.00 51.82 175 ALA C CA 1
ATOM 6072 C C . ALA C 1 191 ? 25.549 -105.083 -10.876 1.00 51.55 175 ALA C C 1
ATOM 6073 O O . ALA C 1 191 ? 25.666 -105.880 -9.950 1.00 51.61 175 ALA C O 1
ATOM 6075 N N . LEU C 1 192 ? 24.366 -104.718 -11.363 1.00 51.03 176 LEU C N 1
ATOM 6076 C CA . LEU C 1 192 ? 23.115 -105.270 -10.831 1.00 51.00 176 LEU C CA 1
ATOM 6077 C C . LEU C 1 192 ? 23.034 -106.790 -11.025 1.00 51.20 176 LEU C C 1
ATOM 6078 O O . LEU C 1 192 ? 22.185 -107.476 -10.422 1.00 51.42 176 LEU C O 1
ATOM 6083 N N . ALA C 1 193 ? 23.888 -107.313 -11.896 1.00 50.74 177 ALA C N 1
ATOM 6084 C CA . ALA C 1 193 ? 23.949 -108.728 -12.078 1.00 50.51 177 ALA C CA 1
ATOM 6085 C C . ALA C 1 193 ? 24.676 -109.386 -10.912 1.00 50.66 177 ALA C C 1
ATOM 6086 O O . ALA C 1 193 ? 24.494 -110.573 -10.676 1.00 50.42 177 ALA C O 1
ATOM 6088 N N . LYS C 1 194 ? 25.468 -108.620 -10.161 1.00 50.76 178 LYS C N 1
ATOM 6089 C CA . LYS C 1 194 ? 26.087 -109.143 -8.940 1.00 51.15 178 LYS C CA 1
ATOM 6090 C C . LYS C 1 194 ? 25.072 -109.317 -7.807 1.00 51.33 178 LYS C C 1
ATOM 6091 O O . LYS C 1 194 ? 25.393 -109.864 -6.764 1.00 51.40 178 LYS C O 1
ATOM 6097 N N . PHE C 1 195 ? 23.847 -108.858 -8.032 1.00 51.75 179 PHE C N 1
ATOM 6098 C CA . PHE C 1 195 ? 22.760 -108.970 -7.068 1.00 52.10 179 PHE C CA 1
ATOM 6099 C C . PHE C 1 195 ? 21.783 -110.078 -7.461 1.00 52.11 179 PHE C C 1
ATOM 6100 O O . PHE C 1 195 ? 21.928 -110.678 -8.515 1.00 52.27 179 PHE C O 1
ATOM 6108 N N . ASP C 1 196 ? 20.789 -110.329 -6.610 1.00 52.22 180 ASP C N 1
ATOM 6109 C CA . ASP C 1 196 ? 19.746 -111.326 -6.880 1.00 52.66 180 ASP C CA 1
ATOM 6110 C C . ASP C 1 196 ? 18.500 -110.814 -7.555 1.00 52.12 180 ASP C C 1
ATOM 6111 O O . ASP C 1 196 ? 17.930 -109.809 -7.143 1.00 51.94 180 ASP C O 1
ATOM 6116 N N . GLY C 1 197 ? 18.053 -111.555 -8.560 1.00 51.70 181 GLY C N 1
ATOM 6117 C CA . GLY C 1 197 ? 16.649 -111.547 -8.945 1.00 51.56 181 GLY C CA 1
ATOM 6118 C C . GLY C 1 197 ? 16.186 -110.403 -9.804 1.00 51.68 181 GLY C C 1
ATOM 6119 O O . GLY C 1 197 ? 14.999 -110.295 -10.093 1.00 51.34 181 GLY C O 1
ATOM 6120 N N . CYS C 1 198 ? 17.111 -109.532 -10.195 1.00 52.22 182 CYS C N 1
ATOM 6121 C CA . CYS C 1 198 ? 16.818 -108.520 -11.190 1.00 52.65 182 CYS C CA 1
ATOM 6122 C C . CYS C 1 198 ? 16.423 -109.196 -12.484 1.00 52.72 182 CYS C C 1
ATOM 6123 O O . CYS C 1 198 ? 16.995 -110.222 -12.847 1.00 53.18 182 CYS C O 1
ATOM 6126 N N . LYS C 1 199 ? 15.410 -108.646 -13.140 1.00 52.67 183 LYS C N 1
ATOM 6127 C CA . LYS C 1 199 ? 14.986 -109.101 -14.445 1.00 52.80 183 LYS C CA 1
ATOM 6128 C C . LYS C 1 199 ? 15.178 -107.906 -15.356 1.00 52.51 183 LYS C C 1
ATOM 6129 O O . LYS C 1 199 ? 14.603 -106.856 -15.087 1.00 52.84 183 LYS C O 1
ATOM 6135 N N . PHE C 1 200 ? 15.993 -108.059 -16.404 1.00 51.84 184 PHE C N 1
ATOM 6136 C CA . PHE C 1 200 ? 16.305 -106.965 -17.335 1.00 51.37 184 PHE C CA 1
ATOM 6137 C C . PHE C 1 200 ? 15.453 -106.952 -18.599 1.00 50.98 184 PHE C C 1
ATOM 6138 O O . PHE C 1 200 ? 15.195 -107.984 -19.201 1.00 50.63 184 PHE C O 1
ATOM 6146 N N . HIS C 1 201 ? 15.061 -105.758 -19.019 1.00 50.65 185 HIS C N 1
ATOM 6147 C CA . HIS C 1 201 ? 14.273 -105.590 -20.224 1.00 50.39 185 HIS C CA 1
ATOM 6148 C C . HIS C 1 201 ? 15.031 -104.655 -21.150 1.00 50.18 185 HIS C C 1
ATOM 6149 O O . HIS C 1 201 ? 15.428 -103.567 -20.747 1.00 49.80 185 HIS C O 1
ATOM 6156 N N . PHE C 1 202 ? 15.220 -105.094 -22.388 1.00 50.07 186 PHE C N 1
ATOM 6157 C CA . PHE C 1 202 ? 16.046 -104.387 -23.353 1.00 50.13 186 PHE C CA 1
ATOM 6158 C C . PHE C 1 202 ? 15.206 -103.831 -24.496 1.00 50.41 186 PHE C C 1
ATOM 6159 O O . PHE C 1 202 ? 14.549 -104.582 -25.217 1.00 50.30 186 PHE C O 1
ATOM 6167 N N . ILE C 1 203 ? 15.251 -102.518 -24.681 1.00 50.73 187 ILE C N 1
ATOM 6168 C CA . ILE C 1 203 ? 14.563 -101.887 -25.800 1.00 51.12 187 ILE C CA 1
ATOM 6169 C C . ILE C 1 203 ? 15.542 -101.050 -26.625 1.00 51.28 187 ILE C C 1
ATOM 6170 O O . ILE C 1 203 ? 16.011 -100.007 -26.181 1.00 51.51 187 ILE C O 1
ATOM 6175 N N . ALA C 1 204 ? 15.835 -101.531 -27.834 1.00 51.69 188 ALA C N 1
ATOM 6176 C CA . ALA C 1 204 ? 16.816 -100.923 -28.744 1.00 51.82 188 ALA C CA 1
ATOM 6177 C C . ALA C 1 204 ? 16.438 -101.228 -30.175 1.00 52.05 188 ALA C C 1
ATOM 6178 O O . ALA C 1 204 ? 15.585 -102.062 -30.412 1.00 52.11 188 ALA C O 1
ATOM 6180 N N . PRO C 1 205 ? 17.056 -100.531 -31.140 1.00 52.63 189 PRO C N 1
ATOM 6181 C CA . PRO C 1 205 ? 17.021 -101.019 -32.524 1.00 52.63 189 PRO C CA 1
ATOM 6182 C C . PRO C 1 205 ? 17.745 -102.363 -32.691 1.00 52.94 189 PRO C C 1
ATOM 6183 O O . PRO C 1 205 ? 18.642 -102.692 -31.920 1.00 52.89 189 PRO C O 1
ATOM 6187 N N . ASP C 1 206 ? 17.355 -103.127 -33.702 1.00 53.60 190 ASP C N 1
ATOM 6188 C CA . ASP C 1 206 ? 18.017 -104.400 -34.012 1.00 54.16 190 ASP C CA 1
ATOM 6189 C C . ASP C 1 206 ? 19.547 -104.234 -34.117 1.00 54.12 190 ASP C C 1
ATOM 6190 O O . ASP C 1 206 ? 20.314 -105.065 -33.622 1.00 54.04 190 ASP C O 1
ATOM 6195 N N . ALA C 1 207 ? 19.978 -103.135 -34.728 1.00 54.16 191 ALA C N 1
ATOM 6196 C CA . ALA C 1 207 ? 21.407 -102.817 -34.846 1.00 54.14 191 ALA C CA 1
ATOM 6197 C C . ALA C 1 207 ? 22.101 -102.421 -33.523 1.00 54.07 191 ALA C C 1
ATOM 6198 O O . ALA C 1 207 ? 23.326 -102.400 -33.452 1.00 54.13 191 ALA C O 1
ATOM 6200 N N . LEU C 1 208 ? 21.340 -102.106 -32.483 1.00 54.02 192 LEU C N 1
ATOM 6201 C CA . LEU C 1 208 ? 21.949 -101.678 -31.227 1.00 54.29 192 LEU C CA 1
ATOM 6202 C C . LEU C 1 208 ? 21.565 -102.545 -30.042 1.00 54.02 192 LEU C C 1
ATOM 6203 O O . LEU C 1 208 ? 21.341 -102.042 -28.946 1.00 54.03 192 LEU C O 1
ATOM 6208 N N . ALA C 1 209 ? 21.522 -103.852 -30.266 1.00 53.95 193 ALA C N 1
ATOM 6209 C CA . ALA C 1 209 ? 21.211 -104.816 -29.216 1.00 53.88 193 ALA C CA 1
ATOM 6210 C C . ALA C 1 209 ? 22.305 -104.895 -28.164 1.00 54.14 193 ALA C C 1
ATOM 6211 O O . ALA C 1 209 ? 23.438 -104.482 -28.389 1.00 54.08 193 ALA C O 1
ATOM 6213 N N . MET C 1 210 ? 21.946 -105.435 -27.007 1.00 54.66 194 MET C N 1
ATOM 6214 C CA . MET C 1 210 ? 22.904 -105.686 -25.938 1.00 55.04 194 MET C CA 1
ATOM 6215 C C . MET C 1 210 ? 23.918 -106.719 -26.464 1.00 55.19 194 MET C C 1
ATOM 6216 O O . MET C 1 210 ? 23.515 -107.713 -27.064 1.00 55.03 194 MET C O 1
ATOM 6221 N N . PRO C 1 211 ? 25.235 -106.468 -26.277 1.00 55.52 195 PRO C N 1
ATOM 6222 C CA . PRO C 1 211 ? 26.292 -107.378 -26.702 1.00 55.54 195 PRO C CA 1
ATOM 6223 C C . PRO C 1 211 ? 26.139 -108.820 -26.234 1.00 56.13 195 PRO C C 1
ATOM 6224 O O . PRO C 1 211 ? 25.837 -109.081 -25.069 1.00 55.97 195 PRO C O 1
ATOM 6228 N N . GLU C 1 212 ? 26.363 -109.736 -27.170 1.00 57.00 196 GLU C N 1
ATOM 6229 C CA . GLU C 1 212 ? 26.429 -111.173 -26.906 1.00 57.67 196 GLU C CA 1
ATOM 6230 C C . GLU C 1 212 ? 27.234 -111.503 -25.636 1.00 57.84 196 GLU C C 1
ATOM 6231 O O . GLU C 1 212 ? 26.803 -112.326 -24.824 1.00 58.01 196 GLU C O 1
ATOM 6237 N N . TYR C 1 213 ? 28.377 -110.841 -25.456 1.00 57.95 197 TYR C N 1
ATOM 6238 C CA . TYR C 1 213 ? 29.249 -111.103 -24.304 1.00 58.29 197 TYR C CA 1
ATOM 6239 C C . TYR C 1 213 ? 28.643 -110.674 -22.961 1.00 58.51 197 TYR C C 1
ATOM 6240 O O . TYR C 1 213 ? 28.911 -111.311 -21.936 1.00 58.57 197 TYR C O 1
ATOM 6249 N N . ILE C 1 214 ? 27.856 -109.598 -22.966 1.00 58.61 198 ILE C N 1
ATOM 6250 C CA . ILE C 1 214 ? 27.166 -109.150 -21.760 1.00 58.78 198 ILE C CA 1
ATOM 6251 C C . ILE C 1 214 ? 26.074 -110.162 -21.399 1.00 58.92 198 ILE C C 1
ATOM 6252 O O . ILE C 1 214 ? 25.873 -110.464 -20.232 1.00 58.78 198 ILE C O 1
ATOM 6257 N N . CYS C 1 215 ? 25.386 -110.693 -22.405 1.00 59.14 199 CYS C N 1
ATOM 6258 C CA . CYS C 1 215 ? 24.344 -111.713 -22.193 1.00 59.25 199 CYS C CA 1
ATOM 6259 C C . CYS C 1 215 ? 24.847 -113.022 -21.613 1.00 59.61 199 CYS C C 1
ATOM 6260 O O . CYS C 1 215 ? 24.148 -113.666 -20.829 1.00 59.45 199 CYS C O 1
ATOM 6263 N N . ASP C 1 216 ? 26.038 -113.432 -22.038 1.00 60.03 200 ASP C N 1
ATOM 6264 C CA . ASP C 1 216 ? 26.679 -114.613 -21.472 1.00 60.31 200 ASP C CA 1
ATOM 6265 C C . ASP C 1 216 ? 26.921 -114.381 -19.992 1.00 60.81 200 ASP C C 1
ATOM 6266 O O . ASP C 1 216 ? 26.541 -115.217 -19.174 1.00 61.05 200 ASP C O 1
ATOM 6271 N N . GLU C 1 217 ? 27.526 -113.244 -19.648 1.00 61.14 201 GLU C N 1
ATOM 6272 C CA . GLU C 1 217 ? 27.679 -112.863 -18.241 1.00 61.65 201 GLU C CA 1
ATOM 6273 C C . GLU C 1 217 ? 26.362 -113.065 -17.480 1.00 61.71 201 GLU C C 1
ATOM 6274 O O . GLU C 1 217 ? 26.322 -113.766 -16.464 1.00 61.96 201 GLU C O 1
ATOM 6280 N N . LEU C 1 218 ? 25.293 -112.449 -17.987 1.00 61.52 202 LEU C N 1
ATOM 6281 C CA . LEU C 1 218 ? 23.986 -112.485 -17.333 1.00 61.28 202 LEU C CA 1
ATOM 6282 C C . LEU C 1 218 ? 23.488 -113.922 -17.192 1.00 61.47 202 LEU C C 1
ATOM 6283 O O . LEU C 1 218 ? 22.914 -114.293 -16.169 1.00 61.65 202 LEU C O 1
ATOM 6288 N N . ASP C 1 219 ? 23.723 -114.735 -18.212 1.00 61.55 203 ASP C N 1
ATOM 6289 C CA . ASP C 1 219 ? 23.403 -116.158 -18.126 1.00 61.75 203 ASP C CA 1
ATOM 6290 C C . ASP C 1 219 ? 24.241 -116.857 -17.053 1.00 61.93 203 ASP C C 1
ATOM 6291 O O . ASP C 1 219 ? 23.700 -117.633 -16.260 1.00 61.62 203 ASP C O 1
ATOM 6296 N N . GLU C 1 220 ? 25.551 -116.572 -17.032 1.00 62.14 204 GLU C N 1
ATOM 6297 C CA . GLU C 1 220 ? 26.445 -117.108 -15.997 1.00 62.25 204 GLU C CA 1
ATOM 6298 C C . GLU C 1 220 ? 25.909 -116.708 -14.635 1.00 61.97 204 GLU C C 1
ATOM 6299 O O . GLU C 1 220 ? 26.043 -117.451 -13.671 1.00 62.49 204 GLU C O 1
ATOM 6305 N N . GLN C 1 221 ? 25.285 -115.540 -14.560 1.00 61.41 205 GLN C N 1
ATOM 6306 C CA . GLN C 1 221 ? 24.823 -115.017 -13.283 1.00 61.08 205 GLN C CA 1
ATOM 6307 C C . GLN C 1 221 ? 23.311 -115.174 -13.022 1.00 60.50 205 GLN C C 1
ATOM 6308 O O . GLN C 1 221 ? 22.737 -114.440 -12.220 1.00 60.18 205 GLN C O 1
ATOM 6314 N N . ASN C 1 222 ? 22.701 -116.161 -13.683 1.00 59.92 206 ASN C N 1
ATOM 6315 C CA . ASN C 1 222 ? 21.294 -116.548 -13.480 1.00 59.53 206 ASN C CA 1
ATOM 6316 C C . ASN C 1 222 ? 20.329 -115.360 -13.395 1.00 58.85 206 ASN C C 1
ATOM 6317 O O . ASN C 1 222 ? 19.544 -115.247 -12.456 1.00 59.02 206 ASN C O 1
ATOM 6322 N N . ILE C 1 223 ? 20.391 -114.495 -14.407 1.00 57.86 207 ILE C N 1
ATOM 6323 C CA . ILE C 1 223 ? 19.564 -113.290 -14.483 1.00 56.91 207 ILE C CA 1
ATOM 6324 C C . ILE C 1 223 ? 18.705 -113.221 -15.739 1.00 55.80 207 ILE C C 1
ATOM 6325 O O . ILE C 1 223 ? 19.206 -113.318 -16.849 1.00 55.63 207 ILE C O 1
ATOM 6330 N N . SER C 1 224 ? 17.411 -113.023 -15.536 1.00 54.73 208 SER C N 1
ATOM 6331 C CA . SER C 1 224 ? 16.456 -112.888 -16.631 1.00 54.23 208 SER C CA 1
ATOM 6332 C C . SER C 1 224 ? 16.642 -111.600 -17.434 1.00 53.66 208 SER C C 1
ATOM 6333 O O . SER C 1 224 ? 16.648 -110.494 -16.875 1.00 53.17 208 SER C O 1
ATOM 6336 N N . TYR C 1 225 ? 16.765 -111.761 -18.749 1.00 52.80 209 TYR C N 1
ATOM 6337 C CA . TYR C 1 225 ? 16.603 -110.656 -19.676 1.00 52.30 209 TYR C CA 1
ATOM 6338 C C . TYR C 1 225 ? 15.707 -111.044 -20.851 1.00 51.71 209 TYR C C 1
ATOM 6339 O O . TYR C 1 225 ? 15.523 -112.206 -21.143 1.00 51.81 209 TYR C O 1
ATOM 6348 N N . ALA C 1 226 ? 15.157 -110.048 -21.521 1.00 51.20 210 ALA C N 1
ATOM 6349 C CA . ALA C 1 226 ? 14.342 -110.260 -22.703 1.00 50.81 210 ALA C CA 1
ATOM 6350 C C . ALA C 1 226 ? 14.309 -108.959 -23.480 1.00 50.83 210 ALA C C 1
ATOM 6351 O O . ALA C 1 226 ? 14.479 -107.883 -22.903 1.00 50.56 210 ALA C O 1
ATOM 6353 N N . THR C 1 227 ? 14.085 -109.062 -24.783 1.00 50.98 211 THR C N 1
ATOM 6354 C CA . THR C 1 227 ? 13.946 -107.888 -25.625 1.00 51.40 211 THR C CA 1
ATOM 6355 C C . THR C 1 227 ? 12.489 -107.585 -25.909 1.00 51.34 211 THR C C 1
ATOM 6356 O O . THR C 1 227 ? 11.668 -108.492 -25.977 1.00 51.48 211 THR C O 1
ATOM 6360 N N . TYR C 1 228 ? 12.183 -106.299 -26.062 1.00 51.35 212 TYR C N 1
ATOM 6361 C CA . TYR C 1 228 ? 10.836 -105.843 -26.371 1.00 51.68 212 TYR C CA 1
ATOM 6362 C C . TYR C 1 228 ? 10.874 -104.808 -27.489 1.00 51.92 212 TYR C C 1
ATOM 6363 O O . TYR C 1 228 ? 11.890 -104.146 -27.711 1.00 51.82 212 TYR C O 1
ATOM 6372 N N . ALA C 1 229 ? 9.764 -104.701 -28.212 1.00 52.35 213 ALA C N 1
ATOM 6373 C CA . ALA C 1 229 ? 9.656 -103.773 -29.331 1.00 52.67 213 ALA C CA 1
ATOM 6374 C C . ALA C 1 229 ? 9.476 -102.326 -28.849 1.00 53.20 213 ALA C C 1
ATOM 6375 O O . ALA C 1 229 ? 9.993 -101.395 -29.475 1.00 53.64 213 ALA C O 1
ATOM 6377 N N . SER C 1 230 ? 8.765 -102.141 -27.737 1.00 53.30 214 SER C N 1
ATOM 6378 C CA . SER C 1 230 ? 8.469 -100.805 -27.244 1.00 53.39 214 SER C CA 1
ATOM 6379 C C . SER C 1 230 ? 8.721 -100.594 -25.752 1.00 53.95 214 SER C C 1
ATOM 6380 O O . SER C 1 230 ? 8.805 -101.540 -24.958 1.00 53.76 214 SER C O 1
ATOM 6383 N N . ILE C 1 231 ? 8.828 -99.316 -25.397 1.00 54.34 215 ILE C N 1
ATOM 6384 C CA . ILE C 1 231 ? 8.940 -98.891 -24.014 1.00 54.42 215 ILE C CA 1
ATOM 6385 C C . ILE C 1 231 ? 7.609 -99.086 -23.289 1.00 54.77 215 ILE C C 1
ATOM 6386 O O . ILE C 1 231 ? 7.591 -99.466 -22.123 1.00 54.87 215 ILE C O 1
ATOM 6391 N N . GLU C 1 232 ? 6.501 -98.836 -23.983 1.00 55.04 216 GLU C N 1
ATOM 6392 C CA . GLU C 1 232 ? 5.177 -98.762 -23.330 1.00 55.23 216 GLU C CA 1
ATOM 6393 C C . GLU C 1 232 ? 4.819 -100.155 -22.852 1.00 54.70 216 GLU C C 1
ATOM 6394 O O . GLU C 1 232 ? 4.421 -100.367 -21.714 1.00 54.66 216 GLU C O 1
ATOM 6400 N N . GLU C 1 233 ? 4.976 -101.083 -23.784 1.00 54.62 217 GLU C N 1
ATOM 6401 C CA . GLU C 1 233 ? 4.847 -102.527 -23.606 1.00 54.46 217 GLU C CA 1
ATOM 6402 C C . G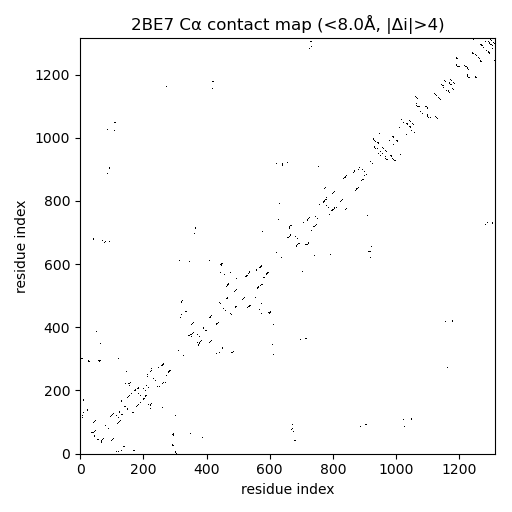LU C 1 233 ? 5.290 -103.000 -22.214 1.00 54.19 217 GLU C C 1
ATOM 6403 O O . GLU C 1 233 ? 4.561 -103.758 -21.573 1.00 54.31 217 GLU C O 1
ATOM 6409 N N . VAL C 1 234 ? 6.441 -102.519 -21.733 1.00 53.52 218 VAL C N 1
ATOM 6410 C CA . VAL C 1 234 ? 7.009 -102.995 -20.456 1.00 52.98 218 VAL C CA 1
ATOM 6411 C C . VAL C 1 234 ? 6.802 -102.091 -19.219 1.00 52.47 218 VAL C C 1
ATOM 6412 O O . VAL C 1 234 ? 7.184 -102.460 -18.101 1.00 52.17 218 VAL C O 1
ATOM 6416 N N . VAL C 1 235 ? 6.196 -100.925 -19.403 1.00 51.90 219 VAL C N 1
ATOM 6417 C CA . VAL C 1 235 ? 6.136 -99.945 -18.317 1.00 51.49 219 VAL C CA 1
ATOM 6418 C C . VAL C 1 235 ? 5.367 -100.473 -17.110 1.00 51.28 219 VAL C C 1
ATOM 6419 O O . VAL C 1 235 ? 5.820 -100.309 -15.981 1.00 51.40 219 VAL C O 1
ATOM 6423 N N . PRO C 1 236 ? 4.216 -101.129 -17.335 1.00 51.05 220 PRO C N 1
ATOM 6424 C CA . PRO C 1 236 ? 3.505 -101.653 -16.174 1.00 50.92 220 PRO C CA 1
ATOM 6425 C C . PRO C 1 236 ? 4.362 -102.514 -15.253 1.00 51.16 220 PRO C C 1
ATOM 6426 O O . PRO C 1 236 ? 4.116 -102.533 -14.062 1.00 50.98 220 PRO C O 1
ATOM 6430 N N . GLU C 1 237 ? 5.378 -103.179 -15.799 1.00 51.99 221 GLU C N 1
ATOM 6431 C CA . GLU C 1 237 ? 6.186 -104.147 -15.047 1.00 52.68 221 GLU C CA 1
ATOM 6432 C C . GLU C 1 237 ? 7.483 -103.594 -14.487 1.00 52.66 221 GLU C C 1
ATOM 6433 O O . GLU C 1 237 ? 8.188 -104.311 -13.794 1.00 53.33 221 GLU C O 1
ATOM 6439 N N . ILE C 1 238 ? 7.804 -102.336 -14.776 1.00 52.47 222 ILE C N 1
ATOM 6440 C CA . ILE C 1 238 ? 9.159 -101.806 -14.561 1.00 51.94 222 ILE C CA 1
ATOM 6441 C C . ILE C 1 238 ? 9.278 -100.907 -13.320 1.00 51.24 222 ILE C C 1
ATOM 6442 O O . ILE C 1 238 ? 8.403 -100.070 -13.040 1.00 50.79 222 ILE C O 1
ATOM 6447 N N . ASP C 1 239 ? 10.364 -101.121 -12.577 1.00 50.61 223 ASP C N 1
ATOM 6448 C CA . ASP C 1 239 ? 10.706 -100.313 -11.402 1.00 50.42 223 ASP C CA 1
ATOM 6449 C C . ASP C 1 239 ? 11.668 -99.177 -11.749 1.00 50.29 223 ASP C C 1
ATOM 6450 O O . ASP C 1 239 ? 11.600 -98.083 -11.172 1.00 49.87 223 ASP C O 1
ATOM 6455 N N . VAL C 1 240 ? 12.598 -99.476 -12.651 1.00 50.18 224 VAL C N 1
ATOM 6456 C CA . VAL C 1 240 ? 13.583 -98.516 -13.105 1.00 50.29 224 VAL C CA 1
ATOM 6457 C C . VAL C 1 240 ? 13.646 -98.498 -14.627 1.00 50.26 224 VAL C C 1
ATOM 6458 O O . VAL C 1 240 ? 13.671 -99.539 -15.266 1.00 49.97 224 VAL C O 1
ATOM 6462 N N . LEU C 1 241 ? 13.654 -97.296 -15.191 1.00 50.76 225 LEU C N 1
ATOM 6463 C CA . LEU C 1 241 ? 13.752 -97.102 -16.633 1.00 51.25 225 LEU C CA 1
ATOM 6464 C C . LEU C 1 241 ? 15.046 -96.338 -16.908 1.00 51.75 225 LEU C C 1
ATOM 6465 O O . LEU C 1 241 ? 15.183 -95.175 -16.541 1.00 51.50 225 LEU C O 1
ATOM 6470 N N . TYR C 1 242 ? 15.990 -97.018 -17.546 1.00 52.49 226 TYR C N 1
ATOM 6471 C CA . TYR C 1 242 ? 17.281 -96.445 -17.859 1.00 53.15 226 TYR C CA 1
ATOM 6472 C C . TYR C 1 242 ? 17.359 -96.104 -19.345 1.00 54.05 226 TYR C C 1
ATOM 6473 O O . TYR C 1 242 ? 17.422 -96.989 -20.197 1.00 53.61 226 TYR C O 1
ATOM 6482 N N . MET C 1 243 ? 17.354 -94.805 -19.631 1.00 55.25 227 MET C N 1
ATOM 6483 C CA . MET C 1 243 ? 17.447 -94.297 -20.982 1.00 56.15 227 MET C CA 1
ATOM 6484 C C . MET C 1 243 ? 18.877 -93.902 -21.260 1.00 57.53 227 MET C C 1
ATOM 6485 O O . MET C 1 243 ? 19.485 -93.179 -20.488 1.00 57.46 227 MET C O 1
ATOM 6490 N N . THR C 1 244 ? 19.422 -94.406 -22.356 1.00 59.61 228 THR C N 1
ATOM 6491 C CA . THR C 1 244 ? 20.663 -93.899 -22.889 1.00 60.91 228 THR C CA 1
ATOM 6492 C C . THR C 1 244 ? 20.321 -93.117 -24.120 1.00 62.64 228 THR C C 1
ATOM 6493 O O . THR C 1 244 ? 19.159 -92.995 -24.513 1.00 62.72 228 THR C O 1
ATOM 6497 N N . ARG C 1 245 ? 21.387 -92.640 -24.737 1.00 64.89 229 ARG C N 1
ATOM 6498 C CA . ARG C 1 245 ? 21.382 -91.678 -25.817 1.00 66.41 229 ARG C CA 1
ATOM 6499 C C . ARG C 1 245 ? 21.572 -92.490 -27.090 1.00 67.22 229 ARG C C 1
ATOM 6500 O O . ARG C 1 245 ? 22.444 -93.354 -27.154 1.00 66.97 229 ARG C O 1
ATOM 6508 N N . VAL C 1 246 ? 20.724 -92.257 -28.082 1.00 68.36 230 VAL C N 1
ATOM 6509 C CA . VAL C 1 246 ? 20.748 -93.071 -29.302 1.00 69.33 230 VAL C CA 1
ATOM 6510 C C . VAL C 1 246 ? 21.351 -92.253 -30.430 1.00 70.02 230 VAL C C 1
ATOM 6511 O O . VAL C 1 246 ? 20.619 -91.609 -31.182 1.00 70.31 230 VAL C O 1
ATOM 6515 N N . GLN C 1 247 ? 22.676 -92.284 -30.558 1.00 70.77 231 GLN C N 1
ATOM 6516 C CA . GLN C 1 247 ? 23.374 -91.247 -31.337 1.00 71.36 231 GLN C CA 1
ATOM 6517 C C . GLN C 1 247 ? 23.265 -91.338 -32.869 1.00 71.84 231 GLN C C 1
ATOM 6518 O O . GLN C 1 247 ? 23.028 -92.403 -33.451 1.00 71.72 231 GLN C O 1
ATOM 6524 N N . LYS C 1 248 ? 23.466 -90.181 -33.492 1.00 72.47 232 LYS C N 1
ATOM 6525 C CA . LYS C 1 248 ? 23.207 -89.978 -34.920 1.00 72.94 232 LYS C CA 1
ATOM 6526 C C . LYS C 1 248 ? 24.295 -90.656 -35.754 1.00 73.09 232 LYS C C 1
ATOM 6527 O O . LYS C 1 248 ? 24.022 -91.239 -36.801 1.00 72.81 232 LYS C O 1
ATOM 6532 N N . GLU C 1 249 ? 25.528 -90.572 -35.258 1.00 73.54 233 GLU C N 1
ATOM 6533 C CA . GLU C 1 249 ? 26.691 -91.303 -35.793 1.00 73.94 233 GLU C CA 1
ATOM 6534 C C . GLU C 1 249 ? 26.439 -92.761 -36.215 1.00 74.12 233 GLU C C 1
ATOM 6535 O O . GLU C 1 249 ? 26.992 -93.224 -37.211 1.00 74.06 233 GLU C O 1
ATOM 6541 N N . ARG C 1 250 ? 25.604 -93.470 -35.459 1.00 74.46 234 ARG C N 1
ATOM 6542 C CA . ARG C 1 250 ? 25.455 -94.938 -35.578 1.00 74.48 234 ARG C CA 1
ATOM 6543 C C . ARG C 1 250 ? 24.661 -95.448 -36.801 1.00 74.33 234 ARG C C 1
ATOM 6544 O O . ARG C 1 250 ? 24.607 -96.654 -37.051 1.00 74.21 234 ARG C O 1
ATOM 6552 N N . PHE C 1 251 ? 24.032 -94.533 -37.535 1.00 74.16 235 PHE C N 1
ATOM 6553 C CA . PHE C 1 251 ? 23.430 -94.837 -38.837 1.00 73.98 235 PHE C CA 1
ATOM 6554 C C . PHE C 1 251 ? 23.681 -93.639 -39.760 1.00 73.43 235 PHE C C 1
ATOM 6555 O O . PHE C 1 251 ? 24.457 -92.745 -39.424 1.00 73.32 235 PHE C O 1
ATOM 6563 N N . ASP C 1 252 ? 23.025 -93.629 -40.920 1.00 72.91 236 ASP C N 1
ATOM 6564 C CA . ASP C 1 252 ? 22.897 -92.409 -41.719 1.00 72.43 236 ASP C CA 1
ATOM 6565 C C . ASP C 1 252 ? 21.547 -91.762 -41.383 1.00 72.04 236 ASP C C 1
ATOM 6566 O O . ASP C 1 252 ? 20.855 -92.214 -40.468 1.00 72.32 236 ASP C O 1
ATOM 6571 N N . GLU C 1 253 ? 21.189 -90.701 -42.102 1.00 71.48 237 GLU C N 1
ATOM 6572 C CA . GLU C 1 253 ? 19.993 -89.906 -41.791 1.00 70.80 237 GLU C CA 1
ATOM 6573 C C . GLU C 1 253 ? 18.715 -90.716 -41.900 1.00 70.33 237 GLU C C 1
ATOM 6574 O O . GLU C 1 253 ? 17.976 -90.833 -40.932 1.00 70.02 237 GLU C O 1
ATOM 6580 N N . THR C 1 254 ? 18.460 -91.273 -43.080 1.00 69.99 238 THR C N 1
ATOM 6581 C CA . THR C 1 254 ? 17.191 -91.976 -43.330 1.00 69.74 238 THR C CA 1
ATOM 6582 C C . THR C 1 254 ? 16.942 -93.031 -42.236 1.00 69.52 238 THR C C 1
ATOM 6583 O O . THR C 1 254 ? 15.810 -93.211 -41.784 1.00 69.40 238 THR C O 1
ATOM 6587 N N . GLU C 1 255 ? 18.006 -93.703 -41.803 1.00 69.26 239 GLU C N 1
ATOM 6588 C CA . GLU C 1 255 ? 17.913 -94.694 -40.727 1.00 69.04 239 GLU C CA 1
ATOM 6589 C C . GLU C 1 255 ? 17.567 -94.072 -39.377 1.00 68.63 239 GLU C C 1
ATOM 6590 O O . GLU C 1 255 ? 16.604 -94.494 -38.730 1.00 68.50 239 GLU C O 1
ATOM 6596 N N . TYR C 1 256 ? 18.344 -93.079 -38.954 1.00 68.21 240 TYR C N 1
ATOM 6597 C CA . TYR C 1 256 ? 18.086 -92.410 -37.675 1.00 68.09 240 TYR C CA 1
ATOM 6598 C C . TYR C 1 256 ? 16.634 -91.929 -37.568 1.00 67.65 240 TYR C C 1
ATOM 6599 O O . TYR C 1 256 ? 15.913 -92.305 -36.648 1.00 67.69 240 TYR C O 1
ATOM 6608 N N . GLN C 1 257 ? 16.218 -91.100 -38.520 1.00 67.18 241 GLN C N 1
ATOM 6609 C CA . GLN C 1 257 ? 14.846 -90.574 -38.567 1.00 66.68 241 GLN C CA 1
ATOM 6610 C C . GLN C 1 257 ? 13.811 -91.668 -38.386 1.00 66.37 241 GLN C C 1
ATOM 6611 O O . GLN C 1 257 ? 12.905 -91.538 -37.575 1.00 66.67 241 GLN C O 1
ATOM 6617 N N . HIS C 1 258 ? 13.949 -92.739 -39.156 1.00 66.02 242 HIS C N 1
ATOM 6618 C CA . HIS C 1 258 ? 13.032 -93.870 -39.067 1.00 65.56 242 HIS C CA 1
ATOM 6619 C C . HIS C 1 258 ? 13.064 -94.518 -37.658 1.00 65.23 242 HIS C C 1
ATOM 6620 O O . HIS C 1 258 ? 12.011 -94.761 -37.069 1.00 65.51 242 HIS C O 1
ATOM 6627 N N . MET C 1 259 ? 14.254 -94.755 -37.104 1.00 64.50 243 MET C N 1
ATOM 6628 C CA . MET C 1 259 ? 14.370 -95.540 -35.865 1.00 63.99 243 MET C CA 1
ATOM 6629 C C . MET C 1 259 ? 14.096 -94.735 -34.587 1.00 63.64 243 MET C C 1
ATOM 6630 O O . MET C 1 259 ? 13.616 -95.293 -33.601 1.00 63.75 243 MET C O 1
ATOM 6633 N N . LYS C 1 260 ? 14.384 -93.435 -34.606 1.00 62.97 244 LYS C N 1
ATOM 6634 C CA . LYS C 1 260 ? 14.292 -92.605 -33.395 1.00 62.24 244 LYS C CA 1
ATOM 6635 C C . LYS C 1 260 ? 12.931 -92.637 -32.724 1.00 61.70 244 LYS C C 1
ATOM 6636 O O . LYS C 1 260 ? 12.868 -92.651 -31.508 1.00 61.87 244 LYS C O 1
ATOM 6642 N N . ALA C 1 261 ? 11.859 -92.650 -33.514 1.00 61.15 245 ALA C N 1
ATOM 6643 C CA . ALA C 1 261 ? 10.487 -92.504 -32.998 1.00 60.59 245 ALA C CA 1
ATOM 6644 C C . ALA C 1 261 ? 10.191 -93.424 -31.815 1.00 60.02 245 ALA C C 1
ATOM 6645 O O . ALA C 1 261 ? 9.736 -92.977 -30.755 1.00 60.32 245 ALA C O 1
ATOM 6647 N N . GLY C 1 262 ? 10.479 -94.707 -31.990 1.00 59.01 246 GLY C N 1
ATOM 6648 C CA . GLY C 1 262 ? 10.097 -95.709 -31.008 1.00 58.28 246 GLY C CA 1
ATOM 6649 C C . GLY C 1 262 ? 11.023 -95.822 -29.823 1.00 57.76 246 GLY C C 1
ATOM 6650 O O . GLY C 1 262 ? 10.873 -96.734 -29.010 1.00 58.06 246 GLY C O 1
ATOM 6651 N N . PHE C 1 263 ? 11.993 -94.921 -29.714 1.00 56.98 247 PHE C N 1
ATOM 6652 C CA . PHE C 1 263 ? 12.919 -94.946 -28.578 1.00 56.48 247 PHE C CA 1
ATOM 6653 C C . PHE C 1 263 ? 12.957 -93.624 -27.818 1.00 55.50 247 PHE C C 1
ATOM 6654 O O . PHE C 1 263 ? 13.896 -93.372 -27.045 1.00 55.58 247 PHE C O 1
ATOM 6662 N N . ILE C 1 264 ? 11.930 -92.797 -28.027 1.00 53.99 248 ILE C N 1
ATOM 6663 C CA . ILE C 1 264 ? 11.768 -91.569 -27.268 1.00 53.00 248 ILE C CA 1
ATOM 6664 C C . ILE C 1 264 ? 10.711 -91.773 -26.198 1.00 52.13 248 ILE C C 1
ATOM 6665 O O . ILE C 1 264 ? 9.621 -92.244 -26.481 1.00 52.11 248 ILE C O 1
ATOM 6670 N N . LEU C 1 265 ? 11.041 -91.380 -24.977 1.00 51.28 249 LEU C N 1
ATOM 6671 C CA . LEU C 1 265 ? 10.118 -91.427 -23.861 1.00 50.70 249 LEU C CA 1
ATOM 6672 C C . LEU C 1 265 ? 9.328 -90.123 -23.728 1.00 50.73 249 LEU C C 1
ATOM 6673 O O . LEU C 1 265 ? 9.895 -89.040 -23.756 1.00 50.76 249 LEU C O 1
ATOM 6678 N N . SER C 1 266 ? 8.019 -90.240 -23.560 1.00 50.86 250 SER C N 1
ATOM 6679 C CA . SER C 1 266 ? 7.162 -89.094 -23.269 1.00 51.28 250 SER C CA 1
ATOM 6680 C C . SER C 1 266 ? 6.393 -89.384 -22.000 1.00 51.70 250 SER C C 1
ATOM 6681 O O . SER C 1 266 ? 6.371 -90.522 -21.530 1.00 52.17 250 SER C O 1
ATOM 6684 N N . ALA C 1 267 ? 5.745 -88.358 -21.457 1.00 51.81 251 ALA C N 1
ATOM 6685 C CA . ALA C 1 267 ? 4.850 -88.529 -20.307 1.00 51.67 251 ALA C CA 1
ATOM 6686 C C . ALA C 1 267 ? 3.726 -89.534 -20.588 1.00 51.35 251 ALA C C 1
ATOM 6687 O O . ALA C 1 267 ? 3.296 -90.252 -19.691 1.00 51.40 251 ALA C O 1
ATOM 6689 N N . SER C 1 268 ? 3.247 -89.572 -21.827 1.00 51.12 252 SER C N 1
ATOM 6690 C CA . SER C 1 268 ? 2.147 -90.470 -22.193 1.00 50.93 252 SER C CA 1
ATOM 6691 C C . SER C 1 268 ? 2.630 -91.903 -22.143 1.00 51.10 252 SER C C 1
ATOM 6692 O O . SER C 1 268 ? 1.857 -92.809 -21.870 1.00 51.19 252 SER C O 1
ATOM 6695 N N . SER C 1 269 ? 3.919 -92.095 -22.403 1.00 51.24 253 SER C N 1
ATOM 6696 C CA . SER C 1 269 ? 4.531 -93.405 -22.283 1.00 51.26 253 SER C CA 1
ATOM 6697 C C . SER C 1 269 ? 4.339 -93.948 -20.871 1.00 51.95 253 SER C C 1
ATOM 6698 O O . SER C 1 269 ? 4.243 -95.158 -20.677 1.00 51.88 253 SER C O 1
ATOM 6701 N N . LEU C 1 270 ? 4.279 -93.040 -19.898 1.00 52.87 254 LEU C N 1
ATOM 6702 C CA . LEU C 1 270 ? 4.275 -93.394 -18.474 1.00 53.74 254 LEU C CA 1
ATOM 6703 C C . LEU C 1 270 ? 2.886 -93.494 -17.845 1.00 54.49 254 LEU C C 1
ATOM 6704 O O . LEU C 1 270 ? 2.759 -93.597 -16.626 1.00 54.91 254 LEU C O 1
ATOM 6709 N N . VAL C 1 271 ? 1.850 -93.503 -18.673 1.00 55.24 255 VAL C N 1
ATOM 6710 C CA . VAL C 1 271 ? 0.478 -93.535 -18.176 1.00 55.73 255 VAL C CA 1
ATOM 6711 C C . VAL C 1 271 ? 0.215 -94.768 -17.291 1.00 55.91 255 VAL C C 1
ATOM 6712 O O . VAL C 1 271 ? -0.614 -94.708 -16.400 1.00 56.36 255 VAL C O 1
ATOM 6716 N N . HIS C 1 272 ? 0.906 -95.878 -17.528 1.00 56.06 256 HIS C N 1
ATOM 6717 C CA . HIS C 1 272 ? 0.684 -97.091 -16.716 1.00 56.13 256 HIS C CA 1
ATOM 6718 C C . HIS C 1 272 ? 1.878 -97.444 -15.843 1.00 55.76 256 HIS C C 1
ATOM 6719 O O . HIS C 1 272 ? 2.184 -98.613 -15.629 1.00 55.57 256 HIS C O 1
ATOM 6726 N N . ALA C 1 273 ? 2.533 -96.418 -15.324 1.00 55.27 257 ALA C N 1
ATOM 6727 C CA . ALA C 1 273 ? 3.747 -96.608 -14.550 1.00 55.09 257 ALA C CA 1
ATOM 6728 C C . ALA C 1 273 ? 3.412 -97.172 -13.190 1.00 54.66 257 ALA C C 1
ATOM 6729 O O . ALA C 1 273 ? 2.335 -96.937 -12.672 1.00 54.61 257 ALA C O 1
ATOM 6731 N N . LYS C 1 274 ? 4.333 -97.920 -12.607 1.00 54.42 258 LYS C N 1
ATOM 6732 C CA . LYS C 1 274 ? 4.208 -98.246 -11.200 1.00 54.19 258 LYS C CA 1
ATOM 6733 C C . LYS C 1 274 ? 4.541 -96.981 -10.422 1.00 54.13 258 LYS C C 1
ATOM 6734 O O . LYS C 1 274 ? 5.408 -96.190 -10.832 1.00 54.14 258 LYS C O 1
ATOM 6740 N N . PRO C 1 275 ? 3.832 -96.754 -9.306 1.00 53.80 259 PRO C N 1
ATOM 6741 C CA . PRO C 1 275 ? 4.028 -95.487 -8.611 1.00 53.32 259 PRO C CA 1
ATOM 6742 C C . PRO C 1 275 ? 5.444 -95.283 -8.110 1.00 52.72 259 PRO C C 1
ATOM 6743 O O . PRO C 1 275 ? 5.791 -94.164 -7.773 1.00 53.19 259 PRO C O 1
ATOM 6747 N N . ASN C 1 276 ? 6.243 -96.348 -8.068 1.00 52.05 260 ASN C N 1
ATOM 6748 C CA . ASN C 1 276 ? 7.645 -96.266 -7.646 1.00 51.67 260 ASN C CA 1
ATOM 6749 C C . ASN C 1 276 ? 8.647 -96.141 -8.799 1.00 51.92 260 ASN C C 1
ATOM 6750 O O . ASN C 1 276 ? 9.867 -96.207 -8.589 1.00 52.31 260 ASN C O 1
ATOM 6755 N N . LEU C 1 277 ? 8.133 -95.982 -10.014 1.00 51.96 261 LEU C N 1
ATOM 6756 C CA . LEU C 1 277 ? 8.961 -95.973 -11.202 1.00 52.01 261 LEU C CA 1
ATOM 6757 C C . LEU C 1 277 ? 9.815 -94.727 -11.226 1.00 52.22 261 LEU C C 1
ATOM 6758 O O . LEU C 1 277 ? 9.306 -93.621 -11.078 1.00 52.56 261 LEU C O 1
ATOM 6763 N N . LYS C 1 278 ? 11.120 -94.916 -11.372 1.00 52.03 262 LYS C N 1
ATOM 6764 C CA . LYS C 1 278 ? 12.028 -93.807 -11.579 1.00 51.61 262 LYS C CA 1
ATOM 6765 C C . LYS C 1 278 ? 12.704 -93.948 -12.934 1.00 51.05 262 LYS C C 1
ATOM 6766 O O . LYS C 1 278 ? 13.315 -94.982 -13.256 1.00 50.57 262 LYS C O 1
ATOM 6772 N N . VAL C 1 279 ? 12.541 -92.890 -13.724 1.00 50.53 263 VAL C N 1
ATOM 6773 C CA . VAL C 1 279 ? 13.259 -92.694 -14.979 1.00 50.03 263 VAL C CA 1
ATOM 6774 C C . VAL C 1 279 ? 14.663 -92.146 -14.721 1.00 49.35 263 VAL C C 1
ATOM 6775 O O . VAL C 1 279 ? 14.824 -91.100 -14.080 1.00 49.39 263 VAL C O 1
ATOM 6779 N N . LEU C 1 280 ? 15.660 -92.865 -15.224 1.00 48.53 264 LEU C N 1
ATOM 6780 C CA . LEU C 1 280 ? 17.053 -92.436 -15.181 1.00 48.30 264 LEU C CA 1
ATOM 6781 C C . LEU C 1 280 ? 17.574 -92.179 -16.581 1.00 48.15 264 LEU C C 1
ATOM 6782 O O . LEU C 1 280 ? 17.091 -92.735 -17.558 1.00 48.18 264 LEU C O 1
ATOM 6787 N N . HIS C 1 281 ? 18.578 -91.323 -16.660 1.00 48.29 265 HIS C N 1
ATOM 6788 C CA . HIS C 1 281 ? 19.310 -91.070 -17.901 1.00 48.06 265 HIS C CA 1
ATOM 6789 C C . HIS C 1 281 ? 20.638 -90.518 -17.453 1.00 47.76 265 HIS C C 1
ATOM 6790 O O . HIS C 1 281 ? 20.663 -89.672 -16.584 1.00 47.54 265 HIS C O 1
ATOM 6797 N N . PRO C 1 282 ? 21.754 -91.012 -18.013 1.00 48.22 266 PRO C N 1
ATOM 6798 C CA . PRO C 1 282 ? 23.062 -90.564 -17.506 1.00 48.16 266 PRO C CA 1
ATOM 6799 C C . PRO C 1 282 ? 23.449 -89.126 -17.913 1.00 47.79 266 PRO C C 1
ATOM 6800 O O . PRO C 1 282 ? 24.394 -88.583 -17.371 1.00 47.35 266 PRO C O 1
ATOM 6804 N N . LEU C 1 283 ? 22.692 -88.536 -18.833 1.00 47.92 267 LEU C N 1
ATOM 6805 C CA . LEU C 1 283 ? 22.919 -87.185 -19.368 1.00 48.25 267 LEU C CA 1
ATOM 6806 C C . LEU C 1 283 ? 24.194 -87.130 -20.228 1.00 48.55 267 LEU C C 1
ATOM 6807 O O . LEU C 1 283 ? 25.138 -87.888 -20.008 1.00 48.74 267 LEU C O 1
ATOM 6812 N N . PRO C 1 284 ? 24.197 -86.276 -21.263 1.00 48.82 268 PRO C N 1
ATOM 6813 C CA . PRO C 1 284 ? 23.166 -85.338 -21.611 1.00 48.80 268 PRO C CA 1
ATOM 6814 C C . PRO C 1 284 ? 22.062 -86.013 -22.384 1.00 48.83 268 PRO C C 1
ATOM 6815 O O . PRO C 1 284 ? 22.219 -87.121 -22.885 1.00 48.36 268 PRO C O 1
ATOM 6819 N N . ARG C 1 285 ? 20.972 -85.287 -22.507 1.00 49.13 269 ARG C N 1
ATOM 6820 C CA . ARG C 1 285 ? 19.757 -85.782 -23.078 1.00 49.65 269 ARG C CA 1
ATOM 6821 C C . ARG C 1 285 ? 19.276 -84.724 -24.028 1.00 50.13 269 ARG C C 1
ATOM 6822 O O . ARG C 1 285 ? 19.273 -83.556 -23.679 1.00 50.89 269 ARG C O 1
ATOM 6830 N N . VAL C 1 286 ? 18.906 -85.103 -25.241 1.00 50.90 270 VAL C N 1
ATOM 6831 C CA . VAL C 1 286 ? 18.364 -84.116 -26.177 1.00 51.52 270 VAL C CA 1
ATOM 6832 C C . VAL C 1 286 ? 16.912 -84.491 -26.450 1.00 51.78 270 VAL C C 1
ATOM 6833 O O . VAL C 1 286 ? 16.067 -84.167 -25.626 1.00 51.98 270 VAL C O 1
ATOM 6837 N N . ASP C 1 287 ? 16.591 -85.202 -27.519 1.00 52.52 271 ASP C N 1
ATOM 6838 C CA . ASP C 1 287 ? 15.155 -85.464 -27.795 1.00 53.33 271 ASP C CA 1
ATOM 6839 C C . ASP C 1 287 ? 14.655 -86.779 -27.152 1.00 52.88 271 ASP C C 1
ATOM 6840 O O . ASP C 1 287 ? 13.446 -87.022 -27.071 1.00 52.84 271 ASP C O 1
ATOM 6845 N N . GLU C 1 288 ? 15.592 -87.581 -26.654 1.00 52.31 272 GLU C N 1
ATOM 6846 C CA . GLU C 1 288 ? 15.309 -88.953 -26.219 1.00 52.27 272 GLU C CA 1
ATOM 6847 C C . GLU C 1 288 ? 14.373 -89.071 -25.028 1.00 51.77 272 GLU C C 1
ATOM 6848 O O . GLU C 1 288 ? 13.660 -90.060 -24.907 1.00 51.94 272 GLU C O 1
ATOM 6854 N N . ILE C 1 289 ? 14.412 -88.089 -24.130 1.00 51.10 273 ILE C N 1
ATOM 6855 C CA . ILE C 1 289 ? 13.388 -87.937 -23.099 1.00 50.37 273 ILE C CA 1
ATOM 6856 C C . ILE C 1 289 ? 12.706 -86.595 -23.335 1.00 49.93 273 ILE C C 1
ATOM 6857 O O . ILE C 1 289 ? 13.362 -85.548 -23.382 1.00 50.00 273 ILE C O 1
ATOM 6862 N N . ALA C 1 290 ? 11.393 -86.639 -23.518 1.00 49.09 274 ALA C N 1
ATOM 6863 C CA . ALA C 1 290 ? 10.631 -85.438 -23.753 1.00 48.60 274 ALA C CA 1
ATOM 6864 C C . ALA C 1 290 ? 10.534 -84.608 -22.479 1.00 48.47 274 ALA C C 1
ATOM 6865 O O . ALA C 1 290 ? 10.473 -85.133 -21.377 1.00 48.85 274 ALA C O 1
ATOM 6867 N N . THR C 1 291 ? 10.527 -83.300 -22.673 1.00 48.24 275 THR C N 1
ATOM 6868 C CA . THR C 1 291 ? 10.351 -82.283 -21.641 1.00 47.83 275 THR C CA 1
ATOM 6869 C C . THR C 1 291 ? 9.185 -82.511 -20.675 1.00 47.77 275 THR C C 1
ATOM 6870 O O . THR C 1 291 ? 9.286 -82.196 -19.492 1.00 47.46 275 THR C O 1
ATOM 6874 N N . ASP C 1 292 ? 8.084 -83.065 -21.168 1.00 48.23 276 ASP C N 1
ATOM 6875 C CA . ASP C 1 292 ? 6.894 -83.267 -20.323 1.00 48.48 276 ASP C CA 1
ATOM 6876 C C . ASP C 1 292 ? 7.071 -84.374 -19.273 1.00 48.82 276 ASP C C 1
ATOM 6877 O O . ASP C 1 292 ? 6.199 -84.554 -18.408 1.00 48.95 276 ASP C O 1
ATOM 6882 N N . VAL C 1 293 ? 8.179 -85.113 -19.376 1.00 48.95 277 VAL C N 1
ATOM 6883 C CA . VAL C 1 293 ? 8.523 -86.167 -18.430 1.00 49.17 277 VAL C CA 1
ATOM 6884 C C . VAL C 1 293 ? 9.072 -85.537 -17.166 1.00 49.47 277 VAL C C 1
ATOM 6885 O O . VAL C 1 293 ? 8.904 -86.080 -16.072 1.00 49.51 277 VAL C O 1
ATOM 6889 N N . ASP C 1 294 ? 9.725 -84.388 -17.324 1.00 49.74 278 ASP C N 1
ATOM 6890 C CA . ASP C 1 294 ? 10.405 -83.708 -16.208 1.00 49.92 278 ASP C CA 1
ATOM 6891 C C . ASP C 1 294 ? 9.482 -83.482 -15.017 1.00 50.37 278 ASP C C 1
ATOM 6892 O O . ASP C 1 294 ? 9.825 -83.827 -13.890 1.00 50.81 278 ASP C O 1
ATOM 6897 N N . LYS C 1 295 ? 8.304 -82.924 -15.291 1.00 51.03 279 LYS C N 1
ATOM 6898 C CA . LYS C 1 295 ? 7.284 -82.638 -14.268 1.00 51.37 279 LYS C CA 1
ATOM 6899 C C . LYS C 1 295 ? 6.666 -83.869 -13.622 1.00 51.07 279 LYS C C 1
ATOM 6900 O O . LYS C 1 295 ? 6.043 -83.748 -12.576 1.00 51.11 279 LYS C O 1
ATOM 6906 N N . THR C 1 296 ? 6.832 -85.041 -14.230 1.00 50.72 280 THR C N 1
ATOM 6907 C CA . THR C 1 296 ? 6.148 -86.247 -13.760 1.00 50.70 280 THR C CA 1
ATOM 6908 C C . THR C 1 296 ? 6.805 -86.795 -12.505 1.00 50.24 280 THR C C 1
ATOM 6909 O O . THR C 1 296 ? 7.977 -86.547 -12.278 1.00 50.49 280 THR C O 1
ATOM 6913 N N . PRO C 1 297 ? 6.058 -87.558 -11.690 1.00 50.12 281 PRO C N 1
ATOM 6914 C CA . PRO C 1 297 ? 6.629 -88.108 -10.451 1.00 50.20 281 PRO C CA 1
ATOM 6915 C C . PRO C 1 297 ? 7.747 -89.122 -10.645 1.00 50.18 281 PRO C C 1
ATOM 6916 O O . PRO C 1 297 ? 8.352 -89.549 -9.672 1.00 50.99 281 PRO C O 1
ATOM 6920 N N . TYR C 1 298 ? 8.030 -89.485 -11.887 1.00 50.10 282 TYR C N 1
ATOM 6921 C CA . TYR C 1 298 ? 9.003 -90.521 -12.180 1.00 49.87 282 TYR C CA 1
ATOM 6922 C C . TYR C 1 298 ? 10.358 -89.965 -12.587 1.00 49.63 282 TYR C C 1
ATOM 6923 O O . TYR C 1 298 ? 11.358 -90.636 -12.441 1.00 49.97 282 TYR C O 1
ATOM 6932 N N . ALA C 1 299 ? 10.400 -88.748 -13.108 1.00 49.45 283 ALA C N 1
ATOM 6933 C CA . ALA C 1 299 ? 11.670 -88.164 -13.541 1.00 49.20 283 ALA C CA 1
ATOM 6934 C C . ALA C 1 299 ? 12.650 -88.102 -12.382 1.00 48.70 283 ALA C C 1
ATOM 6935 O O . ALA C 1 299 ? 12.365 -87.464 -11.377 1.00 48.88 283 ALA C O 1
ATOM 6937 N N . TYR C 1 300 ? 13.790 -88.780 -12.528 1.00 48.30 284 TYR C N 1
ATOM 6938 C CA . TYR C 1 300 ? 14.865 -88.752 -11.517 1.00 47.72 284 TYR C CA 1
ATOM 6939 C C . TYR C 1 300 ? 16.289 -88.520 -12.079 1.00 47.30 284 TYR C C 1
ATOM 6940 O O . TYR C 1 300 ? 17.267 -88.644 -11.326 1.00 47.40 284 TYR C O 1
ATOM 6949 N N . TYR C 1 301 ? 16.393 -88.150 -13.359 1.00 46.26 285 TYR C N 1
ATOM 6950 C CA . TYR C 1 301 ? 17.694 -87.931 -14.007 1.00 45.85 285 TYR C CA 1
ATOM 6951 C C . TYR C 1 301 ? 18.483 -86.761 -13.401 1.00 45.65 285 TYR C C 1
ATOM 6952 O O . TYR C 1 301 ? 19.685 -86.862 -13.210 1.00 45.59 285 TYR C O 1
ATOM 6961 N N . PHE C 1 302 ? 17.821 -85.665 -13.068 1.00 46.13 286 PHE C N 1
ATOM 6962 C CA . PHE C 1 302 ? 18.507 -84.549 -12.373 1.00 46.27 286 PHE C CA 1
ATOM 6963 C C . PHE C 1 302 ? 18.908 -84.848 -10.930 1.00 46.85 286 PHE C C 1
ATOM 6964 O O . PHE C 1 302 ? 19.996 -84.470 -10.507 1.00 47.53 286 PHE C O 1
ATOM 6972 N N . GLN C 1 303 ? 18.049 -85.540 -10.184 1.00 46.93 287 GLN C N 1
ATOM 6973 C CA . GLN C 1 303 ? 18.425 -86.056 -8.873 1.00 46.89 287 GLN C CA 1
ATOM 6974 C C . GLN C 1 303 ? 19.598 -87.036 -8.992 1.00 47.48 287 GLN C C 1
ATOM 6975 O O . GLN C 1 303 ? 20.494 -87.081 -8.134 1.00 47.30 287 GLN C O 1
ATOM 6981 N N . GLN C 1 304 ? 19.572 -87.831 -10.055 1.00 48.02 288 GLN C N 1
ATOM 6982 C CA . GLN C 1 304 ? 20.602 -88.840 -10.278 1.00 48.62 288 GLN C CA 1
ATOM 6983 C C . GLN C 1 304 ? 21.920 -88.130 -10.520 1.00 49.36 288 GLN C C 1
ATOM 6984 O O . GLN C 1 304 ? 22.937 -88.520 -9.948 1.00 49.84 288 GLN C O 1
ATOM 6990 N N . ALA C 1 305 ? 21.895 -87.071 -11.333 1.00 49.88 289 ALA C N 1
ATOM 6991 C CA . ALA C 1 305 ? 23.118 -86.303 -11.633 1.00 50.26 289 ALA C CA 1
ATOM 6992 C C . ALA C 1 305 ? 23.729 -85.742 -10.350 1.00 50.81 289 ALA C C 1
ATOM 6993 O O . ALA C 1 305 ? 24.934 -85.858 -10.103 1.00 50.67 289 ALA C O 1
ATOM 6995 N N . GLU C 1 306 ? 22.869 -85.157 -9.528 1.00 51.47 290 GLU C N 1
ATOM 6996 C CA . GLU C 1 306 ? 23.261 -84.673 -8.220 1.00 51.98 290 GLU C CA 1
ATOM 6997 C C . GLU C 1 306 ? 23.845 -85.787 -7.337 1.00 52.34 290 GLU C C 1
ATOM 6998 O O . GLU C 1 306 ? 24.794 -85.554 -6.577 1.00 52.56 290 GLU C O 1
ATOM 7004 N N . ASN C 1 307 ? 23.267 -86.982 -7.416 1.00 52.45 291 ASN C N 1
ATOM 7005 C CA . ASN C 1 307 ? 23.812 -88.121 -6.688 1.00 52.81 291 ASN C CA 1
ATOM 7006 C C . ASN C 1 307 ? 25.250 -88.498 -7.099 1.00 52.69 291 ASN C C 1
ATOM 7007 O O . ASN C 1 307 ? 25.932 -89.277 -6.409 1.00 52.89 291 ASN C O 1
ATOM 7012 N N . GLY C 1 308 ? 25.718 -87.924 -8.201 1.00 52.12 292 GLY C N 1
ATOM 7013 C CA . GLY C 1 308 ? 27.125 -88.001 -8.547 1.00 51.80 292 GLY C CA 1
ATOM 7014 C C . GLY C 1 308 ? 28.033 -87.448 -7.449 1.00 51.37 292 GLY C C 1
ATOM 7015 O O . GLY C 1 308 ? 29.140 -87.957 -7.222 1.00 51.77 292 GLY C O 1
ATOM 7016 N N . VAL C 1 309 ? 27.581 -86.402 -6.771 1.00 50.40 293 VAL C N 1
ATOM 7017 C CA . VAL C 1 309 ? 28.387 -85.790 -5.730 1.00 49.96 293 VAL C CA 1
ATOM 7018 C C . VAL C 1 309 ? 28.553 -86.785 -4.579 1.00 49.79 293 VAL C C 1
ATOM 7019 O O . VAL C 1 309 ? 29.654 -87.073 -4.136 1.00 49.45 293 VAL C O 1
ATOM 7023 N N . TYR C 1 310 ? 27.443 -87.353 -4.146 1.00 50.06 294 TYR C N 1
ATOM 7024 C CA . TYR C 1 310 ? 27.431 -88.183 -2.951 1.00 50.08 294 TYR C CA 1
ATOM 7025 C C . TYR C 1 310 ? 28.049 -89.561 -3.223 1.00 49.97 294 TYR C C 1
ATOM 7026 O O . TYR C 1 310 ? 28.603 -90.161 -2.320 1.00 50.37 294 TYR C O 1
ATOM 7035 N N . ALA C 1 311 ? 27.984 -90.059 -4.450 1.00 49.69 295 ALA C N 1
ATOM 7036 C CA . ALA C 1 311 ? 28.641 -91.332 -4.756 1.00 49.91 295 ALA C CA 1
ATOM 7037 C C . ALA C 1 311 ? 30.165 -91.146 -4.751 1.00 50.05 295 ALA C C 1
ATOM 7038 O O . ALA C 1 311 ? 30.917 -91.935 -4.184 1.00 49.78 295 ALA C O 1
ATOM 7040 N N . ARG C 1 312 ? 30.600 -90.064 -5.372 1.00 50.23 296 ARG C N 1
ATOM 7041 C CA . ARG C 1 312 ? 31.999 -89.730 -5.438 1.00 50.50 296 ARG C CA 1
ATOM 7042 C C . ARG C 1 312 ? 32.578 -89.315 -4.055 1.00 50.45 296 ARG C C 1
ATOM 7043 O O . ARG C 1 312 ? 33.753 -89.583 -3.764 1.00 49.82 296 ARG C O 1
ATOM 7051 N N . GLU C 1 313 ? 31.756 -88.701 -3.202 1.00 50.41 297 GLU C N 1
ATOM 7052 C CA . GLU C 1 313 ? 32.131 -88.491 -1.790 1.00 50.56 297 GLU C CA 1
ATOM 7053 C C . GLU C 1 313 ? 32.399 -89.817 -1.094 1.00 50.65 297 GLU C C 1
ATOM 7054 O O . GLU C 1 313 ? 33.421 -89.995 -0.417 1.00 50.70 297 GLU C O 1
ATOM 7060 N N . ALA C 1 314 ? 31.445 -90.730 -1.238 1.00 50.47 298 ALA C N 1
ATOM 7061 C CA . ALA C 1 314 ? 31.504 -92.018 -0.565 1.00 50.51 298 ALA C CA 1
ATOM 7062 C C . ALA C 1 314 ? 32.798 -92.725 -0.918 1.00 50.38 298 ALA C C 1
ATOM 7063 O O . ALA C 1 314 ? 33.547 -93.185 -0.057 1.00 50.37 298 ALA C O 1
ATOM 7065 N N . LEU C 1 315 ? 33.046 -92.794 -2.210 1.00 50.24 299 LEU C N 1
ATOM 7066 C CA . LEU C 1 315 ? 34.237 -93.431 -2.733 1.00 50.48 299 LEU C CA 1
ATOM 7067 C C . LEU C 1 315 ? 35.531 -92.778 -2.248 1.00 50.44 299 LEU C C 1
ATOM 7068 O O . LEU C 1 315 ? 36.405 -93.485 -1.780 1.00 51.34 299 LEU C O 1
ATOM 7073 N N . LEU C 1 316 ? 35.645 -91.451 -2.344 1.00 49.93 300 LEU C N 1
ATOM 7074 C CA . LEU C 1 316 ? 36.805 -90.718 -1.813 1.00 49.75 300 LEU C CA 1
ATOM 7075 C C . LEU C 1 316 ? 36.988 -90.952 -0.315 1.00 49.60 300 LEU C C 1
ATOM 7076 O O . LEU C 1 316 ? 38.114 -91.029 0.183 1.00 49.46 300 LEU C O 1
ATOM 7081 N N . ALA C 1 317 ? 35.872 -91.061 0.393 1.00 49.45 301 ALA C N 1
ATOM 7082 C CA . ALA C 1 317 ? 35.890 -91.197 1.840 1.00 49.59 301 ALA C CA 1
ATOM 7083 C C . ALA C 1 317 ? 36.428 -92.560 2.261 1.00 50.02 301 ALA C C 1
ATOM 7084 O O . ALA C 1 317 ? 37.288 -92.656 3.148 1.00 49.39 301 ALA C O 1
ATOM 7086 N N . LEU C 1 318 ? 35.908 -93.606 1.611 1.00 50.42 302 LEU C N 1
ATOM 7087 C CA . LEU C 1 318 ? 36.238 -94.987 1.958 1.00 50.36 302 LEU C CA 1
ATOM 7088 C C . LEU C 1 318 ? 37.652 -95.280 1.561 1.00 50.37 302 LEU C C 1
ATOM 7089 O O . LEU C 1 318 ? 38.376 -95.968 2.265 1.00 50.29 302 LEU C O 1
ATOM 7094 N N . VAL C 1 319 ? 38.037 -94.735 0.419 1.00 50.51 303 VAL C N 1
ATOM 7095 C CA . VAL C 1 319 ? 39.413 -94.823 -0.065 1.00 50.57 303 VAL C CA 1
ATOM 7096 C C . VAL C 1 319 ? 40.451 -94.269 0.940 1.00 50.40 303 VAL C C 1
ATOM 7097 O O . VAL C 1 319 ? 41.504 -94.861 1.124 1.00 50.42 303 VAL C O 1
ATOM 7101 N N . LEU C 1 320 ? 40.136 -93.163 1.608 1.00 50.33 304 LEU C N 1
ATOM 7102 C CA . LEU C 1 320 ? 41.110 -92.463 2.474 1.00 49.82 304 LEU C CA 1
ATOM 7103 C C . LEU C 1 320 ? 40.923 -92.647 3.983 1.00 49.59 304 LEU C C 1
ATOM 7104 O O . LEU C 1 320 ? 41.834 -92.357 4.731 1.00 49.92 304 LEU C O 1
ATOM 7109 N N . ASN C 1 321 ? 39.756 -93.098 4.424 1.00 49.39 305 ASN C N 1
ATOM 7110 C CA . ASN C 1 321 ? 39.494 -93.319 5.844 1.00 49.15 305 ASN C CA 1
ATOM 7111 C C . ASN C 1 321 ? 39.273 -94.793 6.138 1.00 49.53 305 ASN C C 1
ATOM 7112 O O . ASN C 1 321 ? 38.411 -95.416 5.516 1.00 49.39 305 ASN C O 1
ATOM 7117 N N . GLU C 1 322 ? 40.025 -95.345 7.094 1.00 50.05 306 GLU C N 1
ATOM 7118 C CA . GLU C 1 322 ? 39.850 -96.748 7.482 1.00 50.43 306 GLU C CA 1
ATOM 7119 C C . GLU C 1 322 ? 38.377 -97.034 7.682 1.00 50.66 306 GLU C C 1
ATOM 7120 O O . GLU C 1 322 ? 37.767 -97.833 6.968 1.00 51.11 306 GLU C O 1
ATOM 7126 N N . THR C 1 323 ? 37.795 -96.323 8.625 1.00 50.77 307 THR C N 1
ATOM 7127 C CA . THR C 1 323 ? 36.399 -96.503 8.959 1.00 50.82 307 THR C CA 1
ATOM 7128 C C . THR C 1 323 ? 35.702 -95.166 8.805 1.00 50.64 307 THR C C 1
ATOM 7129 O O . THR C 1 323 ? 36.364 -94.132 8.853 1.00 51.16 307 THR C O 1
ATOM 7133 N N . ILE C 1 324 ? 34.384 -95.180 8.597 1.00 50.46 308 ILE C N 1
ATOM 7134 C CA . ILE C 1 324 ? 33.574 -93.934 8.582 1.00 50.28 308 ILE C CA 1
ATOM 7135 C C . ILE C 1 324 ? 32.361 -93.999 9.533 1.00 50.18 308 ILE C C 1
ATOM 7136 O O . ILE C 1 324 ? 31.566 -94.938 9.484 1.00 50.20 308 ILE C O 1
ATOM 7141 N N . GLY C 1 325 ? 32.224 -92.990 10.386 1.00 50.03 309 GLY C N 1
ATOM 7142 C CA . GLY C 1 325 ? 31.135 -92.933 11.356 1.00 49.91 309 GLY C CA 1
ATOM 7143 C C . GLY C 1 325 ? 29.913 -92.188 10.837 1.00 50.36 309 GLY C C 1
ATOM 7144 O O . GLY C 1 325 ? 29.762 -91.959 9.633 1.00 50.12 309 GLY C O 1
ATOM 7145 N N . GLU C 1 326 ? 29.032 -91.821 11.765 1.00 50.96 310 GLU C N 1
ATOM 7146 C CA . GLU C 1 326 ? 27.763 -91.157 11.455 1.00 51.21 310 GLU C CA 1
ATOM 7147 C C . GLU C 1 326 ? 27.822 -89.729 11.995 1.00 51.30 310 GLU C C 1
ATOM 7148 O O . GLU C 1 326 ? 28.905 -89.136 12.065 1.00 51.36 310 GLU C O 1
ATOM 7150 N N . CYS D 2 12 ? -25.392 -73.404 -29.395 1.00 74.59 12 CYS D N 1
ATOM 7151 C CA . CYS D 2 12 ? -25.688 -73.061 -27.967 1.00 74.54 12 CYS D CA 1
ATOM 7152 C C . CYS D 2 12 ? -24.598 -73.549 -26.989 1.00 73.70 12 CYS D C 1
ATOM 7153 O O . CYS D 2 12 ? -23.718 -74.344 -27.360 1.00 74.07 12 CYS D O 1
ATOM 7156 N N . ASN D 2 13 ? -24.699 -73.063 -25.745 1.00 72.25 13 ASN D N 1
ATOM 7157 C CA . ASN D 2 13 ? -23.832 -73.431 -24.597 1.00 71.02 13 ASN D CA 1
ATOM 7158 C C . ASN D 2 13 ? -22.305 -73.359 -24.808 1.00 69.91 13 ASN D C 1
ATOM 7159 O O . ASN D 2 13 ? -21.671 -74.330 -25.225 1.00 69.77 13 ASN D O 1
ATOM 7164 N N . GLY D 2 14 ? -21.730 -72.204 -24.477 1.00 68.55 14 GLY D N 1
ATOM 7165 C CA . GLY D 2 14 ? -20.276 -72.003 -24.524 1.00 67.43 14 GLY D CA 1
ATOM 7166 C C . GLY D 2 14 ? -19.889 -70.533 -24.561 1.00 66.29 14 GLY D C 1
ATOM 7167 O O . GLY D 2 14 ? -20.419 -69.725 -23.794 1.00 66.03 14 GLY D O 1
ATOM 7168 N N . TYR D 2 15 ? -18.952 -70.190 -25.443 1.00 64.97 15 TYR D N 1
ATOM 7169 C CA . TYR D 2 15 ? -18.611 -68.786 -25.697 1.00 63.90 15 TYR D CA 1
ATOM 7170 C C . TYR D 2 15 ? -18.333 -68.540 -27.174 1.00 62.84 15 TYR D C 1
ATOM 7171 O O . TYR D 2 15 ? -17.950 -69.452 -27.907 1.00 62.67 15 TYR D O 1
ATOM 7180 N N . VAL D 2 16 ? -18.535 -67.296 -27.592 1.00 61.69 16 VAL D N 1
ATOM 7181 C CA . VAL D 2 16 ? -18.330 -66.886 -28.975 1.00 60.96 16 VAL D CA 1
ATOM 7182 C C . VAL D 2 16 ? -17.353 -65.726 -29.019 1.00 60.31 16 VAL D C 1
ATOM 7183 O O . VAL D 2 16 ? -17.424 -64.818 -28.198 1.00 60.20 16 VAL D O 1
ATOM 7187 N N . ILE D 2 17 ? -16.439 -65.773 -29.982 1.00 59.65 17 ILE D N 1
ATOM 7188 C CA . ILE D 2 17 ? -15.478 -64.699 -30.198 1.00 59.09 17 ILE D CA 1
ATOM 7189 C C . ILE D 2 17 ? -15.802 -64.014 -31.522 1.00 58.53 17 ILE D C 1
ATOM 7190 O O . ILE D 2 17 ? -15.587 -64.580 -32.595 1.00 58.23 17 ILE D O 1
ATOM 7195 N N . ASP D 2 18 ? -16.315 -62.791 -31.427 1.00 58.00 18 ASP D N 1
ATOM 7196 C CA . ASP D 2 18 ? -16.771 -62.035 -32.588 1.00 57.61 18 ASP D CA 1
ATOM 7197 C C . ASP D 2 18 ? -15.831 -60.869 -32.877 1.00 57.27 18 ASP D C 1
ATOM 7198 O O . ASP D 2 18 ? -15.000 -60.512 -32.050 1.00 57.18 18 ASP D O 1
ATOM 7203 N N . HIS D 2 19 ? -15.973 -60.303 -34.071 1.00 56.94 19 HIS D N 1
ATOM 7204 C CA . HIS D 2 19 ? -15.248 -59.097 -34.515 1.00 56.65 19 HIS D CA 1
ATOM 7205 C C . HIS D 2 19 ? -13.739 -59.278 -34.610 1.00 56.47 19 HIS D C 1
ATOM 7206 O O . HIS D 2 19 ? -12.972 -58.321 -34.486 1.00 56.45 19 HIS D O 1
ATOM 7213 N N . ILE D 2 20 ? -13.335 -60.514 -34.879 1.00 56.28 20 ILE D N 1
ATOM 7214 C CA . ILE D 2 20 ? -11.944 -60.846 -35.134 1.00 56.03 20 ILE D CA 1
ATOM 7215 C C . ILE D 2 20 ? -11.688 -60.372 -36.567 1.00 56.01 20 ILE D C 1
ATOM 7216 O O . ILE D 2 20 ? -12.539 -60.575 -37.429 1.00 55.85 20 ILE D O 1
ATOM 7221 N N . PRO D 2 21 ? -10.534 -59.732 -36.833 1.00 56.11 21 PRO D N 1
ATOM 7222 C CA . PRO D 2 21 ? -10.280 -59.288 -38.207 1.00 56.18 21 PRO D CA 1
ATOM 7223 C C . PRO D 2 21 ? -9.803 -60.422 -39.120 1.00 56.26 21 PRO D C 1
ATOM 7224 O O . PRO D 2 21 ? -9.005 -61.274 -38.702 1.00 56.35 21 PRO D O 1
ATOM 7228 N N . SER D 2 22 ? -10.301 -60.409 -40.357 1.00 56.34 22 SER D N 1
ATOM 7229 C CA . SER D 2 22 ? -10.022 -61.444 -41.357 1.00 56.30 22 SER D CA 1
ATOM 7230 C C . SER D 2 22 ? -8.523 -61.662 -41.539 1.00 56.39 22 SER D C 1
ATOM 7231 O O . SER D 2 22 ? -7.811 -60.768 -42.014 1.00 56.53 22 SER D O 1
ATOM 7233 N N . GLY D 2 23 ? -8.063 -62.852 -41.157 1.00 56.14 23 GLY D N 1
ATOM 7234 C CA . GLY D 2 23 ? -6.653 -63.212 -41.252 1.00 55.93 23 GLY D CA 1
ATOM 7235 C C . GLY D 2 23 ? -6.121 -63.622 -39.899 1.00 55.72 23 GLY D C 1
ATOM 7236 O O . GLY D 2 23 ? -5.427 -64.637 -39.775 1.00 55.85 23 GLY D O 1
ATOM 7237 N N . GLN D 2 24 ? -6.454 -62.831 -38.883 1.00 55.20 24 GLN D N 1
ATOM 7238 C CA . GLN D 2 24 ? -5.974 -63.081 -37.530 1.00 54.78 24 GLN D CA 1
ATOM 7239 C C . GLN D 2 24 ? -6.750 -64.207 -36.840 1.00 54.51 24 GLN D C 1
ATOM 7240 O O . GLN D 2 24 ? -6.236 -64.832 -35.921 1.00 54.55 24 GLN D O 1
ATOM 7243 N N . GLY D 2 25 ? -7.972 -64.477 -37.286 1.00 54.23 25 GLY D N 1
ATOM 7244 C CA . GLY D 2 25 ? -8.810 -65.503 -36.646 1.00 54.04 25 GLY D CA 1
ATOM 7245 C C . GLY D 2 25 ? -8.233 -66.912 -36.661 1.00 53.78 25 GLY D C 1
ATOM 7246 O O . GLY D 2 25 ? -8.300 -67.629 -35.657 1.00 53.50 25 GLY D O 1
ATOM 7247 N N . VAL D 2 26 ? -7.662 -67.311 -37.796 1.00 53.44 26 VAL D N 1
ATOM 7248 C CA . VAL D 2 26 ? -7.003 -68.620 -37.905 1.00 53.07 26 VAL D CA 1
ATOM 7249 C C . VAL D 2 26 ? -5.753 -68.712 -37.008 1.00 53.04 26 VAL D C 1
ATOM 7250 O O . VAL D 2 26 ? -5.330 -69.809 -36.638 1.00 53.19 26 VAL D O 1
ATOM 7254 N N . LYS D 2 27 ? -5.169 -67.562 -36.665 1.00 52.84 27 LYS D N 1
ATOM 7255 C CA . LYS D 2 27 ? -4.065 -67.516 -35.703 1.00 52.63 27 LYS D CA 1
ATOM 7256 C C . LYS D 2 27 ? -4.576 -67.816 -34.291 1.00 52.76 27 LYS D C 1
ATOM 7257 O O . LYS D 2 27 ? -3.954 -68.592 -33.557 1.00 52.65 27 LYS D O 1
ATOM 7263 N N . ILE D 2 28 ? -5.711 -67.211 -33.926 1.00 52.83 28 ILE D N 1
ATOM 7264 C CA . ILE D 2 28 ? -6.374 -67.485 -32.637 1.00 52.87 28 ILE D CA 1
ATOM 7265 C C . ILE D 2 28 ? -6.565 -68.997 -32.425 1.00 53.08 28 ILE D C 1
ATOM 7266 O O . ILE D 2 28 ? -6.367 -69.495 -31.320 1.00 53.03 28 ILE D O 1
ATOM 7270 N N . LEU D 2 29 ? -6.951 -69.719 -33.478 1.00 53.41 29 LEU D N 1
ATOM 7271 C CA . LEU D 2 29 ? -7.024 -71.186 -33.418 1.00 53.64 29 LEU D CA 1
ATOM 7272 C C . LEU D 2 29 ? -5.667 -71.788 -33.087 1.00 53.53 29 LEU D C 1
ATOM 7273 O O . LEU D 2 29 ? -5.526 -72.512 -32.100 1.00 53.43 29 LEU D O 1
ATOM 7278 N N . LYS D 2 30 ? -4.680 -71.471 -33.924 1.00 53.41 30 LYS D N 1
ATOM 7279 C CA . LYS D 2 30 ? -3.330 -72.045 -33.819 1.00 53.39 30 LYS D CA 1
ATOM 7280 C C . LYS D 2 30 ? -2.625 -71.703 -32.502 1.00 53.19 30 LYS D C 1
ATOM 7281 O O . LYS D 2 30 ? -2.117 -72.590 -31.814 1.00 53.22 30 LYS D O 1
ATOM 7283 N N . LEU D 2 31 ? -2.610 -70.418 -32.158 1.00 52.90 31 LEU D N 1
ATOM 7284 C CA . LEU D 2 31 ? -1.841 -69.927 -31.004 1.00 52.64 31 LEU D CA 1
ATOM 7285 C C . LEU D 2 31 ? -2.460 -70.263 -29.636 1.00 52.35 31 LEU D C 1
ATOM 7286 O O . LEU D 2 31 ? -1.739 -70.386 -28.653 1.00 52.24 31 LEU D O 1
ATOM 7291 N N . PHE D 2 32 ? -3.778 -70.422 -29.570 1.00 52.12 32 PHE D N 1
ATOM 7292 C CA . PHE D 2 32 ? -4.453 -70.719 -28.294 1.00 51.89 32 PHE D CA 1
ATOM 7293 C C . PHE D 2 32 ? -5.019 -72.153 -28.242 1.00 51.69 32 PHE D C 1
ATOM 7294 O O . PHE D 2 32 ? -5.745 -72.523 -27.309 1.00 51.34 32 PHE D O 1
ATOM 7302 N N . SER D 2 33 ? -4.664 -72.954 -29.244 1.00 51.51 33 SER D N 1
ATOM 7303 C CA . SER D 2 33 ? -4.994 -74.376 -29.271 1.00 51.37 33 SER D CA 1
ATOM 7304 C C . SER D 2 33 ? -6.465 -74.657 -28.941 1.00 51.29 33 SER D C 1
ATOM 7305 O O . SER D 2 33 ? -6.764 -75.582 -28.189 1.00 51.31 33 SER D O 1
ATOM 7307 N N . LEU D 2 34 ? -7.373 -73.870 -29.524 1.00 51.27 34 LEU D N 1
ATOM 7308 C CA . LEU D 2 34 ? -8.820 -73.954 -29.217 1.00 51.19 34 LEU D CA 1
ATOM 7309 C C . LEU D 2 34 ? -9.508 -75.221 -29.735 1.00 51.20 34 LEU D C 1
ATOM 7310 O O . LEU D 2 34 ? -10.567 -75.603 -29.235 1.00 51.15 34 LEU D O 1
ATOM 7315 N N . THR D 2 35 ? -8.911 -75.868 -30.730 1.00 51.29 35 THR D N 1
ATOM 7316 C CA . THR D 2 35 ? -9.476 -77.091 -31.297 1.00 51.31 35 THR D CA 1
ATOM 7317 C C . THR D 2 35 ? -8.946 -78.359 -30.607 1.00 51.55 35 THR D C 1
ATOM 7318 O O . THR D 2 35 ? -9.373 -79.466 -30.939 1.00 51.43 35 THR D O 1
ATOM 7322 N N . ASP D 2 36 ? -8.029 -78.194 -29.648 1.00 51.95 36 ASP D N 1
ATOM 7323 C CA . ASP D 2 36 ? -7.538 -79.315 -28.817 1.00 52.36 36 ASP D CA 1
ATOM 7324 C C . ASP D 2 36 ? -8.536 -79.680 -27.714 1.00 52.33 36 ASP D C 1
ATOM 7325 O O . ASP D 2 36 ? -8.242 -79.551 -26.525 1.00 52.37 36 ASP D O 1
ATOM 7330 N N . THR D 2 37 ? -9.712 -80.139 -28.130 1.00 52.28 37 THR D N 1
ATOM 7331 C CA . THR D 2 37 ? -10.781 -80.532 -27.217 1.00 52.21 37 THR D CA 1
ATOM 7332 C C . THR D 2 37 ? -11.582 -81.644 -27.889 1.00 52.23 37 THR D C 1
ATOM 7333 O O . THR D 2 37 ? -11.259 -82.062 -29.006 1.00 52.38 37 THR D O 1
ATOM 7337 N N . LYS D 2 38 ? -12.611 -82.126 -27.200 1.00 52.09 38 LYS D N 1
ATOM 7338 C CA . LYS D 2 38 ? -13.672 -82.917 -27.832 1.00 51.87 38 LYS D CA 1
ATOM 7339 C C . LYS D 2 38 ? -14.904 -82.041 -28.113 1.00 51.55 38 LYS D C 1
ATOM 7340 O O . LYS D 2 38 ? -15.830 -82.455 -28.815 1.00 51.38 38 LYS D O 1
ATOM 7343 N N . GLN D 2 39 ? -14.886 -80.825 -27.571 1.00 51.23 39 GLN D N 1
ATOM 7344 C CA . GLN D 2 39 ? -15.960 -79.850 -27.751 1.00 51.10 39 GLN D CA 1
ATOM 7345 C C . GLN D 2 39 ? -16.023 -79.277 -29.172 1.00 50.82 39 GLN D C 1
ATOM 7346 O O . GLN D 2 39 ? -15.037 -78.768 -29.691 1.00 50.79 39 GLN D O 1
ATOM 7348 N N . ARG D 2 40 ? -17.197 -79.360 -29.789 1.00 50.63 40 ARG D N 1
ATOM 7349 C CA . ARG D 2 40 ? -17.420 -78.797 -31.115 1.00 50.45 40 ARG D CA 1
ATOM 7350 C C . ARG D 2 40 ? -16.992 -77.330 -31.149 1.00 50.38 40 ARG D C 1
ATOM 7351 O O . ARG D 2 40 ? -17.391 -76.546 -30.288 1.00 50.39 40 ARG D O 1
ATOM 7353 N N . VAL D 2 41 ? -16.165 -76.978 -32.133 1.00 50.30 41 VAL D N 1
ATOM 7354 C CA . VAL D 2 41 ? -15.731 -75.585 -32.353 1.00 50.22 41 VAL D CA 1
ATOM 7355 C C . VAL D 2 41 ? -16.146 -75.104 -33.751 1.00 49.94 41 VAL D C 1
ATOM 7356 O O . VAL D 2 41 ? -15.752 -75.696 -34.754 1.00 50.28 41 VAL D O 1
ATOM 7360 N N . THR D 2 42 ? -16.932 -74.033 -33.810 1.00 49.43 42 THR D N 1
ATOM 7361 C CA . THR D 2 42 ? -17.461 -73.510 -35.071 1.00 49.02 42 THR D CA 1
ATOM 7362 C C . THR D 2 42 ? -16.700 -72.261 -35.439 1.00 48.67 42 THR D C 1
ATOM 7363 O O . THR D 2 42 ? -16.484 -71.398 -34.593 1.00 48.95 42 THR D O 1
ATOM 7367 N N . VAL D 2 43 ? -16.293 -72.159 -36.698 1.00 48.15 43 VAL D N 1
ATOM 7368 C CA . VAL D 2 43 ? -15.511 -71.008 -37.139 1.00 47.83 43 VAL D CA 1
ATOM 7369 C C . VAL D 2 43 ? -15.880 -70.594 -38.553 1.00 47.59 43 VAL D C 1
ATOM 7370 O O . VAL D 2 43 ? -16.044 -71.435 -39.430 1.00 47.63 43 VAL D O 1
ATOM 7374 N N . GLY D 2 44 ? -15.994 -69.286 -38.764 1.00 47.37 44 GLY D N 1
ATOM 7375 C CA . GLY D 2 44 ? -16.261 -68.732 -40.085 1.00 47.20 44 GLY D CA 1
ATOM 7376 C C . GLY D 2 44 ? -15.249 -67.661 -40.421 1.00 47.10 44 GLY D C 1
ATOM 7377 O O . GLY D 2 44 ? -14.946 -66.818 -39.580 1.00 47.10 44 GLY D O 1
ATOM 7378 N N . PHE D 2 45 ? -14.737 -67.696 -41.650 1.00 46.99 45 PHE D N 1
ATOM 7379 C CA . PHE D 2 45 ? -13.709 -66.759 -42.106 1.00 46.99 45 PHE D CA 1
ATOM 7380 C C . PHE D 2 45 ? -14.184 -65.836 -43.225 1.00 47.18 45 PHE D C 1
ATOM 7381 O O . PHE D 2 45 ? -14.698 -66.295 -44.234 1.00 47.09 45 PHE D O 1
ATOM 7389 N N . ASN D 2 46 ? -13.991 -64.534 -43.023 1.00 47.52 46 ASN D N 1
ATOM 7390 C CA . ASN D 2 46 ? -14.116 -63.503 -44.067 1.00 47.78 46 ASN D CA 1
ATOM 7391 C C . ASN D 2 46 ? -15.573 -63.214 -44.470 1.00 47.94 46 ASN D C 1
ATOM 7392 O O . ASN D 2 46 ? -16.065 -63.742 -45.469 1.00 48.10 46 ASN D O 1
ATOM 7397 N N . LEU D 2 47 ? -16.234 -62.333 -43.718 1.00 47.97 47 LEU D N 1
ATOM 7398 C CA . LEU D 2 47 ? -17.674 -62.070 -43.886 1.00 47.95 47 LEU D CA 1
ATOM 7399 C C . LEU D 2 47 ? -17.960 -60.671 -44.458 1.00 47.74 47 LEU D C 1
ATOM 7400 O O . LEU D 2 47 ? -19.052 -60.121 -44.297 1.00 47.24 47 LEU D O 1
ATOM 7405 N N . LYS D 2 55 ? -14.523 -59.971 -41.288 1.00 50.22 55 LYS D N 1
ATOM 7406 C CA . LYS D 2 55 ? -14.613 -60.463 -39.916 1.00 50.29 55 LYS D CA 1
ATOM 7407 C C . LYS D 2 55 ? -14.450 -61.985 -39.846 1.00 50.45 55 LYS D C 1
ATOM 7408 O O . LYS D 2 55 ? -15.072 -62.706 -40.617 1.00 50.50 55 LYS D O 1
ATOM 7410 N N . ASP D 2 56 ? -13.593 -62.458 -38.941 1.00 50.67 56 ASP D N 1
ATOM 7411 C CA . ASP D 2 56 ? -13.522 -63.886 -38.575 1.00 50.73 56 ASP D CA 1
ATOM 7412 C C . ASP D 2 56 ? -14.396 -64.073 -37.324 1.00 50.82 56 ASP D C 1
ATOM 7413 O O . ASP D 2 56 ? -14.670 -63.103 -36.609 1.00 50.76 56 ASP D O 1
ATOM 7418 N N . LEU D 2 57 ? -14.836 -65.300 -37.056 1.00 51.01 57 LEU D N 1
ATOM 7419 C CA . LEU D 2 57 ? -15.820 -65.537 -35.990 1.00 51.35 57 LEU D CA 1
ATOM 7420 C C . LEU D 2 57 ? -15.790 -66.967 -35.474 1.00 51.55 57 LEU D C 1
ATOM 7421 O O . LEU D 2 57 ? -16.116 -67.898 -36.206 1.00 51.44 57 LEU D O 1
ATOM 7426 N N . ILE D 2 58 ? -15.427 -67.125 -34.204 1.00 51.93 58 ILE D N 1
ATOM 7427 C CA . ILE D 2 58 ? -15.196 -68.444 -33.616 1.00 52.32 58 ILE D CA 1
ATOM 7428 C C . ILE D 2 58 ? -16.135 -68.667 -32.446 1.00 52.45 58 ILE D C 1
ATOM 7429 O O . ILE D 2 58 ? -16.333 -67.776 -31.628 1.00 52.40 58 ILE D O 1
ATOM 7434 N N . LYS D 2 59 ? -16.691 -69.871 -32.375 1.00 52.68 59 LYS D N 1
ATOM 7435 C CA . LYS D 2 59 ? -17.560 -70.279 -31.283 1.00 52.93 59 LYS D CA 1
ATOM 7436 C C . LYS D 2 59 ? -17.087 -71.637 -30.776 1.00 53.21 59 LYS D C 1
ATOM 7437 O O . LYS D 2 59 ? -16.622 -72.460 -31.567 1.00 53.17 59 LYS D O 1
ATOM 7439 N N . VAL D 2 60 ? -17.179 -71.862 -29.464 1.00 53.50 60 VAL D N 1
ATOM 7440 C CA . VAL D 2 60 ? -16.808 -73.158 -28.875 1.00 53.87 60 VAL D CA 1
ATOM 7441 C C . VAL D 2 60 ? -17.862 -73.630 -27.865 1.00 54.24 60 VAL D C 1
ATOM 7442 O O . VAL D 2 60 ? -18.371 -72.828 -27.078 1.00 54.33 60 VAL D O 1
ATOM 7446 N N . GLU D 2 61 ? -18.170 -74.930 -27.889 1.00 54.58 61 GLU D N 1
ATOM 7447 C CA . GLU D 2 61 ? -19.209 -75.524 -27.025 1.00 54.84 61 GLU D CA 1
ATOM 7448 C C . GLU D 2 61 ? -18.623 -76.220 -25.783 1.00 55.11 61 GLU D C 1
ATOM 7449 O O . GLU D 2 61 ? -17.541 -76.810 -25.843 1.00 55.18 61 GLU D O 1
ATOM 7451 N N . ASN D 2 62 ? -19.349 -76.145 -24.665 1.00 55.32 62 ASN D N 1
ATOM 7452 C CA . ASN D 2 62 ? -18.961 -76.803 -23.404 1.00 55.48 62 ASN D CA 1
ATOM 7453 C C . ASN D 2 62 ? -17.660 -76.249 -22.804 1.00 55.59 62 ASN D C 1
ATOM 7454 O O . ASN D 2 62 ? -16.843 -77.012 -22.288 1.00 55.53 62 ASN D O 1
ATOM 7459 N N . THR D 2 63 ? -17.472 -74.931 -22.863 1.00 55.75 63 THR D N 1
ATOM 7460 C CA . THR D 2 63 ? -16.198 -74.317 -22.453 1.00 55.94 63 THR D CA 1
ATOM 7461 C C . THR D 2 63 ? -16.386 -73.046 -21.634 1.00 56.16 63 THR D C 1
ATOM 7462 O O . THR D 2 63 ? -16.947 -72.062 -22.126 1.00 56.21 63 THR D O 1
ATOM 7466 N N . GLU D 2 64 ? -15.896 -73.077 -20.394 1.00 56.34 64 GLU D N 1
ATOM 7467 C CA . GLU D 2 64 ? -15.834 -71.893 -19.538 1.00 56.40 64 GLU D CA 1
ATOM 7468 C C . GLU D 2 64 ? -14.587 -71.090 -19.912 1.00 56.55 64 GLU D C 1
ATOM 7469 O O . GLU D 2 64 ? -13.624 -71.644 -20.445 1.00 56.54 64 GLU D O 1
ATOM 7471 N N . ILE D 2 65 ? -14.622 -69.788 -19.637 1.00 56.70 65 ILE D N 1
ATOM 7472 C CA . ILE D 2 65 ? -13.527 -68.874 -19.986 1.00 56.81 65 ILE D CA 1
ATOM 7473 C C . ILE D 2 65 ? -13.673 -67.541 -19.224 1.00 56.78 65 ILE D C 1
ATOM 7474 O O . ILE D 2 65 ? -14.748 -66.946 -19.208 1.00 56.79 65 ILE D O 1
ATOM 7479 N N . THR D 2 66 ? -12.591 -67.089 -18.586 1.00 56.85 66 THR D N 1
ATOM 7480 C CA . THR D 2 66 ? -12.604 -65.858 -17.772 1.00 56.83 66 THR D CA 1
ATOM 7481 C C . THR D 2 66 ? -12.625 -64.593 -18.632 1.00 56.72 66 THR D C 1
ATOM 7482 O O . THR D 2 66 ? -12.412 -64.645 -19.845 1.00 56.83 66 THR D O 1
ATOM 7486 N N . LYS D 2 67 ? -12.881 -63.457 -17.991 1.00 56.54 67 LYS D N 1
ATOM 7487 C CA . LYS D 2 67 ? -12.634 -62.156 -18.606 1.00 56.38 67 LYS D CA 1
ATOM 7488 C C . LYS D 2 67 ? -11.125 -61.967 -18.845 1.00 56.27 67 LYS D C 1
ATOM 7489 O O . LYS D 2 67 ? -10.713 -61.436 -19.880 1.00 56.32 67 LYS D O 1
ATOM 7491 N N . SER D 2 68 ? -10.313 -62.430 -17.895 1.00 56.02 68 SER D N 1
ATOM 7492 C CA . SER D 2 68 ? -8.850 -62.297 -17.969 1.00 55.76 68 SER D CA 1
ATOM 7493 C C . SER D 2 68 ? -8.214 -63.226 -19.011 1.00 55.41 68 SER D C 1
ATOM 7494 O O . SER D 2 68 ? -7.169 -62.902 -19.573 1.00 55.37 68 SER D O 1
ATOM 7497 N N . GLN D 2 69 ? -8.841 -64.374 -19.253 1.00 55.02 69 GLN D N 1
ATOM 7498 C CA . GLN D 2 69 ? -8.375 -65.328 -20.263 1.00 54.77 69 GLN D CA 1
ATOM 7499 C C . GLN D 2 69 ? -8.615 -64.798 -21.670 1.00 54.78 69 GLN D C 1
ATOM 7500 O O . GLN D 2 69 ? -7.742 -64.867 -22.539 1.00 54.63 69 GLN D O 1
ATOM 7506 N N . ALA D 2 70 ? -9.822 -64.283 -21.878 1.00 54.92 70 ALA D N 1
ATOM 7507 C CA . ALA D 2 70 ? -10.215 -63.655 -23.140 1.00 55.04 70 ALA D CA 1
ATOM 7508 C C . ALA D 2 70 ? -9.334 -62.452 -23.467 1.00 55.14 70 ALA D C 1
ATOM 7509 O O . ALA D 2 70 ? -9.057 -62.168 -24.635 1.00 55.20 70 ALA D O 1
ATOM 7511 N N . ASN D 2 71 ? -8.904 -61.749 -22.424 1.00 55.22 71 ASN D N 1
ATOM 7512 C CA . ASN D 2 71 ? -8.031 -60.587 -22.574 1.00 55.23 71 ASN D CA 1
ATOM 7513 C C . ASN D 2 71 ? -6.674 -60.882 -23.230 1.00 55.26 71 ASN D C 1
ATOM 7514 O O . ASN D 2 71 ? -6.052 -59.969 -23.774 1.00 55.41 71 ASN D O 1
ATOM 7519 N N . GLN D 2 72 ? -6.216 -62.134 -23.182 1.00 55.18 72 GLN D N 1
ATOM 7520 C CA . GLN D 2 72 ? -4.998 -62.531 -23.906 1.00 55.14 72 GLN D CA 1
ATOM 7521 C C . GLN D 2 72 ? -5.151 -62.356 -25.420 1.00 55.09 72 GLN D C 1
ATOM 7522 O O . GLN D 2 72 ? -4.190 -62.033 -26.120 1.00 55.02 72 GLN D O 1
ATOM 7528 N N . LEU D 2 73 ? -6.380 -62.541 -25.897 1.00 55.00 73 LEU D N 1
ATOM 7529 C CA . LEU D 2 73 ? -6.719 -62.417 -27.313 1.00 54.82 73 LEU D CA 1
ATOM 7530 C C . LEU D 2 73 ? -6.618 -60.985 -27.834 1.00 54.74 73 LEU D C 1
ATOM 7531 O O . LEU D 2 73 ? -6.512 -60.768 -29.038 1.00 54.72 73 LEU D O 1
ATOM 7536 N N . ALA D 2 74 ? -6.651 -60.018 -26.923 1.00 54.69 74 ALA D N 1
ATOM 7537 C CA . ALA D 2 74 ? -6.683 -58.589 -27.263 1.00 54.76 74 ALA D CA 1
ATOM 7538 C C . ALA D 2 74 ? -5.560 -58.101 -28.185 1.00 54.86 74 ALA D C 1
ATOM 7539 O O . ALA D 2 74 ? -5.647 -57.010 -28.745 1.00 54.88 74 ALA D O 1
ATOM 7541 N N . LEU D 2 75 ? -4.502 -58.887 -28.326 1.00 55.02 75 LEU D N 1
ATOM 7542 C CA . LEU D 2 75 ? -3.369 -58.499 -29.164 1.00 55.21 75 LEU D CA 1
ATOM 7543 C C . LEU D 2 75 ? -3.491 -58.997 -30.611 1.00 55.27 75 LEU D C 1
ATOM 7544 O O . LEU D 2 75 ? -2.979 -58.369 -31.533 1.00 54.89 75 LEU D O 1
ATOM 7549 N N . LEU D 2 76 ? -4.173 -60.120 -30.803 1.00 55.74 76 LEU D N 1
ATOM 7550 C CA . LEU D 2 76 ? -4.458 -60.634 -32.147 1.00 56.17 76 LEU D CA 1
ATOM 7551 C C . LEU D 2 76 ? -5.723 -60.016 -32.758 1.00 56.50 76 LEU D C 1
ATOM 7552 O O . LEU D 2 76 ? -5.891 -60.023 -33.983 1.00 56.51 76 LEU D O 1
ATOM 7557 N N . ALA D 2 77 ? -6.596 -59.491 -31.896 1.00 56.73 77 ALA D N 1
ATOM 7558 C CA . ALA D 2 77 ? -7.873 -58.912 -32.309 1.00 56.98 77 ALA D CA 1
ATOM 7559 C C . ALA D 2 77 ? -8.446 -58.054 -31.183 1.00 57.32 77 ALA D C 1
ATOM 7560 O O . ALA D 2 77 ? -9.395 -58.469 -30.512 1.00 57.44 77 ALA D O 1
ATOM 7562 N N . PRO D 2 78 ? -7.860 -56.862 -30.954 1.00 57.64 78 PRO D N 1
ATOM 7563 C CA . PRO D 2 78 ? -8.266 -55.982 -29.844 1.00 57.90 78 PRO D CA 1
ATOM 7564 C C . PRO D 2 78 ? -9.772 -55.723 -29.688 1.00 58.13 78 PRO D C 1
ATOM 7565 O O . PRO D 2 78 ? -10.256 -55.630 -28.557 1.00 58.22 78 PRO D O 1
ATOM 7569 N N . ASN D 2 79 ? -10.494 -55.634 -30.806 1.00 58.28 79 ASN D N 1
ATOM 7570 C CA . ASN D 2 79 ? -11.898 -55.191 -30.811 1.00 58.18 79 ASN D CA 1
ATOM 7571 C C . ASN D 2 79 ? -12.906 -56.346 -30.805 1.00 58.20 79 ASN D C 1
ATOM 7572 O O . ASN D 2 79 ? -13.933 -56.272 -31.471 1.00 58.30 79 ASN D O 1
ATOM 7577 N N . ALA D 2 80 ? -12.633 -57.398 -30.043 1.00 58.23 80 ALA D N 1
ATOM 7578 C CA . ALA D 2 80 ? -13.383 -58.646 -30.181 1.00 58.32 80 ALA D CA 1
ATOM 7579 C C . ALA D 2 80 ? -14.344 -58.917 -29.030 1.00 58.42 80 ALA D C 1
ATOM 7580 O O . ALA D 2 80 ? -13.919 -59.157 -27.902 1.00 58.54 80 ALA D O 1
ATOM 7582 N N . THR D 2 81 ? -15.640 -58.902 -29.332 1.00 58.53 81 THR D N 1
ATOM 7583 C CA . THR D 2 81 ? -16.675 -59.216 -28.348 1.00 58.60 81 THR D CA 1
ATOM 7584 C C . THR D 2 81 ? -16.579 -60.664 -27.888 1.00 58.70 81 THR D C 1
ATOM 7585 O O . THR D 2 81 ? -16.130 -61.537 -28.635 1.00 58.73 81 THR D O 1
ATOM 7587 N N . ILE D 2 82 ? -16.994 -60.911 -26.651 1.00 58.87 82 ILE D N 1
ATOM 7588 C CA . ILE D 2 82 ? -17.071 -62.273 -26.126 1.00 58.94 82 ILE D CA 1
ATOM 7589 C C . ILE D 2 82 ? -18.440 -62.528 -25.500 1.00 58.98 82 ILE D C 1
ATOM 7590 O O . ILE D 2 82 ? -18.649 -62.298 -24.313 1.00 58.99 82 ILE D O 1
ATOM 7594 N N . ASN D 2 83 ? -19.366 -63.004 -26.321 1.00 59.05 83 ASN D N 1
ATOM 7595 C CA . ASN D 2 83 ? -20.663 -63.448 -25.842 1.00 59.15 83 ASN D CA 1
ATOM 7596 C C . ASN D 2 83 ? -20.504 -64.777 -25.138 1.00 59.17 83 ASN D C 1
ATOM 7597 O O . ASN D 2 83 ? -20.110 -65.763 -25.758 1.00 59.33 83 ASN D O 1
ATOM 7602 N N . ILE D 2 84 ? -20.797 -64.810 -23.847 1.00 59.20 84 ILE D N 1
ATOM 7603 C CA . ILE D 2 84 ? -21.006 -66.081 -23.174 1.00 59.26 84 ILE D CA 1
ATOM 7604 C C . ILE D 2 84 ? -22.396 -66.556 -23.609 1.00 59.32 84 ILE D C 1
ATOM 7605 O O . ILE D 2 84 ? -23.372 -65.819 -23.467 1.00 59.35 84 ILE D O 1
ATOM 7609 N N . ILE D 2 85 ? -22.471 -67.764 -24.169 1.00 59.28 85 ILE D N 1
ATOM 7610 C CA . ILE D 2 85 ? -23.751 -68.370 -24.561 1.00 59.13 85 ILE D CA 1
ATOM 7611 C C . ILE D 2 85 ? -24.167 -69.419 -23.526 1.00 59.07 85 ILE D C 1
ATOM 7612 O O . ILE D 2 85 ? -23.370 -70.282 -23.155 1.00 59.02 85 ILE D O 1
ATOM 7616 N N . GLU D 2 86 ? -25.416 -69.333 -23.069 1.00 58.99 86 GLU D N 1
ATOM 7617 C CA . GLU D 2 86 ? -25.938 -70.227 -22.030 1.00 58.88 86 GLU D CA 1
ATOM 7618 C C . GLU D 2 86 ? -27.413 -70.540 -22.324 1.00 58.86 86 GLU D C 1
ATOM 7619 O O . GLU D 2 86 ? -28.273 -69.667 -22.186 1.00 58.95 86 GLU D O 1
ATOM 7625 N N . ASN D 2 87 ? -27.687 -71.777 -22.742 1.00 58.72 87 ASN D N 1
ATOM 7626 C CA . ASN D 2 87 ? -29.044 -72.222 -23.135 1.00 58.59 87 ASN D CA 1
ATOM 7627 C C . ASN D 2 87 ? -29.608 -71.434 -24.333 1.00 58.46 87 ASN D C 1
ATOM 7628 O O . ASN D 2 87 ? -30.741 -70.948 -24.306 1.00 58.35 87 ASN D O 1
ATOM 7633 N N . PHE D 2 88 ? -28.784 -71.326 -25.376 1.00 58.39 88 PHE D N 1
ATOM 7634 C CA . PHE D 2 88 ? -29.087 -70.581 -26.616 1.00 58.23 88 PHE D CA 1
ATOM 7635 C C . PHE D 2 88 ? -29.261 -69.074 -26.386 1.00 58.19 88 PHE D C 1
ATOM 7636 O O . PHE D 2 88 ? -29.729 -68.357 -27.276 1.00 58.02 88 PHE D O 1
ATOM 7639 N N . LYS D 2 89 ? -28.838 -68.604 -25.211 1.00 58.18 89 LYS D N 1
ATOM 7640 C CA . LYS D 2 89 ? -29.066 -67.224 -24.769 1.00 58.20 89 LYS D CA 1
ATOM 7641 C C . LYS D 2 89 ? -27.757 -66.518 -24.375 1.00 58.20 89 LYS D C 1
ATOM 7642 O O . LYS D 2 89 ? -26.817 -67.149 -23.880 1.00 58.21 89 LYS D O 1
ATOM 7644 N N . VAL D 2 90 ? -27.730 -65.201 -24.593 1.00 58.12 90 VAL D N 1
ATOM 7645 C CA . VAL D 2 90 ? -26.549 -64.354 -24.360 1.00 57.93 90 VAL D CA 1
ATOM 7646 C C . VAL D 2 90 ? -26.518 -63.818 -22.920 1.00 57.70 90 VAL D C 1
ATOM 7647 O O . VAL D 2 90 ? -27.120 -62.787 -22.613 1.00 57.49 90 VAL D O 1
ATOM 7651 N N . THR D 2 91 ? -25.795 -64.520 -22.053 1.00 57.55 91 THR D N 1
ATOM 7652 C CA . THR D 2 91 ? -25.749 -64.200 -20.626 1.00 57.51 91 THR D CA 1
ATOM 7653 C C . THR D 2 91 ? -24.593 -63.274 -20.225 1.00 57.48 91 THR D C 1
ATOM 7654 O O . THR D 2 91 ? -24.504 -62.874 -19.065 1.00 57.56 91 THR D O 1
ATOM 7658 N N . ASP D 2 92 ? -23.711 -62.943 -21.167 1.00 57.39 92 ASP D N 1
ATOM 7659 C CA . ASP D 2 92 ? -22.607 -62.008 -20.900 1.00 57.28 92 ASP D CA 1
ATOM 7660 C C . ASP D 2 92 ? -22.061 -61.419 -22.202 1.00 57.05 92 ASP D C 1
ATOM 7661 O O . ASP D 2 92 ? -22.395 -61.882 -23.290 1.00 56.96 92 ASP D O 1
ATOM 7666 N N . LYS D 2 93 ? -21.235 -60.387 -22.072 1.00 56.87 93 LYS D N 1
ATOM 7667 C CA . LYS D 2 93 ? -20.574 -59.769 -23.218 1.00 56.78 93 LYS D CA 1
ATOM 7668 C C . LYS D 2 93 ? -19.292 -59.052 -22.781 1.00 56.72 93 LYS D C 1
ATOM 7669 O O . LYS D 2 93 ? -19.206 -57.823 -22.838 1.00 56.70 93 LYS D O 1
ATOM 7671 N N . HIS D 2 94 ? -18.310 -59.837 -22.332 1.00 56.59 94 HIS D N 1
ATOM 7672 C CA . HIS D 2 94 ? -16.972 -59.324 -22.007 1.00 56.36 94 HIS D CA 1
ATOM 7673 C C . HIS D 2 94 ? -16.299 -58.772 -23.264 1.00 56.14 94 HIS D C 1
ATOM 7674 O O . HIS D 2 94 ? -16.156 -59.482 -24.264 1.00 56.30 94 HIS D O 1
ATOM 7677 N N . SER D 2 95 ? -15.923 -57.498 -23.222 1.00 55.81 95 SER D N 1
ATOM 7678 C CA . SER D 2 95 ? -15.060 -56.910 -24.247 1.00 55.56 95 SER D CA 1
ATOM 7679 C C . SER D 2 95 ? -13.623 -57.022 -23.763 1.00 55.42 95 SER D C 1
ATOM 7680 O O . SER D 2 95 ? -13.375 -57.432 -22.623 1.00 55.31 95 SER D O 1
ATOM 7683 N N . LEU D 2 96 ? -12.679 -56.664 -24.625 1.00 55.16 96 LEU D N 1
ATOM 7684 C CA . LEU D 2 96 ? -11.264 -56.826 -24.313 1.00 54.91 96 LEU D CA 1
ATOM 7685 C C . LEU D 2 96 ? -10.559 -55.504 -24.042 1.00 54.66 96 LEU D C 1
ATOM 7686 O O . LEU D 2 96 ? -10.762 -54.520 -24.754 1.00 54.73 96 LEU D O 1
ATOM 7691 N N . THR D 2 97 ? -9.749 -55.497 -22.989 1.00 54.43 97 THR D N 1
ATOM 7692 C CA . THR D 2 97 ? -8.688 -54.506 -22.809 1.00 54.24 97 THR D CA 1
ATOM 7693 C C . THR D 2 97 ? -7.369 -55.262 -22.834 1.00 53.99 97 THR D C 1
ATOM 7694 O O . THR D 2 97 ? -7.320 -56.460 -22.537 1.00 54.02 97 THR D O 1
ATOM 7698 N N . LEU D 2 98 ? -6.306 -54.553 -23.188 1.00 53.61 98 LEU D N 1
ATOM 7699 C CA . LEU D 2 98 ? -4.958 -55.102 -23.150 1.00 53.26 98 LEU D CA 1
ATOM 7700 C C . LEU D 2 98 ? -4.665 -55.623 -21.738 1.00 53.16 98 LEU D C 1
ATOM 7701 O O . LEU D 2 98 ? -4.949 -54.927 -20.761 1.00 53.31 98 LEU D O 1
ATOM 7706 N N . PRO D 2 99 ? -4.116 -56.851 -21.616 1.00 52.99 99 PRO D N 1
ATOM 7707 C CA . PRO D 2 99 ? -3.774 -57.361 -20.291 1.00 52.87 99 PRO D CA 1
ATOM 7708 C C . PRO D 2 99 ? -2.433 -56.796 -19.844 1.00 52.74 99 PRO D C 1
ATOM 7709 O O . PRO D 2 99 ? -1.808 -56.034 -20.577 1.00 52.89 99 PRO D O 1
ATOM 7713 N N . ASN D 2 100 ? -1.991 -57.161 -18.652 1.00 52.52 100 ASN D N 1
ATOM 7714 C CA . ASN D 2 100 ? -0.678 -56.732 -18.192 1.00 52.41 100 ASN D CA 1
ATOM 7715 C C . ASN D 2 100 ? 0.449 -57.598 -18.785 1.00 52.49 100 ASN D C 1
ATOM 7716 O O . ASN D 2 100 ? 1.575 -57.129 -18.932 1.00 52.26 100 ASN D O 1
ATOM 7721 N N . GLU D 2 101 ? 0.128 -58.835 -19.172 1.00 52.70 101 GLU D N 1
ATOM 7722 C CA . GLU D 2 101 ? 1.142 -59.823 -19.529 1.00 52.61 101 GLU D CA 1
ATOM 7723 C C . GLU D 2 101 ? 0.628 -60.882 -20.514 1.00 52.13 101 GLU D C 1
ATOM 7724 O O . GLU D 2 101 ? -0.468 -61.401 -20.342 1.00 52.04 101 GLU D O 1
ATOM 7730 N N . VAL D 2 102 ? 1.446 -61.216 -21.515 1.00 51.73 102 VAL D N 1
ATOM 7731 C CA . VAL D 2 102 ? 1.121 -62.229 -22.529 1.00 51.52 102 VAL D CA 1
ATOM 7732 C C . VAL D 2 102 ? 1.975 -63.485 -22.350 1.00 51.60 102 VAL D C 1
ATOM 7733 O O . VAL D 2 102 ? 3.150 -63.451 -22.685 1.00 52.14 102 VAL D O 1
ATOM 7737 N N . GLU D 2 103 ? 1.421 -64.589 -21.842 1.00 51.56 103 GLU D N 1
ATOM 7738 C CA . GLU D 2 103 ? 2.190 -65.857 -21.771 1.00 51.68 103 GLU D CA 1
ATOM 7739 C C . GLU D 2 103 ? 2.093 -66.600 -23.131 1.00 51.62 103 GLU D C 1
ATOM 7740 O O . GLU D 2 103 ? 1.396 -66.138 -24.019 1.00 51.97 103 GLU D O 1
ATOM 7742 N N . ASN D 2 104 ? 2.761 -67.744 -23.288 1.00 51.21 104 ASN D N 1
ATOM 7743 C CA . ASN D 2 104 ? 3.239 -68.185 -24.627 1.00 50.79 104 ASN D CA 1
ATOM 7744 C C . ASN D 2 104 ? 2.290 -67.969 -25.817 1.00 50.11 104 ASN D C 1
ATOM 7745 O O . ASN D 2 104 ? 1.466 -68.803 -26.130 1.00 49.81 104 ASN D O 1
ATOM 7750 N N . VAL D 2 105 ? 2.450 -66.828 -26.475 1.00 49.63 105 VAL D N 1
ATOM 7751 C CA . VAL D 2 105 ? 1.772 -66.523 -27.736 1.00 49.02 105 VAL D CA 1
ATOM 7752 C C . VAL D 2 105 ? 2.788 -66.189 -28.823 1.00 48.67 105 VAL D C 1
ATOM 7753 O O . VAL D 2 105 ? 2.694 -66.710 -29.934 1.00 48.44 105 VAL D O 1
ATOM 7757 N N . PHE D 2 106 ? 3.746 -65.316 -28.492 1.00 48.52 106 PHE D N 1
ATOM 7758 C CA . PHE D 2 106 ? 4.723 -64.772 -29.453 1.00 48.21 106 PHE D CA 1
ATOM 7759 C C . PHE D 2 106 ? 6.168 -65.091 -29.080 1.00 48.00 106 PHE D C 1
ATOM 7760 O O . PHE D 2 106 ? 6.524 -65.106 -27.905 1.00 47.50 106 PHE D O 1
ATOM 7768 N N . PRO D 2 107 ? 7.019 -65.311 -30.092 1.00 47.98 107 PRO D N 1
ATOM 7769 C CA . PRO D 2 107 ? 8.418 -65.488 -29.816 1.00 48.11 107 PRO D CA 1
ATOM 7770 C C . PRO D 2 107 ? 9.045 -64.112 -29.659 1.00 48.31 107 PRO D C 1
ATOM 7771 O O . PRO D 2 107 ? 8.543 -63.149 -30.213 1.00 48.85 107 PRO D O 1
ATOM 7775 N N . CYS D 2 108 ? 10.124 -64.021 -28.905 1.00 48.82 108 CYS D N 1
ATOM 7776 C CA . CYS D 2 108 ? 10.852 -62.761 -28.743 1.00 49.07 108 CYS D CA 1
ATOM 7777 C C . CYS D 2 108 ? 11.507 -62.295 -30.054 1.00 48.82 108 CYS D C 1
ATOM 7778 O O . CYS D 2 108 ? 12.178 -63.077 -30.734 1.00 48.82 108 CYS D O 1
ATOM 7781 N N . PRO D 2 109 ? 11.279 -61.032 -30.440 1.00 48.73 109 PRO D N 1
ATOM 7782 C CA . PRO D 2 109 ? 11.988 -60.499 -31.608 1.00 48.85 109 PRO D CA 1
ATOM 7783 C C . PRO D 2 109 ? 13.512 -60.465 -31.489 1.00 49.19 109 PRO D C 1
ATOM 7784 O O . PRO D 2 109 ? 14.175 -60.361 -32.524 1.00 49.05 109 PRO D O 1
ATOM 7788 N N . ASN D 2 110 ? 14.047 -60.531 -30.259 1.00 49.58 110 ASN D N 1
ATOM 7789 C CA . ASN D 2 110 ? 15.506 -60.538 -30.015 1.00 49.90 110 ASN D CA 1
ATOM 7790 C C . ASN D 2 110 ? 16.088 -61.911 -30.332 1.00 49.82 110 ASN D C 1
ATOM 7791 O O . ASN D 2 110 ? 15.784 -62.864 -29.628 1.00 50.51 110 ASN D O 1
ATOM 7796 N N . SER D 2 111 ? 16.920 -62.022 -31.368 1.00 49.49 111 SER D N 1
ATOM 7797 C CA . SER D 2 111 ? 17.388 -63.352 -31.809 1.00 49.93 111 SER D CA 1
ATOM 7798 C C . SER D 2 111 ? 18.326 -64.023 -30.803 1.00 50.23 111 SER D C 1
ATOM 7799 O O . SER D 2 111 ? 18.408 -65.247 -30.740 1.00 50.39 111 SER D O 1
ATOM 7802 N N . ASN D 2 112 ? 19.004 -63.216 -29.997 1.00 50.20 112 ASN D N 1
ATOM 7803 C CA . ASN D 2 112 ? 19.969 -63.714 -29.038 1.00 50.02 112 ASN D CA 1
ATOM 7804 C C . ASN D 2 112 ? 19.310 -64.163 -27.722 1.00 50.04 112 ASN D C 1
ATOM 7805 O O . ASN D 2 112 ? 19.971 -64.691 -26.803 1.00 49.45 112 ASN D O 1
ATOM 7810 N N . CYS D 2 113 ? 18.002 -63.935 -27.639 1.00 50.07 113 CYS D N 1
ATOM 7811 C CA . CYS D 2 113 ? 17.251 -64.128 -26.407 1.00 49.99 113 CYS D CA 1
ATOM 7812 C C . CYS D 2 113 ? 17.346 -65.590 -25.999 1.00 50.03 113 CYS D C 1
ATOM 7813 O O . CYS D 2 113 ? 17.114 -66.467 -26.811 1.00 50.23 113 CYS D O 1
ATOM 7816 N N . ILE D 2 114 ? 17.699 -65.854 -24.749 1.00 50.16 114 ILE D N 1
ATOM 7817 C CA . ILE D 2 114 ? 17.824 -67.236 -24.271 1.00 50.64 114 ILE D CA 1
ATOM 7818 C C . ILE D 2 114 ? 16.562 -68.075 -24.519 1.00 50.67 114 ILE D C 1
ATOM 7819 O O . ILE D 2 114 ? 16.568 -69.299 -24.419 1.00 50.99 114 ILE D O 1
ATOM 7824 N N . THR D 2 115 ? 15.481 -67.402 -24.855 1.00 50.61 115 THR D N 1
ATOM 7825 C CA . THR D 2 115 ? 14.182 -68.019 -24.900 1.00 50.49 115 THR D CA 1
ATOM 7826 C C . THR D 2 115 ? 14.045 -69.022 -26.081 1.00 50.70 115 THR D C 1
ATOM 7827 O O . THR D 2 115 ? 13.285 -70.003 -26.005 1.00 50.56 115 THR D O 1
ATOM 7831 N N . HIS D 2 116 ? 14.844 -68.815 -27.121 1.00 50.56 116 HIS D N 1
ATOM 7832 C CA . HIS D 2 116 ? 14.625 -69.481 -28.391 1.00 50.90 116 HIS D CA 1
ATOM 7833 C C . HIS D 2 116 ? 14.821 -70.999 -28.465 1.00 51.25 116 HIS D C 1
ATOM 7834 O O . HIS D 2 116 ? 13.857 -71.728 -28.718 1.00 52.32 116 HIS D O 1
ATOM 7841 N N . GLY D 2 117 ? 16.003 -71.534 -28.266 1.00 50.99 117 GLY D N 1
ATOM 7842 C CA . GLY D 2 117 ? 16.057 -72.998 -28.331 1.00 51.02 117 GLY D CA 1
ATOM 7843 C C . GLY D 2 117 ? 15.493 -73.719 -27.104 1.00 50.93 117 GLY D C 1
ATOM 7844 O O . GLY D 2 117 ? 15.491 -74.934 -27.061 1.00 50.67 117 GLY D O 1
ATOM 7845 N N . GLU D 2 118 ? 15.019 -72.967 -26.107 1.00 51.21 118 GLU D N 1
ATOM 7846 C CA . GLU D 2 118 ? 14.913 -73.460 -24.722 1.00 51.07 118 GLU D CA 1
ATOM 7847 C C . GLU D 2 118 ? 13.500 -73.788 -24.272 1.00 51.12 118 GLU D C 1
ATOM 7848 O O . GLU D 2 118 ? 12.541 -73.219 -24.800 1.00 51.39 118 GLU D O 1
ATOM 7854 N N . PRO D 2 119 ? 13.370 -74.667 -23.253 1.00 50.87 119 PRO D N 1
ATOM 7855 C CA . PRO D 2 119 ? 12.064 -75.068 -22.743 1.00 50.66 119 PRO D CA 1
ATOM 7856 C C . PRO D 2 119 ? 11.536 -74.076 -21.716 1.00 50.60 119 PRO D C 1
ATOM 7857 O O . PRO D 2 119 ? 11.485 -74.370 -20.523 1.00 50.20 119 PRO D O 1
ATOM 7861 N N . VAL D 2 120 ? 11.182 -72.890 -22.209 1.00 50.89 120 VAL D N 1
ATOM 7862 C CA . VAL D 2 120 ? 10.481 -71.861 -21.432 1.00 50.91 120 VAL D CA 1
ATOM 7863 C C . VAL D 2 120 ? 9.333 -71.274 -22.256 1.00 51.39 120 VAL D C 1
ATOM 7864 O O . VAL D 2 120 ? 9.407 -71.188 -23.479 1.00 51.69 120 VAL D O 1
ATOM 7868 N N . THR D 2 121 ? 8.268 -70.899 -21.562 1.00 52.02 121 THR D N 1
ATOM 7869 C CA . THR D 2 121 ? 7.126 -70.213 -22.159 1.00 52.44 121 THR D CA 1
ATOM 7870 C C . THR D 2 121 ? 7.462 -68.736 -22.386 1.00 52.61 121 THR D C 1
ATOM 7871 O O . THR D 2 121 ? 7.972 -68.070 -21.485 1.00 52.95 121 THR D O 1
ATOM 7875 N N . SER D 2 122 ? 7.172 -68.218 -23.577 1.00 52.59 122 SER D N 1
ATOM 7876 C CA . SER D 2 122 ? 7.480 -66.808 -23.869 1.00 52.46 122 SER D CA 1
ATOM 7877 C C . SER D 2 122 ? 6.589 -65.893 -23.035 1.00 52.28 122 SER D C 1
ATOM 7878 O O . SER D 2 122 ? 5.436 -66.237 -22.732 1.00 52.14 122 SER D O 1
ATOM 7881 N N . SER D 2 123 ? 7.122 -64.728 -22.677 1.00 52.08 123 SER D N 1
ATOM 7882 C CA . SER D 2 123 ? 6.443 -63.845 -21.730 1.00 52.17 123 SER D CA 1
ATOM 7883 C C . SER D 2 123 ? 6.840 -62.383 -21.875 1.00 52.00 123 SER D C 1
ATOM 7884 O O . SER D 2 123 ? 8.004 -62.019 -21.658 1.00 51.70 123 SER D O 1
ATOM 7887 N N . PHE D 2 124 ? 5.853 -61.557 -22.219 1.00 51.89 124 PHE D N 1
ATOM 7888 C CA . PHE D 2 124 ? 6.041 -60.116 -22.379 1.00 51.82 124 PHE D CA 1
ATOM 7889 C C . PHE D 2 124 ? 5.094 -59.374 -21.472 1.00 52.07 124 PHE D C 1
ATOM 7890 O O . PHE D 2 124 ? 3.969 -59.817 -21.273 1.00 52.31 124 PHE D O 1
ATOM 7898 N N . SER D 2 125 ? 5.536 -58.242 -20.937 1.00 52.35 125 SER D N 1
ATOM 7899 C CA . SER D 2 125 ? 4.644 -57.368 -20.187 1.00 52.83 125 SER D CA 1
ATOM 7900 C C . SER D 2 125 ? 4.350 -56.127 -21.011 1.00 53.34 125 SER D C 1
ATOM 7901 O O . SER D 2 125 ? 5.187 -55.679 -21.799 1.00 52.89 125 SER D O 1
ATOM 7904 N N . ILE D 2 126 ? 3.146 -55.589 -20.812 1.00 54.25 126 ILE D N 1
ATOM 7905 C CA . ILE D 2 126 ? 2.570 -54.582 -21.696 1.00 54.94 126 ILE D CA 1
ATOM 7906 C C . ILE D 2 126 ? 2.392 -53.254 -20.969 1.00 55.61 126 ILE D C 1
ATOM 7907 O O . ILE D 2 126 ? 1.418 -53.040 -20.249 1.00 55.44 126 ILE D O 1
ATOM 7912 N N . LYS D 2 127 ? 3.364 -52.374 -21.157 1.00 56.68 127 LYS D N 1
ATOM 7913 C CA . LYS D 2 127 ? 3.258 -50.999 -20.713 1.00 57.32 127 LYS D CA 1
ATOM 7914 C C . LYS D 2 127 ? 2.631 -50.272 -21.886 1.00 58.03 127 LYS D C 1
ATOM 7915 O O . LYS D 2 127 ? 2.971 -50.551 -23.045 1.00 58.14 127 LYS D O 1
ATOM 7918 N N . LYS D 2 128 ? 1.692 -49.379 -21.587 1.00 58.70 128 LYS D N 1
ATOM 7919 C CA . LYS D 2 128 ? 1.070 -48.535 -22.598 1.00 59.25 128 LYS D CA 1
ATOM 7920 C C . LYS D 2 128 ? 1.593 -47.109 -22.420 1.00 59.76 128 LYS D C 1
ATOM 7921 O O . LYS D 2 128 ? 1.029 -46.324 -21.657 1.00 59.74 128 LYS D O 1
ATOM 7923 N N . THR D 2 129 ? 2.693 -46.794 -23.105 1.00 60.34 129 THR D N 1
ATOM 7924 C CA . THR D 2 129 ? 3.240 -45.426 -23.125 1.00 60.77 129 THR D CA 1
ATOM 7925 C C . THR D 2 129 ? 2.298 -44.471 -23.879 1.00 61.00 129 THR D C 1
ATOM 7926 O O . THR D 2 129 ? 1.591 -44.889 -24.805 1.00 60.99 129 THR D O 1
ATOM 7930 N N . LYS D 2 130 ? 2.304 -43.199 -23.468 1.00 61.18 130 LYS D N 1
ATOM 7931 C CA . LYS D 2 130 ? 1.491 -42.134 -24.078 1.00 61.22 130 LYS D CA 1
ATOM 7932 C C . LYS D 2 130 ? 0.709 -42.584 -25.326 1.00 61.19 130 LYS D C 1
ATOM 7933 O O . LYS D 2 130 ? -0.525 -42.666 -25.287 1.00 61.32 130 LYS D O 1
ATOM 7935 N N . GLY D 2 131 ? 1.426 -42.888 -26.412 1.00 60.94 131 GLY D N 1
ATOM 7936 C CA . GLY D 2 131 ? 0.803 -43.338 -27.667 1.00 60.75 131 GLY D CA 1
ATOM 7937 C C . GLY D 2 131 ? 1.439 -44.582 -28.273 1.00 60.55 131 GLY D C 1
ATOM 7938 O O . GLY D 2 131 ? 1.273 -44.849 -29.463 1.00 60.66 131 GLY D O 1
ATOM 7939 N N . ASN D 2 132 ? 2.156 -45.347 -27.451 1.00 60.15 132 ASN D N 1
ATOM 7940 C CA . ASN D 2 132 ? 2.928 -46.503 -27.915 1.00 59.85 132 ASN D CA 1
ATOM 7941 C C . ASN D 2 132 ? 2.688 -47.713 -27.010 1.00 59.35 132 ASN D C 1
ATOM 7942 O O . ASN D 2 132 ? 2.822 -47.615 -25.784 1.00 59.23 132 ASN D O 1
ATOM 7947 N N . ILE D 2 133 ? 2.333 -48.848 -27.610 1.00 58.61 133 ILE D N 1
ATOM 7948 C CA . ILE D 2 133 ? 2.134 -50.084 -26.851 1.00 58.03 133 ILE D CA 1
ATOM 7949 C C . ILE D 2 133 ? 3.355 -50.971 -27.043 1.00 57.49 133 ILE D C 1
ATOM 7950 O O . ILE D 2 133 ? 3.615 -51.449 -28.151 1.00 57.46 133 ILE D O 1
ATOM 7955 N N . GLY D 2 134 ? 4.102 -51.167 -25.956 1.00 56.76 134 GLY D N 1
ATOM 7956 C CA . GLY D 2 134 ? 5.332 -51.954 -25.972 1.00 56.00 134 GLY D CA 1
ATOM 7957 C C . GLY D 2 134 ? 5.118 -53.312 -25.347 1.00 55.40 134 GLY D C 1
ATOM 7958 O O . GLY D 2 134 ? 4.253 -53.478 -24.493 1.00 55.18 134 GLY D O 1
ATOM 7959 N N . LEU D 2 135 ? 5.899 -54.284 -25.808 1.00 54.98 135 LEU D N 1
ATOM 7960 C CA . LEU D 2 135 ? 6.002 -55.607 -25.184 1.00 54.61 135 LEU D CA 1
ATOM 7961 C C . LEU D 2 135 ? 7.432 -55.787 -24.687 1.00 54.04 135 LEU D C 1
ATOM 7962 O O . LEU D 2 135 ? 8.353 -55.983 -25.474 1.00 54.04 135 LEU D O 1
ATOM 7967 N N . LYS D 2 136 ? 7.617 -55.680 -23.377 1.00 53.50 136 LYS D N 1
ATOM 7968 C CA . LYS D 2 136 ? 8.925 -55.907 -22.773 1.00 52.96 136 LYS D CA 1
ATOM 7969 C C . LYS D 2 136 ? 9.037 -57.369 -22.377 1.00 52.34 136 LYS D C 1
ATOM 7970 O O . LYS D 2 136 ? 8.234 -57.878 -21.596 1.00 52.20 136 LYS D O 1
ATOM 7976 N N . CYS D 2 137 ? 10.055 -58.022 -22.916 1.00 51.74 137 CYS D N 1
ATOM 7977 C CA . CYS D 2 137 ? 10.284 -59.448 -22.714 1.00 51.40 137 CYS D CA 1
ATOM 7978 C C . CYS D 2 137 ? 10.760 -59.780 -21.297 1.00 51.08 137 CYS D C 1
ATOM 7979 O O . CYS D 2 137 ? 11.722 -59.208 -20.799 1.00 50.70 137 CYS D O 1
ATOM 7982 N N . LYS D 2 138 ? 10.069 -60.715 -20.661 1.00 50.82 138 LYS D N 1
ATOM 7983 C CA . LYS D 2 138 ? 10.403 -61.169 -19.308 1.00 50.78 138 LYS D CA 1
ATOM 7984 C C . LYS D 2 138 ? 11.855 -61.660 -19.180 1.00 50.62 138 LYS D C 1
ATOM 7985 O O . LYS D 2 138 ? 12.511 -61.406 -18.185 1.00 50.57 138 LYS D O 1
ATOM 7991 N N . TYR D 2 139 ? 12.349 -62.357 -20.192 1.00 50.52 139 TYR D N 1
ATOM 7992 C CA . TYR D 2 139 ? 13.699 -62.896 -20.146 1.00 50.84 139 TYR D CA 1
ATOM 7993 C C . TYR D 2 139 ? 14.770 -61.856 -20.540 1.00 50.81 139 TYR D C 1
ATOM 7994 O O . TYR D 2 139 ? 15.440 -61.337 -19.662 1.00 50.80 139 TYR D O 1
ATOM 8003 N N . CYS D 2 140 ? 14.906 -61.523 -21.822 1.00 50.76 140 CYS D N 1
ATOM 8004 C CA . CYS D 2 140 ? 15.949 -60.575 -22.259 1.00 51.37 140 CYS D CA 1
ATOM 8005 C C . CYS D 2 140 ? 15.767 -59.116 -21.838 1.00 51.69 140 CYS D C 1
ATOM 8006 O O . CYS D 2 140 ? 16.683 -58.306 -22.017 1.00 52.48 140 CYS D O 1
ATOM 8009 N N . GLU D 2 141 ? 14.591 -58.779 -21.324 1.00 51.65 141 GLU D N 1
ATOM 8010 C CA . GLU D 2 141 ? 14.286 -57.439 -20.811 1.00 51.56 141 GLU D CA 1
ATOM 8011 C C . GLU D 2 141 ? 14.323 -56.303 -21.856 1.00 52.15 141 GLU D C 1
ATOM 8012 O O . GLU D 2 141 ? 14.254 -55.106 -21.510 1.00 52.24 141 GLU D O 1
ATOM 8018 N N . LYS D 2 142 ? 14.370 -56.680 -23.131 1.00 52.51 142 LYS D N 1
ATOM 8019 C CA . LYS D 2 142 ? 14.284 -55.715 -24.215 1.00 52.95 142 LYS D CA 1
ATOM 8020 C C . LYS D 2 142 ? 12.813 -55.408 -24.505 1.00 53.21 142 LYS D C 1
ATOM 8021 O O . LYS D 2 142 ? 11.935 -56.225 -24.235 1.00 53.32 142 LYS D O 1
ATOM 8027 N N . THR D 2 143 ? 12.547 -54.221 -25.037 1.00 53.58 143 THR D N 1
ATOM 8028 C CA . THR D 2 143 ? 11.171 -53.783 -25.283 1.00 53.81 143 THR D CA 1
ATOM 8029 C C . THR D 2 143 ? 10.909 -53.591 -26.780 1.00 54.00 143 THR D C 1
ATOM 8030 O O . THR D 2 143 ? 11.716 -52.997 -27.491 1.00 54.08 143 THR D O 1
ATOM 8034 N N . PHE D 2 144 ? 9.778 -54.116 -27.245 1.00 54.29 144 PHE D N 1
ATOM 8035 C CA . PHE D 2 144 ? 9.394 -54.045 -28.661 1.00 54.45 144 PHE D CA 1
ATOM 8036 C C . PHE D 2 144 ? 7.976 -53.547 -28.843 1.00 54.32 144 PHE D C 1
ATOM 8037 O O . PHE D 2 144 ? 7.089 -53.882 -28.066 1.00 54.36 144 PHE D O 1
ATOM 8045 N N . SER D 2 145 ? 7.756 -52.784 -29.903 1.00 54.36 145 SER D N 1
ATOM 8046 C CA . SER D 2 145 ? 6.420 -52.272 -30.220 1.00 54.41 145 SER D CA 1
ATOM 8047 C C . SER D 2 145 ? 5.508 -53.394 -30.729 1.00 54.25 145 SER D C 1
ATOM 8048 O O . SER D 2 145 ? 5.900 -54.152 -31.618 1.00 54.13 145 SER D O 1
ATOM 8051 N N . LYS D 2 146 ? 4.298 -53.483 -30.166 1.00 54.06 146 LYS D N 1
ATOM 8052 C CA . LYS D 2 146 ? 3.350 -54.568 -30.469 1.00 53.90 146 LYS D CA 1
ATOM 8053 C C . LYS D 2 146 ? 3.495 -55.063 -31.908 1.00 53.85 146 LYS D C 1
ATOM 8054 O O . LYS D 2 146 ? 3.731 -56.248 -32.132 1.00 53.77 146 LYS D O 1
ATOM 8056 N N . ASP D 2 147 ? 3.396 -54.138 -32.865 1.00 53.82 147 ASP D N 1
ATOM 8057 C CA . ASP D 2 147 ? 3.476 -54.454 -34.297 1.00 53.75 147 ASP D CA 1
ATOM 8058 C C . ASP D 2 147 ? 4.700 -55.296 -34.649 1.00 53.89 147 ASP D C 1
ATOM 8059 O O . ASP D 2 147 ? 4.578 -56.298 -35.340 1.00 53.82 147 ASP D O 1
ATOM 8064 N N . ILE D 2 148 ? 5.872 -54.902 -34.165 1.00 54.16 148 ILE D N 1
ATOM 8065 C CA . ILE D 2 148 ? 7.099 -55.662 -34.418 1.00 54.41 148 ILE D CA 1
ATOM 8066 C C . ILE D 2 148 ? 6.937 -57.105 -33.947 1.00 54.62 148 ILE D C 1
ATOM 8067 O O . ILE D 2 148 ? 7.359 -58.024 -34.631 1.00 55.03 148 ILE D O 1
ATOM 8072 N N . VAL D 2 149 ? 6.314 -57.294 -32.787 1.00 54.75 149 VAL D N 1
ATOM 8073 C CA . VAL D 2 149 ? 6.109 -58.625 -32.213 1.00 54.94 149 VAL D CA 1
ATOM 8074 C C . VAL D 2 149 ? 4.951 -59.382 -32.879 1.00 55.09 149 VAL D C 1
ATOM 8075 O O . VAL D 2 149 ? 4.962 -60.598 -32.964 1.00 55.34 149 VAL D O 1
ATOM 8079 N N . THR D 2 150 ? 3.948 -58.655 -33.336 1.00 55.40 150 THR D N 1
ATOM 8080 C CA . THR D 2 150 ? 2.761 -59.239 -33.952 1.00 55.49 150 THR D CA 1
ATOM 8081 C C . THR D 2 150 ? 3.039 -59.950 -35.280 1.00 55.81 150 THR D C 1
ATOM 8082 O O . THR D 2 150 ? 2.498 -61.025 -35.515 1.00 56.06 150 THR D O 1
ATOM 8086 N N . GLU D 2 151 ? 3.884 -59.366 -36.130 1.00 56.04 151 GLU D N 1
ATOM 8087 C CA . GLU D 2 151 ? 4.076 -59.855 -37.512 1.00 56.37 151 GLU D CA 1
ATOM 8088 C C . GLU D 2 151 ? 4.472 -61.336 -37.648 1.00 56.30 151 GLU D C 1
ATOM 8089 O O . GLU D 2 151 ? 5.296 -61.867 -36.897 1.00 56.53 151 GLU D O 1
ATOM 8095 N N . CYS E 2 12 ? 75.327 -16.430 -18.612 1.00 65.53 12 CYS E N 1
ATOM 8096 C CA . CYS E 2 12 ? 75.491 -15.594 -17.365 1.00 65.39 12 CYS E CA 1
ATOM 8097 C C . CYS E 2 12 ? 75.053 -16.258 -16.045 1.00 64.27 12 CYS E C 1
ATOM 8098 O O . CYS E 2 12 ? 75.670 -16.025 -14.994 1.00 64.58 12 CYS E O 1
ATOM 8101 N N . ASN E 2 13 ? 73.976 -17.036 -16.084 1.00 62.87 13 ASN E N 1
ATOM 8102 C CA . ASN E 2 13 ? 73.610 -17.895 -14.955 1.00 61.66 13 ASN E CA 1
ATOM 8103 C C . ASN E 2 13 ? 73.161 -19.270 -15.452 1.00 60.75 13 ASN E C 1
ATOM 8104 O O . ASN E 2 13 ? 72.527 -19.376 -16.495 1.00 60.81 13 ASN E O 1
ATOM 8109 N N . GLY E 2 14 ? 73.513 -20.320 -14.718 1.00 59.47 14 GLY E N 1
ATOM 8110 C CA . GLY E 2 14 ? 73.159 -21.688 -15.102 1.00 58.44 14 GLY E CA 1
ATOM 8111 C C . GLY E 2 14 ? 74.370 -22.509 -15.510 1.00 57.52 14 GLY E C 1
ATOM 8112 O O . GLY E 2 14 ? 75.469 -22.287 -15.007 1.00 57.35 14 GLY E O 1
ATOM 8113 N N . TYR E 2 15 ? 74.170 -23.466 -16.417 1.00 56.45 15 TYR E N 1
ATOM 8114 C CA . TYR E 2 15 ? 75.264 -24.341 -16.849 1.00 55.49 15 TYR E CA 1
ATOM 8115 C C . TYR E 2 15 ? 75.446 -24.404 -18.360 1.00 54.92 15 TYR E C 1
ATOM 8116 O O . TYR E 2 15 ? 74.578 -23.999 -19.133 1.00 54.84 15 TYR E O 1
ATOM 8125 N N . VAL E 2 16 ? 76.605 -24.914 -18.758 1.00 54.21 16 VAL E N 1
ATOM 8126 C CA . VAL E 2 16 ? 76.951 -25.083 -20.153 1.00 53.72 16 VAL E CA 1
ATOM 8127 C C . VAL E 2 16 ? 77.578 -26.461 -20.347 1.00 53.48 16 VAL E C 1
ATOM 8128 O O . VAL E 2 16 ? 78.612 -26.775 -19.754 1.00 53.37 16 VAL E O 1
ATOM 8132 N N . ILE E 2 17 ? 76.933 -27.282 -21.171 1.00 53.23 17 ILE E N 1
ATOM 8133 C CA . ILE E 2 17 ? 77.486 -28.573 -21.562 1.00 53.04 17 ILE E CA 1
ATOM 8134 C C . ILE E 2 17 ? 78.291 -28.320 -22.825 1.00 52.95 17 ILE E C 1
ATOM 8135 O O . ILE E 2 17 ? 77.767 -27.806 -23.816 1.00 52.79 17 ILE E O 1
ATOM 8140 N N . ASP E 2 18 ? 79.564 -28.686 -22.780 1.00 52.86 18 ASP E N 1
ATOM 8141 C CA . ASP E 2 18 ? 80.486 -28.380 -23.855 1.00 52.86 18 ASP E CA 1
ATOM 8142 C C . ASP E 2 18 ? 81.236 -29.641 -24.233 1.00 53.00 18 ASP E C 1
ATOM 8143 O O . ASP E 2 18 ? 81.318 -30.576 -23.432 1.00 52.93 18 ASP E O 1
ATOM 8148 N N . HIS E 2 19 ? 81.795 -29.647 -25.442 1.00 53.05 19 HIS E N 1
ATOM 8149 C CA . HIS E 2 19 ? 82.500 -30.803 -25.980 1.00 53.31 19 HIS E CA 1
ATOM 8150 C C . HIS E 2 19 ? 81.543 -31.987 -26.170 1.00 53.73 19 HIS E C 1
ATOM 8151 O O . HIS E 2 19 ? 81.899 -33.150 -25.949 1.00 53.69 19 HIS E O 1
ATOM 8158 N N . ILE E 2 20 ? 80.316 -31.662 -26.578 1.00 54.16 20 ILE E N 1
ATOM 8159 C CA . ILE E 2 20 ? 79.353 -32.652 -27.028 1.00 54.36 20 ILE E CA 1
ATOM 8160 C C . ILE E 2 20 ? 79.771 -33.011 -28.450 1.00 54.77 20 ILE E C 1
ATOM 8161 O O . ILE E 2 20 ? 79.854 -32.119 -29.307 1.00 54.71 20 ILE E O 1
ATOM 8166 N N . PRO E 2 21 ? 80.057 -34.306 -28.710 1.00 55.13 21 PRO E N 1
ATOM 8167 C CA . PRO E 2 21 ? 80.331 -34.686 -30.093 1.00 55.21 21 PRO E CA 1
ATOM 8168 C C . PRO E 2 21 ? 79.149 -34.362 -31.005 1.00 55.35 21 PRO E C 1
ATOM 8169 O O . PRO E 2 21 ? 77.991 -34.499 -30.597 1.00 55.41 21 PRO E O 1
ATOM 8173 N N . SER E 2 22 ? 79.456 -33.924 -32.224 1.00 55.62 22 SER E N 1
ATOM 8174 C CA . SER E 2 22 ? 78.438 -33.545 -33.214 1.00 55.65 22 SER E CA 1
ATOM 8175 C C . SER E 2 22 ? 77.359 -34.625 -33.367 1.00 55.54 22 SER E C 1
ATOM 8176 O O . SER E 2 22 ? 77.650 -35.819 -33.302 1.00 55.35 22 SER E O 1
ATOM 8179 N N . GLY E 2 23 ? 76.112 -34.189 -33.527 1.00 55.53 23 GLY E N 1
ATOM 8180 C CA . GLY E 2 23 ? 74.988 -35.103 -33.719 1.00 55.56 23 GLY E CA 1
ATOM 8181 C C . GLY E 2 23 ? 74.437 -35.742 -32.456 1.00 55.60 23 GLY E C 1
ATOM 8182 O O . GLY E 2 23 ? 73.394 -36.406 -32.503 1.00 55.54 23 GLY E O 1
ATOM 8183 N N . GLN E 2 24 ? 75.132 -35.569 -31.332 1.00 55.63 24 GLN E N 1
ATOM 8184 C CA . GLN E 2 24 ? 74.644 -36.074 -30.048 1.00 55.56 24 GLN E CA 1
ATOM 8185 C C . GLN E 2 24 ? 74.040 -34.956 -29.194 1.00 55.43 24 GLN E C 1
ATOM 8186 O O . GLN E 2 24 ? 73.453 -35.221 -28.146 1.00 55.37 24 GLN E O 1
ATOM 8189 N N . GLY E 2 25 ? 74.147 -33.715 -29.669 1.00 55.34 25 GLY E N 1
ATOM 8190 C CA . GLY E 2 25 ? 73.524 -32.573 -28.998 1.00 55.15 25 GLY E CA 1
ATOM 8191 C C . GLY E 2 25 ? 72.008 -32.667 -29.016 1.00 54.98 25 GLY E C 1
ATOM 8192 O O . GLY E 2 25 ? 71.365 -32.713 -27.968 1.00 55.10 25 GLY E O 1
ATOM 8193 N N . VAL E 2 26 ? 71.440 -32.712 -30.217 1.00 54.73 26 VAL E N 1
ATOM 8194 C CA . VAL E 2 26 ? 69.985 -32.866 -30.402 1.00 54.25 26 VAL E CA 1
ATOM 8195 C C . VAL E 2 26 ? 69.424 -34.085 -29.649 1.00 53.89 26 VAL E C 1
ATOM 8196 O O . VAL E 2 26 ? 68.253 -34.102 -29.252 1.00 53.40 26 VAL E O 1
ATOM 8200 N N . LYS E 2 27 ? 70.269 -35.101 -29.476 1.00 53.71 27 LYS E N 1
ATOM 8201 C CA . LYS E 2 27 ? 69.922 -36.289 -28.693 1.00 53.57 27 LYS E CA 1
ATOM 8202 C C . LYS E 2 27 ? 69.864 -35.931 -27.209 1.00 53.56 27 LYS E C 1
ATOM 8203 O O . LYS E 2 27 ? 68.942 -36.345 -26.513 1.00 53.65 27 LYS E O 1
ATOM 8206 N N . ILE E 2 28 ? 70.837 -35.156 -26.732 1.00 53.52 28 ILE E N 1
ATOM 8207 C CA . ILE E 2 28 ? 70.801 -34.643 -25.363 1.00 53.53 28 ILE E CA 1
ATOM 8208 C C . ILE E 2 28 ? 69.555 -33.753 -25.181 1.00 53.72 28 ILE E C 1
ATOM 8209 O O . ILE E 2 28 ? 68.829 -33.916 -24.206 1.00 53.64 28 ILE E O 1
ATOM 8213 N N . LEU E 2 29 ? 69.298 -32.842 -26.126 1.00 54.15 29 LEU E N 1
ATOM 8214 C CA . LEU E 2 29 ? 68.093 -31.975 -26.087 1.00 54.50 29 LEU E CA 1
ATOM 8215 C C . LEU E 2 29 ? 66.779 -32.750 -26.004 1.00 54.85 29 LEU E C 1
ATOM 8216 O O . LEU E 2 29 ? 65.901 -32.419 -25.195 1.00 54.90 29 LEU E O 1
ATOM 8221 N N . LYS E 2 30 ? 66.639 -33.757 -26.863 1.00 55.22 30 LYS E N 1
ATOM 8222 C CA . LYS E 2 30 ? 65.439 -34.598 -26.878 1.00 55.53 30 LYS E CA 1
ATOM 8223 C C . LYS E 2 30 ? 65.336 -35.389 -25.584 1.00 55.82 30 LYS E C 1
ATOM 8224 O O . LYS E 2 30 ? 64.411 -35.184 -24.806 1.00 56.03 30 LYS E O 1
ATOM 8226 N N . LEU E 2 31 ? 66.318 -36.252 -25.344 1.00 56.18 31 LEU E N 1
ATOM 8227 C CA . LEU E 2 31 ? 66.269 -37.241 -24.249 1.00 56.44 31 LEU E CA 1
ATOM 8228 C C . LEU E 2 31 ? 66.150 -36.693 -22.820 1.00 56.69 31 LEU E C 1
ATOM 8229 O O . LEU E 2 31 ? 65.734 -37.416 -21.924 1.00 56.46 31 LEU E O 1
ATOM 8234 N N . PHE E 2 32 ? 66.510 -35.433 -22.606 1.00 57.26 32 PHE E N 1
ATOM 8235 C CA . PHE E 2 32 ? 66.414 -34.838 -21.273 1.00 57.75 32 PHE E CA 1
ATOM 8236 C C . PHE E 2 32 ? 65.547 -33.587 -21.246 1.00 58.04 32 PHE E C 1
ATOM 8237 O O . PHE E 2 32 ? 65.665 -32.767 -20.333 1.00 58.11 32 PHE E O 1
ATOM 8245 N N . SER E 2 33 ? 64.665 -33.459 -22.236 1.00 58.47 33 SER E N 1
ATOM 8246 C CA . SER E 2 33 ? 63.767 -32.304 -22.359 1.00 58.91 33 SER E CA 1
ATOM 8247 C C . SER E 2 33 ? 64.383 -31.023 -21.771 1.00 59.27 33 SER E C 1
ATOM 8248 O O . SER E 2 33 ? 63.767 -30.333 -20.962 1.00 59.22 33 SER E O 1
ATOM 8250 N N . LEU E 2 34 ? 65.610 -30.718 -22.187 1.00 59.74 34 LEU E N 1
ATOM 8251 C CA . LEU E 2 34 ? 66.350 -29.595 -21.618 1.00 60.04 34 LEU E CA 1
ATOM 8252 C C . LEU E 2 34 ? 65.734 -28.251 -21.963 1.00 60.55 34 LEU E C 1
ATOM 8253 O O . LEU E 2 34 ? 65.985 -27.270 -21.268 1.00 60.97 34 LEU E O 1
ATOM 8258 N N . THR E 2 35 ? 64.928 -28.200 -23.023 1.00 60.89 35 THR E N 1
ATOM 8259 C CA . THR E 2 35 ? 64.276 -26.954 -23.434 1.00 61.15 35 THR E CA 1
ATOM 8260 C C . THR E 2 35 ? 62.893 -26.782 -22.794 1.00 61.30 35 THR E C 1
ATOM 8261 O O . THR E 2 35 ? 62.161 -25.841 -23.126 1.00 61.30 35 THR E O 1
ATOM 8265 N N . ASP E 2 36 ? 62.570 -27.659 -21.842 1.00 61.49 36 ASP E N 1
ATOM 8266 C CA . ASP E 2 36 ? 61.221 -27.768 -21.269 1.00 61.51 36 ASP E CA 1
ATOM 8267 C C . ASP E 2 36 ? 60.986 -26.912 -19.988 1.00 61.46 36 ASP E C 1
ATOM 8268 O O . ASP E 2 36 ? 60.375 -27.391 -19.025 1.00 61.60 36 ASP E O 1
ATOM 8273 N N . THR E 2 37 ? 61.479 -25.668 -19.975 1.00 61.16 37 THR E N 1
ATOM 8274 C CA . THR E 2 37 ? 60.990 -24.628 -19.042 1.00 61.02 37 THR E CA 1
ATOM 8275 C C . THR E 2 37 ? 60.950 -23.290 -19.774 1.00 60.85 37 THR E C 1
ATOM 8276 O O . THR E 2 37 ? 61.622 -23.122 -20.794 1.00 60.89 37 THR E O 1
ATOM 8280 N N . LYS E 2 38 ? 60.172 -22.343 -19.244 1.00 60.44 38 LYS E N 1
ATOM 8281 C CA . LYS E 2 38 ? 60.210 -20.937 -19.686 1.00 60.04 38 LYS E CA 1
ATOM 8282 C C . LYS E 2 38 ? 61.640 -20.360 -19.752 1.00 59.57 38 LYS E C 1
ATOM 8283 O O . LYS E 2 38 ? 61.895 -19.393 -20.476 1.00 59.47 38 LYS E O 1
ATOM 8285 N N . GLN E 2 39 ? 62.555 -20.954 -18.988 1.00 58.94 39 GLN E N 1
ATOM 8286 C CA . GLN E 2 39 ? 63.984 -20.616 -19.039 1.00 58.44 39 GLN E CA 1
ATOM 8287 C C . GLN E 2 39 ? 64.568 -20.592 -20.448 1.00 57.91 39 GLN E C 1
ATOM 8288 O O . GLN E 2 39 ? 64.219 -21.419 -21.287 1.00 58.00 39 GLN E O 1
ATOM 8294 N N . ARG E 2 40 ? 65.465 -19.637 -20.688 1.00 57.27 40 ARG E N 1
ATOM 8295 C CA . ARG E 2 40 ? 66.149 -19.520 -21.976 1.00 56.79 40 ARG E CA 1
ATOM 8296 C C . ARG E 2 40 ? 67.193 -20.623 -22.157 1.00 56.22 40 ARG E C 1
ATOM 8297 O O . ARG E 2 40 ? 67.943 -20.931 -21.233 1.00 56.03 40 ARG E O 1
ATOM 8305 N N . VAL E 2 41 ? 67.215 -21.223 -23.348 1.00 55.54 41 VAL E N 1
ATOM 8306 C CA . VAL E 2 41 ? 68.191 -22.255 -23.695 1.00 54.95 41 VAL E CA 1
ATOM 8307 C C . VAL E 2 41 ? 68.808 -21.963 -25.065 1.00 54.46 41 VAL E C 1
ATOM 8308 O O . VAL E 2 41 ? 68.101 -21.728 -26.045 1.00 54.22 41 VAL E O 1
ATOM 8312 N N . THR E 2 42 ? 70.137 -21.984 -25.101 1.00 54.01 42 THR E N 1
ATOM 8313 C CA . THR E 2 42 ? 70.925 -21.640 -26.279 1.00 53.64 42 THR E CA 1
ATOM 8314 C C . THR E 2 42 ? 71.651 -22.879 -26.746 1.00 53.39 42 THR E C 1
ATOM 8315 O O . THR E 2 42 ? 72.138 -23.656 -25.926 1.00 53.64 42 THR E O 1
ATOM 8319 N N . VAL E 2 43 ? 71.730 -23.066 -28.057 1.00 52.96 43 VAL E N 1
ATOM 8320 C CA . VAL E 2 43 ? 72.435 -24.215 -28.607 1.00 52.67 43 VAL E CA 1
ATOM 8321 C C . VAL E 2 43 ? 73.097 -23.919 -29.941 1.00 52.33 43 VAL E C 1
ATOM 8322 O O . VAL E 2 43 ? 72.466 -23.425 -30.872 1.00 52.08 43 VAL E O 1
ATOM 8326 N N . GLY E 2 44 ? 74.379 -24.250 -30.015 1.00 52.18 44 GLY E N 1
ATOM 8327 C CA . GLY E 2 44 ? 75.118 -24.233 -31.262 1.00 52.16 44 GLY E CA 1
ATOM 8328 C C . GLY E 2 44 ? 75.420 -25.658 -31.663 1.00 52.12 44 GLY E C 1
ATOM 8329 O O . GLY E 2 44 ? 75.872 -26.454 -30.838 1.00 52.04 44 GLY E O 1
ATOM 8330 N N . PHE E 2 45 ? 75.162 -25.982 -32.926 1.00 52.17 45 PHE E N 1
ATOM 8331 C CA . PHE E 2 45 ? 75.465 -27.307 -33.469 1.00 52.24 45 PHE E CA 1
ATOM 8332 C C . PHE E 2 45 ? 76.587 -27.206 -34.493 1.00 52.39 45 PHE E C 1
ATOM 8333 O O . PHE E 2 45 ? 76.678 -26.218 -35.222 1.00 52.38 45 PHE E O 1
ATOM 8341 N N . ASN E 2 46 ? 77.438 -28.227 -34.533 1.00 52.51 46 ASN E N 1
ATOM 8342 C CA . ASN E 2 46 ? 78.481 -28.337 -35.549 1.00 52.69 46 ASN E CA 1
ATOM 8343 C C . ASN E 2 46 ? 79.457 -27.167 -35.493 1.00 52.94 46 ASN E C 1
ATOM 8344 O O . ASN E 2 46 ? 79.628 -26.428 -36.470 1.00 52.97 46 ASN E O 1
ATOM 8349 N N . LEU E 2 47 ? 80.084 -27.008 -34.332 1.00 53.22 47 LEU E N 1
ATOM 8350 C CA . LEU E 2 47 ? 81.105 -25.981 -34.120 1.00 53.39 47 LEU E CA 1
ATOM 8351 C C . LEU E 2 47 ? 82.473 -26.662 -34.168 1.00 53.61 47 LEU E C 1
ATOM 8352 O O . LEU E 2 47 ? 82.635 -27.762 -33.623 1.00 53.68 47 LEU E O 1
ATOM 8357 N N . PRO E 2 48 ? 83.454 -26.031 -34.839 1.00 53.79 48 PRO E N 1
ATOM 8358 C CA . PRO E 2 48 ? 84.840 -26.510 -34.834 1.00 53.91 48 PRO E CA 1
ATOM 8359 C C . PRO E 2 48 ? 85.431 -26.671 -33.429 1.00 53.96 48 PRO E C 1
ATOM 8360 O O . PRO E 2 48 ? 86.384 -27.432 -33.248 1.00 54.10 48 PRO E O 1
ATOM 8364 N N . LYS E 2 55 ? 81.491 -30.363 -33.107 1.00 39.90 55 LYS E N 1
ATOM 8365 C CA . LYS E 2 55 ? 81.228 -29.967 -31.580 1.00 48.38 55 LYS E CA 1
ATOM 8366 C C . LYS E 2 55 ? 79.870 -29.375 -31.493 1.00 49.35 55 LYS E C 1
ATOM 8367 O O . LYS E 2 55 ? 79.437 -28.632 -32.384 1.00 49.80 55 LYS E O 1
ATOM 8369 N N . ASP E 2 56 ? 79.163 -29.778 -30.456 1.00 50.40 56 ASP E N 1
ATOM 8370 C CA . ASP E 2 56 ? 77.872 -29.207 -30.130 1.00 51.06 56 ASP E CA 1
ATOM 8371 C C . ASP E 2 56 ? 78.045 -28.559 -28.760 1.00 51.34 56 ASP E C 1
ATOM 8372 O O . ASP E 2 56 ? 78.876 -28.994 -27.968 1.00 51.62 56 ASP E O 1
ATOM 8377 N N . LEU E 2 57 ? 77.258 -27.526 -28.484 1.00 51.45 57 LEU E N 1
ATOM 8378 C CA . LEU E 2 57 ? 77.400 -26.721 -27.273 1.00 51.43 57 LEU E CA 1
ATOM 8379 C C . LEU E 2 57 ? 76.029 -26.374 -26.715 1.00 51.40 57 LEU E C 1
ATOM 8380 O O . LEU E 2 57 ? 75.161 -25.907 -27.449 1.00 51.77 57 LEU E O 1
ATOM 8385 N N . ILE E 2 58 ? 75.822 -26.567 -25.420 1.00 51.12 58 ILE E N 1
ATOM 8386 C CA . ILE E 2 58 ? 74.525 -26.237 -24.829 1.00 50.83 58 ILE E CA 1
ATOM 8387 C C . ILE E 2 58 ? 74.698 -25.295 -23.642 1.00 50.48 58 ILE E C 1
ATOM 8388 O O . ILE E 2 58 ? 75.588 -25.466 -22.828 1.00 50.18 58 ILE E O 1
ATOM 8393 N N . LYS E 2 59 ? 73.836 -24.288 -23.587 1.00 50.32 59 LYS E N 1
ATOM 8394 C CA . LYS E 2 59 ? 73.849 -23.262 -22.555 1.00 50.16 59 LYS E CA 1
ATOM 8395 C C . LYS E 2 59 ? 72.420 -23.131 -22.043 1.00 50.26 59 LYS E C 1
ATOM 8396 O O . LYS E 2 59 ? 71.494 -23.014 -22.846 1.00 50.15 59 LYS E O 1
ATOM 8399 N N . VAL E 2 60 ? 72.237 -23.157 -20.723 1.00 50.37 60 VAL E N 1
ATOM 8400 C CA . VAL E 2 60 ? 70.908 -22.971 -20.117 1.00 50.56 60 VAL E CA 1
ATOM 8401 C C . VAL E 2 60 ? 70.953 -21.886 -19.016 1.00 50.68 60 VAL E C 1
ATOM 8402 O O . VAL E 2 60 ? 71.945 -21.769 -18.295 1.00 50.82 60 VAL E O 1
ATOM 8406 N N . GLU E 2 61 ? 69.872 -21.111 -18.896 1.00 50.73 61 GLU E N 1
ATOM 8407 C CA . GLU E 2 61 ? 69.801 -19.947 -17.993 1.00 50.76 61 GLU E CA 1
ATOM 8408 C C . GLU E 2 61 ? 69.239 -20.325 -16.606 1.00 50.81 61 GLU E C 1
ATOM 8409 O O . GLU E 2 61 ? 68.398 -21.218 -16.487 1.00 50.93 61 GLU E O 1
ATOM 8415 N N . ASN E 2 62 ? 69.742 -19.668 -15.562 1.00 50.67 62 ASN E N 1
ATOM 8416 C CA . ASN E 2 62 ? 69.185 -19.759 -14.201 1.00 50.55 62 ASN E CA 1
ATOM 8417 C C . ASN E 2 62 ? 68.932 -21.155 -13.610 1.00 50.44 62 ASN E C 1
ATOM 8418 O O . ASN E 2 62 ? 68.207 -21.278 -12.625 1.00 50.71 62 ASN E O 1
ATOM 8423 N N . THR E 2 63 ? 69.533 -22.194 -14.178 1.00 50.26 63 THR E N 1
ATOM 8424 C CA . THR E 2 63 ? 69.239 -23.573 -13.768 1.00 50.04 63 THR E CA 1
ATOM 8425 C C . THR E 2 63 ? 70.483 -24.261 -13.217 1.00 50.08 63 THR E C 1
ATOM 8426 O O . THR E 2 63 ? 71.565 -24.135 -13.775 1.00 49.88 63 THR E O 1
ATOM 8430 N N . GLU E 2 64 ? 70.312 -24.994 -12.121 1.00 50.37 64 GLU E N 1
ATOM 8431 C CA . GLU E 2 64 ? 71.400 -25.757 -11.502 1.00 50.62 64 GLU E CA 1
ATOM 8432 C C . GLU E 2 64 ? 71.522 -27.157 -12.125 1.00 50.75 64 GLU E C 1
ATOM 8433 O O . GLU E 2 64 ? 70.735 -27.528 -12.992 1.00 50.76 64 GLU E O 1
ATOM 8435 N N . ILE E 2 65 ? 72.516 -27.924 -11.684 1.00 51.03 65 ILE E N 1
ATOM 8436 C CA . ILE E 2 65 ? 72.677 -29.313 -12.128 1.00 51.22 65 ILE E CA 1
ATOM 8437 C C . ILE E 2 65 ? 73.707 -30.068 -11.272 1.00 51.35 65 ILE E C 1
ATOM 8438 O O . ILE E 2 65 ? 74.847 -29.616 -11.125 1.00 51.42 65 ILE E O 1
ATOM 8443 N N . THR E 2 66 ? 73.305 -31.208 -10.710 1.00 51.51 66 THR E N 1
ATOM 8444 C CA . THR E 2 66 ? 74.188 -32.013 -9.842 1.00 51.75 66 THR E CA 1
ATOM 8445 C C . THR E 2 66 ? 75.293 -32.738 -10.620 1.00 51.79 66 THR E C 1
ATOM 8446 O O . THR E 2 66 ? 75.202 -32.906 -11.841 1.00 51.68 66 THR E O 1
ATOM 8450 N N . LYS E 2 67 ? 76.329 -33.169 -9.897 1.00 51.96 67 LYS E N 1
ATOM 8451 C CA . LYS E 2 67 ? 77.343 -34.081 -10.440 1.00 52.11 67 LYS E CA 1
ATOM 8452 C C . LYS E 2 67 ? 76.655 -35.369 -10.906 1.00 52.36 67 LYS E C 1
ATOM 8453 O O . LYS E 2 67 ? 76.989 -35.907 -11.960 1.00 52.22 67 LYS E O 1
ATOM 8455 N N . SER E 2 68 ? 75.687 -35.841 -10.116 1.00 52.75 68 SER E N 1
ATOM 8456 C CA . SER E 2 68 ? 74.801 -36.946 -10.510 1.00 53.02 68 SER E CA 1
ATOM 8457 C C . SER E 2 68 ? 74.089 -36.629 -11.830 1.00 53.22 68 SER E C 1
ATOM 8458 O O . SER E 2 68 ? 74.454 -37.154 -12.886 1.00 53.39 68 SER E O 1
ATOM 8461 N N . GLN E 2 69 ? 73.085 -35.754 -11.757 1.00 53.23 69 GLN E N 1
ATOM 8462 C CA . GLN E 2 69 ? 72.271 -35.369 -12.911 1.00 53.13 69 GLN E CA 1
ATOM 8463 C C . GLN E 2 69 ? 73.054 -35.337 -14.219 1.00 53.15 69 GLN E C 1
ATOM 8464 O O . GLN E 2 69 ? 72.581 -35.851 -15.234 1.00 53.39 69 GLN E O 1
ATOM 8470 N N . ALA E 2 70 ? 74.246 -34.740 -14.186 1.00 53.06 70 ALA E N 1
ATOM 8471 C CA . ALA E 2 70 ? 75.079 -34.600 -15.386 1.00 53.05 70 ALA E CA 1
ATOM 8472 C C . ALA E 2 70 ? 75.533 -35.947 -15.962 1.00 53.00 70 ALA E C 1
ATOM 8473 O O . ALA E 2 70 ? 75.372 -36.192 -17.155 1.00 53.20 70 ALA E O 1
ATOM 8475 N N . ASN E 2 71 ? 76.076 -36.819 -15.115 1.00 52.93 71 ASN E N 1
ATOM 8476 C CA . ASN E 2 71 ? 76.589 -38.140 -15.548 1.00 53.05 71 ASN E CA 1
ATOM 8477 C C . ASN E 2 71 ? 75.656 -38.946 -16.483 1.00 53.13 71 ASN E C 1
ATOM 8478 O O . ASN E 2 71 ? 76.121 -39.723 -17.319 1.00 53.03 71 ASN E O 1
ATOM 8483 N N . GLN E 2 72 ? 74.349 -38.766 -16.319 1.00 53.12 72 GLN E N 1
ATOM 8484 C CA . GLN E 2 72 ? 73.364 -39.281 -17.262 1.00 53.03 72 GLN E CA 1
ATOM 8485 C C . GLN E 2 72 ? 73.814 -38.975 -18.677 1.00 53.44 72 GLN E C 1
ATOM 8486 O O . GLN E 2 72 ? 73.820 -39.856 -19.533 1.00 53.61 72 GLN E O 1
ATOM 8492 N N . LEU E 2 73 ? 74.218 -37.729 -18.904 1.00 53.86 73 LEU E N 1
ATOM 8493 C CA . LEU E 2 73 ? 74.700 -37.286 -20.218 1.00 54.29 73 LEU E CA 1
ATOM 8494 C C . LEU E 2 73 ? 75.897 -38.074 -20.748 1.00 54.45 73 LEU E C 1
ATOM 8495 O O . LEU E 2 73 ? 76.056 -38.187 -21.963 1.00 54.66 73 LEU E O 1
ATOM 8500 N N . ALA E 2 74 ? 76.734 -38.598 -19.849 1.00 54.65 74 ALA E N 1
ATOM 8501 C CA . ALA E 2 74 ? 77.960 -39.335 -20.225 1.00 54.76 74 ALA E CA 1
ATOM 8502 C C . ALA E 2 74 ? 77.749 -40.303 -21.380 1.00 54.80 74 ALA E C 1
ATOM 8503 O O . ALA E 2 74 ? 78.558 -40.361 -22.300 1.00 54.73 74 ALA E O 1
ATOM 8505 N N . LEU E 2 75 ? 76.652 -41.051 -21.330 1.00 54.89 75 LEU E N 1
ATOM 8506 C CA . LEU E 2 75 ? 76.348 -42.040 -22.372 1.00 55.00 75 LEU E CA 1
ATOM 8507 C C . LEU E 2 75 ? 76.285 -41.417 -23.767 1.00 54.87 75 LEU E C 1
ATOM 8508 O O . LEU E 2 75 ? 76.699 -42.022 -24.754 1.00 54.70 75 LEU E O 1
ATOM 8513 N N . LEU E 2 76 ? 75.779 -40.196 -23.832 1.00 54.94 76 LEU E N 1
ATOM 8514 C CA . LEU E 2 76 ? 75.597 -39.505 -25.100 1.00 55.04 76 LEU E CA 1
ATOM 8515 C C . LEU E 2 76 ? 76.778 -38.604 -25.469 1.00 55.09 76 LEU E C 1
ATOM 8516 O O . LEU E 2 76 ? 77.057 -38.396 -26.653 1.00 55.14 76 LEU E O 1
ATOM 8521 N N . ALA E 2 77 ? 77.462 -38.079 -24.456 1.00 55.08 77 ALA E N 1
ATOM 8522 C CA . ALA E 2 77 ? 78.642 -37.240 -24.652 1.00 55.05 77 ALA E CA 1
ATOM 8523 C C . ALA E 2 77 ? 79.655 -37.530 -23.550 1.00 55.04 77 ALA E C 1
ATOM 8524 O O . ALA E 2 77 ? 79.752 -36.789 -22.576 1.00 55.16 77 ALA E O 1
ATOM 8526 N N . PRO E 2 78 ? 80.426 -38.613 -23.704 1.00 55.13 78 PRO E N 1
ATOM 8527 C CA . PRO E 2 78 ? 81.247 -39.136 -22.608 1.00 55.30 78 PRO E CA 1
ATOM 8528 C C . PRO E 2 78 ? 82.523 -38.348 -22.262 1.00 55.52 78 PRO E C 1
ATOM 8529 O O . PRO E 2 78 ? 83.258 -38.756 -21.355 1.00 55.69 78 PRO E O 1
ATOM 8533 N N . ASN E 2 79 ? 82.778 -37.243 -22.964 1.00 55.57 79 ASN E N 1
ATOM 8534 C CA . ASN E 2 79 ? 83.922 -36.372 -22.675 1.00 55.37 79 ASN E CA 1
ATOM 8535 C C . ASN E 2 79 ? 83.479 -34.918 -22.652 1.00 55.47 79 ASN E C 1
ATOM 8536 O O . ASN E 2 79 ? 84.198 -34.035 -23.111 1.00 55.49 79 ASN E O 1
ATOM 8541 N N . ALA E 2 80 ? 82.288 -34.682 -22.111 1.00 55.64 80 ALA E N 1
ATOM 8542 C CA . ALA E 2 80 ? 81.701 -33.347 -22.081 1.00 55.79 80 ALA E CA 1
ATOM 8543 C C . ALA E 2 80 ? 82.174 -32.567 -20.855 1.00 55.85 80 ALA E C 1
ATOM 8544 O O . ALA E 2 80 ? 82.139 -33.080 -19.740 1.00 55.82 80 ALA E O 1
ATOM 8546 N N . THR E 2 81 ? 82.630 -31.337 -21.072 1.00 56.09 81 THR E N 1
ATOM 8547 C CA . THR E 2 81 ? 83.009 -30.448 -19.973 1.00 56.28 81 THR E CA 1
ATOM 8548 C C . THR E 2 81 ? 81.780 -29.650 -19.562 1.00 56.53 81 THR E C 1
ATOM 8549 O O . THR E 2 81 ? 81.274 -28.836 -20.343 1.00 56.57 81 THR E O 1
ATOM 8551 N N . ILE E 2 82 ? 81.283 -29.906 -18.354 1.00 56.76 82 ILE E N 1
ATOM 8552 C CA . ILE E 2 82 ? 80.138 -29.155 -17.818 1.00 56.93 82 ILE E CA 1
ATOM 8553 C C . ILE E 2 82 ? 80.633 -28.009 -16.923 1.00 57.03 82 ILE E C 1
ATOM 8554 O O . ILE E 2 82 ? 81.496 -28.197 -16.058 1.00 56.97 82 ILE E O 1
ATOM 8558 N N . ASN E 2 83 ? 80.087 -26.819 -17.155 1.00 57.08 83 ASN E N 1
ATOM 8559 C CA . ASN E 2 83 ? 80.488 -25.615 -16.429 1.00 57.03 83 ASN E CA 1
ATOM 8560 C C . ASN E 2 83 ? 79.310 -25.028 -15.662 1.00 56.98 83 ASN E C 1
ATOM 8561 O O . ASN E 2 83 ? 78.188 -25.029 -16.160 1.00 57.05 83 ASN E O 1
ATOM 8566 N N . ILE E 2 84 ? 79.567 -24.535 -14.452 1.00 56.79 84 ILE E N 1
ATOM 8567 C CA . ILE E 2 84 ? 78.560 -23.803 -13.680 1.00 56.61 84 ILE E CA 1
ATOM 8568 C C . ILE E 2 84 ? 78.899 -22.310 -13.740 1.00 56.50 84 ILE E C 1
ATOM 8569 O O . ILE E 2 84 ? 79.952 -21.885 -13.265 1.00 56.54 84 ILE E O 1
ATOM 8573 N N . ILE E 2 85 ? 78.013 -21.525 -14.346 1.00 56.33 85 ILE E N 1
ATOM 8574 C CA . ILE E 2 85 ? 78.229 -20.088 -14.502 1.00 56.21 85 ILE E CA 1
ATOM 8575 C C . ILE E 2 85 ? 77.382 -19.310 -13.492 1.00 56.08 85 ILE E C 1
ATOM 8576 O O . ILE E 2 85 ? 76.154 -19.334 -13.551 1.00 55.90 85 ILE E O 1
ATOM 8581 N N . GLU E 2 86 ? 78.064 -18.637 -12.564 1.00 55.98 86 GLU E N 1
ATOM 8582 C CA . GLU E 2 86 ? 77.433 -17.771 -11.570 1.00 55.82 86 GLU E CA 1
ATOM 8583 C C . GLU E 2 86 ? 77.972 -16.361 -11.815 1.00 55.84 86 GLU E C 1
ATOM 8584 O O . GLU E 2 86 ? 79.146 -16.080 -11.535 1.00 55.95 86 GLU E O 1
ATOM 8587 N N . ASN E 2 87 ? 77.113 -15.494 -12.357 1.00 55.66 87 ASN E N 1
ATOM 8588 C CA . ASN E 2 87 ? 77.490 -14.137 -12.776 1.00 55.47 87 ASN E CA 1
ATOM 8589 C C . ASN E 2 87 ? 78.546 -14.167 -13.870 1.00 55.51 87 ASN E C 1
ATOM 8590 O O . ASN E 2 87 ? 79.706 -13.833 -13.639 1.00 55.55 87 ASN E O 1
ATOM 8595 N N . PHE E 2 88 ? 78.133 -14.611 -15.051 1.00 55.54 88 PHE E N 1
ATOM 8596 C CA . PHE E 2 88 ? 78.979 -14.612 -16.251 1.00 55.62 88 PHE E CA 1
ATOM 8597 C C . PHE E 2 88 ? 80.405 -15.128 -15.973 1.00 55.80 88 PHE E C 1
ATOM 8598 O O . PHE E 2 88 ? 81.342 -14.813 -16.707 1.00 55.87 88 PHE E O 1
ATOM 8601 N N . LYS E 2 89 ? 80.541 -15.952 -14.934 1.00 55.99 89 LYS E N 1
ATOM 8602 C CA . LYS E 2 89 ? 81.839 -16.412 -14.443 1.00 56.11 89 LYS E CA 1
ATOM 8603 C C . LYS E 2 89 ? 81.753 -17.872 -13.978 1.00 56.33 89 LYS E C 1
ATOM 8604 O O . LYS E 2 89 ? 80.862 -18.230 -13.207 1.00 56.37 89 LYS E O 1
ATOM 8606 N N . VAL E 2 90 ? 82.691 -18.696 -14.448 1.00 56.54 90 VAL E N 1
ATOM 8607 C CA . VAL E 2 90 ? 82.770 -20.132 -14.105 1.00 56.74 90 VAL E CA 1
ATOM 8608 C C . VAL E 2 90 ? 82.998 -20.381 -12.608 1.00 56.88 90 VAL E C 1
ATOM 8609 O O . VAL E 2 90 ? 83.957 -19.867 -12.039 1.00 56.70 90 VAL E O 1
ATOM 8613 N N . THR E 2 91 ? 82.138 -21.191 -11.987 1.00 57.17 91 THR E N 1
ATOM 8614 C CA . THR E 2 91 ? 82.276 -21.527 -10.556 1.00 57.45 91 THR E CA 1
ATOM 8615 C C . THR E 2 91 ? 82.446 -23.029 -10.267 1.00 57.83 91 THR E C 1
ATOM 8616 O O . THR E 2 91 ? 82.413 -23.443 -9.108 1.00 57.81 91 THR E O 1
ATOM 8620 N N . ASP E 2 92 ? 82.630 -23.837 -11.309 1.00 58.32 92 ASP E N 1
ATOM 8621 C CA . ASP E 2 92 ? 82.936 -25.268 -11.154 1.00 58.75 92 ASP E CA 1
ATOM 8622 C C . ASP E 2 92 ? 83.137 -25.922 -12.524 1.00 59.15 92 ASP E C 1
ATOM 8623 O O . ASP E 2 92 ? 82.757 -25.350 -13.543 1.00 59.17 92 ASP E O 1
ATOM 8628 N N . LYS E 2 93 ? 83.736 -27.114 -12.541 1.00 59.68 93 LYS E N 1
ATOM 8629 C CA . LYS E 2 93 ? 83.889 -27.897 -13.778 1.00 60.17 93 LYS E CA 1
ATOM 8630 C C . LYS E 2 93 ? 83.807 -29.423 -13.563 1.00 60.50 93 LYS E C 1
ATOM 8631 O O . LYS E 2 93 ? 84.820 -30.064 -13.286 1.00 60.69 93 LYS E O 1
ATOM 8637 N N . HIS E 2 94 ? 82.611 -29.999 -13.703 1.00 60.75 94 HIS E N 1
ATOM 8638 C CA . HIS E 2 94 ? 82.462 -31.466 -13.693 1.00 60.95 94 HIS E CA 1
ATOM 8639 C C . HIS E 2 94 ? 82.885 -32.041 -15.049 1.00 60.75 94 HIS E C 1
ATOM 8640 O O . HIS E 2 94 ? 82.501 -31.512 -16.107 1.00 60.79 94 HIS E O 1
ATOM 8647 N N . SER E 2 95 ? 83.661 -33.124 -15.014 1.00 60.34 95 SER E N 1
ATOM 8648 C CA . SER E 2 95 ? 83.912 -33.957 -16.200 1.00 59.89 95 SER E CA 1
ATOM 8649 C C . SER E 2 95 ? 83.166 -35.284 -16.014 1.00 59.44 95 SER E C 1
ATOM 8650 O O . SER E 2 95 ? 83.391 -35.989 -15.028 1.00 59.51 95 SER E O 1
ATOM 8653 N N . LEU E 2 96 ? 82.292 -35.619 -16.961 1.00 58.75 96 LEU E N 1
ATOM 8654 C CA . LEU E 2 96 ? 81.276 -36.667 -16.758 1.00 58.23 96 LEU E CA 1
ATOM 8655 C C . LEU E 2 96 ? 81.845 -38.065 -16.459 1.00 57.90 96 LEU E C 1
ATOM 8656 O O . LEU E 2 96 ? 82.567 -38.634 -17.278 1.00 57.93 96 LEU E O 1
ATOM 8661 N N . THR E 2 97 ? 81.517 -38.606 -15.282 1.00 57.50 97 THR E N 1
ATOM 8662 C CA . THR E 2 97 ? 81.864 -39.995 -14.925 1.00 57.07 97 THR E CA 1
ATOM 8663 C C . THR E 2 97 ? 80.733 -40.912 -15.361 1.00 56.72 97 THR E C 1
ATOM 8664 O O . THR E 2 97 ? 79.576 -40.491 -15.420 1.00 56.96 97 THR E O 1
ATOM 8668 N N . LEU E 2 98 ? 81.054 -42.167 -15.652 1.00 56.04 98 LEU E N 1
ATOM 8669 C CA . LEU E 2 98 ? 80.016 -43.144 -15.976 1.00 55.39 98 LEU E CA 1
ATOM 8670 C C . LEU E 2 98 ? 79.193 -43.416 -14.700 1.00 55.01 98 LEU E C 1
ATOM 8671 O O . LEU E 2 98 ? 79.773 -43.697 -13.647 1.00 54.98 98 LEU E O 1
ATOM 8676 N N . PRO E 2 99 ? 77.848 -43.301 -14.781 1.00 54.48 99 PRO E N 1
ATOM 8677 C CA . PRO E 2 99 ? 76.999 -43.316 -13.588 1.00 54.18 99 PRO E CA 1
ATOM 8678 C C . PRO E 2 99 ? 76.611 -44.688 -13.069 1.00 53.79 99 PRO E C 1
ATOM 8679 O O . PRO E 2 99 ? 76.959 -45.712 -13.647 1.00 53.47 99 PRO E O 1
ATOM 8683 N N . ASN E 2 100 ? 75.885 -44.673 -11.962 1.00 53.69 100 ASN E N 1
ATOM 8684 C CA . ASN E 2 100 ? 75.353 -45.889 -11.353 1.00 53.60 100 ASN E CA 1
ATOM 8685 C C . ASN E 2 100 ? 74.277 -46.506 -12.237 1.00 53.28 100 ASN E C 1
ATOM 8686 O O . ASN E 2 100 ? 74.365 -47.676 -12.603 1.00 52.98 100 ASN E O 1
ATOM 8691 N N . GLU E 2 101 ? 73.294 -45.694 -12.613 1.00 53.25 101 GLU E N 1
ATOM 8692 C CA . GLU E 2 101 ? 72.177 -46.139 -13.431 1.00 53.04 101 GLU E CA 1
ATOM 8693 C C . GLU E 2 101 ? 71.780 -45.103 -14.461 1.00 52.48 101 GLU E C 1
ATOM 8694 O O . GLU E 2 101 ? 72.251 -43.969 -14.441 1.00 52.77 101 GLU E O 1
ATOM 8700 N N . VAL E 2 102 ? 70.900 -45.519 -15.360 1.00 51.96 102 VAL E N 1
ATOM 8701 C CA . VAL E 2 102 ? 70.361 -44.670 -16.410 1.00 51.45 102 VAL E CA 1
ATOM 8702 C C . VAL E 2 102 ? 68.856 -44.859 -16.455 1.00 50.95 102 VAL E C 1
ATOM 8703 O O . VAL E 2 102 ? 68.370 -45.826 -17.042 1.00 50.89 102 VAL E O 1
ATOM 8707 N N . GLU E 2 103 ? 68.124 -43.938 -15.838 1.00 50.47 103 GLU E N 1
ATOM 8708 C CA . GLU E 2 103 ? 66.665 -44.026 -15.791 1.00 50.26 103 GLU E CA 1
ATOM 8709 C C . GLU E 2 103 ? 65.986 -43.223 -16.912 1.00 49.98 103 GLU E C 1
ATOM 8710 O O . GLU E 2 103 ? 66.492 -42.213 -17.383 1.00 49.88 103 GLU E O 1
ATOM 8712 N N . ASN E 2 104 ? 64.812 -43.712 -17.291 1.00 49.78 104 ASN E N 1
ATOM 8713 C CA . ASN E 2 104 ? 64.036 -43.331 -18.498 1.00 49.71 104 ASN E CA 1
ATOM 8714 C C . ASN E 2 104 ? 64.713 -42.536 -19.619 1.00 49.08 104 ASN E C 1
ATOM 8715 O O . ASN E 2 104 ? 64.185 -41.534 -20.083 1.00 49.21 104 ASN E O 1
ATOM 8720 N N . VAL E 2 105 ? 65.854 -43.028 -20.090 1.00 48.65 105 VAL E N 1
ATOM 8721 C CA . VAL E 2 105 ? 66.549 -42.431 -21.241 1.00 47.92 105 VAL E CA 1
ATOM 8722 C C . VAL E 2 105 ? 66.426 -43.334 -22.474 1.00 47.51 105 VAL E C 1
ATOM 8723 O O . VAL E 2 105 ? 65.829 -42.952 -23.477 1.00 47.62 105 VAL E O 1
ATOM 8727 N N . PHE E 2 106 ? 66.977 -44.540 -22.389 1.00 46.98 106 PHE E N 1
ATOM 8728 C CA . PHE E 2 106 ? 66.964 -45.479 -23.520 1.00 46.20 106 PHE E CA 1
ATOM 8729 C C . PHE E 2 106 ? 65.937 -46.587 -23.350 1.00 45.50 106 PHE E C 1
ATOM 8730 O O . PHE E 2 106 ? 65.647 -47.010 -22.240 1.00 45.14 106 PHE E O 1
ATOM 8738 N N . PRO E 2 107 ? 65.382 -47.065 -24.463 1.00 44.97 107 PRO E N 1
ATOM 8739 C CA . PRO E 2 107 ? 64.526 -48.216 -24.401 1.00 44.77 107 PRO E CA 1
ATOM 8740 C C . PRO E 2 107 ? 65.348 -49.501 -24.310 1.00 44.95 107 PRO E C 1
ATOM 8741 O O . PRO E 2 107 ? 66.524 -49.523 -24.674 1.00 45.07 107 PRO E O 1
ATOM 8745 N N . CYS E 2 108 ? 64.725 -50.560 -23.810 1.00 45.19 108 CYS E N 1
ATOM 8746 C CA . CYS E 2 108 ? 65.381 -51.852 -23.674 1.00 45.41 108 CYS E CA 1
ATOM 8747 C C . CYS E 2 108 ? 65.514 -52.599 -25.016 1.00 44.98 108 CYS E C 1
ATOM 8748 O O . CYS E 2 108 ? 64.508 -52.892 -25.650 1.00 44.94 108 CYS E O 1
ATOM 8751 N N . PRO E 2 109 ? 66.757 -52.924 -25.443 1.00 44.70 109 PRO E N 1
ATOM 8752 C CA . PRO E 2 109 ? 66.971 -53.641 -26.730 1.00 44.49 109 PRO E CA 1
ATOM 8753 C C . PRO E 2 109 ? 66.295 -55.010 -26.848 1.00 44.13 109 PRO E C 1
ATOM 8754 O O . PRO E 2 109 ? 66.055 -55.458 -27.965 1.00 43.83 109 PRO E O 1
ATOM 8758 N N . ASN E 2 110 ? 66.023 -55.656 -25.711 1.00 44.03 110 ASN E N 1
ATOM 8759 C CA . ASN E 2 110 ? 65.235 -56.896 -25.648 1.00 44.07 110 ASN E CA 1
ATOM 8760 C C . ASN E 2 110 ? 63.798 -56.617 -26.075 1.00 44.15 110 ASN E C 1
ATOM 8761 O O . ASN E 2 110 ? 63.084 -55.919 -25.384 1.00 44.58 110 ASN E O 1
ATOM 8766 N N . SER E 2 111 ? 63.373 -57.166 -27.208 1.00 44.22 111 SER E N 1
ATOM 8767 C CA . SER E 2 111 ? 62.028 -56.894 -27.722 1.00 44.35 111 SER E CA 1
ATOM 8768 C C . SER E 2 111 ? 60.948 -57.578 -26.900 1.00 44.43 111 SER E C 1
ATOM 8769 O O . SER E 2 111 ? 59.806 -57.153 -26.903 1.00 44.85 111 SER E O 1
ATOM 8772 N N . ASN E 2 112 ? 61.302 -58.629 -26.182 1.00 44.39 112 ASN E N 1
ATOM 8773 C CA . ASN E 2 112 ? 60.307 -59.331 -25.384 1.00 44.34 112 ASN E CA 1
ATOM 8774 C C . ASN E 2 112 ? 60.136 -58.731 -23.993 1.00 44.67 112 ASN E C 1
ATOM 8775 O O . ASN E 2 112 ? 59.265 -59.153 -23.231 1.00 44.84 112 ASN E O 1
ATOM 8780 N N . CYS E 2 113 ? 60.980 -57.760 -23.661 1.00 44.87 113 CYS E N 1
ATOM 8781 C CA . CYS E 2 113 ? 61.022 -57.203 -22.319 1.00 45.07 113 CYS E CA 1
ATOM 8782 C C . CYS E 2 113 ? 59.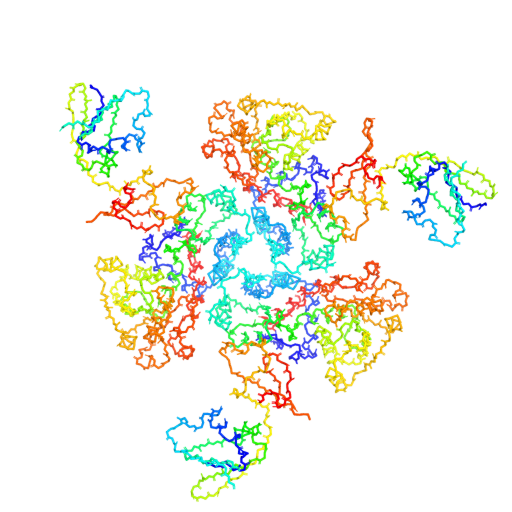682 -56.584 -21.958 1.00 45.15 113 CYS E C 1
ATOM 8783 O O . CYS E 2 113 ? 59.084 -55.881 -22.762 1.00 45.41 113 CYS E O 1
ATOM 8786 N N . ILE E 2 114 ? 59.211 -56.840 -20.744 1.00 45.40 114 ILE E N 1
ATOM 8787 C CA . ILE E 2 114 ? 57.908 -56.325 -20.295 1.00 45.63 114 ILE E CA 1
ATOM 8788 C C . ILE E 2 114 ? 57.765 -54.777 -20.357 1.00 45.65 114 ILE E C 1
ATOM 8789 O O . ILE E 2 114 ? 56.679 -54.227 -20.320 1.00 45.73 114 ILE E O 1
ATOM 8794 N N . THR E 2 115 ? 58.889 -54.102 -20.471 1.00 46.01 115 THR E N 1
ATOM 8795 C CA . THR E 2 115 ? 58.999 -52.658 -20.313 1.00 46.19 115 THR E CA 1
ATOM 8796 C C . THR E 2 115 ? 58.242 -51.837 -21.381 1.00 46.57 115 THR E C 1
ATOM 8797 O O . THR E 2 115 ? 57.874 -50.687 -21.163 1.00 46.06 115 THR E O 1
ATOM 8801 N N . HIS E 2 116 ? 57.947 -52.453 -22.511 1.00 47.35 116 HIS E N 1
ATOM 8802 C CA . HIS E 2 116 ? 57.665 -51.684 -23.707 1.00 47.75 116 HIS E CA 1
ATOM 8803 C C . HIS E 2 116 ? 56.317 -50.945 -23.812 1.00 48.79 116 HIS E C 1
ATOM 8804 O O . HIS E 2 116 ? 56.296 -49.699 -23.837 1.00 50.19 116 HIS E O 1
ATOM 8811 N N . GLY E 2 117 ? 55.199 -51.648 -23.858 1.00 48.90 117 GLY E N 1
ATOM 8812 C CA . GLY E 2 117 ? 53.923 -50.921 -23.867 1.00 48.76 117 GLY E CA 1
ATOM 8813 C C . GLY E 2 117 ? 53.428 -50.511 -22.488 1.00 48.80 117 GLY E C 1
ATOM 8814 O O . GLY E 2 117 ? 52.263 -50.157 -22.351 1.00 48.93 117 GLY E O 1
ATOM 8815 N N . GLU E 2 118 ? 54.294 -50.541 -21.469 1.00 48.79 118 GLU E N 1
ATOM 8816 C CA . GLU E 2 118 ? 53.847 -50.443 -20.070 1.00 48.73 118 GLU E CA 1
ATOM 8817 C C . GLU E 2 118 ? 54.221 -49.144 -19.354 1.00 48.47 118 GLU E C 1
ATOM 8818 O O . GLU E 2 118 ? 55.235 -48.532 -19.651 1.00 48.09 118 GLU E O 1
ATOM 8824 N N . PRO E 2 119 ? 53.407 -48.737 -18.369 1.00 48.60 119 PRO E N 1
ATOM 8825 C CA . PRO E 2 119 ? 53.701 -47.509 -17.631 1.00 48.54 119 PRO E CA 1
ATOM 8826 C C . PRO E 2 119 ? 54.835 -47.719 -16.627 1.00 48.72 119 PRO E C 1
ATOM 8827 O O . PRO E 2 119 ? 54.641 -47.570 -15.404 1.00 48.82 119 PRO E O 1
ATOM 8831 N N . VAL E 2 120 ? 56.005 -48.093 -17.139 1.00 48.51 120 VAL E N 1
ATOM 8832 C CA . VAL E 2 120 ? 57.219 -48.069 -16.321 1.00 48.11 120 VAL E CA 1
ATOM 8833 C C . VAL E 2 120 ? 58.313 -47.252 -16.982 1.00 47.87 120 VAL E C 1
ATOM 8834 O O . VAL E 2 120 ? 58.310 -46.980 -18.175 1.00 47.68 120 VAL E O 1
ATOM 8838 N N . THR E 2 121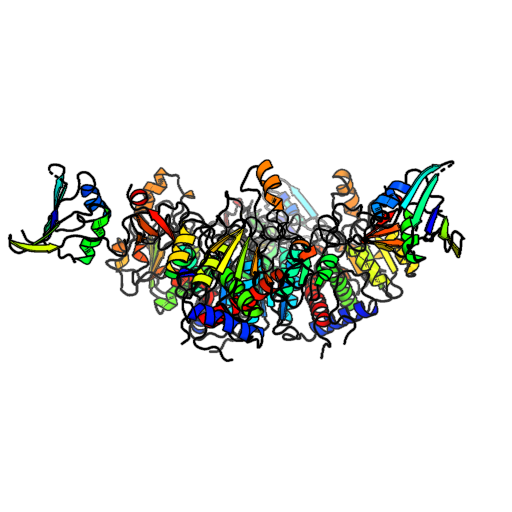 ? 59.250 -46.867 -16.147 1.00 47.89 121 THR E N 1
ATOM 8839 C CA . THR E 2 121 ? 60.400 -46.118 -16.545 1.00 47.66 121 THR E CA 1
ATOM 8840 C C . THR E 2 121 ? 61.488 -47.127 -16.885 1.00 47.57 121 THR E C 1
ATOM 8841 O O . THR E 2 121 ? 61.712 -48.082 -16.133 1.00 47.68 121 THR E O 1
ATOM 8845 N N . SER E 2 122 ? 62.142 -46.942 -18.031 1.00 47.25 122 SER E N 1
ATOM 8846 C CA . SER E 2 122 ? 63.276 -47.783 -18.391 1.00 46.82 122 SER E CA 1
ATOM 8847 C C . SER E 2 122 ? 64.377 -47.553 -17.362 1.00 46.52 122 SER E C 1
ATOM 8848 O O . SER E 2 122 ? 64.460 -46.487 -16.745 1.00 45.74 122 SER E O 1
ATOM 8851 N N . SER E 2 123 ? 65.215 -48.557 -17.169 1.00 46.41 123 SER E N 1
ATOM 8852 C CA . SER E 2 123 ? 66.237 -48.470 -16.148 1.00 46.40 123 SER E CA 1
ATOM 8853 C C . SER E 2 123 ? 67.321 -49.501 -16.406 1.00 46.89 123 SER E C 1
ATOM 8854 O O . SER E 2 123 ? 67.033 -50.688 -16.522 1.00 47.01 123 SER E O 1
ATOM 8857 N N . PHE E 2 124 ? 68.566 -49.033 -16.512 1.00 47.42 124 PHE E N 1
ATOM 8858 C CA . PHE E 2 124 ? 69.731 -49.909 -16.703 1.00 47.44 124 PHE E CA 1
ATOM 8859 C C . PHE E 2 124 ? 70.812 -49.572 -15.690 1.00 47.50 124 PHE E C 1
ATOM 8860 O O . PHE E 2 124 ? 71.162 -48.415 -15.520 1.00 47.59 124 PHE E O 1
ATOM 8868 N N . SER E 2 125 ? 71.333 -50.585 -15.016 1.00 47.87 125 SER E N 1
ATOM 8869 C CA . SER E 2 125 ? 72.476 -50.399 -14.143 1.00 48.16 125 SER E CA 1
ATOM 8870 C C . SER E 2 125 ? 73.718 -50.675 -14.977 1.00 48.50 125 SER E C 1
ATOM 8871 O O . SER E 2 125 ? 73.672 -51.470 -15.917 1.00 48.26 125 SER E O 1
ATOM 8874 N N . ILE E 2 126 ? 74.822 -50.026 -14.613 1.00 48.93 126 ILE E N 1
ATOM 8875 C CA . ILE E 2 126 ? 75.974 -49.878 -15.500 1.00 49.18 126 ILE E CA 1
ATOM 8876 C C . ILE E 2 126 ? 77.212 -50.614 -14.975 1.00 49.46 126 ILE E C 1
ATOM 8877 O O . ILE E 2 126 ? 77.822 -50.188 -13.996 1.00 49.43 126 ILE E O 1
ATOM 8882 N N . LYS E 2 127 ? 77.569 -51.719 -15.638 1.00 49.71 127 LYS E N 1
ATOM 8883 C CA . LYS E 2 127 ? 78.751 -52.522 -15.283 1.00 49.74 127 LYS E CA 1
ATOM 8884 C C . LYS E 2 127 ? 79.959 -52.092 -16.098 1.00 49.54 127 LYS E C 1
ATOM 8885 O O . LYS E 2 127 ? 80.004 -52.332 -17.302 1.00 49.52 127 LYS E O 1
ATOM 8887 N N . ASN E 2 132 ? 85.156 -53.087 -21.650 1.00 51.29 132 ASN E N 1
ATOM 8888 C CA . ASN E 2 132 ? 83.763 -53.292 -22.057 1.00 51.48 132 ASN E CA 1
ATOM 8889 C C . ASN E 2 132 ? 82.753 -52.739 -21.027 1.00 51.49 132 ASN E C 1
ATOM 8890 O O . ASN E 2 132 ? 82.880 -53.001 -19.826 1.00 51.64 132 ASN E O 1
ATOM 8892 N N . ILE E 2 133 ? 81.759 -51.982 -21.506 1.00 51.37 133 ILE E N 1
ATOM 8893 C CA . ILE E 2 133 ? 80.775 -51.293 -20.642 1.00 51.23 133 ILE E CA 1
ATOM 8894 C C . ILE E 2 133 ? 79.346 -51.789 -20.883 1.00 51.18 133 ILE E C 1
ATOM 8895 O O . ILE E 2 133 ? 78.816 -51.655 -21.988 1.00 51.02 133 ILE E O 1
ATOM 8899 N N . GLY E 2 134 ? 78.712 -52.301 -19.828 1.00 51.12 134 GLY E N 1
ATOM 8900 C CA . GLY E 2 134 ? 77.456 -53.044 -19.966 1.00 51.18 134 GLY E CA 1
ATOM 8901 C C . GLY E 2 134 ? 76.252 -52.509 -19.213 1.00 51.12 134 GLY E C 1
ATOM 8902 O O . GLY E 2 134 ? 76.261 -52.447 -17.981 1.00 51.06 134 GLY E O 1
ATOM 8903 N N . LEU E 2 135 ? 75.211 -52.145 -19.964 1.00 51.13 135 LEU E N 1
ATOM 8904 C CA . LEU E 2 135 ? 73.922 -51.748 -19.387 1.00 51.29 135 LEU E CA 1
ATOM 8905 C C . LEU E 2 135 ? 73.065 -52.997 -19.159 1.00 51.19 135 LEU E C 1
ATOM 8906 O O . LEU E 2 135 ? 72.738 -53.707 -20.103 1.00 51.13 135 LEU E O 1
ATOM 8911 N N . LYS E 2 136 ? 72.723 -53.255 -17.900 1.00 51.30 136 LYS E N 1
ATOM 8912 C CA . LYS E 2 136 ? 71.888 -54.398 -17.515 1.00 51.39 136 LYS E CA 1
ATOM 8913 C C . LYS E 2 136 ? 70.503 -53.925 -17.133 1.00 51.32 136 LYS E C 1
ATOM 8914 O O . LYS E 2 136 ? 70.355 -53.040 -16.293 1.00 50.91 136 LYS E O 1
ATOM 8920 N N . CYS E 2 137 ? 69.494 -54.567 -17.712 1.00 51.55 137 CYS E N 1
ATOM 8921 C CA . CYS E 2 137 ? 68.102 -54.156 -17.534 1.00 51.53 137 CYS E CA 1
ATOM 8922 C C . CYS E 2 137 ? 67.528 -54.508 -16.155 1.00 51.59 137 CYS E C 1
ATOM 8923 O O . CYS E 2 137 ? 67.415 -55.681 -15.796 1.00 51.62 137 CYS E O 1
ATOM 8926 N N . LYS E 2 138 ? 67.160 -53.479 -15.397 1.00 51.56 138 LYS E N 1
ATOM 8927 C CA . LYS E 2 138 ? 66.490 -53.645 -14.110 1.00 51.77 138 LYS E CA 1
ATOM 8928 C C . LYS E 2 138 ? 65.361 -54.662 -14.222 1.00 51.83 138 LYS E C 1
ATOM 8929 O O . LYS E 2 138 ? 65.197 -55.507 -13.345 1.00 52.21 138 LYS E O 1
ATOM 8935 N N . TYR E 2 139 ? 64.594 -54.570 -15.308 1.00 51.52 139 TYR E N 1
ATOM 8936 C CA . TYR E 2 139 ? 63.456 -55.455 -15.551 1.00 51.10 139 TYR E CA 1
ATOM 8937 C C . TYR E 2 139 ? 63.819 -56.864 -16.055 1.00 50.75 139 TYR E C 1
ATOM 8938 O O . TYR E 2 139 ? 63.850 -57.812 -15.273 1.00 50.80 139 TYR E O 1
ATOM 8947 N N . CYS E 2 140 ? 64.098 -57.016 -17.340 1.00 50.29 140 CYS E N 1
ATOM 8948 C CA . CYS E 2 140 ? 64.356 -58.357 -17.882 1.00 50.08 140 CYS E CA 1
ATOM 8949 C C . CYS E 2 140 ? 65.702 -58.951 -17.472 1.00 50.05 140 CYS E C 1
ATOM 8950 O O . CYS E 2 140 ? 65.946 -60.142 -17.699 1.00 50.48 140 CYS E O 1
ATOM 8953 N N . GLU E 2 141 ? 66.574 -58.131 -16.888 1.00 49.68 141 GLU E N 1
ATOM 8954 C CA . GLU E 2 141 ? 67.848 -58.608 -16.332 1.00 49.27 141 GLU E CA 1
ATOM 8955 C C . GLU E 2 141 ? 68.863 -59.076 -17.388 1.00 49.29 141 GLU E C 1
ATOM 8956 O O . GLU E 2 141 ? 69.865 -59.692 -17.053 1.00 49.10 141 GLU E O 1
ATOM 8962 N N . LYS E 2 142 ? 68.618 -58.752 -18.656 1.00 49.50 142 LYS E N 1
ATOM 8963 C CA . LYS E 2 142 ? 69.605 -58.988 -19.705 1.00 49.94 142 LYS E CA 1
ATOM 8964 C C . LYS E 2 142 ? 70.559 -57.780 -19.777 1.00 49.91 142 LYS E C 1
ATOM 8965 O O . LYS E 2 142 ? 70.131 -56.631 -19.607 1.00 49.89 142 LYS E O 1
ATOM 8971 N N . THR E 2 143 ? 71.838 -58.050 -20.040 1.00 49.79 143 THR E N 1
ATOM 8972 C CA . THR E 2 143 ? 72.861 -57.010 -20.175 1.00 49.72 143 THR E CA 1
ATOM 8973 C C . THR E 2 143 ? 73.225 -56.801 -21.632 1.00 49.90 143 THR E C 1
ATOM 8974 O O . THR E 2 143 ? 73.382 -57.759 -22.374 1.00 49.85 143 THR E O 1
ATOM 8978 N N . PHE E 2 144 ? 73.363 -55.542 -22.032 1.00 50.45 144 PHE E N 1
ATOM 8979 C CA . PHE E 2 144 ? 73.792 -55.194 -23.389 1.00 50.84 144 PHE E CA 1
ATOM 8980 C C . PHE E 2 144 ? 74.936 -54.198 -23.355 1.00 51.35 144 PHE E C 1
ATOM 8981 O O . PHE E 2 144 ? 75.027 -53.372 -22.446 1.00 51.43 144 PHE E O 1
ATOM 8989 N N . SER E 2 145 ? 75.786 -54.259 -24.371 1.00 52.01 145 SER E N 1
ATOM 8990 C CA . SER E 2 145 ? 76.850 -53.283 -24.532 1.00 52.53 145 SER E CA 1
ATOM 8991 C C . SER E 2 145 ? 76.264 -51.887 -24.770 1.00 53.05 145 SER E C 1
ATOM 8992 O O . SER E 2 145 ? 75.239 -51.734 -25.463 1.00 52.89 145 SER E O 1
ATOM 8995 N N . LYS E 2 146 ? 76.914 -50.884 -24.171 1.00 53.48 146 LYS E N 1
ATOM 8996 C CA . LYS E 2 146 ? 76.514 -49.475 -24.300 1.00 53.79 146 LYS E CA 1
ATOM 8997 C C . LYS E 2 146 ? 76.047 -49.161 -25.711 1.00 54.08 146 LYS E C 1
ATOM 8998 O O . LYS E 2 146 ? 74.969 -48.593 -25.910 1.00 54.34 146 LYS E O 1
ATOM 9000 N N . ASP E 2 147 ? 76.860 -49.559 -26.686 1.00 54.13 147 ASP E N 1
ATOM 9001 C CA . ASP E 2 147 ? 76.587 -49.250 -28.085 1.00 54.20 147 ASP E CA 1
ATOM 9002 C C . ASP E 2 147 ? 75.281 -49.841 -28.612 1.00 54.25 147 ASP E C 1
ATOM 9003 O O . ASP E 2 147 ? 74.605 -49.212 -29.429 1.00 54.10 147 ASP E O 1
ATOM 9008 N N . ILE E 2 148 ? 74.923 -51.035 -28.143 1.00 54.42 148 ILE E N 1
ATOM 9009 C CA . ILE E 2 148 ? 73.702 -51.693 -28.620 1.00 54.50 148 ILE E CA 1
ATOM 9010 C C . ILE E 2 148 ? 72.524 -50.863 -28.183 1.00 54.74 148 ILE E C 1
ATOM 9011 O O . ILE E 2 148 ? 71.599 -50.635 -28.958 1.00 54.79 148 ILE E O 1
ATOM 9016 N N . VAL E 2 149 ? 72.585 -50.419 -26.929 1.00 55.02 149 VAL E N 1
ATOM 9017 C CA . VAL E 2 149 ? 71.520 -49.641 -26.306 1.00 55.21 149 VAL E CA 1
ATOM 9018 C C . VAL E 2 149 ? 71.520 -48.219 -26.834 1.00 55.73 149 VAL E C 1
ATOM 9019 O O . VAL E 2 149 ? 70.463 -47.639 -27.084 1.00 56.06 149 VAL E O 1
ATOM 9023 N N . THR E 2 150 ? 72.716 -47.660 -26.981 1.00 56.21 150 THR E N 1
ATOM 9024 C CA . THR E 2 150 ? 72.897 -46.278 -27.438 1.00 56.45 150 THR E CA 1
ATOM 9025 C C . THR E 2 150 ? 72.226 -46.009 -28.785 1.00 56.66 150 THR E C 1
ATOM 9026 O O . THR E 2 150 ? 71.398 -45.112 -28.902 1.00 56.70 150 THR E O 1
ATOM 9030 N N . GLU E 2 151 ? 72.574 -46.796 -29.792 1.00 57.01 151 GLU E N 1
ATOM 9031 C CA . GLU E 2 151 ? 72.002 -46.621 -31.123 1.00 57.37 151 GLU E CA 1
ATOM 9032 C C . GLU E 2 151 ? 70.638 -47.276 -31.247 1.00 57.54 151 GLU E C 1
ATOM 9033 O O . GLU E 2 151 ? 70.020 -47.224 -32.308 1.00 57.85 151 GLU E O 1
ATOM 9039 N N . TYR F 2 15 ? 68.075 -127.242 -21.281 1.00 81.07 15 TYR F N 1
ATOM 9040 C CA . TYR F 2 15 ? 66.783 -127.739 -21.874 1.00 81.16 15 TYR F CA 1
ATOM 9041 C C . TYR F 2 15 ? 66.737 -127.629 -23.413 1.00 80.30 15 TYR F C 1
ATOM 9042 O O . TYR F 2 15 ? 67.575 -126.956 -24.025 1.00 80.56 15 TYR F O 1
ATOM 9051 N N . VAL F 2 16 ? 65.760 -128.300 -24.023 1.00 79.05 16 VAL F N 1
ATOM 9052 C CA . VAL F 2 16 ? 65.582 -128.276 -25.478 1.00 78.11 16 VAL F CA 1
ATOM 9053 C C . VAL F 2 16 ? 64.101 -128.347 -25.856 1.00 77.31 16 VAL F C 1
ATOM 9054 O O . VAL F 2 16 ? 63.368 -129.199 -25.359 1.00 77.26 16 VAL F O 1
ATOM 9056 N N . ILE F 2 17 ? 63.680 -127.453 -26.749 1.00 76.31 17 ILE F N 1
ATOM 9057 C CA . ILE F 2 17 ? 62.272 -127.314 -27.142 1.00 75.50 17 ILE F CA 1
ATOM 9058 C C . ILE F 2 17 ? 62.045 -127.940 -28.522 1.00 74.93 17 ILE F C 1
ATOM 9059 O O . ILE F 2 17 ? 62.615 -127.483 -29.514 1.00 74.75 17 ILE F O 1
ATOM 9064 N N . ASP F 2 18 ? 61.206 -128.973 -28.580 1.00 74.30 18 ASP F N 1
ATOM 9065 C CA . ASP F 2 18 ? 60.953 -129.706 -29.830 1.00 73.89 18 ASP F CA 1
ATOM 9066 C C . ASP F 2 18 ? 59.577 -129.386 -30.418 1.00 73.40 18 ASP F C 1
ATOM 9067 O O . ASP F 2 18 ? 58.787 -128.668 -29.811 1.00 73.39 18 ASP F O 1
ATOM 9069 N N . HIS F 2 19 ? 59.329 -129.914 -31.617 1.00 72.85 19 HIS F N 1
ATOM 9070 C CA . HIS F 2 19 ? 58.022 -129.840 -32.315 1.00 72.35 19 HIS F CA 1
ATOM 9071 C C . HIS F 2 19 ? 57.486 -128.425 -32.621 1.00 71.81 19 HIS F C 1
ATOM 9072 O O . HIS F 2 19 ? 56.277 -128.232 -32.769 1.00 71.71 19 HIS F O 1
ATOM 9074 N N . ILE F 2 20 ? 58.390 -127.458 -32.756 1.00 71.23 20 ILE F N 1
ATOM 9075 C CA . ILE F 2 20 ? 58.026 -126.065 -33.058 1.00 70.71 20 ILE F CA 1
ATOM 9076 C C . ILE F 2 20 ? 57.708 -125.904 -34.556 1.00 70.28 20 ILE F C 1
ATOM 9077 O O . ILE F 2 20 ? 58.469 -126.395 -35.393 1.00 70.33 20 ILE F O 1
ATOM 9082 N N . PRO F 2 21 ? 56.592 -125.218 -34.904 1.00 69.73 21 PRO F N 1
ATOM 9083 C CA . PRO F 2 21 ? 56.293 -124.927 -36.325 1.00 69.32 21 PRO F CA 1
ATOM 9084 C C . PRO F 2 21 ? 57.394 -124.142 -37.057 1.00 68.89 21 PRO F C 1
ATOM 9085 O O . PRO F 2 21 ? 57.980 -123.218 -36.488 1.00 68.92 21 PRO F O 1
ATOM 9089 N N . SER F 2 22 ? 57.656 -124.507 -38.311 1.00 68.31 22 SER F N 1
ATOM 9090 C CA . SER F 2 22 ? 58.729 -123.888 -39.089 1.00 67.78 22 SER F CA 1
ATOM 9091 C C . SER F 2 22 ? 58.339 -122.488 -39.541 1.00 67.30 22 SER F C 1
ATOM 9092 O O . SER F 2 22 ? 57.449 -122.329 -40.374 1.00 67.17 22 SER F O 1
ATOM 9094 N N . GLY F 2 23 ? 59.016 -121.484 -38.987 1.00 66.75 23 GLY F N 1
ATOM 9095 C CA . GLY F 2 23 ? 58.716 -120.081 -39.272 1.00 66.39 23 GLY F CA 1
ATOM 9096 C C . GLY F 2 23 ? 58.262 -119.315 -38.042 1.00 66.01 23 GLY F C 1
ATOM 9097 O O . GLY F 2 23 ? 58.516 -118.118 -37.925 1.00 65.86 23 GLY F O 1
ATOM 9098 N N . GLN F 2 24 ? 57.570 -120.005 -37.136 1.00 65.64 24 GLN F N 1
ATOM 9099 C CA . GLN F 2 24 ? 57.209 -119.446 -35.825 1.00 65.35 24 GLN F CA 1
ATOM 9100 C C . GLN F 2 24 ? 58.310 -119.670 -34.762 1.00 65.12 24 GLN F C 1
ATOM 9101 O O . GLN F 2 24 ? 58.253 -119.093 -33.674 1.00 65.18 24 GLN F O 1
ATOM 9104 N N . GLY F 2 25 ? 59.309 -120.493 -35.080 1.00 64.74 25 GLY F N 1
ATOM 9105 C CA . GLY F 2 25 ? 60.393 -120.802 -34.142 1.00 64.38 25 GLY F CA 1
ATOM 9106 C C . GLY F 2 25 ? 61.411 -119.688 -34.009 1.00 64.07 25 GLY F C 1
ATOM 9107 O O . GLY F 2 25 ? 61.923 -119.436 -32.923 1.00 63.82 25 GLY F O 1
ATOM 9108 N N . VAL F 2 26 ? 61.715 -119.028 -35.120 1.00 63.93 26 VAL F N 1
ATOM 9109 C CA . VAL F 2 26 ? 62.532 -117.809 -35.095 1.00 63.83 26 VAL F CA 1
ATOM 9110 C C . VAL F 2 26 ? 61.936 -116.765 -34.134 1.00 63.83 26 VAL F C 1
ATOM 9111 O O . VAL F 2 26 ? 62.669 -116.101 -33.394 1.00 63.93 26 VAL F O 1
ATOM 9115 N N . LYS F 2 27 ? 60.606 -116.658 -34.138 1.00 63.71 27 LYS F N 1
ATOM 9116 C CA . LYS F 2 27 ? 59.878 -115.680 -33.318 1.00 63.51 27 LYS F CA 1
ATOM 9117 C C . LYS F 2 27 ? 60.101 -115.889 -31.814 1.00 63.45 27 LYS F C 1
ATOM 9118 O O . LYS F 2 27 ? 60.093 -114.929 -31.047 1.00 63.35 27 LYS F O 1
ATOM 9121 N N . ILE F 2 28 ? 60.308 -117.139 -31.403 1.00 63.45 28 ILE F N 1
ATOM 9122 C CA . ILE F 2 28 ? 60.573 -117.462 -29.995 1.00 63.47 28 ILE F CA 1
ATOM 9123 C C . ILE F 2 28 ? 61.879 -116.826 -29.520 1.00 63.59 28 ILE F C 1
ATOM 9124 O O . ILE F 2 28 ? 61.933 -116.210 -28.454 1.00 63.44 28 ILE F O 1
ATOM 9128 N N . LEU F 2 29 ? 62.931 -116.998 -30.316 1.00 63.82 29 LEU F N 1
ATOM 9129 C CA . LEU F 2 29 ? 64.248 -116.459 -29.984 1.00 63.94 29 LEU F CA 1
ATOM 9130 C C . LEU F 2 29 ? 64.154 -114.953 -29.772 1.00 64.12 29 LEU F C 1
ATOM 9131 O O . LEU F 2 29 ? 64.648 -114.430 -28.772 1.00 64.13 29 LEU F O 1
ATOM 9134 N N . LYS F 2 30 ? 63.489 -114.278 -30.707 1.00 64.34 30 LYS F N 1
ATOM 9135 C CA . LYS F 2 30 ? 63.338 -112.823 -30.662 1.00 64.61 30 LYS F CA 1
ATOM 9136 C C . LYS F 2 30 ? 62.476 -112.379 -29.480 1.00 64.80 30 LYS F C 1
ATOM 9137 O O . LYS F 2 30 ? 62.965 -111.712 -28.562 1.00 64.73 30 LYS F O 1
ATOM 9139 N N . LEU F 2 31 ? 61.203 -112.773 -29.501 1.00 64.98 31 LEU F N 1
ATOM 9140 C CA . LEU F 2 31 ? 60.228 -112.327 -28.497 1.00 65.10 31 LEU F CA 1
ATOM 9141 C C . LEU F 2 31 ? 60.572 -112.723 -27.055 1.00 65.38 31 LEU F C 1
ATOM 9142 O O . LEU F 2 31 ? 60.154 -112.044 -26.120 1.00 65.36 31 LEU F O 1
ATOM 9147 N N . PHE F 2 32 ? 61.338 -113.796 -26.872 1.00 65.76 32 PHE F N 1
ATOM 9148 C CA . PHE F 2 32 ? 61.728 -114.230 -25.522 1.00 66.03 32 PHE F CA 1
ATOM 9149 C C . PHE F 2 32 ? 63.208 -113.982 -25.172 1.00 66.05 32 PHE F C 1
ATOM 9150 O O . PHE F 2 32 ? 63.670 -114.389 -24.102 1.00 66.01 32 PHE F O 1
ATOM 9158 N N . SER F 2 33 ? 63.935 -113.295 -26.056 1.00 66.05 33 SER F N 1
ATOM 9159 C CA . SER F 2 33 ? 65.343 -112.950 -25.820 1.00 66.04 33 SER F CA 1
ATOM 9160 C C . SER F 2 33 ? 66.135 -114.129 -25.233 1.00 66.13 33 SER F C 1
ATOM 9161 O O . SER F 2 33 ? 66.776 -114.005 -24.184 1.00 66.01 33 SER F O 1
ATOM 9163 N N . LEU F 2 34 ? 66.069 -115.271 -25.920 1.00 66.27 34 LEU F N 1
ATOM 9164 C CA . LEU F 2 34 ? 66.769 -116.498 -25.500 1.00 66.32 34 LEU F CA 1
ATOM 9165 C C . LEU F 2 34 ? 68.274 -116.458 -25.784 1.00 66.40 34 LEU F C 1
ATOM 9166 O O . LEU F 2 34 ? 69.036 -117.258 -25.240 1.00 66.32 34 LEU F O 1
ATOM 9171 N N . THR F 2 35 ? 68.695 -115.530 -26.640 1.00 66.47 35 THR F N 1
ATOM 9172 C CA . THR F 2 35 ? 70.095 -115.411 -27.053 1.00 66.44 35 THR F CA 1
ATOM 9173 C C . THR F 2 35 ? 70.859 -114.397 -26.191 1.00 66.39 35 THR F C 1
ATOM 9174 O O . THR F 2 35 ? 71.874 -113.838 -26.620 1.00 66.48 35 THR F O 1
ATOM 9178 N N . ASP F 2 36 ? 70.392 -114.194 -24.962 1.00 66.27 36 ASP F N 1
ATOM 9179 C CA . ASP F 2 36 ? 70.839 -113.069 -24.141 1.00 66.19 36 ASP F CA 1
ATOM 9180 C C . ASP F 2 36 ? 71.965 -113.403 -23.156 1.00 66.03 36 ASP F C 1
ATOM 9181 O O . ASP F 2 36 ? 72.837 -112.566 -22.920 1.00 66.14 36 ASP F O 1
ATOM 9186 N N . THR F 2 37 ? 71.944 -114.608 -22.580 1.00 65.78 37 THR F N 1
ATOM 9187 C CA . THR F 2 37 ? 72.959 -115.016 -21.593 1.00 65.47 37 THR F CA 1
ATOM 9188 C C . THR F 2 37 ? 74.285 -115.387 -22.246 1.00 65.15 37 THR F C 1
ATOM 9189 O O . THR F 2 37 ? 74.375 -115.562 -23.463 1.00 65.06 37 THR F O 1
ATOM 9193 N N . LYS F 2 38 ? 75.311 -115.514 -21.413 1.00 64.79 38 LYS F N 1
ATOM 9194 C CA . LYS F 2 38 ? 76.591 -116.063 -21.846 1.00 64.54 38 LYS F CA 1
ATOM 9195 C C . LYS F 2 38 ? 76.426 -117.515 -22.323 1.00 64.30 38 LYS F C 1
ATOM 9196 O O . LYS F 2 38 ? 77.085 -117.932 -23.279 1.00 64.37 38 LYS F O 1
ATOM 9198 N N . GLN F 2 39 ? 75.533 -118.264 -21.668 1.00 63.88 39 GLN F N 1
ATOM 9199 C CA . GLN F 2 39 ? 75.324 -119.698 -21.950 1.00 63.50 39 GLN F CA 1
ATOM 9200 C C . GLN F 2 39 ? 75.050 -119.990 -23.438 1.00 63.14 39 GLN F C 1
ATOM 9201 O O . GLN F 2 39 ? 74.399 -119.191 -24.124 1.00 63.27 39 GLN F O 1
ATOM 9203 N N . ARG F 2 40 ? 75.555 -121.131 -23.921 1.00 62.52 40 ARG F N 1
ATOM 9204 C CA . ARG F 2 40 ? 75.457 -121.505 -25.346 1.00 61.98 40 ARG F CA 1
ATOM 9205 C C . ARG F 2 40 ? 74.017 -121.805 -25.767 1.00 61.56 40 ARG F C 1
ATOM 9206 O O . ARG F 2 40 ? 73.242 -122.363 -24.993 1.00 61.78 40 ARG F O 1
ATOM 9209 N N . VAL F 2 41 ? 73.665 -121.421 -26.991 1.00 60.90 41 VAL F N 1
ATOM 9210 C CA . VAL F 2 41 ? 72.316 -121.633 -27.522 1.00 60.39 41 VAL F CA 1
ATOM 9211 C C . VAL F 2 41 ? 72.409 -122.079 -28.974 1.00 59.99 41 VAL F C 1
ATOM 9212 O O . VAL F 2 41 ? 73.173 -121.513 -29.750 1.00 59.89 41 VAL F O 1
ATOM 9216 N N . THR F 2 42 ? 71.626 -123.089 -29.336 1.00 59.57 42 THR F N 1
ATOM 9217 C CA . THR F 2 42 ? 71.672 -123.661 -30.680 1.00 59.32 42 THR F CA 1
ATOM 9218 C C . THR F 2 42 ? 70.274 -123.754 -31.247 1.00 59.03 42 THR F C 1
ATOM 9219 O O . THR F 2 42 ? 69.320 -124.015 -30.514 1.00 58.88 42 THR F O 1
ATOM 9223 N N . VAL F 2 43 ? 70.164 -123.551 -32.555 1.00 58.77 43 VAL F N 1
ATOM 9224 C CA . VAL F 2 43 ? 68.870 -123.531 -33.232 1.00 58.66 43 VAL F CA 1
ATOM 9225 C C . VAL F 2 43 ? 68.960 -124.158 -34.619 1.00 58.59 43 VAL F C 1
ATOM 9226 O O . VAL F 2 43 ? 69.914 -123.920 -35.360 1.00 58.65 43 VAL F O 1
ATOM 9230 N N . GLY F 2 44 ? 67.951 -124.956 -34.956 1.00 58.56 44 GLY F N 1
ATOM 9231 C CA . GLY F 2 44 ? 67.809 -125.541 -36.289 1.00 58.58 44 GLY F CA 1
ATOM 9232 C C . GLY F 2 44 ? 66.433 -125.250 -36.869 1.00 58.62 44 GLY F C 1
ATOM 9233 O O . GLY F 2 44 ? 65.413 -125.536 -36.238 1.00 58.47 44 GLY F O 1
ATOM 9234 N N . PHE F 2 45 ? 66.410 -124.677 -38.069 1.00 58.79 45 PHE F N 1
ATOM 9235 C CA . PHE F 2 45 ? 65.162 -124.313 -38.748 1.00 58.93 45 PHE F CA 1
ATOM 9236 C C . PHE F 2 45 ? 64.857 -125.308 -39.870 1.00 59.05 45 PHE F C 1
ATOM 9237 O O . PHE F 2 45 ? 65.716 -125.567 -40.714 1.00 58.99 45 PHE F O 1
ATOM 9245 N N . ASN F 2 46 ? 63.617 -125.827 -39.880 1.00 59.32 46 ASN F N 1
ATOM 9246 C CA . ASN F 2 46 ? 63.124 -126.774 -40.908 1.00 59.47 46 ASN F CA 1
ATOM 9247 C C . ASN F 2 46 ? 63.695 -128.207 -40.739 1.00 59.52 46 ASN F C 1
ATOM 9248 O O . ASN F 2 46 ? 64.916 -128.407 -40.825 1.00 59.70 46 ASN F O 1
ATOM 9253 N N . LEU F 2 47 ? 62.823 -129.198 -40.490 1.00 59.25 47 LEU F N 1
ATOM 9254 C CA . LEU F 2 47 ? 63.241 -130.618 -40.493 1.00 58.87 47 LEU F CA 1
ATOM 9255 C C . LEU F 2 47 ? 62.053 -131.572 -40.581 1.00 58.53 47 LEU F C 1
ATOM 9256 O O . LEU F 2 47 ? 62.218 -132.781 -40.437 1.00 57.84 47 LEU F O 1
ATOM 9258 N N . LYS F 2 55 ? 59.722 -128.329 -39.293 1.00 70.16 55 LYS F N 1
ATOM 9259 C CA . LYS F 2 55 ? 59.720 -127.987 -37.876 1.00 70.19 55 LYS F CA 1
ATOM 9260 C C . LYS F 2 55 ? 61.026 -127.309 -37.450 1.00 70.25 55 LYS F C 1
ATOM 9261 O O . LYS F 2 55 ? 62.102 -127.720 -37.882 1.00 70.35 55 LYS F O 1
ATOM 9263 N N . ASP F 2 56 ? 60.923 -126.273 -36.615 1.00 70.22 56 ASP F N 1
ATOM 9264 C CA . ASP F 2 56 ? 62.093 -125.641 -35.986 1.00 70.22 56 ASP F CA 1
ATOM 9265 C C . ASP F 2 56 ? 62.415 -126.345 -34.662 1.00 70.26 56 ASP F C 1
ATOM 9266 O O . ASP F 2 56 ? 61.602 -127.119 -34.151 1.00 70.06 56 ASP F O 1
ATOM 9271 N N . LEU F 2 57 ? 63.595 -126.060 -34.112 1.00 70.39 57 LEU F N 1
ATOM 9272 C CA . LEU F 2 57 ? 64.049 -126.661 -32.845 1.00 70.56 57 LEU F CA 1
ATOM 9273 C C . LEU F 2 57 ? 65.079 -125.760 -32.156 1.00 70.80 57 LEU F C 1
ATOM 9274 O O . LEU F 2 57 ? 65.823 -125.052 -32.831 1.00 70.90 57 LEU F O 1
ATOM 9279 N N . ILE F 2 58 ? 65.111 -125.789 -30.822 1.00 71.04 58 ILE F N 1
ATOM 9280 C CA . ILE F 2 58 ? 66.057 -124.982 -30.029 1.00 71.24 58 ILE F CA 1
ATOM 9281 C C . ILE F 2 58 ? 66.647 -125.801 -28.882 1.00 71.47 58 ILE F C 1
ATOM 9282 O O . ILE F 2 58 ? 65.939 -126.570 -28.234 1.00 71.53 58 ILE F O 1
ATOM 9286 N N . LYS F 2 59 ? 67.942 -125.616 -28.636 1.00 71.77 59 LYS F N 1
ATOM 9287 C CA . LYS F 2 59 ? 68.631 -126.207 -27.479 1.00 71.97 59 LYS F CA 1
ATOM 9288 C C . LYS F 2 59 ? 69.315 -125.080 -26.690 1.00 72.14 59 LYS F C 1
ATOM 9289 O O . LYS F 2 59 ? 69.898 -124.171 -27.289 1.00 72.28 59 LYS F O 1
ATOM 9291 N N . VAL F 2 60 ? 69.236 -125.147 -25.359 1.00 72.23 60 VAL F N 1
ATOM 9292 C CA . VAL F 2 60 ? 69.723 -124.070 -24.472 1.00 72.30 60 VAL F CA 1
ATOM 9293 C C . VAL F 2 60 ? 70.637 -124.616 -23.359 1.00 72.39 60 VAL F C 1
ATOM 9294 O O . VAL F 2 60 ? 70.160 -125.183 -22.367 1.00 72.33 60 VAL F O 1
ATOM 9298 N N . GLU F 2 61 ? 71.945 -124.411 -23.524 1.00 72.51 61 GLU F N 1
ATOM 9299 C CA . GLU F 2 61 ? 72.965 -124.964 -22.617 1.00 72.60 61 GLU F CA 1
ATOM 9300 C C . GLU F 2 61 ? 73.085 -124.198 -21.294 1.00 72.68 61 GLU F C 1
ATOM 9301 O O . GLU F 2 61 ? 73.309 -122.985 -21.281 1.00 72.74 61 GLU F O 1
ATOM 9303 N N . ASN F 2 62 ? 72.955 -124.930 -20.190 1.00 72.72 62 ASN F N 1
ATOM 9304 C CA . ASN F 2 62 ? 73.090 -124.381 -18.836 1.00 72.69 62 ASN F CA 1
ATOM 9305 C C . ASN F 2 62 ? 72.199 -123.169 -18.572 1.00 72.66 62 ASN F C 1
ATOM 9306 O O . ASN F 2 62 ? 72.669 -122.029 -18.481 1.00 72.73 62 ASN F O 1
ATOM 9311 N N . THR F 2 63 ? 70.902 -123.444 -18.480 1.00 72.55 63 THR F N 1
ATOM 9312 C CA . THR F 2 63 ? 69.905 -122.480 -18.015 1.00 72.39 63 THR F CA 1
ATOM 9313 C C . THR F 2 63 ? 68.690 -123.261 -17.514 1.00 72.26 63 THR F C 1
ATOM 9314 O O . THR F 2 63 ? 68.345 -124.300 -18.077 1.00 72.15 63 THR F O 1
ATOM 9318 N N . GLU F 2 64 ? 68.055 -122.761 -16.457 1.00 72.20 64 GLU F N 1
ATOM 9319 C CA . GLU F 2 64 ? 66.859 -123.395 -15.885 1.00 72.18 64 GLU F CA 1
ATOM 9320 C C . GLU F 2 64 ? 65.581 -122.686 -16.339 1.00 72.16 64 GLU F C 1
ATOM 9321 O O . GLU F 2 64 ? 65.612 -121.513 -16.712 1.00 72.20 64 GLU F O 1
ATOM 9323 N N . ILE F 2 65 ? 64.466 -123.415 -16.298 1.00 72.17 65 ILE F N 1
ATOM 9324 C CA . ILE F 2 65 ? 63.143 -122.903 -16.692 1.00 72.18 65 ILE F CA 1
ATOM 9325 C C . ILE F 2 65 ? 62.034 -123.699 -15.978 1.00 72.15 65 ILE F C 1
ATOM 9326 O O . ILE F 2 65 ? 62.063 -124.928 -15.962 1.00 72.15 65 ILE F O 1
ATOM 9330 N N . THR F 2 66 ? 61.060 -122.992 -15.404 1.00 72.13 66 THR F N 1
ATOM 9331 C CA . THR F 2 66 ? 59.933 -123.629 -14.708 1.00 72.07 66 THR F CA 1
ATOM 9332 C C . THR F 2 66 ? 58.929 -124.209 -15.703 1.00 71.99 66 THR F C 1
ATOM 9333 O O . THR F 2 66 ? 58.945 -123.867 -16.887 1.00 71.93 66 THR F O 1
ATOM 9337 N N . LYS F 2 67 ? 58.054 -125.083 -15.211 1.00 71.93 67 LYS F N 1
ATOM 9338 C CA . LYS F 2 67 ? 56.880 -125.511 -15.973 1.00 71.83 67 LYS F CA 1
ATOM 9339 C C . LYS F 2 67 ? 55.928 -124.320 -16.184 1.00 71.72 67 LYS F C 1
ATOM 9340 O O . LYS F 2 67 ? 55.164 -124.294 -17.152 1.00 71.67 67 LYS F O 1
ATOM 9342 N N . SER F 2 68 ? 55.986 -123.343 -15.273 1.00 71.60 68 SER F N 1
ATOM 9343 C CA . SER F 2 68 ? 55.266 -122.066 -15.418 1.00 71.53 68 SER F CA 1
ATOM 9344 C C . SER F 2 68 ? 55.706 -121.310 -16.673 1.00 71.37 68 SER F C 1
ATOM 9345 O O . SER F 2 68 ? 54.914 -121.100 -17.591 1.00 71.41 68 SER F O 1
ATOM 9348 N N . GLN F 2 69 ? 56.977 -120.911 -16.696 1.00 71.16 69 GLN F N 1
ATOM 9349 C CA . GLN F 2 69 ? 57.529 -120.074 -17.767 1.00 70.95 69 GLN F CA 1
ATOM 9350 C C . GLN F 2 69 ? 57.541 -120.765 -19.126 1.00 70.77 69 GLN F C 1
ATOM 9351 O O . GLN F 2 69 ? 57.450 -120.105 -20.160 1.00 70.79 69 GLN F O 1
ATOM 9357 N N . ALA F 2 70 ? 57.644 -122.089 -19.118 1.00 70.57 70 ALA F N 1
ATOM 9358 C CA . ALA F 2 70 ? 57.538 -122.882 -20.345 1.00 70.49 70 ALA F CA 1
ATOM 9359 C C . ALA F 2 70 ? 56.270 -122.545 -21.135 1.00 70.35 70 ALA F C 1
ATOM 9360 O O . ALA F 2 70 ? 56.306 -122.470 -22.366 1.00 70.29 70 ALA F O 1
ATOM 9362 N N . ASN F 2 71 ? 55.164 -122.339 -20.417 1.00 70.19 71 ASN F N 1
ATOM 9363 C CA . ASN F 2 71 ? 53.845 -122.123 -21.035 1.00 70.03 71 ASN F CA 1
ATOM 9364 C C . ASN F 2 71 ? 53.699 -120.812 -21.825 1.00 69.97 71 ASN F C 1
ATOM 9365 O O . ASN F 2 71 ? 52.878 -120.744 -22.745 1.00 70.04 71 ASN F O 1
ATOM 9370 N N . GLN F 2 72 ? 54.486 -119.786 -21.486 1.00 69.73 72 GLN F N 1
ATOM 9371 C CA . GLN F 2 72 ? 54.456 -118.512 -22.233 1.00 69.48 72 GLN F CA 1
ATOM 9372 C C . GLN F 2 72 ? 54.567 -118.786 -23.735 1.00 69.30 72 GLN F C 1
ATOM 9373 O O . GLN F 2 72 ? 53.920 -118.127 -24.550 1.00 69.30 72 GLN F O 1
ATOM 9379 N N . LEU F 2 73 ? 55.384 -119.782 -24.073 1.00 69.06 73 LEU F N 1
ATOM 9380 C CA . LEU F 2 73 ? 55.645 -120.176 -25.460 1.00 68.92 73 LEU F CA 1
ATOM 9381 C C . LEU F 2 73 ? 54.403 -120.710 -26.175 1.00 68.81 73 LEU F C 1
ATOM 9382 O O . LEU F 2 73 ? 54.229 -120.478 -27.373 1.00 68.96 73 LEU F O 1
ATOM 9387 N N . ALA F 2 74 ? 53.547 -121.413 -25.435 1.00 68.55 74 ALA F N 1
ATOM 9388 C CA . ALA F 2 74 ? 52.375 -122.109 -26.001 1.00 68.33 74 ALA F CA 1
ATOM 9389 C C . ALA F 2 74 ? 51.584 -121.295 -27.029 1.00 68.12 74 ALA F C 1
ATOM 9390 O O . ALA F 2 74 ? 51.001 -121.866 -27.953 1.00 68.02 74 ALA F O 1
ATOM 9392 N N . LEU F 2 75 ? 51.571 -119.974 -26.855 1.00 67.90 75 LEU F N 1
ATOM 9393 C CA . LEU F 2 75 ? 50.860 -119.055 -27.750 1.00 67.74 75 LEU F CA 1
ATOM 9394 C C . LEU F 2 75 ? 51.317 -119.166 -29.212 1.00 67.81 75 LEU F C 1
ATOM 9395 O O . LEU F 2 75 ? 50.505 -119.080 -30.132 1.00 67.60 75 LEU F O 1
ATOM 9398 N N . LEU F 2 76 ? 52.613 -119.378 -29.414 1.00 67.99 76 LEU F N 1
ATOM 9399 C CA . LEU F 2 76 ? 53.204 -119.415 -30.758 1.00 68.16 76 LEU F CA 1
ATOM 9400 C C . LEU F 2 76 ? 53.330 -120.832 -31.338 1.00 68.33 76 LEU F C 1
ATOM 9401 O O . LEU F 2 76 ? 53.071 -121.042 -32.528 1.00 68.37 76 LEU F O 1
ATOM 9406 N N . ALA F 2 77 ? 53.745 -121.786 -30.503 1.00 68.40 77 ALA F N 1
ATOM 9407 C CA . ALA F 2 77 ? 53.802 -123.203 -30.884 1.00 68.53 77 ALA F CA 1
ATOM 9408 C C . ALA F 2 77 ? 52.766 -123.993 -30.080 1.00 68.62 77 ALA F C 1
ATOM 9409 O O . ALA F 2 77 ? 53.057 -124.439 -28.961 1.00 68.55 77 ALA F O 1
ATOM 9411 N N . PRO F 2 78 ? 51.553 -124.175 -30.647 1.00 68.73 78 PRO F N 1
ATOM 9412 C CA . PRO F 2 78 ? 50.445 -124.742 -29.866 1.00 68.73 78 PRO F CA 1
ATOM 9413 C C . PRO F 2 78 ? 50.703 -126.143 -29.294 1.00 68.73 78 PRO F C 1
ATOM 9414 O O . PRO F 2 78 ? 50.317 -126.402 -28.157 1.00 68.86 78 PRO F O 1
ATOM 9418 N N . ASN F 2 79 ? 51.355 -127.024 -30.055 1.00 68.70 79 ASN F N 1
ATOM 9419 C CA . ASN F 2 79 ? 51.590 -128.414 -29.614 1.00 68.64 79 ASN F CA 1
ATOM 9420 C C . ASN F 2 79 ? 53.066 -128.815 -29.697 1.00 68.61 79 ASN F C 1
ATOM 9421 O O . ASN F 2 79 ? 53.464 -129.537 -30.611 1.00 68.61 79 ASN F O 1
ATOM 9423 N N . ALA F 2 80 ? 53.860 -128.364 -28.725 1.00 68.60 80 ALA F N 1
ATOM 9424 C CA . ALA F 2 80 ? 55.327 -128.467 -28.796 1.00 68.66 80 ALA F CA 1
ATOM 9425 C C . ALA F 2 80 ? 55.972 -129.073 -27.543 1.00 68.72 80 ALA F C 1
ATOM 9426 O O . ALA F 2 80 ? 55.767 -128.585 -26.435 1.00 68.66 80 ALA F O 1
ATOM 9428 N N . THR F 2 81 ? 56.771 -130.123 -27.737 1.00 68.87 81 THR F N 1
ATOM 9429 C CA . THR F 2 81 ? 57.430 -130.826 -26.634 1.00 69.00 81 THR F CA 1
ATOM 9430 C C . THR F 2 81 ? 58.597 -130.012 -26.073 1.00 69.08 81 THR F C 1
ATOM 9431 O O . THR F 2 81 ? 59.401 -129.465 -26.831 1.00 69.09 81 THR F O 1
ATOM 9433 N N . ILE F 2 82 ? 58.671 -129.935 -24.744 1.00 69.08 82 ILE F N 1
A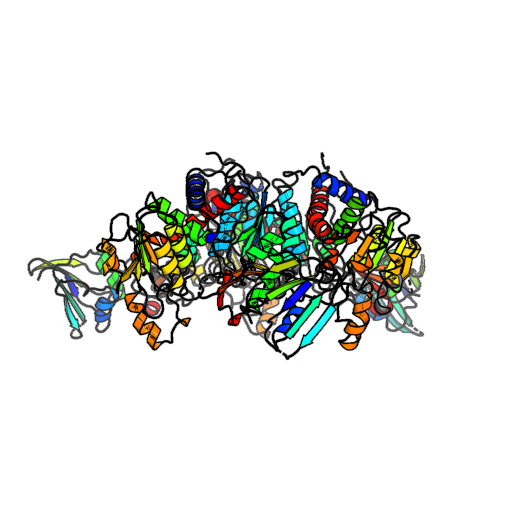TOM 9434 C CA . ILE F 2 82 ? 59.795 -129.301 -24.050 1.00 69.08 82 ILE F CA 1
ATOM 9435 C C . ILE F 2 82 ? 60.493 -130.325 -23.156 1.00 69.19 82 ILE F C 1
ATOM 9436 O O . ILE F 2 82 ? 60.012 -130.638 -22.064 1.00 69.18 82 ILE F O 1
ATOM 9440 N N . ASN F 2 83 ? 61.630 -130.830 -23.638 1.00 69.26 83 ASN F N 1
ATOM 9441 C CA . ASN F 2 83 ? 62.467 -131.793 -22.906 1.00 69.23 83 ASN F CA 1
ATOM 9442 C C . ASN F 2 83 ? 63.569 -131.034 -22.162 1.00 69.22 83 ASN F C 1
ATOM 9443 O O . ASN F 2 83 ? 63.802 -129.857 -22.448 1.00 69.42 83 ASN F O 1
ATOM 9448 N N . ILE F 2 84 ? 64.239 -131.692 -21.214 1.00 69.11 84 ILE F N 1
ATOM 9449 C CA . ILE F 2 84 ? 65.334 -131.049 -20.460 1.00 69.09 84 ILE F CA 1
ATOM 9450 C C . ILE F 2 84 ? 66.580 -131.935 -20.332 1.00 69.14 84 ILE F C 1
ATOM 9451 O O . ILE F 2 84 ? 66.485 -133.088 -19.914 1.00 69.22 84 ILE F O 1
ATOM 9456 N N . ILE F 2 85 ? 67.744 -131.386 -20.682 1.00 69.11 85 ILE F N 1
ATOM 9457 C CA . ILE F 2 85 ? 69.014 -132.064 -20.422 1.00 69.08 85 ILE F CA 1
ATOM 9458 C C . ILE F 2 85 ? 69.537 -131.660 -19.044 1.00 68.94 85 ILE F C 1
ATOM 9459 O O . ILE F 2 85 ? 69.712 -130.475 -18.743 1.00 68.96 85 ILE F O 1
ATOM 9464 N N . GLU F 2 86 ? 69.726 -132.669 -18.203 1.00 68.75 86 GLU F N 1
ATOM 9465 C CA . GLU F 2 86 ? 70.621 -132.593 -17.059 1.00 68.44 86 GLU F CA 1
ATOM 9466 C C . GLU F 2 86 ? 71.369 -133.922 -17.100 1.00 68.27 86 GLU F C 1
ATOM 9467 O O . GLU F 2 86 ? 70.771 -134.974 -16.872 1.00 68.24 86 GLU F O 1
ATOM 9470 N N . ASN F 2 87 ? 72.650 -133.860 -17.467 1.00 68.08 87 ASN F N 1
ATOM 9471 C CA . ASN F 2 87 ? 73.558 -135.026 -17.517 1.00 67.89 87 ASN F CA 1
ATOM 9472 C C . ASN F 2 87 ? 73.531 -135.790 -18.858 1.00 67.79 87 ASN F C 1
ATOM 9473 O O . ASN F 2 87 ? 73.472 -137.018 -18.881 1.00 67.93 87 ASN F O 1
ATOM 9478 N N . PHE F 2 88 ? 73.576 -135.047 -19.965 1.00 67.59 88 PHE F N 1
ATOM 9479 C CA . PHE F 2 88 ? 73.692 -135.617 -21.328 1.00 67.28 88 PHE F CA 1
ATOM 9480 C C . PHE F 2 88 ? 72.496 -136.480 -21.791 1.00 67.02 88 PHE F C 1
ATOM 9481 O O . PHE F 2 88 ? 72.578 -137.150 -22.821 1.00 67.01 88 PHE F O 1
ATOM 9484 N N . LYS F 2 89 ? 71.395 -136.454 -21.043 1.00 66.67 89 LYS F N 1
ATOM 9485 C CA . LYS F 2 89 ? 70.202 -137.234 -21.387 1.00 66.38 89 LYS F CA 1
ATOM 9486 C C . LYS F 2 89 ? 68.970 -136.661 -20.693 1.00 66.15 89 LYS F C 1
ATOM 9487 O O . LYS F 2 89 ? 69.086 -135.894 -19.732 1.00 66.06 89 LYS F O 1
ATOM 9489 N N . VAL F 2 90 ? 67.796 -137.050 -21.184 1.00 65.91 90 VAL F N 1
ATOM 9490 C CA . VAL F 2 90 ? 66.520 -136.484 -20.722 1.00 65.71 90 VAL F CA 1
ATOM 9491 C C . VAL F 2 90 ? 66.283 -136.822 -19.245 1.00 65.56 90 VAL F C 1
ATOM 9492 O O . VAL F 2 90 ? 66.632 -137.913 -18.794 1.00 65.68 90 VAL F O 1
ATOM 9496 N N . THR F 2 91 ? 65.713 -135.875 -18.498 1.00 65.23 91 THR F N 1
ATOM 9497 C CA . THR F 2 91 ? 65.275 -136.122 -17.112 1.00 64.94 91 THR F CA 1
ATOM 9498 C C . THR F 2 91 ? 63.760 -135.904 -16.955 1.00 64.78 91 THR F C 1
ATOM 9499 O O . THR F 2 91 ? 63.088 -136.682 -16.273 1.00 64.62 91 THR F O 1
ATOM 9503 N N . ASP F 2 92 ? 63.243 -134.853 -17.596 1.00 64.61 92 ASP F N 1
ATOM 9504 C CA . ASP F 2 92 ? 61.816 -134.489 -17.545 1.00 64.43 92 ASP F CA 1
ATOM 9505 C C . ASP F 2 92 ? 61.326 -134.047 -18.933 1.00 64.43 92 ASP F C 1
ATOM 9506 O O . ASP F 2 92 ? 62.128 -133.611 -19.762 1.00 64.45 92 ASP F O 1
ATOM 9511 N N . LYS F 2 93 ? 60.018 -134.174 -19.180 1.00 64.40 93 LYS F N 1
ATOM 9512 C CA . LYS F 2 93 ? 59.421 -133.780 -20.472 1.00 64.41 93 LYS F CA 1
ATOM 9513 C C . LYS F 2 93 ? 58.116 -132.963 -20.323 1.00 64.42 93 LYS F C 1
ATOM 9514 O O . LYS F 2 93 ? 57.009 -133.506 -20.418 1.00 64.48 93 LYS F O 1
ATOM 9520 N N . HIS F 2 94 ? 58.267 -131.653 -20.100 1.00 64.34 94 HIS F N 1
ATOM 9521 C CA . HIS F 2 94 ? 57.123 -130.730 -19.988 1.00 64.14 94 HIS F CA 1
ATOM 9522 C C . HIS F 2 94 ? 56.379 -130.624 -21.319 1.00 64.02 94 HIS F C 1
ATOM 9523 O O . HIS F 2 94 ? 56.991 -130.399 -22.371 1.00 64.16 94 HIS F O 1
ATOM 9526 N N . SER F 2 95 ? 55.064 -130.814 -21.262 1.00 63.67 95 SER F N 1
ATOM 9527 C CA . SER F 2 95 ? 54.184 -130.544 -22.393 1.00 63.27 95 SER F CA 1
ATOM 9528 C C . SER F 2 95 ? 53.372 -129.304 -22.021 1.00 63.02 95 SER F C 1
ATOM 9529 O O . SER F 2 95 ? 52.953 -129.163 -20.875 1.00 62.99 95 SER F O 1
ATOM 9532 N N . LEU F 2 96 ? 53.156 -128.413 -22.985 1.00 62.74 96 LEU F N 1
ATOM 9533 C CA . LEU F 2 96 ? 52.631 -127.063 -22.710 1.00 62.56 96 LEU F CA 1
ATOM 9534 C C . LEU F 2 96 ? 51.098 -126.942 -22.730 1.00 62.24 96 LEU F C 1
ATOM 9535 O O . LEU F 2 96 ? 50.439 -127.526 -23.590 1.00 62.22 96 LEU F O 1
ATOM 9540 N N . THR F 2 97 ? 50.551 -126.169 -21.786 1.00 61.83 97 THR F N 1
ATOM 9541 C CA . THR F 2 97 ? 49.148 -125.712 -21.833 1.00 61.44 97 THR F CA 1
ATOM 9542 C C . THR F 2 97 ? 49.146 -124.198 -21.986 1.00 61.09 97 THR F C 1
ATOM 9543 O O . THR F 2 97 ? 50.189 -123.560 -21.851 1.00 61.12 97 THR F O 1
ATOM 9547 N N . LEU F 2 98 ? 47.980 -123.629 -22.277 1.00 60.63 98 LEU F N 1
ATOM 9548 C CA . LEU F 2 98 ? 47.806 -122.171 -22.286 1.00 60.20 98 LEU F CA 1
ATOM 9549 C C . LEU F 2 98 ? 47.856 -121.636 -20.849 1.00 59.85 98 LEU F C 1
ATOM 9550 O O . LEU F 2 98 ? 47.065 -122.077 -20.010 1.00 59.85 98 LEU F O 1
ATOM 9555 N N . PRO F 2 99 ? 48.780 -120.689 -20.558 1.00 59.40 99 PRO F N 1
ATOM 9556 C CA . PRO F 2 99 ? 48.864 -120.134 -19.204 1.00 59.05 99 PRO F CA 1
ATOM 9557 C C . PRO F 2 99 ? 47.799 -119.076 -18.986 1.00 58.69 99 PRO F C 1
ATOM 9558 O O . PRO F 2 99 ? 47.059 -118.748 -19.910 1.00 58.63 99 PRO F O 1
ATOM 9562 N N . ASN F 2 100 ? 47.717 -118.555 -17.771 1.00 58.29 100 ASN F N 1
ATOM 9563 C CA . ASN F 2 100 ? 46.723 -117.535 -17.449 1.00 57.96 100 ASN F CA 1
ATOM 9564 C C . ASN F 2 100 ? 47.077 -116.192 -18.059 1.00 57.80 100 ASN F C 1
ATOM 9565 O O . ASN F 2 100 ? 46.200 -115.413 -18.406 1.00 57.55 100 ASN F O 1
ATOM 9570 N N . GLU F 2 101 ? 48.376 -115.959 -18.216 1.00 57.86 101 GLU F N 1
ATOM 9571 C CA . GLU F 2 101 ? 48.930 -114.630 -18.477 1.00 57.84 101 GLU F CA 1
ATOM 9572 C C . GLU F 2 101 ? 49.869 -114.615 -19.677 1.00 57.17 101 GLU F C 1
ATOM 9573 O O . GLU F 2 101 ? 50.488 -115.623 -19.990 1.00 57.34 101 GLU F O 1
ATOM 9579 N N . VAL F 2 102 ? 50.000 -113.463 -20.323 1.00 56.49 102 VAL F N 1
ATOM 9580 C CA . VAL F 2 102 ? 51.037 -113.261 -21.342 1.00 56.07 102 VAL F CA 1
ATOM 9581 C C . VAL F 2 102 ? 51.772 -111.931 -21.123 1.00 55.75 102 VAL F C 1
ATOM 9582 O O . VAL F 2 102 ? 51.538 -110.948 -21.833 1.00 55.67 102 VAL F O 1
ATOM 9586 N N . GLU F 2 103 ? 52.671 -111.913 -20.144 1.00 55.27 103 GLU F N 1
ATOM 9587 C CA . GLU F 2 103 ? 53.448 -110.716 -19.848 1.00 54.95 103 GLU F CA 1
ATOM 9588 C C . GLU F 2 103 ? 54.402 -110.408 -21.013 1.00 54.60 103 GLU F C 1
ATOM 9589 O O . GLU F 2 103 ? 54.930 -111.308 -21.644 1.00 54.30 103 GLU F O 1
ATOM 9591 N N . ASN F 2 104 ? 54.622 -109.114 -21.237 1.00 54.43 104 ASN F N 1
ATOM 9592 C CA . ASN F 2 104 ? 55.221 -108.527 -22.460 1.00 54.27 104 ASN F CA 1
ATOM 9593 C C . ASN F 2 104 ? 55.763 -109.451 -23.564 1.00 53.97 104 ASN F C 1
ATOM 9594 O O . ASN F 2 104 ? 56.965 -109.651 -23.715 1.00 53.75 104 ASN F O 1
ATOM 9599 N N . VAL F 2 105 ? 54.839 -109.974 -24.352 1.00 53.74 105 VAL F N 1
ATOM 9600 C CA . VAL F 2 105 ? 55.167 -110.740 -25.548 1.00 53.55 105 VAL F CA 1
ATOM 9601 C C . VAL F 2 105 ? 54.606 -110.005 -26.765 1.00 53.34 105 VAL F C 1
ATOM 9602 O O . VAL F 2 105 ? 55.331 -109.704 -27.715 1.00 53.26 105 VAL F O 1
ATOM 9606 N N . PHE F 2 106 ? 53.308 -109.715 -26.713 1.00 53.10 106 PHE F N 1
ATOM 9607 C CA . PHE F 2 106 ? 52.593 -109.115 -27.828 1.00 52.79 106 PHE F CA 1
ATOM 9608 C C . PHE F 2 106 ? 52.132 -107.704 -27.500 1.00 52.52 106 PHE F C 1
ATOM 9609 O O . PHE F 2 106 ? 51.788 -107.404 -26.352 1.00 52.19 106 PHE F O 1
ATOM 9617 N N . PRO F 2 107 ? 52.093 -106.833 -28.522 1.00 52.27 107 PRO F N 1
ATOM 9618 C CA . PRO F 2 107 ? 51.550 -105.498 -28.327 1.00 52.06 107 PRO F CA 1
ATOM 9619 C C . PRO F 2 107 ? 50.037 -105.599 -28.376 1.00 51.77 107 PRO F C 1
ATOM 9620 O O . PRO F 2 107 ? 49.518 -106.543 -28.958 1.00 52.04 107 PRO F O 1
ATOM 9624 N N . CYS F 2 108 ? 49.337 -104.656 -27.764 1.00 51.28 108 CYS F N 1
ATOM 9625 C CA . CYS F 2 108 ? 47.881 -104.691 -27.761 1.00 50.86 108 CYS F CA 1
ATOM 9626 C C . CYS F 2 108 ? 47.293 -104.192 -29.110 1.00 50.60 108 CYS F C 1
ATOM 9627 O O . CYS F 2 108 ? 47.609 -103.101 -29.574 1.00 50.24 108 CYS F O 1
ATOM 9630 N N . PRO F 2 109 ? 46.424 -104.992 -29.750 1.00 50.53 109 PRO F N 1
ATOM 9631 C CA . PRO F 2 109 ? 45.909 -104.582 -31.061 1.00 50.47 109 PRO F CA 1
ATOM 9632 C C . PRO F 2 109 ? 45.077 -103.299 -31.057 1.00 50.51 109 PRO F C 1
ATOM 9633 O O . PRO F 2 109 ? 44.836 -102.723 -32.124 1.00 50.20 109 PRO F O 1
ATOM 9637 N N . ASN F 2 110 ? 44.613 -102.895 -29.874 1.00 50.80 110 ASN F N 1
ATOM 9638 C CA . ASN F 2 110 ? 43.896 -101.624 -29.685 1.00 50.98 110 ASN F CA 1
ATOM 9639 C C . ASN F 2 110 ? 44.847 -100.437 -29.850 1.00 50.87 110 ASN F C 1
ATOM 9640 O O . ASN F 2 110 ? 45.755 -100.234 -29.044 1.00 51.22 110 ASN F O 1
ATOM 9645 N N . SER F 2 111 ? 44.641 -99.660 -30.901 1.00 50.76 111 SER F N 1
ATOM 9646 C CA . SER F 2 111 ? 45.531 -98.545 -31.203 1.00 50.88 111 SER F CA 1
ATOM 9647 C C . SER F 2 111 ? 45.470 -97.471 -30.110 1.00 50.87 111 SER F C 1
ATOM 9648 O O . SER F 2 111 ? 46.473 -96.847 -29.781 1.00 51.58 111 SER F O 1
ATOM 9651 N N . ASN F 2 112 ? 44.298 -97.278 -29.523 1.00 50.30 112 ASN F N 1
ATOM 9652 C CA . ASN F 2 112 ? 44.120 -96.232 -28.530 1.00 49.60 112 ASN F CA 1
ATOM 9653 C C . ASN F 2 112 ? 44.693 -96.575 -27.149 1.00 49.43 112 ASN F C 1
ATOM 9654 O O . ASN F 2 112 ? 44.806 -95.712 -26.272 1.00 49.50 112 ASN F O 1
ATOM 9659 N N . CYS F 2 113 ? 45.051 -97.839 -26.962 1.00 48.87 113 CYS F N 1
ATOM 9660 C CA . CYS F 2 113 ? 45.423 -98.355 -25.656 1.00 48.47 113 CYS F CA 1
ATOM 9661 C C . CYS F 2 113 ? 46.568 -97.577 -25.053 1.00 48.11 113 CYS F C 1
ATOM 9662 O O . CYS F 2 113 ? 47.525 -97.243 -25.741 1.00 48.72 113 CYS F O 1
ATOM 9665 N N . ILE F 2 114 ? 46.490 -97.311 -23.760 1.00 47.65 114 ILE F N 1
ATOM 9666 C CA . ILE F 2 114 ? 47.542 -96.551 -23.072 1.00 47.45 114 ILE F CA 1
ATOM 9667 C C . ILE F 2 114 ? 48.907 -97.219 -23.141 1.00 47.32 114 ILE F C 1
ATOM 9668 O O . ILE F 2 114 ? 49.939 -96.562 -23.072 1.00 47.75 114 ILE F O 1
ATOM 9673 N N . THR F 2 115 ? 48.886 -98.535 -23.261 1.00 47.15 115 THR F N 1
ATOM 9674 C CA . THR F 2 115 ? 50.076 -99.365 -23.310 1.00 47.11 115 THR F CA 1
ATOM 9675 C C . THR F 2 115 ? 51.131 -98.862 -24.295 1.00 47.33 115 THR F C 1
ATOM 9676 O O . THR F 2 115 ? 52.325 -98.978 -24.049 1.00 47.03 115 THR F O 1
ATOM 9680 N N . HIS F 2 116 ? 50.682 -98.241 -25.374 1.00 47.70 116 HIS F N 1
ATOM 9681 C CA . HIS F 2 116 ? 51.539 -98.008 -26.525 1.00 48.04 116 HIS F CA 1
ATOM 9682 C C . HIS F 2 116 ? 52.802 -97.134 -26.362 1.00 48.31 116 HIS F C 1
ATOM 9683 O O . HIS F 2 116 ? 53.923 -97.651 -26.484 1.00 49.06 116 HIS F O 1
ATOM 9690 N N . GLY F 2 117 ? 52.688 -95.846 -26.089 1.00 48.25 117 GLY F N 1
ATOM 9691 C CA . GLY F 2 117 ? 53.929 -95.048 -25.957 1.00 48.30 117 GLY F CA 1
ATOM 9692 C C . GLY F 2 117 ? 54.681 -95.200 -24.631 1.00 48.12 117 GLY F C 1
ATOM 9693 O O . GLY F 2 117 ? 55.717 -94.576 -24.428 1.00 47.94 117 GLY F O 1
ATOM 9694 N N . GLU F 2 118 ? 54.176 -96.063 -23.750 1.00 47.85 118 GLU F N 1
ATOM 9695 C CA . GLU F 2 118 ? 54.384 -95.907 -22.316 1.00 47.43 118 GLU F CA 1
ATOM 9696 C C . GLU F 2 118 ? 55.262 -96.968 -21.660 1.00 46.95 118 GLU F C 1
ATOM 9697 O O . GLU F 2 118 ? 55.310 -98.109 -22.094 1.00 45.71 118 GLU F O 1
ATOM 9703 N N . PRO F 2 119 ? 55.913 -96.594 -20.552 1.00 47.19 119 PRO F N 1
ATOM 9704 C CA . PRO F 2 119 ? 56.874 -97.479 -19.913 1.00 47.26 119 PRO F CA 1
ATOM 9705 C C . PRO F 2 119 ? 56.190 -98.603 -19.131 1.00 47.58 119 PRO F C 1
ATOM 9706 O O . PRO F 2 119 ? 56.386 -98.740 -17.912 1.00 47.79 119 PRO F O 1
ATOM 9710 N N . VAL F 2 120 ? 55.372 -99.396 -19.817 1.00 47.75 120 VAL F N 1
ATOM 9711 C CA . VAL F 2 120 ? 54.787 -100.578 -19.182 1.00 47.84 120 VAL F CA 1
ATOM 9712 C C . VAL F 2 120 ? 54.886 -101.826 -20.045 1.00 47.85 120 VAL F C 1
ATOM 9713 O O . VAL F 2 120 ? 55.083 -101.779 -21.257 1.00 47.96 120 VAL F O 1
ATOM 9717 N N . THR F 2 121 ? 54.737 -102.949 -19.369 1.00 48.15 121 THR F N 1
ATOM 9718 C CA . THR F 2 121 ? 54.868 -104.266 -19.944 1.00 48.27 121 THR F CA 1
ATOM 9719 C C . THR F 2 121 ? 53.488 -104.672 -20.458 1.00 48.25 121 THR F C 1
ATOM 9720 O O . THR F 2 121 ? 52.496 -104.516 -19.751 1.00 48.42 121 THR F O 1
ATOM 9724 N N . SER F 2 122 ? 53.400 -105.162 -21.690 1.00 48.46 122 SER F N 1
ATOM 9725 C CA . SER F 2 122 ? 52.106 -105.637 -22.210 1.00 48.61 122 SER F CA 1
ATOM 9726 C C . SER F 2 122 ? 51.630 -106.859 -21.406 1.00 48.74 122 SER F C 1
ATOM 9727 O O . SER F 2 122 ? 52.427 -107.574 -20.815 1.00 48.74 122 SER F O 1
ATOM 9730 N N . SER F 2 123 ? 50.330 -107.089 -21.358 1.00 49.15 123 SER F N 1
ATOM 9731 C CA . SER F 2 123 ? 49.812 -108.166 -20.519 1.00 49.60 123 SER F CA 1
ATOM 9732 C C . SER F 2 123 ? 48.380 -108.523 -20.875 1.00 50.18 123 SER F C 1
ATOM 9733 O O . SER F 2 123 ? 47.510 -107.650 -20.928 1.00 49.92 123 SER F O 1
ATOM 9736 N N . PHE F 2 124 ? 48.148 -109.816 -21.100 1.00 50.88 124 PHE F N 1
ATOM 9737 C CA . PHE F 2 124 ? 46.814 -110.328 -21.421 1.00 51.22 124 PHE F CA 1
ATOM 9738 C C . PHE F 2 124 ? 46.442 -111.534 -20.566 1.00 51.49 124 PHE F C 1
ATOM 9739 O O . PHE F 2 124 ? 47.272 -112.414 -20.300 1.00 51.27 124 PHE F O 1
ATOM 9747 N N . SER F 2 125 ? 45.185 -111.563 -20.136 1.00 51.88 125 SER F N 1
ATOM 9748 C CA . SER F 2 125 ? 44.604 -112.776 -19.577 1.00 52.11 125 SER F CA 1
ATOM 9749 C C . SER F 2 125 ? 44.037 -113.579 -20.737 1.00 52.16 125 SER F C 1
ATOM 9750 O O . SER F 2 125 ? 43.595 -113.003 -21.735 1.00 51.84 125 SER F O 1
ATOM 9753 N N . ILE F 2 126 ? 44.064 -114.904 -20.588 1.00 52.51 126 ILE F N 1
ATOM 9754 C CA . ILE F 2 126 ? 43.752 -115.851 -21.672 1.00 52.53 126 ILE F CA 1
ATOM 9755 C C . ILE F 2 126 ? 42.455 -116.585 -21.349 1.00 52.43 126 ILE F C 1
ATOM 9756 O O . ILE F 2 126 ? 42.407 -117.368 -20.405 1.00 52.46 126 ILE F O 1
ATOM 9761 N N . LYS F 2 127 ? 41.417 -116.325 -22.145 1.00 52.44 127 LYS F N 1
ATOM 9762 C CA . LYS F 2 127 ? 40.049 -116.775 -21.850 1.00 52.19 127 LYS F CA 1
ATOM 9763 C C . LYS F 2 127 ? 39.691 -118.012 -22.641 1.00 51.83 127 LYS F C 1
ATOM 9764 O O . LYS F 2 127 ? 39.216 -118.983 -22.075 1.00 51.70 127 LYS F O 1
ATOM 9766 N N . ASN F 2 132 ? 36.786 -121.031 -28.522 1.00 51.28 132 ASN F N 1
ATOM 9767 C CA . ASN F 2 132 ? 36.909 -119.654 -28.032 1.00 51.20 132 ASN F CA 1
ATOM 9768 C C . ASN F 2 132 ? 38.152 -119.446 -27.145 1.00 51.12 132 ASN F C 1
ATOM 9769 O O . ASN F 2 132 ? 38.065 -119.517 -25.912 1.00 51.08 132 ASN F O 1
ATOM 9771 N N . ILE F 2 133 ? 39.297 -119.203 -27.790 1.00 51.02 133 ILE F N 1
ATOM 9772 C CA . ILE F 2 133 ? 40.566 -118.884 -27.104 1.00 51.00 133 ILE F CA 1
ATOM 9773 C C . ILE F 2 133 ? 40.956 -117.387 -27.257 1.00 50.86 133 ILE F C 1
ATOM 9774 O O . ILE F 2 133 ? 41.642 -117.011 -28.213 1.00 50.57 133 ILE F O 1
ATOM 9776 N N . GLY F 2 134 ? 40.521 -116.551 -26.308 1.00 50.65 134 GLY F N 1
ATOM 9777 C CA . GLY F 2 134 ? 40.709 -115.086 -26.390 1.00 50.72 134 GLY F CA 1
ATOM 9778 C C . GLY F 2 134 ? 41.745 -114.459 -25.454 1.00 50.69 134 GLY F C 1
ATOM 9779 O O . GLY F 2 134 ? 42.071 -115.013 -24.407 1.00 50.53 134 GLY F O 1
ATOM 9780 N N . LEU F 2 135 ? 42.254 -113.289 -25.841 1.00 50.83 135 LEU F N 1
ATOM 9781 C CA . LEU F 2 135 ? 43.276 -112.554 -25.064 1.00 51.01 135 LEU F CA 1
ATOM 9782 C C . LEU F 2 135 ? 42.782 -111.181 -24.590 1.00 50.69 135 LEU F C 1
ATOM 9783 O O . LEU F 2 135 ? 42.470 -110.326 -25.411 1.00 50.13 135 LEU F O 1
ATOM 9788 N N . LYS F 2 136 ? 42.743 -110.972 -23.273 1.00 50.78 136 LYS F N 1
ATOM 9789 C CA . LYS F 2 136 ? 42.150 -109.754 -22.695 1.00 50.97 136 LYS F CA 1
ATOM 9790 C C . LYS F 2 136 ? 43.176 -108.822 -22.048 1.00 51.07 136 LYS F C 1
ATOM 9791 O O . LYS F 2 136 ? 43.771 -109.147 -21.015 1.00 51.24 136 LYS F O 1
ATOM 9797 N N . CYS F 2 137 ? 43.328 -107.648 -22.657 1.00 51.03 137 CYS F N 1
ATOM 9798 C CA . CYS F 2 137 ? 44.277 -106.629 -22.231 1.00 50.98 137 CYS F CA 1
ATOM 9799 C C . CYS F 2 137 ? 44.092 -106.215 -20.772 1.00 51.05 137 CYS F C 1
ATOM 9800 O O . CYS F 2 137 ? 43.033 -105.743 -20.378 1.00 51.07 137 CYS F O 1
ATOM 9803 N N . LYS F 2 138 ? 45.146 -106.386 -19.982 1.00 51.13 138 LYS F N 1
ATOM 9804 C CA . LYS F 2 138 ? 45.192 -105.927 -18.593 1.00 51.11 138 LYS F CA 1
ATOM 9805 C C . LYS F 2 138 ? 44.794 -104.460 -18.490 1.00 50.91 138 LYS F C 1
ATOM 9806 O O . LYS F 2 138 ? 44.125 -104.056 -17.542 1.00 50.94 138 LYS F O 1
ATOM 9812 N N . TYR F 2 139 ? 45.211 -103.675 -19.478 1.00 50.70 139 TYR F N 1
ATOM 9813 C CA . TYR F 2 139 ? 45.057 -102.224 -19.442 1.00 50.63 139 TYR F CA 1
ATOM 9814 C C . TYR F 2 139 ? 43.729 -101.704 -20.005 1.00 50.51 139 TYR F C 1
ATOM 9815 O O . TYR F 2 139 ? 42.865 -101.284 -19.238 1.00 50.39 139 TYR F O 1
ATOM 9824 N N . CYS F 2 140 ? 43.558 -101.751 -21.324 1.00 50.47 140 CYS F N 1
ATOM 9825 C CA . CYS F 2 140 ? 42.307 -101.300 -21.954 1.00 50.49 140 CYS F CA 1
ATOM 9826 C C . CYS F 2 140 ? 41.113 -102.222 -21.701 1.00 50.75 140 CYS F C 1
ATOM 9827 O O . CYS F 2 140 ? 39.967 -101.814 -21.900 1.00 50.76 140 CYS F O 1
ATOM 9830 N N . GLU F 2 141 ? 41.384 -103.459 -21.284 1.00 51.00 141 GLU F N 1
ATOM 9831 C CA . GLU F 2 141 ? 40.341 -104.435 -20.931 1.00 51.15 141 GLU F CA 1
ATOM 9832 C C . GLU F 2 141 ? 39.509 -104.931 -22.121 1.00 51.44 141 GLU F C 1
ATOM 9833 O O . GLU F 2 141 ? 38.540 -105.649 -21.924 1.00 51.91 141 GLU F O 1
ATOM 9839 N N . LYS F 2 142 ? 39.890 -104.582 -23.349 1.00 51.82 142 LYS F N 1
ATOM 9840 C CA . LYS F 2 142 ? 39.229 -105.118 -24.541 1.00 52.14 142 LYS F CA 1
ATOM 9841 C C . LYS F 2 142 ? 39.683 -106.575 -24.740 1.00 52.56 142 LYS F C 1
ATOM 9842 O O . LYS F 2 142 ? 40.681 -107.023 -24.156 1.00 52.26 142 LYS F O 1
ATOM 9848 N N . THR F 2 143 ? 38.960 -107.318 -25.574 1.00 52.96 143 THR F N 1
ATOM 9849 C CA . THR F 2 143 ? 39.231 -108.755 -25.732 1.00 53.10 143 THR F CA 1
ATOM 9850 C C . THR F 2 143 ? 39.381 -109.152 -27.200 1.00 52.92 143 THR F C 1
ATOM 9851 O O . THR F 2 143 ? 38.512 -108.873 -28.025 1.00 52.69 143 THR F O 1
ATOM 9855 N N . PHE F 2 144 ? 40.496 -109.815 -27.501 1.00 53.09 144 PHE F N 1
ATOM 9856 C CA . PHE F 2 144 ? 40.888 -110.141 -28.879 1.00 53.15 144 PHE F CA 1
ATOM 9857 C C . PHE F 2 144 ? 41.086 -111.647 -29.113 1.00 53.13 144 PHE F C 1
ATOM 9858 O O . PHE F 2 144 ? 41.538 -112.375 -28.222 1.00 52.86 144 PHE F O 1
ATOM 9866 N N . SER F 2 145 ? 40.748 -112.097 -30.322 1.00 53.19 145 SER F N 1
ATOM 9867 C CA . SER F 2 145 ? 40.947 -113.492 -30.711 1.00 53.22 145 SER F CA 1
ATOM 9868 C C . SER F 2 145 ? 42.441 -113.777 -30.772 1.00 53.43 145 SER F C 1
ATOM 9869 O O . SER F 2 145 ? 43.216 -112.956 -31.279 1.00 53.26 145 SER F O 1
ATOM 9871 N N . LYS F 2 146 ? 42.832 -114.945 -30.254 1.00 53.74 146 LYS F N 1
ATOM 9872 C CA . LYS F 2 146 ? 44.248 -115.337 -30.104 1.00 53.96 146 LYS F CA 1
ATOM 9873 C C . LYS F 2 146 ? 45.097 -115.046 -31.340 1.00 54.23 146 LYS F C 1
ATOM 9874 O O . LYS F 2 146 ? 46.288 -114.749 -31.238 1.00 54.12 146 LYS F O 1
ATOM 9876 N N . ASP F 2 147 ? 44.466 -115.143 -32.503 1.00 54.58 147 ASP F N 1
ATOM 9877 C CA . ASP F 2 147 ? 45.143 -114.952 -33.775 1.00 54.79 147 ASP F CA 1
ATOM 9878 C C . ASP F 2 147 ? 45.392 -113.475 -34.074 1.00 54.98 147 ASP F C 1
ATOM 9879 O O . ASP F 2 147 ? 46.483 -113.110 -34.519 1.00 54.90 147 ASP F O 1
ATOM 9884 N N . ILE F 2 148 ? 44.401 -112.627 -33.792 1.00 55.37 148 ILE F N 1
ATOM 9885 C CA . ILE F 2 148 ? 44.502 -111.181 -34.093 1.00 55.57 148 ILE F CA 1
ATOM 9886 C C . ILE F 2 148 ? 45.687 -110.551 -33.348 1.00 55.56 148 ILE F C 1
ATOM 9887 O O . ILE F 2 148 ? 46.295 -109.589 -33.831 1.00 55.51 148 ILE F O 1
ATOM 9892 N N . VAL F 2 149 ? 46.010 -111.099 -32.179 1.00 55.40 149 VAL F N 1
ATOM 9893 C CA . VAL F 2 149 ? 47.181 -110.663 -31.425 1.00 55.34 149 VAL F CA 1
ATOM 9894 C C . VAL F 2 149 ? 48.506 -110.990 -32.153 1.00 55.29 149 VAL F C 1
ATOM 9895 O O . VAL F 2 149 ? 49.502 -110.291 -31.955 1.00 55.56 149 VAL F O 1
ATOM 9899 N N . THR F 2 150 ? 48.513 -112.015 -33.008 1.00 54.99 150 THR F N 1
ATOM 9900 C CA . THR F 2 150 ? 49.697 -112.332 -33.828 1.00 54.52 150 THR F CA 1
ATOM 9901 C C . THR F 2 150 ? 49.450 -112.097 -35.314 1.00 54.17 150 THR F C 1
ATOM 9902 O O . THR F 2 150 ? 50.172 -111.337 -35.954 1.00 53.79 150 THR F O 1
#

Foldseek 3Di:
DFPLAQHAAAALVPAALVRLVLLLVQLVVCVVPPQQQLCAVFEEEAEEQPADPLLSVLLQLLQRSNNYHYDYDRHVVPDCAPVDPHDLLVVLLPPLVVGQEYEYEEQAPCSQVSSCVRHPHYYHYCYHHQHARVLLLSLVQSLLCVLVVDLEQFEEEEFAQQQRDRSNLSNLLNSLSHYNYEYEYEYPPLRGHDPVSVVSSVVSVYHYDYDPALLVCQLPHQEYEYEDHDPVRDDPVVCVVRVVRQADEPVSNPNHDQSAAYAYSDDDDGSYPPNVCPDNRYCHVVSSNSSSSSSSSSVSVHHDVDDDD/DPPQAQAAAAALVPQALVNLVLLLVQLVVCVVPPQQALCAPFEEEAEEQCADPLLSVLLCLLQNSNNYHYDYDGHVVPDPPPPDPHDPLVVLLVPLVVGQEYEYEEQAPCSSVSSCVRHPHHYYYCYHHLHDRVLLLSLVQSLLCVLVVDLAQFEEEEFAQQQSPSSVLSNLVNSLSHYEYEYEYEYPPLRGHDPVSVVVSVVSVHHYDYDHALLVCQLVHQEYEYEYHDCPSDDDVVCVVRLVRQAAEPVSNPNHDQSAAYAYSDDDDGSYPPRCCPPNRYCHVVSSNSSNSSSSSSVSVHHPVDDPD/DDPQAQHAAAALVPAALVNLVLLLVQLVCCVPVNAQQLQAVFEEEEEEQDADVLLSVLLCLLQRSNNYHYDYDGHCVVDPAPPPPGDVLNVLLVVLVVGQEYEYAEQAPCSSVSSCVSHPHHYYYCYHHLHHRVLLLSLVQSLLCVLVVDLAQFEEEEFAQQASPSSVLSNLLNSLSHYNYAYEYEYPPLRGHDPVSVVSSVVSVYHYDYDDALLVCQLPHLEYEYEDHDCVSDDDVVCVVRLPRQAAEVVSNPNHDLSYAYEYSDDDDRRYDPNCCPDSRYCHVVSSSSSNSSSSSSVSVHHDVDDDD/DAFKKKFQQDAPLQVLCCVQVVLVPDPWDKDWDGDVGIMITTHPDDDDLQRVQLCCLSGVAIWMFGADPNDGPDTRHYDHDQKHWARWDDPDPVFPPPPDPDIWMFGWDCPPPFTWTQTPGPRDIHTSVSGVD/DAEKKKFQQPAPLVVLVCVQVVLVPDPWDKDWDGDDCGIMIDTHPDYADLQRCLLCCLSGVQIWMFGDDPNDTDDTRGHDNDQKHKQRWDDLPPVFPPPPDPDIWMFGWDVTWTATPGPRDIDNSVSRSD/DKKFDADAPLVVLCCVLVVLVPDPWDKDWDGPVRIMIDTGDDDDDLQRVQLCCLRGVWMWDFDDDPNDTDDIRTYDHHQKNWQRFDDPPPPWPRPPDDGIWMWGWDVTWTATPTPRDIGNSVSRD

CATH classification: 3.40.50.1370 (+1 more: 3.40.50.1370)

Nearest PDB structures (foldseek):
  2be7-assembly1_D-2  TM=1.008E+00  e=4.562E-28  Moritella profunda
  2be7-assembly1_F-2  TM=9.952E-01  e=1.190E-21  Moritella profunda
  1nbe-assembly1_B  TM=9.747E-01  e=2.745E-17  Escherichia coli
  6kj8-assembly1_B-2  TM=9.665E-01  e=1.203E-16  Escherichia coli K-12
  6kja-assembly1_D-2  TM=9.560E-01  e=1.714E-16  Escherichia coli K-12

Sequence (1315 aa):
ANPLFRKHIVSINDISRNELELIVKTAAKLKEQPQPELLKNKVIASCFFEASTRTRLSFETAIQRLGGSVIGFDNAGNTSLAKKGETLADSISVISSYADAFVMRHPQEGAARLASEFSNVPVINGGDGSNQHPTQTLLDLFSIYETQGRLDNLNIAFVGDLKYGRTVHSLAQALAKFDGCKFHFIAPDALAMPEYICDELDEQNISYATYASIEEVVPEIDVLYMTRVQKERFDETEYQHMKAGFILSASSLVHAKPNLKVLHPLPRVDEIATDVDKTPYAYYFQQAENGVYAREALLALVLNETIGEANPLFRKHIVSINDISRNELELIVKTAAKLKEQPQPELLKNKVIASCFFEASTRTRLSFETAIQRLGGSVIGFDNAGNTSLAKKGETLADSISVISSYADAFVMRHPQEGAARLASEFSNVPVINGGDGSNQHPTQTLLDLFSIYETQGRLDNLNIAFVGDLKYGRTVHSLAQALAKFDGCKFHFIAPDALAMPEYICDELDEQNISYATYASIEEVVPEIDVLYMTRVQKERFDETEYQHMKAGFILSASSLVHAKPNLKVLHPLPRVDEIATDVDKTPYAYYFQQAENGVYAREALLALVLNETIGEANPLFRKHIVSINDISRNELELIVKTAAKLKEQPQPELLKNKVIASCFFEASTRTRLSFETAIQRLGGSVIGFDNAGNTSLAKKGETLADSISVISSYADAFVMRHPQEGAARLASEFSNVPVINGGDGSNQHPTQTLLDLFSIYETQGRLDNLNIAFVGDLKYGRTVHSLAQALAKFDGCKFHFIAPDALAMPEYICDELDEQNISYATYASIEEVVPEIDVLYMTRVQKERFDETEYQHMKAGFILSASSLVHAKPNLKVLHPLPRVDEIATDVDKTPYAYYFQQAENGVYAREALLALVLNETIGECNGYVIDHIPSGQGVKILKLFSLTDTKQRVTVGFNLKDLIKVENTEITKSQANQLALLAPNATINIIENFKVTDKHSLTLPNEVENVFPCPNSNCITHGEPVTSSFSIKKTKGNIGLKCKYCEKTFSKDIVTECNGYVIDHIPSGQGVKILKLFSLTDTKQRVTVGFNLPKDLIKVENTEITKSQANQLALLAPNATINIIENFKVTDKHSLTLPNEVENVFPCPNSNCITHGEPVTSSFSIKNIGLKCKYCEKTFSKDIVTEYVIDHIPSGQGVKILKLFSLTDTKQRVTVGFNLKDLIKVENTEITKSQANQLALLAPNATINIIENFKVTDKHSLTLPNEVENVFPCPNSNCITHGEPVTSSFSIKNIGLKCKYCEKTFSKDIVT

B-factor: mean 54.47, std 7.3, range [23.19, 92.3]

Solvent-accessible surface area: 52862 Å² total; per-residue (Å²): 108,25,77,0,55,111,84,68,2,6,0,0,70,72,7,50,63,112,20,0,55,49,0,0,98,2,0,34,91,2,69,157,85,93,35,43,91,35,0,110,90,74,2,0,0,0,0,0,21,64,33,15,2,27,12,9,0,1,1,23,0,0,0,32,64,1,34,9,23,25,4,12,12,33,26,42,74,24,18,32,16,56,158,139,43,15,32,9,0,7,0,0,16,0,1,2,28,3,6,22,0,0,0,1,34,16,66,54,11,1,0,1,43,0,0,18,76,56,10,151,22,2,0,0,0,0,5,1,32,64,16,15,17,0,0,14,0,1,6,0,0,1,0,0,53,62,39,30,54,115,7,32,86,3,43,0,0,0,0,0,21,0,82,148,11,27,8,0,22,3,0,0,20,0,0,1,50,6,87,50,2,89,0,4,8,0,17,21,142,49,5,47,15,10,130,122,0,20,85,48,0,84,151,77,93,11,68,71,39,103,52,86,29,1,86,92,5,1,44,108,0,15,0,0,0,0,6,98,21,85,44,147,52,36,96,115,85,92,37,84,160,28,66,83,26,18,46,0,30,35,89,7,5,112,125,19,68,127,56,0,44,0,2,1,15,10,45,10,62,77,12,1,29,81,74,0,49,201,28,104,37,10,25,0,41,80,1,12,48,0,0,5,39,1,8,6,0,1,0,0,4,0,16,35,92,108,33,66,98,102,25,77,5,56,119,51,74,3,8,1,0,75,87,5,50,59,107,33,0,43,54,0,0,96,7,0,36,59,2,70,112,102,85,40,42,101,33,0,104,86,78,3,0,0,0,0,0,18,60,29,14,1,29,10,7,0,0,0,25,0,0,0,35,56,1,32,10,24,25,2,10,10,33,25,43,70,15,14,40,11,46,79,105,51,16,30,6,1,10,1,1,19,0,1,2,40,5,6,25,0,1,0,1,42,14,59,55,10,0,0,0,47,0,0,17,79,66,10,103,25,3,0,0,0,0,4,1,34,44,6,14,32,0,0,17,1,1,5,0,0,1,0,0,47,62,31,26,58,106,5,25,94,2,36,0,0,0,0,0,16,0,93,118,14,68,30,0,2,7,0,0,21,0,0,3,56,7,89,47,1,86,0,0,9,0,14,6,140,53,2,54,16,10,133,117,1,21,88,57,1,82,132,68,137,9,68,74,36,106,50,85,33,0,86,92,2,1,60,83,0,16,0,1,0,0,3,101,16,40,43,155,47,22,80,119,82,81,35,90,140,28,57,73,39,18,52,0,31,36,84,7,3,109,128,19,68,127,56,0,39,0,1,1,20,14,34,12,72,70,8,2,28,87,71,0,46,201,27,98,36,10,26,0,41,74,2,12,53,0,0,4,41,1,7,3,0,0,0,0,3,0,16,30,94,93,30,71,85,100,21,74,6,55,111,114,72,4,7,2,0,63,93,5,51,62,111,33,0,43,46,0,0,108,8,0,33,59,2,63,83,88,82,28,45,110,36,1,114,87,67,2,0,0,0,0,0,14,59,31,11,1,34,11,8,0,0,0,23,0,0,0,38,47,0,31,10,24,25,3,18,9,34,24,45,78,16,19,42,14,42,123,85,54,17,29,7,1,8,0,0,22,1,0,6,27,3,6,23,0,0,0,1,38,12,62,52,11,0,0,0,49,0,0,18,73,59,10,151,21,3,0,0,0,0,4,1,34,49,5,9,40,0,0,18,1,0,6,0,0,2,0,0,55,61,32,20,65,98,8,52,98,0,40,0,0,0,0,0,10,0,87,91,7,62,16,0,5,9,0,0,10,0,0,1,56,9,107,42,2,75,0,3,8,0,15,15,151,59,3,52,16,14,133,105,0,20,77,56,0,80,139,71,141,12,64,72,35,99,48,89,32,0,86,95,5,1,54,96,0,6,0,1,0,0,2,79,15,74,99,129,98,34,86,120,83,88,18,75,151,26,60,73,40,22,49,0,33,31,89,13,4,110,122,18,67,128,48,0,38,0,1,1,13,12,36,11,55,56,11,2,27,82,75,0,43,193,26,106,36,13,26,1,41,74,1,12,40,0,0,1,29,0,9,2,0,0,0,0,3,0,17,30,96,103,27,46,123,99,69,11,7,28,2,37,112,1,63,62,41,25,0,83,85,1,22,76,71,50,54,28,89,123,87,139,17,79,41,93,45,25,93,101,145,54,0,57,0,23,11,24,124,48,100,54,80,57,80,96,1,27,33,10,2,21,6,2,71,123,3,29,3,40,40,26,91,119,99,49,104,74,72,66,30,88,24,101,56,19,129,99,1,55,96,20,11,92,6,50,18,105,58,0,3,12,80,74,26,48,30,69,14,13,2,46,19,94,74,69,119,68,94,59,13,0,64,2,78,4,0,25,69,85,43,55,18,98,99,7,46,168,99,48,9,9,28,0,38,108,1,60,69,50,36,0,87,45,0,22,69,69,48,54,36,82,112,98,112,66,185,43,82,45,21,97,116,62,180,52,1,48,0,32,12,61,98,59,90,27,76,57,74,106,0,27,39,5,1,24,10,0,73,124,2,17,0,28,42,25,66,115,100,51,89,77,69,133,40,93,19,91,80,12,112,79,0,52,102,21,12,91,6,50,22,108,60,0,4,12,87,74,30,53,32,67,16,12,1,49,33,93,155,58,11,0,67,2,77,2,0,28,84,77,40,64,24,96,108,8,51,178,26,22,7,23,58,1,54,60,50,49,1,79,43,3,19,72,78,44,56,34,99,111,80,117,29,92,45,91,46,38,100,111,131,61,2,87,0,37,8,48,144,58,96,67,77,66,80,111,4,25,38,19,4,45,14,4,97,90,6,28,6,37,44,106,84,139,114,61,94,92,81,137,26,97,25,90,97,19,121,90,0,47,94,21,9,91,5,52,22,104,58,0,4,14,83,75,28,50,34,67,13,13,0,49,36,96,153,53,14,8,74,3,86,4,1,25,61,87,41,58,41,118,119,12,114

Radius of gyration: 37.93 Å; Cα contacts (8 Å, |Δi|>4): 2876; chains: 6; bounding box: 115×123×59 Å

Secondary structure (DSSP, 8-state):
--TTTT--B--GGG--HHHHHHHHHHHHHHHHS--TTTTTT-EEEEEESS--HHHHHHHHHHHHHTT-EEEEES-TTTS--S-SS--HHHHHHHHHHHSSEEEEEESSTTHHHHHHTT-SS-EEEEEETTS--HHHHHHHHHHHHHHHS-SSS-EEEEES-TTT-HHHHHHHHHHHTSSS-EEEEE--GGGPPPHHHHHHHHHTT--EEE-S-STTTGGG-SEEEE----TTSS-HHHHHHHHGGG-B-GGGGTT--TT-EEE--S--SSSB-GGGTTSTTB-HHHHHHHHHHHHHHHHHHHH-SS---/--TTTT--B--GGG--HHHHHHHHHHHHHHHHS--TTTTTT-EEEEEESS--HHHHHHHHHHHHHTT-EEEEES-TTT--TT-SS--HHHHHHHHHTT-SEEEEEESSTTHHHHHHTT-SS-EEEEEETTS--HHHHHHHHHHHHHHHS-SSS-EEEEES-TTT-HHHHHHHHHHTTSS--EEEEE--GGGPPPHHHHHHHHHTT--EEEES-HHHHGGG-SEEEE----STTS-HHHHHHHSGGG-B-GGGGTT--TT-EEE--S--SSSB-GGGTTSTTB-HHHHHHHHHHHHHHHHHHHH-S----/--TTTT--B--GGGS-HHHHHHHHHHHHHHHHS--TTTTTT-EEEEEESS--HHHHHHHHHHHHHTT-EEEEES-STT-S-S-SS--HHHHHHHHHHH-SEEEEEESSTTHHHHHHHH-SS-EEEEEETTS--HHHHHHHHHHHHHHHS-SSS-EEEEES--SS-HHHHHHHHHHTTSSS-EEEEE--GGGPPPHHHHHHHHHTT-EEEE-S-HHHHGGG-SEEEE----GGGS-HHHHHHHHGGG-B-GGGGTT--TT-EEE--S--SSSB-GGGTTSTTB-HHHHHHHHHHHHHHHHHHHH-SS---/--EEEEEEE-TTTHHHHHHHHTTTSSSS-EEEE----EEEEEES----HHHHGGGGGT-TT--EEEEETTEEEEEE-----SEE-SSS--S-TT-TTSSSS----EEEEEETTEEEEEETTT--EEEHHHHH-/-EEEEEEEEPTTSHHHHHHHTTTT-SSS-EEEE-S---EEEEEES----HHHHHGGGGT-TT-EEEEEESSSEEEEEEPPP-SEEESSSPPS-TT-TTTTSS---EEEE---EEEETTT--EEEHHHHH-/-EEEEE-TTTHHHHHHHTTTT-SSS-EEEE----EEEEESS----HHHHGGGGGTSTT-EEEEESSSSEEEEEE----SB-TTSS--S-TT-TTTTSS----EEE---EEEETTT--EEETTTT-

=== Feature glossary ===
Legend for the data blocks above and below:

— What the protein is —

The amino-acid sequence is the protein's primary structure: the linear order of residues from the N-terminus to the C-terminus, written in one-letter code. Everything else here — the 3D coordinates, the secondary structure, the domain annotations — is ultimately a consequence of this string.

Database cross-references. InterPro integrates a dozen domain/family signature databases into unified entries with residue-range hits. GO terms attach function/process/location labels with evidence codes. CATH codes position the fold in a four-level structural taxonomy. Organism is the NCBI-taxonomy species name.

— Where its atoms are —

The mmCIF block holds the 3D Cartesian coordinates of each backbone atom (N, Cα, C, O) in ångströms. mmCIF is the PDB's canonical archive format — a tagged-loop text representation of the atomic model.

The six renders are orthographic views along the three Cartesian axes in both directions. Representation (cartoon, sticks, or surface) and color scheme (sequence-rainbow or by-chain) vary across proteins so the training set covers all the common visualization conventions.

— Local backbone conformation —

Secondary structure is the local, repeating backbone conformation. DSSP classifies it into eight states by reading the hydrogen-bond network: three helix types (H, G, I), two β types (E, B), two non-regular types (T, S), and unstructured coil (-).

SS3 is a coarse helix/strand/coil call (letters a/b/c) made by the P-SEA algorithm from inter-Cα distances and dihedrals. It is less detailed than DSSP but needs only Cα positions.

Backbone dihedral angles. Every residue except chain termini has a φ (preceding-C → N → Cα → C) and a ψ (N → Cα → C → next-N). They are reported in degrees following the IUPAC sign convention. Secondary structure is essentially a statement about which (φ, ψ) basin each residue occupies.

— Global shape and packing —

The geometric summary reports three shape descriptors. Rg (radius of gyration) measures how spread out the Cα atoms are about their centre of mass; compact globular proteins have small Rg, elongated or unfolded ones large. Cα contacts (<8 Å, |i−j|>4) count long-range residue pairs in spatial proximity — high for tightly packed folds, near zero for rods or random coil. The bounding-box extents give the protein's footprint along x, y, z in Å.

Solvent accessibility: the surface area of each residue that a 1.4 Å water probe can touch, in Å². When only backbone atoms are present the absolute values are lower than full-atom SASA (side chains contribute most of the area) and are flagged as backbone-only.

Plot images: a contact map (which residues are close in 3D, as an N×N binary image), a Ramachandran scatter (backbone torsion angles, revealing secondary-structure composition at a glance), and — for AlphaFold structures — a PAE heatmap (pairwise prediction confidence).

— Structural neighborhood —

Foldseek's 3Di representation compresses backbone geometry into a per-residue letter drawn from a learned twenty-state alphabet. It captures the tertiary interaction pattern around each residue — which residues are packed against it in space, regardless of where they are in sequence.

Structural nearest neighbors (via Foldseek easy-search vs the PDB). Reported per hit: target PDB id, E-value, and alignment TM-score. A TM-score above ~0.5 is the conventional threshold for 'same fold'.

— Confidence and disorder —

pLDDT (predicted Local Distance Difference Test) is AlphaFold's per-residue confidence score, ranging from 0 to 100. Values above 90 indicate high confidence (typically well-packed cores); 70–90 is confident; 50–70 low confidence; below 50 usually means the region is disordered or the prediction is unreliable there. AlphaFold stores pLDDT in the mmCIF B-factor column.

For experimental (PDB) structures, the B-factor (temperature factor) quantifies the positional spread of each atom in the crystal — a combination of thermal vibration and static disorder — in units of Å². High B-factors mark flexible loops or poorly resolved regions; low B-factors mark the rigid, well-ordered core.

Predicted Aligned Error (PAE) is an AlphaFold confidence matrix: entry (i, j) is the expected error in the position of residue j, in ångströms, when the prediction is superimposed on the true structure at residue i. Low PAE within a block of residues means that block is internally rigid and well-predicted; high PAE between two blocks means their relative placement is uncertain even if each block individually is confident.